Protein AF-A0A832C449-F1 (afdb_monomer_lite)

Radius of gyration: 42.23 Å; chains: 1; bounding box: 117×93×93 Å

Structure (mmCIF, N/CA/C/O backbone):
data_AF-A0A832C449-F1
#
_entry.id   AF-A0A832C449-F1
#
loop_
_atom_site.group_PDB
_atom_site.id
_atom_site.type_symbol
_atom_site.label_atom_id
_atom_site.label_alt_id
_atom_site.label_comp_id
_atom_site.label_asym_id
_atom_site.label_entity_id
_atom_site.label_seq_id
_atom_site.pdbx_PDB_ins_code
_atom_site.Cartn_x
_atom_site.Cartn_y
_atom_site.Cartn_z
_atom_site.occupancy
_atom_site.B_iso_or_equiv
_atom_site.auth_seq_id
_atom_site.auth_comp_id
_atom_site.auth_asym_id
_atom_site.auth_atom_id
_atom_site.pdbx_PDB_model_num
ATOM 1 N N . MET A 1 1 ? 53.273 14.911 23.967 1.00 43.78 1 MET A N 1
ATOM 2 C CA . MET A 1 1 ? 52.901 15.642 25.205 1.00 43.78 1 MET A CA 1
ATOM 3 C C . MET A 1 1 ? 51.690 16.573 25.041 1.00 43.78 1 MET A C 1
ATOM 5 O O . MET A 1 1 ? 50.729 16.381 25.772 1.00 43.78 1 MET A O 1
ATOM 9 N N . LYS A 1 2 ? 51.634 17.488 24.055 1.00 36.78 2 LYS A N 1
ATOM 10 C CA . LYS A 1 2 ? 50.471 18.393 23.847 1.00 36.78 2 LYS A CA 1
ATOM 11 C C . LYS A 1 2 ? 49.114 17.694 23.586 1.00 36.78 2 LYS A C 1
ATOM 13 O O . LYS A 1 2 ? 48.089 18.185 24.037 1.00 36.78 2 LYS A O 1
ATOM 18 N N . ARG A 1 3 ? 49.094 16.514 22.947 1.00 35.88 3 ARG A N 1
ATOM 19 C CA . ARG A 1 3 ? 47.866 15.705 22.738 1.00 35.88 3 ARG A CA 1
ATOM 20 C C . ARG A 1 3 ? 47.345 15.023 24.017 1.00 35.88 3 ARG A C 1
ATOM 22 O O . ARG A 1 3 ? 46.143 14.876 24.173 1.00 35.88 3 ARG A O 1
ATOM 29 N N . ARG A 1 4 ? 48.235 14.671 24.958 1.00 40.16 4 ARG A N 1
ATOM 30 C CA . ARG A 1 4 ? 47.848 14.120 26.273 1.00 40.16 4 ARG A CA 1
ATOM 31 C C . ARG A 1 4 ? 47.341 15.211 27.223 1.00 40.16 4 ARG A C 1
ATOM 33 O O . ARG A 1 4 ? 46.401 14.956 27.960 1.00 40.16 4 ARG A O 1
ATOM 40 N N . LEU A 1 5 ? 47.874 16.436 27.134 1.00 39.88 5 LEU A N 1
ATOM 41 C CA . LEU A 1 5 ? 47.355 17.581 27.896 1.00 39.88 5 LEU A CA 1
ATOM 42 C C . LEU A 1 5 ? 45.930 17.975 27.468 1.00 39.88 5 LEU A C 1
ATOM 44 O O . LEU A 1 5 ? 45.118 18.296 28.323 1.00 39.88 5 LEU A O 1
ATOM 48 N N . LYS A 1 6 ? 45.605 17.905 26.167 1.00 42.44 6 LYS A N 1
ATOM 49 C CA . LYS A 1 6 ? 44.269 18.259 25.649 1.00 42.44 6 LYS A CA 1
ATOM 50 C C . LYS A 1 6 ? 43.177 17.287 26.122 1.00 42.44 6 LYS A C 1
ATOM 52 O O . LYS A 1 6 ? 42.096 17.729 26.489 1.00 42.44 6 LYS A O 1
ATOM 57 N N . ASN A 1 7 ? 43.489 15.991 26.197 1.00 43.38 7 ASN A N 1
ATOM 58 C CA . ASN A 1 7 ? 42.553 14.980 26.699 1.00 43.38 7 ASN A CA 1
ATOM 59 C C . ASN A 1 7 ? 42.375 15.061 28.223 1.00 43.38 7 ASN A C 1
ATOM 61 O O . ASN A 1 7 ? 41.264 14.886 28.707 1.00 43.38 7 ASN A O 1
ATOM 65 N N . ILE A 1 8 ? 43.430 15.396 28.976 1.00 50.50 8 ILE A N 1
ATOM 66 C CA . ILE A 1 8 ? 43.329 15.621 30.428 1.00 50.50 8 ILE A CA 1
ATOM 67 C C . ILE A 1 8 ? 42.523 16.896 30.730 1.00 50.50 8 ILE A C 1
ATOM 69 O O . ILE A 1 8 ? 41.689 16.879 31.629 1.00 50.50 8 ILE A O 1
ATOM 73 N N . LEU A 1 9 ? 42.694 17.968 29.944 1.00 45.19 9 LEU A N 1
ATOM 74 C CA . LEU A 1 9 ? 41.907 19.199 30.093 1.00 45.19 9 LEU A CA 1
ATOM 75 C C . LEU A 1 9 ? 40.421 18.984 29.756 1.00 45.19 9 LEU A C 1
ATOM 77 O O . LEU A 1 9 ? 39.565 19.550 30.421 1.00 45.19 9 LEU A O 1
ATOM 81 N N . MET A 1 10 ? 40.114 18.142 28.762 1.00 42.69 10 MET A N 1
ATOM 82 C CA . MET A 1 10 ? 38.736 17.808 28.378 1.00 42.69 10 MET A CA 1
ATOM 83 C C . MET A 1 10 ? 38.050 16.920 29.425 1.00 42.69 10 MET A C 1
ATOM 85 O O . MET A 1 10 ? 36.886 17.139 29.740 1.00 42.69 10 MET A O 1
ATOM 89 N N . ILE A 1 11 ? 38.784 15.980 30.031 1.00 47.25 11 ILE A N 1
ATOM 90 C CA . ILE A 1 11 ? 38.284 15.157 31.143 1.00 47.25 11 ILE A CA 1
ATOM 91 C C . ILE A 1 11 ? 38.069 16.010 32.402 1.00 47.25 11 ILE A C 1
ATOM 93 O O . ILE A 1 11 ? 37.054 15.852 33.072 1.00 47.25 11 ILE A O 1
ATOM 97 N N . LEU A 1 12 ? 38.959 16.965 32.696 1.00 43.81 12 LEU A N 1
ATOM 98 C CA . LEU A 1 12 ? 38.771 17.913 33.802 1.00 43.81 12 LEU A CA 1
ATOM 99 C C . LEU A 1 12 ? 37.595 18.874 33.563 1.00 43.81 12 LEU A C 1
ATOM 101 O O . LEU A 1 12 ? 36.893 19.191 34.520 1.00 43.81 12 LEU A O 1
ATOM 105 N N . LEU A 1 13 ? 37.332 19.289 32.315 1.00 43.44 13 LEU A N 1
ATOM 106 C CA . LEU A 1 13 ? 36.156 20.101 31.966 1.00 43.44 13 LEU A CA 1
ATOM 107 C C . LEU A 1 13 ? 34.847 19.313 32.114 1.00 43.44 13 LEU A C 1
ATOM 109 O O . LEU A 1 13 ? 33.860 19.850 32.599 1.00 43.44 13 LEU A O 1
ATOM 113 N N . ILE A 1 14 ? 34.847 18.030 31.741 1.00 45.41 14 ILE A N 1
ATOM 114 C CA . ILE A 1 14 ? 33.684 17.144 31.900 1.00 45.41 14 ILE A CA 1
ATOM 115 C C . ILE A 1 14 ? 33.427 16.856 33.387 1.00 45.41 14 ILE A C 1
ATOM 117 O O . ILE A 1 14 ? 32.282 16.891 33.824 1.00 45.41 14 ILE A O 1
ATOM 121 N N . LEU A 1 15 ? 34.478 16.653 34.188 1.00 43.88 15 LEU A N 1
ATOM 122 C CA . LEU A 1 15 ? 34.350 16.432 35.633 1.00 43.88 15 LEU A CA 1
ATOM 123 C C . LEU A 1 15 ? 33.926 17.698 36.393 1.00 43.88 15 LEU A C 1
ATOM 125 O O . LEU A 1 15 ? 33.183 17.596 37.365 1.00 43.88 15 LEU A O 1
ATOM 129 N N . THR A 1 16 ? 34.330 18.889 35.938 1.00 41.50 16 THR A N 1
ATOM 130 C CA . THR A 1 16 ? 33.854 20.159 36.518 1.00 41.50 16 THR A CA 1
ATOM 131 C C . THR A 1 16 ? 32.432 20.509 36.079 1.00 41.50 16 THR A C 1
ATOM 133 O O . THR A 1 16 ? 31.679 21.020 36.902 1.00 41.50 16 THR A O 1
ATOM 136 N N . LEU A 1 17 ? 32.001 20.148 34.862 1.00 39.56 17 LEU A N 1
ATOM 137 C CA . LEU A 1 17 ? 30.588 20.256 34.467 1.00 39.56 17 LEU A CA 1
ATOM 138 C C . LEU A 1 17 ? 29.696 19.308 35.285 1.00 39.56 17 LEU A C 1
ATOM 140 O O . LEU A 1 17 ? 28.615 19.702 35.710 1.00 39.56 17 LEU A O 1
ATOM 144 N N . TYR A 1 18 ? 30.167 18.086 35.559 1.00 38.62 18 TYR A N 1
ATOM 145 C CA . TYR A 1 18 ? 29.454 17.134 36.418 1.00 38.62 18 TYR A CA 1
ATOM 146 C C . TYR A 1 18 ? 29.375 17.602 37.878 1.00 38.62 18 TYR A C 1
ATOM 148 O O . TYR A 1 18 ? 28.346 17.402 38.515 1.00 38.62 18 TYR A O 1
ATOM 156 N N . ALA A 1 19 ? 30.411 18.269 38.399 1.00 34.47 19 ALA A N 1
ATOM 157 C CA . ALA A 1 19 ? 30.391 18.832 39.751 1.00 34.47 19 ALA A CA 1
ATOM 158 C C . ALA A 1 19 ? 29.441 20.041 39.877 1.00 34.47 19 ALA A C 1
ATOM 160 O O . ALA A 1 19 ? 28.722 20.148 40.865 1.00 34.47 19 ALA A O 1
ATOM 161 N N . VAL A 1 20 ? 29.360 20.898 38.849 1.00 36.50 20 VAL A N 1
ATOM 162 C CA . VAL A 1 20 ? 28.440 22.055 38.827 1.00 36.50 20 VAL A CA 1
ATOM 163 C C . VAL A 1 20 ? 26.977 21.630 38.627 1.00 36.50 20 VAL A C 1
ATOM 165 O O . VAL A 1 20 ? 26.077 22.277 39.155 1.00 36.50 20 VAL A O 1
ATOM 168 N N . ILE A 1 21 ? 26.719 20.515 37.932 1.00 38.47 21 ILE A N 1
ATOM 169 C CA . ILE A 1 21 ? 25.370 19.930 37.814 1.00 38.47 21 ILE A CA 1
ATOM 170 C C . ILE A 1 21 ? 24.973 19.176 39.100 1.00 38.47 21 ILE A C 1
ATOM 172 O O . ILE A 1 21 ? 23.794 19.143 39.447 1.00 38.47 21 ILE A O 1
ATOM 176 N N . ALA A 1 22 ? 25.938 18.630 39.850 1.00 32.91 22 ALA A N 1
ATOM 177 C CA . ALA A 1 22 ? 25.682 17.952 41.122 1.00 32.91 22 ALA A CA 1
ATOM 178 C C . ALA A 1 22 ? 25.356 18.916 42.285 1.00 32.91 22 ALA A C 1
ATOM 180 O O . ALA A 1 22 ? 24.581 18.549 43.164 1.00 32.91 22 ALA A O 1
ATOM 181 N N . GLU A 1 23 ? 25.869 20.153 42.276 1.00 31.81 23 GLU A N 1
ATOM 182 C CA . GLU A 1 23 ? 25.624 21.149 43.342 1.00 31.81 23 GLU A CA 1
ATOM 183 C C . GLU A 1 23 ? 24.425 22.088 43.093 1.00 31.81 23 GLU A C 1
ATOM 185 O O . GLU A 1 23 ? 24.090 22.893 43.959 1.00 31.81 23 GLU A O 1
ATOM 190 N N . ALA A 1 24 ? 23.723 21.967 41.958 1.00 30.59 24 ALA A N 1
ATOM 191 C CA . ALA A 1 24 ? 22.540 22.782 41.641 1.00 30.59 24 ALA A CA 1
ATOM 192 C C . ALA A 1 24 ? 21.189 22.055 41.830 1.00 30.59 24 ALA A C 1
ATOM 194 O O . ALA A 1 24 ? 20.154 22.596 41.443 1.00 30.59 24 ALA A O 1
ATOM 195 N N . SER A 1 25 ? 21.172 20.842 42.403 1.00 34.25 25 SER A N 1
ATOM 196 C CA . SER A 1 25 ? 19.944 20.025 42.508 1.00 34.25 25 SER A CA 1
ATOM 197 C C . SER A 1 25 ? 19.239 20.023 43.871 1.00 34.25 25 SER A C 1
ATOM 199 O O . SER A 1 25 ? 18.157 19.455 43.978 1.00 34.25 25 SER A O 1
ATOM 201 N N . ASP A 1 26 ? 19.756 20.729 44.880 1.00 37.03 26 ASP A N 1
ATOM 202 C CA . ASP A 1 26 ? 19.121 20.808 46.200 1.00 37.03 26 ASP A CA 1
ATOM 203 C C . ASP A 1 26 ? 18.778 22.258 46.570 1.00 37.03 26 ASP A C 1
ATOM 205 O O . ASP A 1 26 ? 19.612 22.988 47.098 1.00 37.03 26 ASP A O 1
ATOM 209 N N . THR A 1 27 ? 17.544 22.689 46.268 1.00 34.06 27 THR A N 1
ATOM 210 C CA . THR A 1 27 ? 16.705 23.609 47.081 1.00 34.06 27 THR A CA 1
ATOM 211 C C . THR A 1 27 ? 15.384 23.955 46.370 1.00 34.06 27 THR A C 1
ATOM 213 O O . THR A 1 27 ? 15.239 25.013 45.769 1.00 34.06 27 THR A O 1
ATOM 216 N N . LEU A 1 28 ? 14.396 23.055 46.456 1.00 27.56 28 LEU A N 1
ATOM 217 C CA . LEU A 1 28 ? 12.986 23.288 46.853 1.00 27.56 28 LEU A CA 1
ATOM 218 C C . LEU A 1 28 ? 12.125 22.066 46.451 1.00 27.56 28 LEU A C 1
ATOM 220 O O . LEU A 1 28 ? 12.387 21.444 45.424 1.00 27.56 28 LEU A O 1
ATOM 224 N N . PRO A 1 29 ? 11.133 21.664 47.266 1.00 37.22 29 PRO A N 1
ATOM 225 C CA . PRO A 1 29 ? 10.680 20.280 47.318 1.00 37.22 29 PRO A CA 1
ATOM 226 C C . PRO A 1 29 ? 9.393 20.052 46.523 1.00 37.22 29 PRO A C 1
ATOM 228 O O . PRO A 1 29 ? 8.424 20.775 46.726 1.00 37.22 29 PRO A O 1
ATOM 231 N N . VAL A 1 30 ? 9.312 18.959 45.759 1.00 25.34 30 VAL A N 1
ATOM 232 C CA . VAL A 1 30 ? 8.081 18.152 45.714 1.00 25.34 30 VAL A CA 1
ATOM 233 C C . VAL A 1 30 ? 8.461 16.678 45.678 1.00 25.34 30 VAL A C 1
ATOM 235 O O . VAL A 1 30 ? 9.007 16.150 44.714 1.00 25.34 30 VAL A O 1
ATOM 238 N N . THR A 1 31 ? 8.159 16.013 46.783 1.00 33.22 31 THR A N 1
ATOM 239 C CA . THR A 1 31 ? 8.118 14.564 46.911 1.00 33.22 31 THR A CA 1
ATOM 240 C C . THR A 1 31 ? 6.995 14.018 46.033 1.00 33.22 31 THR A C 1
ATOM 242 O O . THR A 1 31 ? 5.836 14.307 46.304 1.00 33.22 31 THR A O 1
ATOM 245 N N . ILE A 1 32 ? 7.303 13.172 45.049 1.00 26.88 32 ILE A N 1
ATOM 246 C CA . ILE A 1 32 ? 6.343 12.173 44.566 1.00 26.88 32 ILE A CA 1
ATOM 247 C C . ILE A 1 32 ? 7.086 10.844 44.455 1.00 26.88 32 ILE A C 1
ATOM 249 O O . ILE A 1 32 ? 7.828 10.593 43.510 1.00 26.88 32 ILE A O 1
ATOM 253 N N . LYS A 1 33 ? 6.896 9.981 45.456 1.00 28.03 33 LYS A N 1
ATOM 254 C CA . LYS A 1 33 ? 6.962 8.536 45.234 1.00 28.03 33 LYS A CA 1
ATOM 255 C C . LYS A 1 33 ? 5.559 8.119 44.784 1.00 28.03 33 LYS A C 1
ATOM 257 O O . LYS A 1 33 ? 4.670 8.179 45.627 1.00 28.03 33 LYS A O 1
ATOM 262 N N . PRO A 1 34 ? 5.338 7.711 43.526 1.00 29.66 34 PRO A N 1
ATOM 263 C CA . PRO A 1 34 ? 4.066 7.125 43.133 1.00 29.66 34 PRO A CA 1
ATOM 264 C C . PRO A 1 34 ? 4.075 5.636 43.499 1.00 29.66 34 PRO A C 1
ATOM 266 O O . PRO A 1 34 ? 4.997 4.900 43.129 1.00 29.66 34 PRO A O 1
ATOM 269 N N . VAL A 1 35 ? 3.059 5.183 44.229 1.00 33.81 35 VAL A N 1
ATOM 270 C CA . VAL A 1 35 ? 2.764 3.756 44.398 1.00 33.81 35 VAL A CA 1
ATOM 271 C C . VAL A 1 35 ? 1.338 3.506 43.907 1.00 33.81 35 VAL A C 1
ATOM 273 O O . VAL A 1 35 ? 0.407 4.123 44.392 1.00 33.81 35 VAL A O 1
ATOM 276 N N . SER A 1 36 ? 1.246 2.527 42.996 1.00 44.66 36 SER A N 1
ATOM 277 C CA . SER A 1 36 ? 0.076 1.826 42.433 1.00 44.66 36 SER A CA 1
ATOM 278 C C . SER A 1 36 ? -0.753 2.522 41.336 1.00 44.66 36 SER A C 1
ATOM 280 O O . SER A 1 36 ? -1.834 3.004 41.610 1.00 44.66 36 SER A O 1
ATOM 282 N N . VAL A 1 37 ? -0.244 2.458 40.091 1.00 42.88 37 VAL A N 1
ATOM 283 C CA . VAL A 1 37 ? -0.961 2.238 38.791 1.00 42.88 37 VAL A CA 1
ATOM 284 C C . VAL A 1 37 ? 0.053 1.673 37.761 1.00 42.88 37 VAL A C 1
ATOM 286 O O . VAL A 1 37 ? -0.236 0.858 36.888 1.00 42.88 37 VAL A O 1
ATOM 289 N N . VAL A 1 38 ? 1.322 2.063 37.928 1.00 45.75 38 VAL A N 1
ATOM 290 C CA . VAL A 1 38 ? 2.490 1.721 37.095 1.00 45.75 38 VAL A CA 1
ATOM 291 C C . VAL A 1 38 ? 2.746 0.212 36.847 1.00 45.75 38 VAL A C 1
ATOM 293 O O . VAL A 1 38 ? 3.212 -0.113 35.752 1.00 45.75 38 VAL A O 1
ATOM 296 N N . PRO A 1 39 ? 2.508 -0.735 37.782 1.00 45.38 39 PRO A N 1
ATOM 297 C CA . PRO A 1 39 ? 2.899 -2.138 37.579 1.00 45.38 39 PRO A CA 1
ATOM 298 C C . PRO A 1 39 ? 2.123 -2.874 36.475 1.00 45.38 39 PRO A C 1
ATOM 300 O O . PRO A 1 39 ? 2.744 -3.581 35.685 1.00 45.38 39 PRO A O 1
ATOM 303 N N . VAL A 1 40 ? 0.802 -2.691 36.371 1.00 45.84 40 VAL A N 1
ATOM 304 C CA . VAL A 1 40 ? -0.027 -3.382 35.359 1.00 45.84 40 VAL A CA 1
ATOM 305 C C . VAL A 1 40 ? 0.101 -2.747 33.991 1.00 45.84 40 VAL A C 1
ATOM 307 O O . VAL A 1 40 ? 0.264 -3.470 33.012 1.00 45.84 40 VAL A O 1
ATOM 310 N N . MET A 1 41 ? 0.171 -1.418 33.912 1.00 48.78 41 MET A N 1
ATOM 311 C CA . MET A 1 41 ? 0.494 -0.735 32.654 1.00 48.78 41 MET A CA 1
ATOM 312 C C . MET A 1 41 ? 1.850 -1.221 32.105 1.00 48.78 41 MET A C 1
ATOM 314 O O . MET A 1 41 ? 1.981 -1.470 30.910 1.00 48.78 41 MET A O 1
ATOM 318 N N . LYS A 1 42 ? 2.847 -1.471 32.972 1.00 52.16 42 LYS A N 1
ATOM 319 C CA . LYS A 1 42 ? 4.127 -2.094 32.577 1.00 52.16 42 LYS A CA 1
ATOM 320 C C . LYS A 1 42 ? 4.003 -3.575 32.199 1.00 52.16 42 LYS A C 1
ATOM 322 O O . LYS A 1 42 ? 4.652 -3.997 31.247 1.00 52.16 42 LYS A O 1
ATOM 327 N N . GLN A 1 43 ? 3.201 -4.358 32.922 1.00 49.94 43 GLN A N 1
ATOM 328 C CA . GLN A 1 43 ? 3.008 -5.795 32.678 1.00 49.94 43 GLN A CA 1
ATOM 329 C C . GLN A 1 43 ? 2.301 -6.068 31.344 1.00 49.94 43 GLN A C 1
ATOM 331 O O . GLN A 1 43 ? 2.734 -6.932 30.585 1.00 49.94 43 GLN A O 1
ATOM 336 N N . PHE A 1 44 ? 1.241 -5.316 31.054 1.00 47.97 44 PHE A N 1
ATOM 337 C CA . PHE A 1 44 ? 0.435 -5.453 29.838 1.00 47.97 44 PHE A CA 1
ATOM 338 C C . PHE A 1 44 ? 0.874 -4.503 28.724 1.00 47.97 44 PHE A C 1
ATOM 340 O O . PHE A 1 44 ? 0.275 -4.500 27.653 1.00 47.97 44 PHE A O 1
ATOM 347 N N . LYS A 1 45 ? 1.943 -3.730 28.961 1.00 53.69 45 LYS A N 1
ATOM 348 C CA . LYS A 1 45 ? 2.484 -2.741 28.024 1.00 53.69 45 LYS A CA 1
ATOM 349 C C . LYS A 1 45 ? 1.393 -1.775 27.544 1.00 53.69 45 LYS A C 1
ATOM 351 O O . LYS A 1 45 ? 1.279 -1.520 26.354 1.00 53.69 45 LYS A O 1
ATOM 356 N N . ILE A 1 46 ? 0.571 -1.268 28.457 1.00 55.28 46 ILE A N 1
ATOM 357 C CA . ILE A 1 46 ? -0.470 -0.290 28.133 1.00 55.28 46 ILE A CA 1
ATOM 358 C C . ILE A 1 46 ? 0.194 1.100 28.076 1.00 55.28 46 ILE A C 1
ATOM 360 O O . ILE A 1 46 ? 0.936 1.462 28.996 1.00 55.28 46 ILE A O 1
ATOM 364 N N . PRO A 1 47 ? -0.015 1.869 26.997 1.00 55.12 47 PRO A N 1
ATOM 365 C CA . PRO A 1 47 ? 0.620 3.164 26.781 1.00 55.12 47 PRO A CA 1
ATOM 366 C C . PRO A 1 47 ? 0.006 4.248 27.675 1.00 55.12 47 PRO A C 1
ATOM 368 O O . PRO A 1 47 ? -1.186 4.226 27.968 1.00 55.12 47 PRO A O 1
ATOM 371 N N . TYR A 1 48 ? 0.821 5.222 28.079 1.00 58.66 48 TYR A N 1
ATOM 372 C CA . TYR A 1 48 ? 0.341 6.444 28.724 1.00 58.66 48 TYR A CA 1
ATOM 373 C C . TYR A 1 48 ? -0.119 7.431 27.647 1.00 58.66 48 TYR A C 1
ATOM 375 O O . TYR A 1 48 ? 0.699 7.848 26.826 1.00 58.66 48 TYR A O 1
ATOM 383 N N . VAL A 1 49 ? -1.397 7.813 27.656 1.00 62.31 49 VAL A N 1
ATOM 384 C CA . VAL A 1 49 ? -1.924 8.890 26.806 1.00 62.31 49 VAL A CA 1
ATOM 385 C C . VAL A 1 49 ? -2.310 10.068 27.708 1.00 62.31 49 VAL A C 1
ATOM 387 O O . VAL A 1 49 ? -3.121 9.883 28.615 1.00 62.31 49 VAL A O 1
ATOM 390 N N . PRO A 1 50 ? -1.736 11.269 27.513 1.00 64.38 50 PRO A N 1
ATOM 391 C CA . PRO A 1 50 ? -2.159 12.464 28.239 1.00 64.38 50 PRO A CA 1
ATOM 392 C C . PRO A 1 50 ? -3.643 12.771 28.009 1.00 64.38 50 PRO A C 1
ATOM 394 O O . PRO A 1 50 ? -4.148 12.634 26.896 1.00 64.38 50 PRO A O 1
ATOM 397 N N . VAL A 1 51 ? -4.343 13.236 29.042 1.00 65.19 51 VAL A N 1
ATOM 398 C CA . VAL A 1 51 ? -5.771 13.582 28.939 1.00 65.19 51 VAL A CA 1
ATOM 399 C C . VAL A 1 51 ? -6.041 14.725 27.958 1.00 65.19 51 VAL A C 1
ATOM 401 O O . VAL A 1 51 ? -7.052 14.685 27.255 1.00 65.19 51 VAL A O 1
ATOM 404 N N . GLU A 1 52 ? -5.135 15.701 27.836 1.00 63.88 52 GLU A N 1
ATOM 405 C CA . GLU A 1 52 ? -5.277 16.775 26.843 1.00 63.88 52 GLU A CA 1
ATOM 406 C C . GLU A 1 52 ? -5.382 16.264 25.398 1.00 63.88 52 GLU A C 1
ATOM 408 O O . GLU A 1 52 ? -6.039 16.901 24.579 1.00 63.88 52 GLU A O 1
ATOM 413 N N . ASN A 1 53 ? -4.802 15.099 25.102 1.00 60.69 53 ASN A N 1
ATOM 414 C CA . ASN A 1 53 ? -4.837 14.502 23.770 1.00 60.69 53 ASN A CA 1
ATOM 415 C C . ASN A 1 53 ? -6.216 13.897 23.477 1.00 60.69 53 ASN A C 1
ATOM 417 O O . ASN A 1 53 ? -6.716 13.989 22.369 1.00 60.69 53 ASN A O 1
ATOM 421 N N . LEU A 1 54 ? -6.902 13.350 24.482 1.00 65.94 54 LEU A N 1
ATOM 422 C CA . LEU A 1 54 ? -8.223 12.730 24.309 1.00 65.94 54 LEU A CA 1
ATOM 423 C C . LEU A 1 54 ? -9.393 13.670 24.631 1.00 65.94 54 LEU A C 1
ATOM 425 O O . LEU A 1 54 ? -10.535 13.226 24.706 1.00 65.94 54 LEU A O 1
ATOM 429 N N . THR A 1 55 ? -9.141 14.959 24.855 1.00 69.25 55 THR A N 1
ATOM 430 C CA . THR A 1 55 ? -10.213 15.915 25.152 1.00 69.25 55 THR A CA 1
ATOM 431 C C . THR A 1 55 ? -10.751 16.520 23.860 1.00 69.25 55 THR A C 1
ATOM 433 O O . THR A 1 55 ? -10.021 17.195 23.136 1.00 69.25 55 THR A O 1
ATOM 436 N N . ILE A 1 56 ? -12.045 16.334 23.579 1.00 68.38 56 ILE A N 1
ATOM 437 C CA . ILE A 1 56 ? -12.672 16.967 22.409 1.00 68.38 56 ILE A CA 1
ATOM 438 C C . ILE A 1 56 ? -12.840 18.479 22.667 1.00 68.38 56 ILE A C 1
ATOM 440 O O . ILE A 1 56 ? -13.446 18.856 23.677 1.00 68.38 56 ILE A O 1
ATOM 444 N N . PRO A 1 57 ? -12.355 19.360 21.764 1.00 63.69 57 PRO A N 1
ATOM 445 C CA . PRO A 1 57 ? -12.587 20.802 21.854 1.00 63.69 57 PRO A CA 1
ATOM 446 C C . PRO A 1 57 ? -14.078 21.165 21.814 1.00 63.69 57 PRO A C 1
ATOM 448 O O . PRO A 1 57 ? -14.922 20.380 21.387 1.00 63.69 57 PRO A O 1
ATOM 451 N N . SER A 1 58 ? -14.421 22.398 22.191 1.00 71.25 58 SER A N 1
ATOM 452 C CA . SER A 1 58 ? -15.791 22.901 22.038 1.00 71.25 58 SER A CA 1
ATOM 453 C C . SER A 1 58 ? -16.293 22.737 20.599 1.00 71.25 58 SER A C 1
ATOM 455 O O . SER A 1 58 ? -15.619 23.142 19.651 1.00 71.25 58 SER A O 1
ATOM 457 N N . LEU A 1 59 ? -17.493 22.168 20.451 1.00 77.56 59 LEU A N 1
ATOM 458 C CA . LEU A 1 59 ? -18.126 21.956 19.150 1.00 77.56 59 LEU A CA 1
ATOM 459 C C . LEU A 1 59 ? -18.369 23.291 18.433 1.00 77.56 59 LEU A C 1
ATOM 461 O O . LEU A 1 59 ? -18.791 24.272 19.051 1.00 77.56 59 LEU A O 1
ATOM 465 N N . THR A 1 60 ? -18.193 23.309 17.111 1.00 76.75 60 THR A N 1
ATOM 466 C CA . THR A 1 60 ? -18.576 24.462 16.281 1.00 76.75 60 THR A CA 1
ATOM 467 C C . THR A 1 60 ? -20.092 24.672 16.293 1.00 76.75 60 THR A C 1
ATOM 469 O O . THR A 1 60 ? -20.868 23.790 16.686 1.00 76.75 60 THR A O 1
ATOM 472 N N . ALA A 1 61 ? -20.558 25.829 15.811 1.00 80.00 61 ALA A N 1
ATOM 473 C CA . ALA A 1 61 ? -21.993 26.100 15.691 1.00 80.00 61 ALA A CA 1
ATOM 474 C C . ALA A 1 61 ? -22.704 25.066 14.795 1.00 80.00 61 ALA A C 1
ATOM 476 O O . ALA A 1 61 ? -23.796 24.596 15.125 1.00 80.00 61 ALA A O 1
ATOM 477 N N . GLN A 1 62 ? -22.062 24.661 13.693 1.00 78.38 62 GLN A N 1
ATOM 478 C CA . GLN A 1 62 ? -22.588 23.648 12.777 1.00 78.38 62 GLN A CA 1
ATOM 479 C C . GLN A 1 62 ? -22.654 22.263 13.435 1.00 78.38 62 GLN A C 1
ATOM 481 O O . GLN A 1 62 ? -23.680 21.589 13.342 1.00 78.38 62 GLN A O 1
ATOM 486 N N . GLN A 1 63 ? -21.598 21.855 14.143 1.00 81.06 63 GLN A N 1
ATOM 487 C CA . GLN A 1 63 ? -21.556 20.576 14.862 1.00 81.06 63 GLN A CA 1
ATOM 488 C C . GLN A 1 63 ? -22.583 20.530 15.999 1.00 81.06 63 GLN A C 1
ATOM 490 O O . GLN A 1 63 ? -23.271 19.525 16.174 1.00 81.06 63 GLN A O 1
ATOM 495 N N . SER A 1 64 ? -22.746 21.639 16.723 1.00 86.38 64 SER A N 1
ATOM 496 C CA . SER A 1 64 ? -23.754 21.783 17.778 1.00 86.38 64 SER A CA 1
ATOM 497 C C . SER A 1 64 ? -25.178 21.672 17.222 1.00 86.38 64 SER A C 1
ATOM 499 O O . SER A 1 64 ? -26.037 21.014 17.815 1.00 86.38 64 SER A O 1
ATOM 501 N N . ALA A 1 65 ? -25.442 22.275 16.057 1.00 86.94 65 ALA A N 1
ATOM 502 C CA . ALA A 1 65 ? -26.728 22.152 15.374 1.00 86.94 65 ALA A CA 1
ATOM 503 C C . ALA A 1 65 ? -26.985 20.716 14.885 1.00 86.94 65 ALA A C 1
ATOM 505 O O . ALA A 1 65 ? -28.089 20.197 15.069 1.00 86.94 65 ALA A O 1
ATOM 506 N N . ALA A 1 66 ? -25.970 20.054 14.319 1.00 87.19 66 ALA A N 1
ATOM 507 C CA . ALA A 1 66 ? -26.053 18.654 13.903 1.00 87.19 66 ALA A CA 1
ATOM 508 C C . ALA A 1 66 ? -26.364 17.727 15.091 1.00 87.19 66 ALA A C 1
ATOM 510 O O . ALA A 1 66 ? -27.308 16.938 15.013 1.00 87.19 66 ALA A O 1
ATOM 511 N N . LEU A 1 67 ? -25.674 17.910 16.222 1.00 90.94 67 LEU A N 1
ATOM 512 C CA . LEU A 1 67 ? -25.914 17.148 17.447 1.00 90.94 67 LEU A CA 1
ATOM 513 C C . LEU A 1 67 ? -27.337 17.347 17.974 1.00 90.94 67 LEU A C 1
ATOM 515 O O . LEU A 1 67 ? -28.007 16.388 18.354 1.00 90.94 67 LEU A O 1
ATOM 519 N N . LYS A 1 68 ? -27.832 18.590 17.967 1.00 92.56 68 LYS A N 1
ATOM 520 C CA . LYS A 1 68 ? -29.207 18.902 18.379 1.00 92.56 68 LYS A CA 1
ATOM 521 C C . LYS A 1 68 ? -30.244 18.195 17.504 1.00 92.56 68 LYS A C 1
ATOM 523 O O . LYS A 1 68 ? -31.278 17.774 18.021 1.00 92.56 68 LYS A O 1
ATOM 528 N N . ASN A 1 69 ? -29.991 18.081 16.202 1.00 91.75 69 ASN A N 1
ATOM 529 C CA . ASN A 1 69 ? -30.872 17.359 15.284 1.00 91.75 69 ASN A CA 1
ATOM 530 C C . ASN A 1 69 ? -30.790 15.846 15.512 1.00 91.75 69 ASN A C 1
ATOM 532 O O . ASN A 1 69 ? -31.826 15.196 15.589 1.00 91.75 69 ASN A O 1
ATOM 536 N N . PHE A 1 70 ? -29.591 15.294 15.709 1.00 93.19 70 PHE A N 1
ATOM 537 C CA . PHE A 1 70 ? -29.412 13.881 16.052 1.00 93.19 70 PHE A CA 1
ATOM 538 C C . PHE A 1 70 ? -30.125 13.505 17.361 1.00 93.19 70 PHE A C 1
ATOM 540 O O . PHE A 1 70 ? -30.850 12.519 17.412 1.00 93.19 70 PHE A O 1
ATOM 547 N N . LYS A 1 71 ? -30.042 14.336 18.408 1.00 94.25 71 LYS A N 1
ATOM 548 C CA . LYS A 1 71 ? -30.779 14.099 19.664 1.00 94.25 71 LYS A CA 1
ATOM 549 C C . LYS A 1 71 ? -32.296 13.964 19.463 1.00 94.25 71 LYS A C 1
ATOM 551 O O . LYS A 1 71 ? -32.944 13.263 20.231 1.00 94.25 71 LYS A O 1
ATOM 556 N N . GLN A 1 72 ? -32.864 14.599 18.434 1.00 93.06 72 GLN A N 1
ATOM 557 C CA . GLN A 1 72 ? -34.292 14.491 18.107 1.00 93.06 72 GLN A CA 1
ATOM 558 C C . GLN A 1 72 ? -34.651 13.183 17.392 1.00 93.06 72 GLN A C 1
ATOM 560 O O . GLN A 1 72 ? -35.820 12.804 17.400 1.00 93.06 72 GLN A O 1
ATOM 565 N N . THR A 1 73 ? -33.684 12.492 16.778 1.00 92.50 73 THR A N 1
ATOM 566 C CA . THR A 1 73 ? -33.918 11.189 16.136 1.00 92.50 73 THR A CA 1
ATOM 567 C C . THR A 1 73 ? -33.865 10.032 17.129 1.00 92.50 73 THR A C 1
ATOM 569 O O . THR A 1 73 ? -34.287 8.925 16.798 1.00 92.50 73 THR A O 1
ATOM 572 N N . LEU A 1 74 ? -33.343 10.264 18.336 1.00 92.69 74 LEU A N 1
ATOM 573 C CA . LEU A 1 74 ? -33.188 9.229 19.348 1.00 92.69 74 LEU A CA 1
ATOM 574 C C . LEU A 1 74 ? -34.517 8.876 20.040 1.00 92.69 74 LEU A C 1
ATOM 576 O O . LEU A 1 74 ? -35.383 9.737 20.225 1.00 92.69 74 LEU A O 1
ATOM 580 N N . PRO A 1 75 ? -34.678 7.620 20.497 1.00 88.38 75 PRO A N 1
ATOM 581 C CA . PRO A 1 75 ? -35.840 7.211 21.278 1.00 88.38 75 PRO A CA 1
ATOM 582 C C . PRO A 1 75 ? -35.993 8.041 22.562 1.00 88.38 75 PRO A C 1
ATOM 584 O O . PRO A 1 75 ? -35.020 8.341 23.257 1.00 88.38 75 PRO A O 1
ATOM 587 N N . GLY A 1 76 ? -37.229 8.391 22.922 1.00 84.88 76 GLY A N 1
ATOM 588 C CA . GLY A 1 76 ? -37.504 9.096 24.177 1.00 84.88 76 GLY A CA 1
ATOM 589 C C . GLY A 1 76 ? -37.153 8.253 25.412 1.00 84.88 76 GLY A C 1
ATOM 590 O O . GLY A 1 76 ? -37.352 7.040 25.410 1.00 84.88 76 GLY A O 1
ATOM 591 N N . ILE A 1 77 ? -36.698 8.898 26.495 1.00 77.69 77 ILE A N 1
ATOM 592 C CA . ILE A 1 77 ? -36.197 8.236 27.724 1.00 77.69 77 ILE A CA 1
ATOM 593 C C . ILE A 1 77 ? -37.198 7.233 28.327 1.00 77.69 77 ILE A C 1
ATOM 595 O O . ILE A 1 77 ? -36.808 6.193 28.860 1.00 77.69 77 ILE A O 1
ATOM 599 N N . VAL A 1 78 ? -38.499 7.521 28.227 1.00 75.88 78 VAL A N 1
ATOM 600 C CA . VAL A 1 78 ? -39.576 6.668 28.764 1.00 75.88 78 VAL A CA 1
ATOM 601 C C . VAL A 1 78 ? -39.719 5.350 27.986 1.00 75.88 78 VAL A C 1
ATOM 603 O O . VAL A 1 78 ? -40.210 4.368 28.532 1.00 75.88 78 VAL A O 1
ATOM 606 N N . ALA A 1 79 ? -39.272 5.305 26.728 1.00 77.50 79 ALA A N 1
ATOM 607 C CA . ALA A 1 79 ? -39.339 4.116 25.878 1.00 77.50 79 ALA A CA 1
ATOM 608 C C . ALA A 1 79 ? -38.137 3.165 26.054 1.00 77.50 79 ALA A C 1
ATOM 610 O O . ALA A 1 79 ? -38.106 2.095 25.443 1.00 77.50 79 ALA A O 1
ATOM 611 N N . LEU A 1 80 ? -37.144 3.548 26.861 1.00 87.31 80 LEU A N 1
ATOM 612 C CA . LEU A 1 80 ? -35.920 2.778 27.069 1.00 87.31 80 LEU A CA 1
ATOM 613 C C . LEU A 1 80 ? -36.182 1.587 28.002 1.00 87.31 80 LEU A C 1
ATOM 615 O O . LEU A 1 80 ? -36.795 1.736 29.062 1.00 87.31 80 LEU A O 1
ATOM 619 N N . LYS A 1 81 ? -35.699 0.394 27.631 1.00 89.50 81 LYS A N 1
ATOM 620 C CA . LYS A 1 81 ? -35.732 -0.772 28.532 1.00 89.50 81 LYS A CA 1
ATOM 621 C C . LYS A 1 81 ? -34.719 -0.603 29.664 1.00 89.50 81 LYS A C 1
ATOM 623 O O . LYS A 1 81 ? -33.825 0.228 29.598 1.00 89.50 81 LYS A O 1
ATOM 628 N N . SER A 1 82 ? -34.838 -1.417 30.713 1.00 91.81 82 SER A N 1
ATOM 629 C CA . SER A 1 82 ? -33.886 -1.407 31.832 1.00 91.81 82 SER A CA 1
ATOM 630 C C . SER A 1 82 ? -32.522 -2.015 31.492 1.00 91.81 82 SER A C 1
ATOM 632 O O . SER A 1 82 ? -31.587 -1.853 32.268 1.00 91.81 82 SER A O 1
ATOM 634 N N . TYR A 1 83 ? -32.406 -2.715 30.362 1.00 94.19 83 TYR A N 1
ATOM 635 C CA . TYR A 1 83 ? -31.192 -3.403 29.940 1.00 94.19 83 TYR A CA 1
ATOM 636 C C . TYR A 1 83 ? -31.027 -3.322 28.420 1.00 94.19 83 TYR A C 1
ATOM 638 O O . TYR A 1 83 ? -31.977 -3.583 27.672 1.00 94.19 83 TYR A O 1
ATOM 646 N N . CYS A 1 84 ? -29.818 -2.994 27.975 1.00 94.94 84 CYS A N 1
ATOM 647 C CA . CYS A 1 84 ? -29.406 -2.970 26.578 1.00 94.94 84 CYS A CA 1
ATOM 648 C C . CYS A 1 84 ? -28.003 -3.566 26.458 1.00 94.94 84 CYS A C 1
ATOM 650 O O . CYS A 1 84 ? -27.119 -3.240 27.248 1.00 94.94 84 CYS A O 1
ATOM 652 N N . ASN A 1 85 ? -27.796 -4.427 25.466 1.00 94.75 85 ASN A N 1
ATOM 653 C CA . ASN A 1 85 ? -26.497 -5.022 25.191 1.00 94.75 85 ASN A CA 1
ATOM 654 C C . ASN A 1 85 ? -26.336 -5.226 23.681 1.00 94.75 85 ASN A C 1
ATOM 656 O O . ASN A 1 85 ? -27.065 -6.014 23.078 1.00 94.75 85 ASN A O 1
ATOM 660 N N . LEU A 1 86 ? -25.389 -4.503 23.085 1.00 95.75 86 LEU A N 1
ATOM 661 C CA . LEU A 1 86 ? -25.068 -4.549 21.659 1.00 95.75 86 LEU A CA 1
ATOM 662 C C . LEU A 1 86 ? -23.933 -5.535 21.335 1.00 95.75 86 LEU A C 1
ATOM 664 O O . LEU A 1 86 ? -23.499 -5.589 20.186 1.00 95.75 86 LEU A O 1
ATOM 668 N N . ALA A 1 87 ? -23.473 -6.347 22.299 1.00 92.94 87 ALA A N 1
ATOM 669 C CA . ALA A 1 87 ? -22.369 -7.298 22.123 1.00 92.94 87 ALA A CA 1
ATOM 670 C C . ALA A 1 87 ? -22.557 -8.255 20.933 1.00 92.94 87 ALA A C 1
ATOM 672 O O . ALA A 1 87 ? -21.582 -8.610 20.283 1.00 92.94 87 ALA A O 1
ATOM 673 N N . THR A 1 88 ? -23.795 -8.628 20.587 1.00 92.56 88 THR A N 1
ATOM 674 C CA . THR A 1 88 ? -24.093 -9.483 19.420 1.00 92.56 88 THR A CA 1
ATOM 675 C C . THR A 1 88 ? -23.615 -8.882 18.092 1.00 92.56 88 THR A C 1
ATOM 677 O O . THR A 1 88 ? -23.277 -9.620 17.168 1.00 92.56 88 THR A O 1
ATOM 680 N N . TYR A 1 89 ? -23.572 -7.551 17.988 1.00 95.69 89 TYR A N 1
ATOM 681 C CA . TYR A 1 89 ? -23.087 -6.846 16.799 1.00 95.69 89 TYR A CA 1
ATOM 682 C C . TYR A 1 89 ? -21.587 -6.568 16.849 1.00 95.69 89 TYR A C 1
ATOM 684 O O . TYR A 1 89 ? -21.040 -6.047 15.889 1.00 95.69 89 TYR A O 1
ATOM 692 N N . GLN A 1 90 ? -20.905 -6.925 17.936 1.00 95.75 90 GLN A N 1
ATOM 693 C CA . GLN A 1 90 ? -19.476 -6.697 18.060 1.00 95.75 90 GLN A CA 1
ATOM 694 C C . GLN A 1 90 ? -18.680 -7.797 17.354 1.00 95.75 90 GLN A C 1
ATOM 696 O O . GLN A 1 90 ? -19.064 -8.970 17.297 1.00 95.75 90 GLN A O 1
ATOM 701 N N . THR A 1 91 ? -17.548 -7.387 16.807 1.00 94.31 91 THR A N 1
ATOM 702 C CA . THR A 1 91 ? -16.430 -8.230 16.375 1.00 94.31 91 THR A CA 1
ATOM 703 C C . THR A 1 91 ? -15.538 -8.599 17.566 1.00 94.31 91 THR A C 1
ATOM 705 O O . THR A 1 91 ? -15.639 -7.954 18.623 1.00 94.31 91 THR A O 1
ATOM 708 N N . PRO A 1 92 ? -14.662 -9.614 17.427 1.00 93.44 92 PRO A N 1
ATOM 709 C CA . PRO A 1 92 ? -13.695 -9.977 18.460 1.00 93.44 92 PRO A CA 1
ATOM 710 C C . PRO A 1 92 ? -12.881 -8.784 18.982 1.00 93.44 92 PRO A C 1
ATOM 712 O O . PRO A 1 92 ? -12.606 -7.824 18.265 1.00 93.44 92 PRO A O 1
ATOM 715 N N . VAL A 1 93 ? -12.491 -8.841 20.256 1.00 92.88 93 VAL A N 1
ATOM 716 C CA . VAL A 1 93 ? -11.645 -7.810 20.871 1.00 92.88 93 VAL A CA 1
ATOM 717 C C . VAL A 1 93 ? -10.201 -7.957 20.396 1.00 92.88 93 VAL A C 1
ATOM 719 O O . VAL A 1 93 ? -9.600 -9.022 20.547 1.00 92.88 93 VAL A O 1
ATOM 722 N N . LYS A 1 94 ? -9.646 -6.867 19.862 1.00 92.12 94 LYS A N 1
ATOM 723 C CA . LYS A 1 94 ? -8.261 -6.767 19.385 1.00 92.12 94 LYS A CA 1
ATOM 724 C C . LYS A 1 94 ? -7.321 -6.231 20.473 1.00 92.12 94 LYS A C 1
ATOM 726 O O . LYS A 1 94 ? -7.756 -5.941 21.589 1.00 92.12 94 LYS A O 1
ATOM 731 N N . ASN A 1 95 ? -6.026 -6.122 20.166 1.00 88.06 95 ASN A N 1
ATOM 732 C CA . ASN A 1 95 ? -4.997 -5.684 21.111 1.00 88.06 95 ASN A CA 1
ATOM 733 C C . ASN A 1 95 ? -4.164 -4.517 20.562 1.00 88.06 95 ASN A C 1
ATOM 735 O O . ASN A 1 95 ? -3.410 -4.691 19.611 1.00 88.06 95 ASN A O 1
ATOM 739 N N . GLN A 1 96 ? -4.254 -3.359 21.213 1.00 80.75 96 GLN A N 1
ATOM 740 C CA . GLN A 1 96 ? -3.567 -2.129 20.812 1.00 80.75 96 GLN A CA 1
ATOM 741 C C . GLN A 1 96 ? -2.075 -2.075 21.172 1.00 80.75 96 GLN A C 1
ATOM 743 O O . GLN A 1 96 ? -1.353 -1.209 20.673 1.00 80.75 96 GLN A O 1
ATOM 748 N N . LEU A 1 97 ? -1.608 -2.960 22.067 1.00 79.06 97 LEU A N 1
ATOM 749 C CA . LEU A 1 97 ? -0.208 -3.027 22.513 1.00 79.06 97 LEU A CA 1
ATOM 750 C C . LEU A 1 97 ? 0.294 -1.642 23.057 1.00 79.06 97 LEU A C 1
ATOM 752 O O . LEU A 1 97 ? -0.531 -0.774 23.365 1.00 79.06 97 LEU A O 1
ATOM 756 N N . PRO A 1 98 ? 1.607 -1.362 23.239 1.00 72.50 98 PRO A N 1
ATOM 757 C CA . PRO A 1 98 ? 2.075 -0.094 23.823 1.00 72.50 98 PRO A CA 1
ATOM 758 C C . PRO A 1 98 ? 2.075 1.097 22.856 1.00 72.50 98 PRO A C 1
ATOM 760 O O . PRO A 1 98 ? 2.853 2.028 23.051 1.00 72.50 98 PRO A O 1
ATOM 763 N N . ARG A 1 99 ? 1.248 1.101 21.804 1.00 73.62 99 ARG A N 1
ATOM 764 C CA . ARG A 1 99 ? 1.348 2.112 20.737 1.00 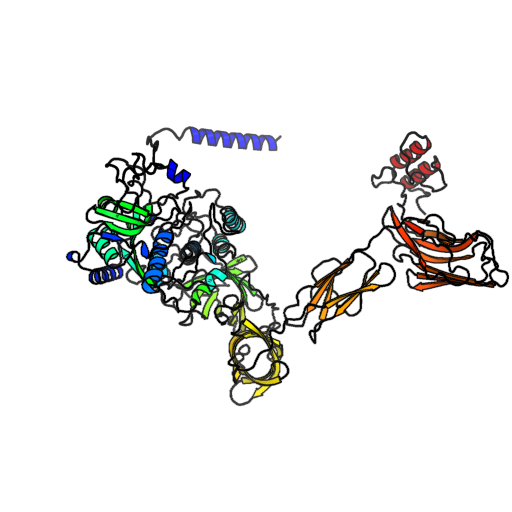73.62 99 ARG A CA 1
ATOM 765 C C . ARG A 1 99 ? 0.545 3.391 20.962 1.00 73.62 99 ARG A C 1
ATOM 767 O O . ARG A 1 99 ? 0.878 4.402 20.366 1.00 73.62 99 ARG A O 1
ATOM 774 N N . GLY A 1 100 ? -0.454 3.384 21.837 1.00 74.88 100 GLY A N 1
ATOM 775 C CA . GLY A 1 100 ? -1.258 4.574 22.170 1.00 74.88 100 GLY A CA 1
ATOM 776 C C . GLY A 1 100 ? -2.523 4.737 21.330 1.00 74.88 100 GLY A C 1
ATOM 777 O O . GLY A 1 100 ? -3.096 5.815 21.321 1.00 74.88 100 GLY A O 1
ATOM 778 N N . SER A 1 101 ? -2.958 3.682 20.649 1.00 81.31 101 SER A N 1
ATOM 779 C CA . SER A 1 101 ? -3.934 3.677 19.548 1.00 81.31 101 SER A CA 1
ATOM 780 C C . SER A 1 101 ? -5.381 3.408 19.956 1.00 81.31 101 SER A C 1
ATOM 782 O O . SER A 1 101 ? -6.210 3.064 19.118 1.00 81.31 101 SER A O 1
ATOM 784 N N . CYS A 1 102 ? -5.707 3.558 21.240 1.00 83.75 102 CYS A N 1
ATOM 785 C CA . CYS A 1 102 ? -7.011 3.199 21.799 1.00 83.75 102 CYS A CA 1
ATOM 786 C C . CYS A 1 102 ? -8.216 3.776 21.041 1.00 83.75 102 CYS A C 1
ATOM 788 O O . CYS A 1 102 ? -9.163 3.032 20.790 1.00 83.75 102 CYS A O 1
ATOM 790 N N . ALA A 1 103 ? -8.174 5.048 20.623 1.00 83.94 103 ALA A N 1
ATOM 791 C CA . ALA A 1 103 ? -9.319 5.657 19.940 1.00 83.94 103 ALA A CA 1
ATOM 792 C C . ALA A 1 103 ? -9.530 5.044 18.552 1.00 83.94 103 ALA A C 1
ATOM 794 O O . ALA A 1 103 ? -10.656 4.773 18.160 1.00 83.94 103 ALA A O 1
ATOM 795 N N . SER A 1 104 ? -8.446 4.684 17.853 1.00 87.50 104 SER A N 1
ATOM 796 C CA . SER A 1 104 ? -8.530 3.969 16.576 1.00 87.50 104 SER A CA 1
ATOM 797 C C . SER A 1 104 ? -9.246 2.624 16.723 1.00 87.50 104 SER A C 1
ATOM 799 O O . SER A 1 104 ? -10.147 2.327 15.944 1.00 87.50 104 SER A O 1
ATOM 801 N N . PHE A 1 105 ? -8.907 1.840 17.752 1.00 92.06 105 PHE A N 1
ATOM 802 C CA . PHE A 1 105 ? -9.558 0.551 18.018 1.00 92.06 105 PHE A CA 1
ATOM 803 C C . PHE A 1 105 ? -11.032 0.706 18.417 1.00 92.06 105 PHE A C 1
ATOM 805 O O . PHE A 1 105 ? -11.882 -0.062 17.961 1.00 92.06 105 PHE A O 1
ATOM 812 N N . ALA A 1 106 ? -11.353 1.685 19.267 1.00 92.88 106 ALA A N 1
ATOM 813 C CA . ALA A 1 106 ? -12.729 1.941 19.684 1.00 92.88 106 ALA A CA 1
ATOM 814 C C . ALA A 1 106 ? -13.593 2.408 18.500 1.00 92.88 106 ALA A C 1
ATOM 816 O O . ALA A 1 106 ? -14.670 1.852 18.261 1.00 92.88 106 ALA A O 1
ATOM 817 N N . PHE A 1 107 ? -13.087 3.353 17.706 1.00 93.50 107 PHE A N 1
ATOM 818 C CA . PHE A 1 107 ? -13.767 3.883 16.532 1.00 93.50 107 PHE A CA 1
ATOM 819 C C . PHE A 1 107 ? -13.964 2.837 15.429 1.00 93.50 107 PHE A C 1
ATOM 821 O O . PHE A 1 107 ? -15.087 2.665 14.945 1.00 93.50 107 PHE A O 1
ATOM 828 N N . LEU A 1 108 ? -12.919 2.085 15.050 1.00 95.50 108 LEU A N 1
ATOM 829 C CA . LEU A 1 108 ? -13.064 1.019 14.050 1.00 95.50 108 LEU A CA 1
ATOM 830 C C . LEU A 1 108 ? -13.990 -0.095 14.549 1.00 95.50 108 LEU A C 1
ATOM 832 O O . LEU A 1 108 ? -14.800 -0.592 13.768 1.00 95.50 108 LEU A O 1
ATOM 836 N N . GLY A 1 109 ? -13.981 -0.405 15.849 1.00 96.56 109 GLY A N 1
ATOM 837 C CA . GLY A 1 109 ? -14.951 -1.319 16.455 1.00 96.56 109 GLY A CA 1
ATOM 838 C C . GLY A 1 109 ? -16.407 -0.855 16.299 1.00 96.56 109 GLY A C 1
ATOM 839 O O . GLY A 1 109 ? -17.291 -1.684 16.075 1.00 96.56 109 GLY A O 1
ATOM 840 N N . ALA A 1 110 ? -16.666 0.456 16.360 1.00 96.81 110 ALA A N 1
ATOM 841 C CA . ALA A 1 110 ? -17.990 1.028 16.098 1.00 96.81 110 ALA A CA 1
ATOM 842 C C . ALA A 1 110 ? -18.398 0.876 14.622 1.00 96.81 110 ALA A C 1
ATOM 844 O O . ALA A 1 110 ? -19.540 0.523 14.321 1.00 96.81 110 ALA A O 1
ATOM 845 N N . ILE A 1 111 ? -17.459 1.105 13.697 1.00 97.69 111 ILE A N 1
ATOM 846 C CA . ILE A 1 111 ? -17.675 0.932 12.253 1.00 97.69 111 ILE A CA 1
ATOM 847 C C . ILE A 1 111 ? -17.969 -0.538 11.926 1.00 97.69 111 ILE A C 1
ATOM 849 O O . ILE A 1 111 ? -18.942 -0.835 11.233 1.00 97.69 111 ILE A O 1
ATOM 853 N N . GLU A 1 112 ? -17.166 -1.465 12.446 1.00 98.19 112 GLU A N 1
ATOM 854 C CA . GLU A 1 112 ? -17.368 -2.909 12.292 1.00 98.19 112 GLU A CA 1
ATOM 855 C C . GLU A 1 112 ? -18.754 -3.339 12.789 1.00 98.19 112 GLU A C 1
ATOM 857 O O . GLU A 1 112 ? -19.470 -4.065 12.093 1.00 98.19 112 GLU A O 1
ATOM 862 N N . ALA A 1 113 ? -19.171 -2.836 13.955 1.00 97.56 113 ALA A N 1
ATOM 863 C CA . ALA A 1 113 ? -20.489 -3.125 14.504 1.00 97.56 113 ALA A CA 1
ATOM 864 C C . ALA A 1 113 ? -21.628 -2.589 13.625 1.00 97.56 113 ALA A C 1
ATOM 866 O O . ALA A 1 113 ? -22.646 -3.267 13.445 1.00 97.56 113 ALA A O 1
ATOM 867 N N . TYR A 1 114 ? -21.441 -1.413 13.018 1.00 97.38 114 TYR A N 1
ATOM 868 C CA . TYR A 1 114 ? -22.380 -0.861 12.046 1.00 97.38 114 TYR A CA 1
ATOM 869 C C . TYR A 1 114 ? -22.518 -1.781 10.822 1.00 97.38 114 TYR A C 1
ATOM 871 O O . TYR A 1 114 ? -23.634 -2.159 10.459 1.00 97.38 114 TYR A O 1
ATOM 879 N N . TYR A 1 115 ? -21.409 -2.206 10.204 1.00 97.75 115 TYR A N 1
ATOM 880 C CA . TYR A 1 115 ? -21.454 -3.121 9.054 1.00 97.75 115 TYR A CA 1
ATOM 881 C C . TYR A 1 115 ? -22.100 -4.465 9.403 1.00 97.75 115 TYR A C 1
ATOM 883 O O . TYR A 1 115 ? -22.949 -4.955 8.650 1.00 97.75 115 TYR A O 1
ATOM 891 N N . LYS A 1 116 ? -21.775 -5.030 10.569 1.00 96.81 116 LYS A N 1
ATOM 892 C CA . LYS A 1 116 ? -22.371 -6.285 11.040 1.00 96.81 116 LYS A CA 1
ATOM 893 C C . LYS A 1 116 ? -23.878 -6.151 11.234 1.00 96.81 116 LYS A C 1
ATOM 895 O O . LYS A 1 116 ? -24.627 -7.034 10.824 1.00 96.81 116 LYS A O 1
ATOM 900 N N . ARG A 1 117 ? -24.346 -5.034 11.796 1.00 95.38 117 ARG A N 1
ATOM 901 C CA . ARG A 1 117 ? -25.775 -4.791 12.043 1.00 95.38 117 ARG A CA 1
ATOM 902 C C . ARG A 1 117 ? -26.575 -4.498 10.776 1.00 95.38 117 ARG A C 1
ATOM 904 O O . ARG A 1 117 ? -27.686 -5.003 10.641 1.00 95.38 117 ARG A O 1
ATOM 911 N N . HIS A 1 118 ? -26.046 -3.663 9.885 1.00 94.50 118 HIS A N 1
ATOM 912 C CA . HIS A 1 118 ? -26.809 -3.113 8.759 1.00 94.50 118 HIS A CA 1
ATOM 913 C C . HIS A 1 118 ? -26.606 -3.875 7.446 1.00 94.50 118 HIS A C 1
ATOM 915 O O . HIS A 1 118 ? -27.511 -3.896 6.615 1.00 94.50 118 HIS A O 1
ATOM 921 N N . TYR A 1 119 ? -25.459 -4.539 7.279 1.00 95.25 119 TYR A N 1
ATOM 922 C CA . TYR A 1 119 ? -25.105 -5.270 6.059 1.00 95.25 119 TYR A CA 1
ATOM 923 C C . TYR A 1 119 ? -24.862 -6.766 6.291 1.00 95.25 119 TYR A C 1
ATOM 925 O O . TYR A 1 119 ? -24.634 -7.493 5.327 1.00 95.25 119 TYR A O 1
ATOM 933 N N . ASN A 1 120 ? -24.919 -7.244 7.543 1.00 94.81 120 ASN A N 1
ATOM 934 C CA . ASN A 1 120 ? -24.557 -8.618 7.910 1.00 94.81 120 ASN A CA 1
ATOM 935 C C . ASN A 1 120 ? -23.134 -8.993 7.443 1.00 94.81 120 ASN A C 1
ATOM 937 O O . ASN A 1 120 ? -22.876 -10.121 7.024 1.00 94.81 120 ASN A O 1
ATOM 941 N N . LEU A 1 121 ? -22.220 -8.017 7.488 1.00 95.44 121 LEU A N 1
ATOM 942 C CA . LEU A 1 121 ? -20.811 -8.181 7.139 1.00 95.44 121 LEU A CA 1
ATOM 943 C C . LEU A 1 121 ? -19.966 -8.201 8.409 1.00 95.44 121 LEU A C 1
ATOM 945 O O . LEU A 1 121 ? -19.950 -7.236 9.168 1.00 95.44 121 LEU A O 1
ATOM 949 N N . GLU A 1 122 ? -19.254 -9.300 8.627 1.00 96.06 122 GLU A N 1
ATOM 950 C CA . GLU A 1 122 ? -18.253 -9.404 9.682 1.00 96.06 122 GLU A CA 1
ATOM 951 C C . GLU A 1 122 ? -16.898 -8.985 9.111 1.00 96.06 122 GLU A C 1
ATOM 953 O O . GLU A 1 122 ? -16.372 -9.633 8.207 1.00 96.06 122 GLU A O 1
ATOM 958 N N . LEU A 1 123 ? -16.386 -7.855 9.595 1.00 96.12 123 LEU A N 1
ATOM 959 C CA . LEU A 1 123 ? -15.154 -7.231 9.122 1.00 96.12 123 LEU A CA 1
ATOM 960 C C . LEU A 1 123 ? -14.124 -7.204 10.248 1.00 96.12 123 LEU A C 1
ATOM 962 O O . LEU A 1 123 ? -14.481 -7.037 11.408 1.00 96.12 123 LEU A O 1
ATOM 966 N N . ASP A 1 124 ? -12.856 -7.323 9.882 1.00 96.38 124 ASP A N 1
ATOM 967 C CA . ASP A 1 124 ? -11.711 -7.066 10.753 1.00 96.38 124 ASP A CA 1
ATOM 968 C C . ASP A 1 124 ? -10.925 -5.931 10.098 1.00 96.38 124 ASP A C 1
ATOM 970 O O . ASP A 1 124 ? -10.208 -6.181 9.135 1.00 96.38 124 ASP A O 1
ATOM 974 N N . LEU A 1 125 ? -11.179 -4.677 10.482 1.00 96.88 125 LEU A N 1
ATOM 975 C CA . LEU A 1 125 ? -10.606 -3.483 9.844 1.00 96.88 125 LEU A CA 1
ATOM 976 C C . LEU A 1 125 ? -9.190 -3.186 10.349 1.00 96.88 125 LEU A C 1
ATOM 978 O O . LEU A 1 125 ? -8.883 -3.446 11.502 1.00 96.88 125 LEU A O 1
ATOM 982 N N . SER A 1 126 ? -8.348 -2.595 9.498 1.00 95.12 126 SER A N 1
ATOM 983 C CA . SER A 1 126 ? -6.959 -2.274 9.850 1.00 95.12 126 SER A CA 1
ATOM 984 C C . SER A 1 126 ? -6.826 -0.973 10.647 1.00 95.12 126 SER A C 1
ATOM 986 O O . SER A 1 126 ? -6.962 0.127 10.091 1.00 95.12 126 SER A O 1
ATOM 988 N N . GLU A 1 127 ? -6.482 -1.078 11.935 1.00 91.81 127 GLU A N 1
ATOM 989 C CA . GLU A 1 127 ? -6.102 0.085 12.746 1.00 91.81 127 GLU A CA 1
ATOM 990 C C . GLU A 1 127 ? -4.784 0.712 12.273 1.00 91.81 127 GLU A C 1
ATOM 992 O O . GLU A 1 127 ? -4.656 1.937 12.292 1.00 91.81 127 GLU A O 1
ATOM 997 N N . GLU A 1 128 ? -3.822 -0.092 11.805 1.00 90.88 128 GLU A N 1
ATOM 998 C CA . GLU A 1 128 ? -2.528 0.408 11.312 1.00 90.88 128 GLU A CA 1
ATOM 999 C C . GLU A 1 128 ? -2.718 1.369 10.137 1.00 90.88 128 GLU A C 1
ATOM 1001 O O . GLU A 1 128 ? -2.191 2.484 10.130 1.00 90.88 128 GLU A O 1
ATOM 1006 N N . TYR A 1 129 ? -3.535 0.960 9.164 1.00 92.25 129 TYR A N 1
ATOM 1007 C CA . TYR A 1 129 ? -3.821 1.761 7.984 1.00 92.25 129 TYR A CA 1
ATOM 1008 C C . TYR A 1 129 ? -4.571 3.045 8.340 1.00 92.25 129 TYR A C 1
ATOM 1010 O O . TYR A 1 129 ? -4.275 4.104 7.782 1.00 92.25 129 TYR A O 1
ATOM 1018 N N . PHE A 1 130 ? -5.527 2.975 9.274 1.00 91.00 130 PHE A N 1
ATOM 1019 C CA . PHE A 1 130 ? -6.243 4.157 9.752 1.00 91.00 130 PHE A CA 1
ATOM 1020 C C . PHE A 1 130 ? -5.291 5.174 10.389 1.00 91.00 130 PHE A C 1
ATOM 1022 O O . PHE A 1 130 ? -5.301 6.339 9.989 1.00 91.00 130 PHE A O 1
ATOM 1029 N N . ILE A 1 131 ? -4.435 4.730 11.316 1.00 86.12 131 ILE A N 1
ATOM 1030 C CA . ILE A 1 131 ? -3.461 5.591 12.004 1.00 86.12 131 ILE A CA 1
ATOM 1031 C C . ILE A 1 131 ? -2.518 6.238 10.990 1.00 86.12 131 ILE A C 1
ATOM 1033 O O . ILE A 1 131 ? -2.363 7.460 10.997 1.00 86.12 131 ILE A O 1
ATOM 1037 N N . HIS A 1 132 ? -1.943 5.442 10.082 1.00 88.56 132 HIS A N 1
ATOM 1038 C CA . HIS A 1 132 ? -1.082 5.963 9.024 1.00 88.56 132 HIS A CA 1
ATOM 1039 C C . HIS A 1 132 ? -1.809 7.024 8.193 1.00 88.56 132 HIS A C 1
ATOM 1041 O O . HIS A 1 132 ? -1.307 8.133 8.052 1.00 88.56 132 HIS A O 1
ATOM 1047 N N . ILE A 1 133 ? -2.993 6.723 7.642 1.00 86.56 133 ILE A N 1
ATOM 1048 C CA . ILE A 1 133 ? -3.667 7.660 6.733 1.00 86.56 133 ILE A CA 1
ATOM 1049 C C . ILE A 1 133 ? -4.043 8.951 7.451 1.00 86.56 133 ILE A C 1
ATOM 1051 O O . ILE A 1 133 ? -3.815 10.022 6.895 1.00 86.56 133 ILE A O 1
ATOM 1055 N N . VAL A 1 134 ? -4.579 8.893 8.670 1.00 81.50 134 VAL A N 1
ATOM 1056 C CA . VAL A 1 134 ? -4.923 10.113 9.413 1.00 81.50 134 VAL A CA 1
ATOM 1057 C C . VAL A 1 134 ? -3.668 10.952 9.671 1.00 81.50 134 VAL A C 1
ATOM 1059 O O . VAL A 1 134 ? -3.670 12.147 9.390 1.00 81.50 134 VAL A O 1
ATOM 1062 N N . HIS A 1 135 ? -2.577 10.345 10.141 1.00 79.88 135 HIS A N 1
ATOM 1063 C CA . HIS A 1 135 ? -1.381 11.096 10.537 1.00 79.88 135 HIS A CA 1
ATOM 1064 C C . HIS A 1 135 ? -0.574 11.601 9.334 1.00 79.88 135 HIS A C 1
ATOM 1066 O O . HIS A 1 135 ? -0.146 12.754 9.318 1.00 79.88 135 HIS A O 1
ATOM 1072 N N . SER A 1 136 ? -0.403 10.773 8.300 1.00 83.75 136 SER A N 1
ATOM 1073 C CA . SER A 1 136 ? 0.433 11.096 7.142 1.00 83.75 136 SER A CA 1
ATOM 1074 C C . SER A 1 136 ? -0.206 12.151 6.230 1.00 83.75 136 SER A C 1
ATOM 1076 O O . SER A 1 136 ? 0.500 12.918 5.568 1.00 83.75 136 SER A O 1
ATOM 1078 N N . THR A 1 137 ? -1.542 12.198 6.183 1.00 83.06 137 THR A N 1
ATOM 1079 C CA . THR A 1 137 ? -2.287 13.073 5.265 1.00 83.06 137 THR A CA 1
ATOM 1080 C C . THR A 1 137 ? -2.724 14.379 5.911 1.00 83.06 137 THR A C 1
ATOM 1082 O O . THR A 1 137 ? -2.880 15.388 5.216 1.00 83.06 137 THR A O 1
ATOM 1085 N N . GLN A 1 138 ? -2.875 14.413 7.232 1.00 79.00 138 GLN A N 1
ATOM 1086 C CA . GLN A 1 138 ? -3.320 15.609 7.918 1.00 79.00 138 GLN A CA 1
ATOM 1087 C C . GLN A 1 138 ? -2.146 16.562 8.197 1.00 79.00 138 GLN A C 1
ATOM 1089 O O . GLN A 1 138 ? -1.122 16.147 8.743 1.00 79.00 138 GLN A O 1
ATOM 1094 N N . PRO A 1 139 ? -2.263 17.848 7.831 1.00 73.88 139 PRO A N 1
ATOM 1095 C CA . PRO A 1 139 ? -1.271 18.849 8.204 1.00 73.88 139 PRO A CA 1
ATOM 1096 C C . PRO A 1 139 ? -1.204 19.060 9.728 1.00 73.88 139 PRO A C 1
ATOM 1098 O O . PRO A 1 139 ? -2.227 19.093 10.416 1.00 73.88 139 PRO A O 1
ATOM 1101 N N . THR A 1 140 ? 0.009 19.242 10.242 1.00 68.62 140 THR A N 1
ATOM 1102 C CA . THR A 1 140 ? 0.272 19.713 11.600 1.00 68.62 140 THR A CA 1
ATOM 1103 C C . THR A 1 140 ? 0.211 21.233 11.656 1.00 68.62 140 THR A C 1
ATOM 1105 O O . THR A 1 140 ? 0.505 21.952 10.705 1.00 68.62 140 THR A O 1
ATOM 1108 N N . CYS A 1 141 ? -0.162 21.726 12.820 1.00 57.38 141 CYS A N 1
ATOM 1109 C CA . CYS A 1 141 ? -0.298 23.140 13.146 1.00 57.38 141 CYS A CA 1
ATOM 1110 C C . CYS A 1 141 ? 0.736 23.577 14.194 1.00 57.38 141 CYS A C 1
ATOM 1112 O O . CYS A 1 141 ? 0.643 24.682 14.724 1.00 57.38 141 CYS A O 1
ATOM 1114 N N . ASN A 1 142 ? 1.715 22.712 14.487 1.00 65.19 142 ASN A N 1
ATOM 1115 C CA . ASN A 1 142 ? 2.878 23.054 15.289 1.00 65.19 142 ASN A CA 1
ATOM 1116 C C . ASN A 1 142 ? 3.973 23.657 14.381 1.00 65.19 142 ASN A C 1
ATOM 1118 O O . ASN A 1 142 ? 4.601 22.907 13.631 1.00 65.19 142 ASN A O 1
ATOM 1122 N N . PRO A 1 143 ? 4.216 24.981 14.441 1.00 62.97 143 PRO A N 1
ATOM 1123 C CA . PRO A 1 143 ? 5.215 25.644 13.604 1.00 62.97 143 PRO A CA 1
ATOM 1124 C C . PRO A 1 143 ? 6.662 25.289 13.980 1.00 62.97 143 PRO A C 1
ATOM 1126 O O . PRO A 1 143 ? 7.571 25.604 13.218 1.00 62.97 143 PRO A O 1
ATOM 1129 N N . ASP A 1 144 ? 6.886 24.640 15.127 1.00 67.44 144 ASP A N 1
ATOM 1130 C CA . ASP A 1 144 ? 8.223 24.248 15.584 1.00 67.44 144 ASP A CA 1
ATOM 1131 C C . ASP A 1 144 ? 8.715 22.945 14.927 1.00 67.44 144 ASP A C 1
ATOM 1133 O O . ASP A 1 144 ? 9.867 22.547 15.112 1.00 67.44 144 ASP A O 1
ATOM 1137 N N . LEU A 1 145 ? 7.860 22.252 14.165 1.00 71.62 145 LEU A N 1
ATOM 1138 C CA . LEU A 1 145 ? 8.229 21.027 13.457 1.00 71.62 145 LEU A CA 1
ATOM 1139 C C . LEU A 1 145 ? 8.890 21.343 12.111 1.00 71.62 145 LEU A C 1
ATOM 1141 O O . LEU A 1 145 ? 8.471 22.230 11.374 1.00 71.62 145 LEU A O 1
ATOM 1145 N N . LEU A 1 146 ? 9.900 20.547 11.749 1.00 77.00 146 LEU A N 1
ATOM 1146 C CA . LEU A 1 146 ? 10.562 20.593 10.435 1.00 77.00 146 LEU A CA 1
ATOM 1147 C C . LEU A 1 146 ? 9.824 19.767 9.364 1.00 77.00 146 LEU A C 1
ATOM 1149 O O . LEU A 1 146 ? 10.352 19.536 8.275 1.00 77.00 146 LEU A O 1
ATOM 1153 N N . HIS A 1 147 ? 8.621 19.299 9.687 1.00 79.81 147 HIS A N 1
ATOM 1154 C CA . HIS A 1 147 ? 7.754 18.509 8.830 1.00 79.81 147 HIS A CA 1
ATOM 1155 C C . HIS A 1 147 ? 6.298 18.965 8.976 1.00 79.81 147 HIS A C 1
ATOM 1157 O O . HIS A 1 147 ? 5.882 19.435 10.032 1.00 79.81 147 HIS A O 1
ATOM 1163 N N . GLU A 1 148 ? 5.521 18.825 7.907 1.00 79.50 148 GLU A N 1
ATOM 1164 C CA . GLU A 1 148 ? 4.148 19.317 7.806 1.00 79.50 148 GLU A CA 1
ATOM 1165 C C . GLU A 1 148 ? 3.090 18.302 8.251 1.00 79.50 148 GLU A C 1
ATOM 1167 O O . GLU A 1 148 ? 1.933 18.677 8.360 1.00 79.50 148 GLU A O 1
ATOM 1172 N N . ASN A 1 149 ? 3.434 17.035 8.490 1.00 78.81 149 ASN A N 1
ATOM 1173 C CA . ASN A 1 149 ? 2.511 15.994 8.956 1.00 78.81 149 ASN A CA 1
ATOM 1174 C C . ASN A 1 149 ? 3.127 15.229 10.128 1.00 78.81 149 ASN A C 1
ATOM 1176 O O . ASN A 1 149 ? 4.334 15.007 10.152 1.00 78.81 149 ASN A O 1
ATOM 1180 N N . ILE A 1 150 ? 2.308 14.804 11.087 1.00 73.38 150 ILE A N 1
ATOM 1181 C CA . ILE A 1 150 ? 2.802 13.999 12.210 1.00 73.38 150 ILE A CA 1
ATOM 1182 C C . ILE A 1 150 ? 3.122 12.588 11.705 1.00 73.38 150 ILE A C 1
ATOM 1184 O O . ILE A 1 150 ? 2.502 12.100 10.759 1.00 73.38 150 ILE A O 1
ATOM 1188 N N . SER A 1 151 ? 4.094 11.930 12.335 1.00 76.88 151 SER A N 1
ATOM 1189 C CA . SER A 1 151 ? 4.368 10.526 12.053 1.00 76.88 151 SER A CA 1
ATOM 1190 C C . SER A 1 151 ? 3.411 9.582 12.793 1.00 76.88 151 SER A C 1
ATOM 1192 O O . SER A 1 151 ? 3.060 9.788 13.956 1.00 76.88 151 SER A O 1
ATOM 1194 N N . SER A 1 152 ? 3.012 8.507 12.124 1.00 78.94 152 SER A N 1
ATOM 1195 C CA . SER A 1 152 ? 2.202 7.403 12.646 1.00 78.94 152 SER A CA 1
ATOM 1196 C C . SER A 1 152 ? 2.970 6.425 13.541 1.00 78.94 152 SER A C 1
ATOM 1198 O O . SER A 1 152 ? 2.355 5.555 14.161 1.00 78.94 152 SER A O 1
ATOM 1200 N N . TRP A 1 153 ? 4.296 6.560 13.675 1.00 69.56 153 TRP A N 1
ATOM 1201 C CA . TRP A 1 153 ? 5.114 5.652 14.490 1.00 69.56 153 TRP A CA 1
ATOM 1202 C C . TRP A 1 153 ? 4.606 5.543 15.934 1.00 69.56 153 TRP A C 1
ATOM 1204 O O . TRP A 1 153 ? 4.342 4.433 16.414 1.00 69.56 153 TRP A O 1
ATOM 1214 N N . CYS A 1 154 ? 4.363 6.665 16.616 1.00 58.03 154 CYS A N 1
ATOM 1215 C CA . CYS A 1 154 ? 3.575 6.631 17.842 1.00 58.03 154 CYS A CA 1
ATOM 1216 C C . CYS A 1 154 ? 2.089 6.566 17.468 1.00 58.03 154 CYS A C 1
ATOM 1218 O O . CYS A 1 154 ? 1.537 7.505 16.902 1.00 58.03 154 CYS A O 1
ATOM 1220 N N . GLY A 1 155 ? 1.420 5.475 17.829 1.00 54.31 155 GLY A N 1
ATOM 1221 C CA . GLY A 1 155 ? -0.017 5.315 17.621 1.00 54.31 155 GLY A CA 1
ATOM 1222 C C . GLY A 1 155 ? -0.876 6.195 18.528 1.00 54.31 155 GLY A C 1
ATOM 1223 O O . GLY A 1 155 ? -2.058 5.914 18.616 1.00 54.31 155 GLY A O 1
ATOM 1224 N N . ALA A 1 156 ? -0.313 7.199 19.219 1.00 55.16 156 ALA A N 1
ATOM 1225 C CA . ALA A 1 156 ? -1.028 8.096 20.123 1.00 55.16 156 ALA A CA 1
ATOM 1226 C C . ALA A 1 156 ? -2.195 8.765 19.386 1.00 55.16 156 ALA A C 1
ATOM 1228 O O . ALA A 1 156 ? -2.025 9.735 18.649 1.00 55.16 156 ALA A O 1
ATOM 1229 N N . SER A 1 157 ? -3.372 8.181 19.578 1.00 45.31 157 SER A N 1
ATOM 1230 C CA . SER A 1 157 ? -4.628 8.600 18.995 1.00 45.31 157 SER A CA 1
ATOM 1231 C C . SER A 1 157 ? -5.102 9.893 19.655 1.00 45.31 157 SER A C 1
ATOM 1233 O O . SER A 1 157 ? -5.004 10.033 20.875 1.00 45.31 157 SER A O 1
ATOM 1235 N N . CYS A 1 158 ? -5.628 10.796 18.825 1.00 41.12 158 CYS A N 1
ATOM 1236 C CA . CYS A 1 158 ? -6.087 12.147 19.153 1.00 41.12 158 CYS A CA 1
ATOM 1237 C C . CYS A 1 158 ? -4.932 13.108 19.469 1.00 41.12 158 CYS A C 1
ATOM 1239 O O . CYS A 1 158 ? -4.653 13.503 20.588 1.00 41.12 158 CYS A O 1
ATOM 1241 N N . LEU A 1 159 ? -4.186 13.449 18.432 1.00 45.09 159 LEU A N 1
ATOM 1242 C CA . LEU A 1 159 ? -3.933 14.838 18.071 1.00 45.09 159 LEU A CA 1
ATOM 1243 C C . LEU A 1 159 ? -4.229 15.858 19.181 1.00 45.09 159 LEU A C 1
ATOM 1245 O O . LEU A 1 159 ? -5.371 16.253 19.410 1.00 45.09 159 LEU A O 1
ATOM 1249 N N . THR A 1 160 ? -3.149 16.327 19.804 1.00 36.66 160 THR A N 1
ATOM 1250 C CA . THR A 1 160 ? -3.114 17.627 20.457 1.00 36.66 160 THR A CA 1
ATOM 1251 C C . THR A 1 160 ? -3.832 18.643 19.569 1.00 36.66 160 THR A C 1
ATOM 1253 O O . THR A 1 160 ? -3.647 18.696 18.345 1.00 36.66 160 THR A O 1
ATOM 1256 N N . THR A 1 161 ? -4.650 19.497 20.181 1.00 38.03 161 THR A N 1
ATOM 1257 C CA . THR A 1 161 ? -4.982 20.775 19.556 1.00 38.03 161 THR A CA 1
ATOM 1258 C C . THR A 1 161 ? -3.689 21.388 19.024 1.00 38.03 161 THR A C 1
ATOM 1260 O O . THR A 1 161 ? -2.724 21.443 19.798 1.00 38.03 161 THR A O 1
ATOM 1263 N N . PRO A 1 162 ? -3.646 21.869 17.767 1.00 46.16 162 PRO A N 1
ATOM 1264 C CA . PRO A 1 162 ? -4.807 22.167 16.891 1.00 46.16 162 PRO A CA 1
ATOM 1265 C C . PRO A 1 162 ? -5.238 21.172 15.764 1.00 46.16 162 PRO A C 1
ATOM 1267 O O . PRO A 1 162 ? -5.785 21.618 14.747 1.00 46.16 162 PRO A O 1
ATOM 1270 N N . MET A 1 163 ? -5.057 19.851 15.863 1.00 56.69 163 MET A N 1
ATOM 1271 C CA . MET A 1 163 ? -5.482 18.934 14.778 1.00 56.69 163 MET A CA 1
ATOM 1272 C C . MET A 1 163 ? -6.944 18.414 14.911 1.00 56.69 163 MET A C 1
ATOM 1274 O O . MET A 1 163 ? -7.486 18.310 16.007 1.00 56.69 163 MET A O 1
ATOM 1278 N N . ILE A 1 164 ? -7.620 18.138 13.779 1.00 65.50 164 ILE A N 1
ATOM 1279 C CA . ILE A 1 164 ? -8.980 17.545 13.719 1.00 65.50 164 ILE A CA 1
ATOM 1280 C C . ILE A 1 164 ? -8.941 16.101 14.229 1.00 65.50 164 ILE A C 1
ATOM 1282 O O . ILE A 1 164 ? -8.084 15.374 13.738 1.00 65.50 164 ILE A O 1
ATOM 1286 N N . PRO A 1 165 ? -9.879 15.654 15.089 1.00 74.50 165 PRO A N 1
ATOM 1287 C CA . PRO A 1 165 ? -10.012 14.243 15.458 1.00 74.50 165 PRO A CA 1
ATOM 1288 C C . PRO A 1 165 ? -10.062 13.318 14.231 1.00 74.50 165 PRO A C 1
ATOM 1290 O O . PRO A 1 165 ? -10.790 13.596 13.271 1.00 74.50 165 PRO A O 1
ATOM 1293 N N . GLY A 1 166 ? -9.297 12.224 14.246 1.00 76.69 166 GLY A N 1
ATOM 1294 C CA . GLY A 1 166 ? -9.131 11.338 13.086 1.00 76.69 166 GLY A CA 1
ATOM 1295 C C . GLY A 1 166 ? -10.447 10.745 12.576 1.00 76.69 166 GLY A C 1
ATOM 1296 O O . GLY A 1 166 ? -10.631 10.557 11.374 1.00 76.69 166 GLY A O 1
ATOM 1297 N N . GLU A 1 167 ? -11.397 10.535 13.481 1.00 82.31 167 GLU A N 1
ATOM 1298 C CA . GLU A 1 167 ? -12.746 10.032 13.223 1.00 82.31 167 GLU A CA 1
ATOM 1299 C C . GLU A 1 167 ? -13.540 11.002 12.341 1.00 82.31 167 GLU A C 1
ATOM 1301 O O . GLU A 1 167 ? -14.179 10.613 11.359 1.00 82.31 167 GLU A O 1
ATOM 1306 N N . LEU A 1 168 ? -13.459 12.297 12.661 1.00 80.88 168 LEU A N 1
ATOM 1307 C CA . LEU A 1 168 ? -14.069 13.350 11.859 1.00 80.88 168 LEU A CA 1
ATOM 1308 C C . LEU A 1 168 ? -13.299 13.554 10.552 1.00 80.88 168 LEU A C 1
ATOM 1310 O O . LEU A 1 168 ? -13.917 13.740 9.504 1.00 80.88 168 LEU A O 1
ATOM 1314 N N . TYR A 1 169 ? -11.967 13.479 10.590 1.00 81.19 169 TYR A N 1
ATOM 1315 C CA . TYR A 1 169 ? -11.137 13.590 9.393 1.00 81.19 169 TYR A CA 1
ATOM 1316 C C . TYR A 1 169 ? -11.468 12.498 8.363 1.00 81.19 169 TYR A C 1
ATOM 1318 O O . TYR A 1 169 ? -11.604 12.805 7.176 1.00 81.19 169 TYR A O 1
ATOM 1326 N N . MET A 1 170 ? -11.687 11.255 8.808 1.00 85.31 170 MET A N 1
ATOM 1327 C CA . MET A 1 170 ? -12.165 10.164 7.954 1.00 85.31 170 MET A CA 1
ATOM 1328 C C . MET A 1 170 ? -13.477 10.520 7.263 1.00 85.31 170 MET A C 1
ATOM 1330 O O . MET A 1 170 ? -13.550 10.438 6.037 1.00 85.31 170 MET A O 1
ATOM 1334 N N . ALA A 1 171 ? -14.488 10.923 8.037 1.00 83.94 171 ALA A N 1
ATOM 1335 C CA . ALA A 1 171 ? -15.817 11.198 7.504 1.00 83.94 171 ALA A CA 1
ATOM 1336 C C . ALA A 1 171 ? -15.803 12.357 6.496 1.00 83.94 171 ALA A C 1
ATOM 1338 O O . ALA A 1 171 ? -16.380 12.242 5.418 1.00 83.94 171 ALA A O 1
ATOM 1339 N N . LEU A 1 172 ? -15.085 13.444 6.804 1.00 78.88 172 LEU A N 1
ATOM 1340 C CA . LEU A 1 172 ? -15.005 14.624 5.935 1.00 78.88 172 LEU A CA 1
ATOM 1341 C C . LEU A 1 172 ? -14.281 14.353 4.610 1.00 78.88 172 LEU A C 1
ATOM 1343 O O . LEU A 1 172 ? -14.612 14.969 3.598 1.00 78.88 172 LEU A O 1
ATOM 1347 N N . ASN A 1 173 ? -13.295 13.451 4.606 1.00 78.06 173 ASN A N 1
ATOM 1348 C CA . ASN A 1 173 ? -12.488 13.155 3.417 1.00 78.06 173 ASN A CA 1
ATOM 1349 C C . ASN A 1 173 ? -12.891 11.841 2.727 1.00 78.06 173 ASN A C 1
ATOM 1351 O O . ASN A 1 173 ? -12.290 11.475 1.720 1.00 78.06 173 ASN A O 1
ATOM 1355 N N . GLY A 1 174 ? -13.903 11.130 3.238 1.00 80.00 174 GLY A N 1
ATOM 1356 C CA . GLY A 1 174 ? -14.352 9.851 2.684 1.00 80.00 174 GLY A CA 1
ATOM 1357 C C . GLY A 1 174 ? -13.259 8.777 2.682 1.00 80.00 174 GLY A C 1
ATOM 1358 O O . GLY A 1 174 ? -13.168 7.998 1.727 1.00 80.00 174 GLY A O 1
ATOM 1359 N N . ILE A 1 175 ? -12.412 8.760 3.719 1.00 83.94 175 ILE A N 1
ATOM 1360 C CA . ILE A 1 175 ? -11.302 7.806 3.832 1.00 83.94 175 ILE A CA 1
ATOM 1361 C C . ILE A 1 175 ? -11.859 6.386 3.924 1.00 83.94 175 ILE A C 1
ATOM 1363 O O . ILE A 1 175 ? -12.686 6.075 4.780 1.00 83.94 175 ILE A O 1
ATOM 1367 N N . ALA A 1 176 ? -11.361 5.521 3.044 1.00 89.25 176 ALA A N 1
ATOM 1368 C CA . ALA A 1 176 ? -11.628 4.094 3.080 1.00 89.25 176 ALA A CA 1
ATOM 1369 C C . ALA A 1 176 ? -10.452 3.347 3.730 1.00 89.25 176 ALA A C 1
ATOM 1371 O O . ALA A 1 176 ? -9.302 3.767 3.609 1.00 89.25 176 ALA A O 1
ATOM 1372 N N . ILE A 1 177 ? -10.753 2.225 4.373 1.00 91.94 177 ILE A N 1
ATOM 1373 C CA . ILE A 1 177 ? -9.880 1.387 5.193 1.00 91.94 177 ILE A CA 1
ATOM 1374 C C . ILE A 1 177 ? -10.022 -0.064 4.711 1.00 91.94 177 ILE A C 1
ATOM 1376 O O . ILE A 1 177 ? -11.132 -0.490 4.355 1.00 91.94 177 ILE A O 1
ATOM 1380 N N . PRO A 1 178 ? -8.915 -0.816 4.612 1.00 94.00 178 PRO A N 1
ATOM 1381 C CA . PRO A 1 178 ? -8.944 -2.228 4.267 1.00 94.00 178 PRO A CA 1
ATOM 1382 C C . PRO A 1 178 ? -9.205 -3.105 5.495 1.00 94.00 178 PRO A C 1
ATOM 1384 O O . PRO A 1 178 ? -9.169 -2.649 6.636 1.00 94.00 178 PRO A O 1
ATOM 1387 N N . GLU A 1 179 ? -9.424 -4.395 5.257 1.00 94.81 179 GLU A N 1
ATOM 1388 C CA . GLU A 1 179 ? -9.315 -5.384 6.330 1.00 94.81 179 GLU A CA 1
ATOM 1389 C C . GLU A 1 179 ? -7.862 -5.501 6.837 1.00 94.81 179 GLU A C 1
ATOM 1391 O O . GLU A 1 179 ? -6.912 -5.341 6.064 1.00 94.81 179 GLU A O 1
ATOM 1396 N N . GLU A 1 180 ? -7.704 -5.852 8.111 1.00 94.31 180 GLU A N 1
ATOM 1397 C CA . GLU A 1 180 ? -6.456 -6.040 8.862 1.00 94.31 180 GLU A CA 1
ATOM 1398 C C . GLU A 1 180 ? -5.436 -6.899 8.108 1.00 94.31 180 GLU A C 1
ATOM 1400 O O . GLU A 1 180 ? -4.267 -6.544 8.010 1.00 94.31 180 GLU A O 1
ATOM 1405 N N . LYS A 1 181 ? -5.880 -7.978 7.452 1.00 92.75 181 LYS A N 1
ATOM 1406 C CA . LYS A 1 181 ? -5.009 -8.875 6.667 1.00 92.75 181 LYS A CA 1
ATOM 1407 C C . LYS A 1 181 ? -4.183 -8.182 5.570 1.00 92.75 181 LYS A C 1
ATOM 1409 O O . LYS A 1 181 ? -3.212 -8.769 5.102 1.00 92.75 181 LYS A O 1
ATOM 1414 N N . TYR A 1 182 ? -4.583 -6.991 5.114 1.00 92.00 182 TYR A N 1
ATOM 1415 C CA . TYR A 1 182 ? -3.855 -6.241 4.084 1.00 92.00 182 TYR A CA 1
ATOM 1416 C C . TYR A 1 182 ? -2.868 -5.214 4.650 1.00 92.00 182 TYR A C 1
ATOM 1418 O O . TYR A 1 182 ? -1.925 -4.851 3.950 1.00 92.00 182 TYR A O 1
ATOM 1426 N N . ALA A 1 183 ? -3.088 -4.739 5.876 1.00 93.19 183 ALA A N 1
ATOM 1427 C CA . ALA A 1 183 ? -2.175 -3.864 6.609 1.00 93.19 183 ALA A CA 1
ATOM 1428 C C . ALA A 1 183 ? -2.223 -4.231 8.102 1.00 93.19 183 ALA A C 1
ATOM 1430 O O . ALA A 1 183 ? -2.918 -3.560 8.868 1.00 93.19 183 ALA A O 1
ATOM 1431 N N . PRO A 1 184 ? -1.550 -5.322 8.501 1.00 93.12 184 PRO A N 1
ATOM 1432 C CA . PRO A 1 184 ? -1.600 -5.797 9.873 1.00 93.12 184 PRO A CA 1
ATOM 1433 C C . PRO A 1 184 ? -1.016 -4.813 10.884 1.00 93.12 184 PRO A C 1
ATOM 1435 O O . PRO A 1 184 ? -0.060 -4.090 10.601 1.00 93.12 184 PRO A O 1
ATOM 1438 N N . TYR A 1 185 ? -1.543 -4.851 12.101 1.00 90.31 185 TYR A N 1
ATOM 1439 C CA . TYR A 1 185 ? -1.068 -4.059 13.218 1.00 90.31 185 TYR A CA 1
ATOM 1440 C C . TYR A 1 185 ? 0.336 -4.476 13.661 1.00 90.31 185 TYR A C 1
ATOM 1442 O O . TYR A 1 185 ? 0.592 -5.643 13.991 1.00 90.31 185 TYR A O 1
ATOM 1450 N N . PHE A 1 186 ? 1.254 -3.510 13.723 1.00 87.06 186 PHE A N 1
ATOM 1451 C CA . PHE A 1 186 ? 2.610 -3.769 14.201 1.00 87.06 186 PHE A CA 1
ATOM 1452 C C . PHE A 1 186 ? 2.661 -3.888 15.725 1.00 87.06 186 PHE A C 1
ATOM 1454 O O . PHE A 1 186 ? 2.146 -3.039 16.460 1.00 87.06 186 PHE A O 1
ATOM 1461 N N . GLY A 1 187 ? 3.401 -4.884 16.222 1.00 76.56 187 GLY A N 1
ATOM 1462 C CA . GLY A 1 187 ? 3.840 -4.867 17.616 1.00 76.56 187 GLY A CA 1
ATOM 1463 C C . GLY A 1 187 ? 4.262 -6.204 18.219 1.00 76.56 187 GLY A C 1
ATOM 1464 O O . GLY A 1 187 ? 4.493 -7.211 17.547 1.00 76.56 187 GLY A O 1
ATOM 1465 N N . TYR A 1 188 ? 4.425 -6.197 19.544 1.00 67.12 188 TYR A N 1
ATOM 1466 C CA . TYR A 1 188 ? 4.826 -7.370 20.319 1.00 67.12 188 TYR A CA 1
ATOM 1467 C C . TYR A 1 188 ? 3.779 -8.486 20.242 1.00 67.12 188 TYR A C 1
ATOM 1469 O O . TYR A 1 188 ? 2.668 -8.322 20.735 1.00 67.12 188 TYR A O 1
ATOM 1477 N N . GLY A 1 189 ? 4.172 -9.647 19.716 1.00 64.12 189 GLY A N 1
ATOM 1478 C CA . GLY A 1 189 ? 3.284 -10.807 19.625 1.00 64.12 189 GLY A CA 1
ATOM 1479 C C . GLY A 1 189 ? 2.312 -10.757 18.446 1.00 64.12 189 GLY A C 1
ATOM 1480 O O . GLY A 1 189 ? 1.338 -11.505 18.466 1.00 64.12 189 GLY A O 1
ATOM 1481 N N . SER A 1 190 ? 2.571 -9.908 17.441 1.00 74.06 190 SER A N 1
ATOM 1482 C CA . SER A 1 190 ? 1.885 -10.001 16.149 1.00 74.06 190 SER A CA 1
ATOM 1483 C C . SER A 1 190 ? 1.995 -11.426 15.600 1.00 74.06 190 SER A C 1
ATOM 1485 O O . SER A 1 190 ? 3.061 -12.045 15.643 1.00 74.06 190 SER A O 1
ATOM 1487 N N . THR A 1 191 ? 0.875 -11.959 15.117 1.00 74.69 191 THR A N 1
ATOM 1488 C CA . THR A 1 191 ? 0.806 -13.281 14.480 1.00 74.69 191 THR A CA 1
ATOM 1489 C C . THR A 1 191 ? 1.123 -13.224 12.988 1.00 74.69 191 THR A C 1
ATOM 1491 O O . THR A 1 191 ? 1.199 -14.269 12.344 1.00 74.69 191 THR A O 1
ATOM 1494 N N . TYR A 1 192 ? 1.281 -12.020 12.432 1.00 80.62 192 TYR A N 1
ATOM 1495 C CA . TYR A 1 192 ? 1.574 -11.810 11.023 1.00 80.62 192 TYR A CA 1
ATOM 1496 C C . TYR A 1 192 ? 3.089 -11.834 10.777 1.00 80.62 192 TYR A C 1
ATOM 1498 O O . TYR A 1 192 ? 3.837 -11.200 11.530 1.00 80.62 192 TYR A O 1
ATOM 1506 N N . PRO A 1 193 ? 3.558 -12.545 9.734 1.00 78.50 193 PRO A N 1
ATOM 1507 C CA . PRO A 1 193 ? 4.947 -12.466 9.301 1.00 78.50 193 PRO A CA 1
ATOM 1508 C C . PRO A 1 193 ? 5.337 -11.009 9.022 1.00 78.50 193 PRO A C 1
ATOM 1510 O O . PRO A 1 193 ? 4.537 -10.241 8.486 1.00 78.50 193 PRO A O 1
ATOM 1513 N N . ASP A 1 194 ? 6.554 -10.634 9.408 1.00 85.56 194 ASP A N 1
ATOM 1514 C CA . ASP A 1 194 ? 7.160 -9.328 9.114 1.00 85.56 194 ASP A CA 1
ATOM 1515 C C . ASP A 1 194 ? 6.444 -8.094 9.717 1.00 85.56 194 ASP A C 1
ATOM 1517 O O . ASP A 1 194 ? 6.729 -6.965 9.328 1.00 85.56 194 ASP A O 1
ATOM 1521 N N . HIS A 1 195 ? 5.530 -8.287 10.680 1.00 88.31 195 HIS A N 1
ATOM 1522 C CA . HIS A 1 195 ? 4.827 -7.210 11.406 1.00 88.31 195 HIS A CA 1
ATOM 1523 C C . HIS A 1 195 ? 5.115 -7.229 12.915 1.00 88.31 195 HIS A C 1
ATOM 1525 O O . HIS A 1 195 ? 4.302 -6.825 13.756 1.00 88.31 195 HIS A O 1
ATOM 1531 N N . SER A 1 196 ? 6.291 -7.729 13.295 1.00 87.25 196 SER A N 1
ATOM 1532 C CA . SER A 1 196 ? 6.744 -7.691 14.681 1.00 87.25 196 SER A CA 1
ATOM 1533 C C . SER A 1 196 ? 7.219 -6.287 15.069 1.00 87.25 196 SER A C 1
ATOM 1535 O O . SER A 1 196 ? 7.493 -5.431 14.228 1.00 87.25 196 SER A O 1
ATOM 1537 N N . GLN A 1 197 ? 7.407 -6.053 16.371 1.00 82.56 197 GLN A N 1
ATOM 1538 C CA . GLN A 1 197 ? 8.061 -4.823 16.828 1.00 82.56 197 GLN A CA 1
ATOM 1539 C C . GLN A 1 197 ? 9.464 -4.646 16.218 1.00 82.56 197 GLN A C 1
ATOM 1541 O O . GLN A 1 197 ? 9.867 -3.520 15.954 1.00 82.56 197 GLN A O 1
ATOM 1546 N N . ALA A 1 198 ? 10.202 -5.736 15.984 1.00 84.19 198 ALA A N 1
ATOM 1547 C CA . ALA A 1 198 ? 11.540 -5.659 15.403 1.00 84.19 198 ALA A CA 1
ATOM 1548 C C . ALA A 1 198 ? 11.503 -5.200 13.937 1.00 84.19 198 ALA A C 1
ATOM 1550 O O . ALA A 1 198 ? 12.394 -4.472 13.506 1.00 84.19 198 ALA A O 1
ATOM 1551 N N . ASP A 1 199 ? 10.462 -5.582 13.196 1.00 88.38 199 ASP A N 1
ATOM 1552 C CA . ASP A 1 199 ? 10.263 -5.142 11.814 1.00 88.38 199 ASP A CA 1
ATOM 1553 C C . ASP A 1 199 ? 9.930 -3.650 11.767 1.00 88.38 199 ASP A C 1
ATOM 1555 O O . ASP A 1 199 ? 10.544 -2.910 10.997 1.00 88.38 199 ASP A O 1
ATOM 1559 N N . LEU A 1 200 ? 9.049 -3.184 12.663 1.00 84.00 200 LEU A N 1
ATOM 1560 C CA . LEU A 1 200 ? 8.757 -1.758 12.823 1.00 84.00 200 LEU A CA 1
ATOM 1561 C C . LEU A 1 200 ? 10.024 -0.961 13.174 1.00 84.00 200 LEU A C 1
ATOM 1563 O O . LEU A 1 200 ? 10.330 0.034 12.518 1.00 84.00 200 LEU A O 1
ATOM 1567 N N . ASP A 1 201 ? 10.801 -1.428 14.156 1.00 81.25 201 ASP A N 1
ATOM 1568 C CA . ASP A 1 201 ? 12.068 -0.804 14.560 1.00 81.25 201 ASP A CA 1
ATOM 1569 C C . ASP A 1 201 ? 13.079 -0.779 13.392 1.00 81.25 201 ASP A C 1
ATOM 1571 O O . ASP A 1 201 ? 13.844 0.178 13.239 1.00 81.25 201 ASP A O 1
ATOM 1575 N N . LYS A 1 202 ? 13.068 -1.802 12.525 1.00 85.44 202 LYS A N 1
ATOM 1576 C CA . LYS A 1 202 ? 13.904 -1.845 11.321 1.00 85.44 202 LYS A CA 1
ATOM 1577 C C . LYS A 1 202 ? 13.458 -0.821 10.277 1.00 85.44 202 LYS A C 1
ATOM 1579 O O . LYS A 1 202 ? 14.312 -0.139 9.717 1.00 85.44 202 LYS A O 1
ATOM 1584 N N . ILE A 1 203 ? 12.158 -0.699 10.008 1.00 87.31 203 ILE A N 1
ATOM 1585 C CA . ILE A 1 203 ? 11.618 0.302 9.070 1.00 87.31 203 ILE A CA 1
ATOM 1586 C C . ILE A 1 203 ? 12.009 1.708 9.534 1.00 87.31 203 ILE A C 1
ATOM 1588 O O . ILE A 1 203 ? 12.549 2.495 8.756 1.00 87.31 203 ILE A O 1
ATOM 1592 N N . VAL A 1 204 ? 11.827 1.989 10.824 1.00 80.81 204 VAL A N 1
ATOM 1593 C CA . VAL A 1 204 ? 12.279 3.225 11.470 1.00 80.81 204 VAL A CA 1
ATOM 1594 C C . VAL A 1 204 ? 13.772 3.453 11.236 1.00 80.81 204 VAL A C 1
ATOM 1596 O O . VAL A 1 204 ? 14.160 4.508 10.735 1.00 80.81 204 VAL A O 1
ATOM 1599 N N . SER A 1 205 ? 14.615 2.465 11.544 1.00 81.62 205 SER A N 1
ATOM 1600 C CA . SER A 1 205 ? 16.063 2.593 11.366 1.00 81.62 205 SER A CA 1
ATOM 1601 C C . SER A 1 205 ? 16.447 2.859 9.907 1.00 81.62 205 SER A C 1
ATOM 1603 O O . SER A 1 205 ? 17.299 3.707 9.647 1.00 81.62 205 SER A O 1
ATOM 1605 N N . ASP A 1 206 ? 15.830 2.155 8.957 1.00 85.06 206 ASP A N 1
ATOM 1606 C CA . ASP A 1 206 ? 16.121 2.291 7.526 1.00 85.06 206 ASP A CA 1
ATOM 1607 C C . ASP A 1 206 ? 15.645 3.645 6.971 1.00 85.06 206 ASP A C 1
ATOM 1609 O O . ASP A 1 206 ? 16.245 4.174 6.035 1.00 85.06 206 ASP A O 1
ATOM 1613 N N . SER A 1 207 ? 14.596 4.230 7.560 1.00 81.94 207 SER A N 1
ATOM 1614 C CA . SER A 1 207 ? 14.076 5.550 7.175 1.00 81.94 207 SER A CA 1
ATOM 1615 C C . SER A 1 207 ? 14.969 6.722 7.605 1.00 81.94 207 SER A C 1
ATOM 1617 O O . SER A 1 207 ? 14.747 7.862 7.193 1.00 81.94 207 SER A O 1
ATOM 1619 N N . GLY A 1 208 ? 15.979 6.464 8.443 1.00 74.56 208 GLY A N 1
ATOM 1620 C CA . GLY A 1 208 ? 16.811 7.507 9.043 1.00 74.56 208 GLY A CA 1
ATOM 1621 C C . GLY A 1 208 ? 16.104 8.294 10.151 1.00 74.56 208 GLY A C 1
ATOM 1622 O O . GLY A 1 208 ? 16.631 9.313 10.604 1.00 74.56 208 GLY A O 1
ATOM 1623 N N . LEU A 1 209 ? 14.936 7.832 10.612 1.00 71.56 209 LEU A N 1
ATOM 1624 C CA . LEU A 1 209 ? 14.290 8.334 11.820 1.00 71.56 209 LEU A CA 1
ATOM 1625 C C . LEU A 1 209 ? 15.107 7.912 13.054 1.00 71.56 209 LEU A C 1
ATOM 1627 O O . LEU A 1 209 ? 14.870 6.875 13.668 1.00 71.56 209 LEU A O 1
ATOM 1631 N N . VAL A 1 210 ? 16.091 8.727 13.436 1.00 57.03 210 VAL A N 1
ATOM 1632 C CA . VAL A 1 210 ? 16.841 8.550 14.687 1.00 57.03 210 VAL A CA 1
ATOM 1633 C C . VAL A 1 210 ? 16.088 9.266 15.804 1.00 57.03 210 VAL A C 1
ATOM 1635 O O . VAL A 1 210 ? 16.149 10.490 15.905 1.00 57.03 210 VAL A O 1
ATOM 1638 N N . CYS A 1 211 ? 15.381 8.518 16.659 1.00 53.31 211 CYS A N 1
ATOM 1639 C CA . CYS A 1 211 ? 14.843 9.070 17.903 1.00 53.31 211 CYS A CA 1
ATOM 1640 C C . CYS A 1 211 ? 15.533 8.494 19.145 1.00 53.31 211 CYS A C 1
ATOM 1642 O O . CYS A 1 211 ? 14.928 7.776 19.936 1.00 53.31 211 CYS A O 1
ATOM 1644 N N . ASP A 1 212 ? 16.799 8.867 19.356 1.00 42.12 212 ASP A N 1
ATOM 1645 C CA . ASP A 1 212 ? 17.591 8.471 20.536 1.00 42.12 212 ASP A CA 1
ATOM 1646 C C . ASP A 1 212 ? 17.033 9.014 21.871 1.00 42.12 212 ASP A C 1
ATOM 1648 O O . ASP A 1 212 ? 17.492 8.633 22.947 1.00 42.12 212 ASP A O 1
ATOM 1652 N N . SER A 1 213 ? 16.038 9.907 21.824 1.00 38.22 213 SER A N 1
ATOM 1653 C CA . SER A 1 213 ? 15.451 10.566 22.999 1.00 38.22 213 SER A CA 1
ATOM 1654 C C . SER A 1 213 ? 13.919 10.576 23.039 1.00 38.22 213 SER A C 1
ATOM 1656 O O . SER A 1 213 ? 13.359 11.162 23.964 1.00 38.22 213 SER A O 1
ATOM 1658 N N . CYS A 1 214 ? 13.219 9.902 22.115 1.00 41.91 214 CYS A N 1
ATOM 1659 C CA . CYS A 1 214 ? 11.772 9.727 22.257 1.00 41.91 214 CYS A CA 1
ATOM 1660 C C . CYS A 1 214 ? 11.515 8.700 23.363 1.00 41.91 214 CYS A C 1
ATOM 1662 O O . CYS A 1 214 ? 11.986 7.561 23.267 1.00 41.91 214 CYS A O 1
ATOM 1664 N N . PRO A 1 215 ? 10.721 9.025 24.394 1.00 40.12 215 PRO A N 1
ATOM 1665 C CA . PRO A 1 215 ? 10.072 7.988 25.175 1.00 40.12 215 PRO A CA 1
ATOM 1666 C C . PRO A 1 215 ? 9.351 7.054 24.200 1.00 40.12 215 PRO A C 1
ATOM 1668 O O . PRO A 1 215 ? 8.620 7.526 23.333 1.00 40.12 215 PRO A O 1
ATOM 1671 N N . LYS A 1 216 ? 9.494 5.734 24.363 1.00 43.66 216 LYS A N 1
ATOM 1672 C CA . LYS A 1 216 ? 8.770 4.707 23.577 1.00 43.66 216 LYS A CA 1
ATOM 1673 C C . LYS A 1 216 ? 7.230 4.818 23.668 1.00 43.66 216 LYS A C 1
ATOM 1675 O O . LYS A 1 216 ? 6.520 3.967 23.153 1.00 43.66 216 LYS A O 1
ATOM 1680 N N . SER A 1 217 ? 6.732 5.848 24.351 1.00 40.28 217 SER A N 1
ATOM 1681 C CA . SER A 1 217 ? 5.341 6.203 24.589 1.00 40.28 217 SER A CA 1
ATOM 1682 C C . SER A 1 217 ? 5.068 7.716 24.487 1.00 40.28 217 SER A C 1
ATOM 1684 O O . SER A 1 217 ? 4.023 8.145 24.960 1.00 40.28 217 SER A O 1
ATOM 1686 N N . ALA A 1 218 ? 5.974 8.549 23.953 1.00 37.06 218 ALA A N 1
ATOM 1687 C CA . ALA A 1 218 ? 5.727 9.990 23.829 1.00 37.06 218 ALA A CA 1
ATOM 1688 C C . ALA A 1 218 ? 5.857 10.491 22.390 1.00 37.06 218 ALA A C 1
ATOM 1690 O O . ALA A 1 218 ? 6.698 10.043 21.614 1.00 37.06 218 ALA A O 1
ATOM 1691 N N . SER A 1 219 ? 4.968 11.434 22.093 1.00 45.56 219 SER A N 1
ATOM 1692 C CA . SER A 1 219 ? 4.735 12.117 20.830 1.00 45.56 219 SER A CA 1
ATOM 1693 C C . SER A 1 219 ? 6.002 12.419 20.036 1.00 45.56 219 SER A C 1
ATOM 1695 O O . SER A 1 219 ? 6.906 13.094 20.531 1.00 45.56 219 SER A O 1
ATOM 1697 N N . MET A 1 220 ? 5.985 12.070 18.752 1.00 47.44 220 MET A N 1
ATOM 1698 C CA . MET A 1 220 ? 6.940 12.535 17.741 1.00 47.44 220 MET A CA 1
ATOM 1699 C C . MET A 1 220 ? 6.799 14.030 17.397 1.00 47.44 220 MET A C 1
ATOM 1701 O O . MET A 1 220 ? 7.126 14.464 16.299 1.00 47.44 220 MET A O 1
ATOM 1705 N N . ALA A 1 221 ? 6.383 14.848 18.363 1.00 45.25 221 ALA A N 1
ATOM 1706 C CA . ALA A 1 221 ? 6.481 16.300 18.323 1.00 45.25 221 ALA A CA 1
ATOM 1707 C C . ALA A 1 221 ? 7.931 16.773 18.567 1.00 45.25 221 ALA A C 1
ATOM 1709 O O . ALA A 1 221 ? 8.156 17.807 19.194 1.00 45.25 221 ALA A O 1
ATOM 1710 N N . THR A 1 222 ? 8.930 15.992 18.140 1.00 48.38 222 THR A N 1
ATOM 1711 C CA . THR A 1 222 ? 10.335 16.362 18.283 1.00 48.38 222 THR A CA 1
ATOM 1712 C C . THR A 1 222 ? 10.720 17.290 17.124 1.00 48.38 222 THR A C 1
ATOM 1714 O O . THR A 1 222 ? 10.653 16.888 15.960 1.00 48.38 222 THR A O 1
ATOM 1717 N N . PRO A 1 223 ? 11.174 18.525 17.400 1.00 51.38 223 PRO A N 1
ATOM 1718 C CA . PRO A 1 223 ? 11.483 19.540 16.384 1.00 51.38 223 PRO A CA 1
ATOM 1719 C C . PRO A 1 223 ? 12.718 19.218 15.511 1.00 51.38 223 PRO A C 1
ATOM 1721 O O . PRO A 1 223 ? 13.228 20.084 14.811 1.00 51.38 223 PRO A O 1
ATOM 1724 N N . LEU A 1 224 ? 13.237 17.984 15.550 1.00 58.12 224 LEU A N 1
ATOM 1725 C CA . LEU A 1 224 ? 14.494 17.580 14.904 1.00 58.12 224 LEU A CA 1
ATOM 1726 C C . LEU A 1 224 ? 14.310 16.639 13.700 1.00 58.12 224 LEU A C 1
ATOM 1728 O O . LEU A 1 224 ? 15.292 16.316 13.032 1.00 58.12 224 LEU A O 1
ATOM 1732 N N . LEU A 1 225 ? 13.087 16.188 13.401 1.00 73.44 225 LEU A N 1
ATOM 1733 C CA . LEU A 1 225 ? 12.841 15.243 12.306 1.00 73.44 225 LEU A CA 1
ATOM 1734 C C . LEU A 1 225 ? 12.582 15.967 10.991 1.00 73.44 225 LEU A C 1
ATOM 1736 O O . LEU A 1 225 ? 11.611 16.712 10.870 1.00 73.44 225 LEU A O 1
ATOM 1740 N N . SER A 1 226 ? 13.424 15.702 9.992 1.00 81.25 226 SER A N 1
ATOM 1741 C CA . SER A 1 226 ? 13.230 16.240 8.644 1.00 81.25 226 SER A CA 1
ATOM 1742 C C . SER A 1 226 ? 11.992 15.649 7.967 1.00 81.25 226 SER A C 1
ATOM 1744 O O . SER A 1 226 ? 11.690 14.465 8.141 1.00 81.25 226 SER A O 1
ATOM 1746 N N . GLN A 1 227 ? 11.349 16.436 7.104 1.00 86.50 227 GLN A N 1
ATOM 1747 C CA . GLN A 1 227 ? 10.246 15.967 6.264 1.00 86.50 227 GLN A CA 1
ATOM 1748 C C . GLN A 1 227 ? 10.586 14.696 5.469 1.00 86.50 227 GLN A C 1
ATOM 1750 O O . GLN A 1 227 ? 9.770 13.785 5.385 1.00 86.50 227 GLN A O 1
ATOM 1755 N N . LYS A 1 228 ? 11.806 14.599 4.924 1.00 88.31 228 LYS A N 1
ATOM 1756 C CA . LYS A 1 228 ? 12.230 13.439 4.127 1.00 88.31 228 LYS A CA 1
ATOM 1757 C C . LYS A 1 228 ? 12.265 12.145 4.943 1.00 88.31 228 LYS A C 1
ATOM 1759 O O . LYS A 1 228 ? 11.906 11.093 4.422 1.00 88.31 228 LYS A O 1
ATOM 1764 N N . ALA A 1 229 ? 12.687 12.210 6.207 1.00 85.12 229 ALA A N 1
ATOM 1765 C CA . ALA A 1 229 ? 12.710 11.037 7.083 1.00 85.12 229 ALA A CA 1
ATOM 1766 C C . ALA A 1 229 ? 11.286 10.567 7.420 1.00 85.12 229 ALA A C 1
ATOM 1768 O O . ALA A 1 229 ? 11.005 9.373 7.346 1.00 85.12 229 ALA A O 1
ATOM 1769 N N . VAL A 1 230 ? 10.375 11.510 7.697 1.00 85.88 230 VAL A N 1
ATOM 1770 C CA . VAL A 1 230 ? 8.947 11.214 7.904 1.00 85.88 230 VAL A CA 1
ATOM 1771 C C . VAL A 1 230 ? 8.350 10.567 6.653 1.00 85.88 230 VAL A C 1
ATOM 1773 O O . VAL A 1 230 ? 7.784 9.485 6.745 1.00 85.88 230 VAL A O 1
ATOM 1776 N N . ASP A 1 231 ? 8.551 11.151 5.472 1.00 90.44 231 ASP A N 1
ATOM 1777 C CA . ASP A 1 231 ? 8.055 10.584 4.211 1.00 90.44 231 ASP A CA 1
ATOM 1778 C C . ASP A 1 231 ? 8.598 9.183 3.930 1.00 90.44 231 ASP A C 1
ATOM 1780 O O . ASP A 1 231 ? 7.864 8.313 3.461 1.00 90.44 231 ASP A O 1
ATOM 1784 N N . THR A 1 232 ? 9.888 8.971 4.201 1.00 89.56 232 THR A N 1
ATOM 1785 C CA . THR A 1 232 ? 10.541 7.679 3.966 1.00 89.56 232 THR A CA 1
ATOM 1786 C C . THR A 1 232 ? 9.939 6.598 4.856 1.00 89.56 232 THR A C 1
ATOM 1788 O O . THR A 1 232 ? 9.769 5.477 4.393 1.00 89.56 232 THR A O 1
ATOM 1791 N N . TYR A 1 233 ? 9.593 6.933 6.100 1.00 89.25 233 TYR A N 1
ATOM 1792 C CA . TYR A 1 233 ? 8.945 6.017 7.033 1.00 89.25 233 TYR A CA 1
ATOM 1793 C C . TYR A 1 233 ? 7.474 5.761 6.682 1.00 89.25 233 TYR A C 1
ATOM 1795 O O . TYR A 1 233 ? 7.089 4.610 6.486 1.00 89.25 233 TYR A O 1
ATOM 1803 N N . GLU A 1 234 ? 6.663 6.819 6.557 1.00 89.06 234 GLU A N 1
ATOM 1804 C CA . GLU A 1 234 ? 5.212 6.696 6.344 1.00 89.06 234 GLU A CA 1
ATOM 1805 C C . GLU A 1 234 ? 4.896 5.932 5.055 1.00 89.06 234 GLU A C 1
ATOM 1807 O O . GLU A 1 234 ? 3.980 5.113 4.998 1.00 89.06 234 GLU A O 1
ATOM 1812 N N . TYR A 1 235 ? 5.683 6.173 4.006 1.00 91.38 235 TYR A N 1
ATOM 1813 C CA . TYR A 1 235 ? 5.428 5.627 2.678 1.00 91.38 235 TYR A CA 1
ATOM 1814 C C . TYR A 1 235 ? 6.373 4.482 2.298 1.00 91.38 235 TYR A C 1
ATOM 1816 O O . TYR A 1 235 ? 6.489 4.159 1.109 1.00 91.38 235 TYR A O 1
ATOM 1824 N N . ASP A 1 236 ? 7.017 3.844 3.284 1.00 90.44 236 ASP A N 1
ATOM 1825 C CA . ASP A 1 236 ? 7.730 2.582 3.083 1.00 90.44 236 ASP A CA 1
ATOM 1826 C C . ASP A 1 236 ? 6.718 1.466 2.747 1.00 90.44 236 ASP A C 1
ATOM 1828 O O . ASP A 1 236 ? 5.743 1.266 3.480 1.00 90.44 236 ASP A O 1
ATOM 1832 N N . PRO A 1 237 ? 6.917 0.698 1.659 1.00 88.19 237 PRO A N 1
ATOM 1833 C CA . PRO A 1 237 ? 5.996 -0.372 1.279 1.00 88.19 237 PRO A CA 1
ATOM 1834 C C . PRO A 1 237 ? 5.924 -1.523 2.292 1.00 88.19 237 PRO A C 1
ATOM 1836 O O . PRO A 1 237 ? 4.969 -2.295 2.233 1.00 88.19 237 PRO A O 1
ATOM 1839 N N . ARG A 1 238 ? 6.909 -1.659 3.191 1.00 88.94 238 ARG A N 1
ATOM 1840 C CA . ARG A 1 238 ? 6.864 -2.606 4.316 1.00 88.94 238 ARG A CA 1
ATOM 1841 C C . ARG A 1 238 ? 5.963 -2.113 5.439 1.00 88.94 238 ARG A C 1
ATOM 1843 O O . ARG A 1 238 ? 5.481 -2.937 6.197 1.00 88.94 238 ARG A O 1
ATOM 1850 N N . TYR A 1 239 ? 5.764 -0.799 5.551 1.00 88.44 239 TYR A N 1
ATOM 1851 C CA . TYR A 1 239 ? 4.904 -0.209 6.569 1.00 88.44 239 TYR A CA 1
ATOM 1852 C C . TYR A 1 239 ? 3.444 -0.209 6.118 1.00 88.44 239 TYR A C 1
ATOM 1854 O O . TYR A 1 239 ? 2.602 -0.825 6.761 1.00 88.44 239 TYR A O 1
ATOM 1862 N N . ILE A 1 240 ? 3.152 0.402 4.961 1.00 90.12 240 ILE A N 1
ATOM 1863 C CA . ILE A 1 240 ? 1.823 0.355 4.337 1.00 90.12 240 ILE A CA 1
ATOM 1864 C C . ILE A 1 240 ? 1.948 -0.108 2.881 1.00 90.12 240 ILE A C 1
ATOM 1866 O O . ILE A 1 240 ? 2.290 0.691 1.997 1.00 90.12 240 ILE A O 1
ATOM 1870 N N . PRO A 1 241 ? 1.633 -1.381 2.585 1.00 87.19 241 PRO A N 1
ATOM 1871 C CA . PRO A 1 241 ? 1.768 -1.912 1.239 1.00 87.19 241 PRO A CA 1
ATOM 1872 C C . PRO A 1 241 ? 0.704 -1.341 0.294 1.00 87.19 241 PRO A C 1
ATOM 1874 O O . PRO A 1 241 ? -0.410 -0.985 0.684 1.00 87.19 241 PRO A O 1
ATOM 1877 N N . LEU A 1 242 ? 1.014 -1.316 -1.006 1.00 83.94 242 LEU A N 1
ATOM 1878 C CA . LEU A 1 242 ? 0.069 -0.874 -2.040 1.00 83.94 242 LEU A CA 1
ATOM 1879 C C . LEU A 1 242 ? -1.224 -1.707 -2.047 1.00 83.94 242 LEU A C 1
ATOM 1881 O O . LEU A 1 242 ? -2.302 -1.170 -2.300 1.00 83.94 242 LEU A O 1
ATOM 1885 N N . GLU A 1 243 ? -1.128 -3.004 -1.749 1.00 84.56 243 GLU A N 1
ATOM 1886 C CA . GLU A 1 243 ? -2.287 -3.899 -1.688 1.00 84.56 243 GLU A CA 1
ATOM 1887 C C . GLU A 1 243 ? -3.297 -3.487 -0.607 1.00 84.56 243 GLU A C 1
ATOM 1889 O O . GLU A 1 243 ? -4.499 -3.633 -0.824 1.00 84.56 243 GLU A O 1
ATOM 1894 N N . ALA A 1 244 ? -2.856 -2.871 0.496 1.00 89.62 244 ALA A N 1
ATOM 1895 C CA . ALA A 1 244 ? -3.758 -2.282 1.487 1.00 89.62 244 ALA A CA 1
ATOM 1896 C C . ALA A 1 244 ? -4.614 -1.169 0.876 1.00 89.62 244 ALA A C 1
ATOM 1898 O O . ALA A 1 244 ? -5.833 -1.148 1.037 1.00 89.62 244 ALA A O 1
ATOM 1899 N N . ARG A 1 245 ? -3.998 -0.291 0.078 1.00 87.25 245 ARG A N 1
ATOM 1900 C CA . ARG A 1 245 ? -4.693 0.814 -0.603 1.00 87.25 245 ARG A CA 1
ATOM 1901 C C . ARG A 1 245 ? -5.688 0.295 -1.642 1.00 87.25 245 ARG A C 1
ATOM 1903 O O . ARG A 1 245 ? -6.819 0.769 -1.701 1.00 87.25 245 ARG A O 1
ATOM 1910 N N . LYS A 1 246 ? -5.310 -0.742 -2.401 1.00 83.88 246 LYS A N 1
ATOM 1911 C CA . LYS A 1 246 ? -6.197 -1.415 -3.371 1.00 83.88 246 LYS A CA 1
ATOM 1912 C C . LYS A 1 246 ? -7.370 -2.149 -2.728 1.00 83.88 246 LYS A C 1
ATOM 1914 O O . LYS A 1 246 ? -8.310 -2.501 -3.432 1.00 83.88 246 LYS A O 1
ATOM 1919 N N . ASN A 1 247 ? -7.329 -2.404 -1.424 1.00 87.12 247 ASN A N 1
ATOM 1920 C CA . ASN A 1 247 ? -8.400 -3.085 -0.701 1.00 87.12 247 ASN A CA 1
ATOM 1921 C C . ASN A 1 247 ? -9.102 -2.183 0.320 1.00 87.12 247 ASN A C 1
ATOM 1923 O O . ASN A 1 247 ? -9.984 -2.648 1.039 1.00 87.12 247 ASN A O 1
ATOM 1927 N N . ALA A 1 248 ? -8.775 -0.890 0.339 1.00 89.69 248 ALA A N 1
ATOM 1928 C CA . ALA A 1 248 ? -9.419 0.101 1.180 1.00 89.69 248 ALA A CA 1
ATOM 1929 C C . ALA A 1 248 ? -10.842 0.397 0.681 1.00 89.69 248 ALA A C 1
ATOM 1931 O O . ALA A 1 248 ? -11.034 1.081 -0.329 1.00 89.69 248 ALA A O 1
ATOM 1932 N N . ARG A 1 249 ? -11.848 -0.152 1.374 1.00 88.50 249 ARG A N 1
ATOM 1933 C CA . ARG A 1 249 ? -13.260 -0.138 0.936 1.00 88.50 249 ARG A CA 1
ATOM 1934 C C . ARG A 1 249 ? -14.237 0.365 1.989 1.00 88.50 249 ARG A C 1
ATOM 1936 O O . ARG A 1 249 ? -15.288 0.876 1.620 1.00 88.50 249 ARG A O 1
ATOM 1943 N N . TYR A 1 250 ? -13.895 0.242 3.266 1.00 93.50 250 TYR A N 1
ATOM 1944 C CA . TYR A 1 250 ? -14.817 0.473 4.375 1.00 93.50 250 TYR A CA 1
ATOM 1945 C C . TYR A 1 250 ? -14.456 1.744 5.137 1.00 93.50 250 TYR A C 1
ATOM 1947 O O . TYR A 1 250 ? -13.305 2.149 5.155 1.00 93.50 250 TYR A O 1
ATOM 1955 N N . GLY A 1 251 ? -15.409 2.389 5.788 1.00 92.81 251 GLY A N 1
ATOM 1956 C CA . GLY A 1 251 ? -15.137 3.591 6.579 1.00 92.81 251 GLY A CA 1
ATOM 1957 C C . GLY A 1 251 ? -16.413 4.335 6.930 1.00 92.81 251 GLY A C 1
ATOM 1958 O O . GLY A 1 251 ? -17.467 4.052 6.355 1.00 92.81 251 GLY A O 1
ATOM 1959 N N . ALA A 1 252 ? -16.324 5.271 7.871 1.00 92.12 252 ALA A N 1
ATOM 1960 C CA . ALA A 1 252 ? -17.432 6.145 8.229 1.00 92.12 252 ALA A CA 1
ATOM 1961 C C . ALA A 1 252 ? -17.595 7.254 7.180 1.00 92.12 252 ALA A C 1
ATOM 1963 O O . ALA A 1 252 ? -16.624 7.898 6.787 1.00 92.12 252 ALA A O 1
ATOM 1964 N N . THR A 1 253 ? -18.828 7.501 6.747 1.00 90.25 253 THR A N 1
ATOM 1965 C CA . THR A 1 253 ? -19.196 8.654 5.902 1.00 90.25 253 THR A CA 1
ATOM 1966 C C . THR A 1 253 ? -19.786 9.782 6.735 1.00 90.25 253 THR A C 1
ATOM 1968 O O . THR A 1 253 ? -19.763 10.939 6.323 1.00 90.25 253 THR A O 1
ATOM 1971 N N . LYS A 1 254 ? -20.304 9.462 7.925 1.00 90.31 254 LYS A N 1
ATOM 1972 C CA . LYS A 1 254 ? -20.877 10.442 8.840 1.00 90.31 254 LYS A CA 1
ATOM 1973 C C . LYS A 1 254 ? -20.622 10.051 10.285 1.00 90.31 254 LYS A C 1
ATOM 1975 O O . LYS A 1 254 ? -20.967 8.951 10.716 1.00 90.31 254 LYS A O 1
ATOM 1980 N N . VAL A 1 255 ? -20.091 11.001 11.045 1.00 90.50 255 VAL A N 1
ATOM 1981 C CA . VAL A 1 255 ? -19.877 10.871 12.487 1.00 90.50 255 VAL A CA 1
ATOM 1982 C C . VAL A 1 255 ? -20.497 12.044 13.234 1.00 90.50 255 VAL A C 1
ATOM 1984 O O . VAL A 1 255 ? -20.710 13.118 12.667 1.00 90.50 255 VAL A O 1
ATOM 1987 N N . GLN A 1 256 ? -20.772 11.842 14.516 1.00 90.31 256 GLN A N 1
ATOM 1988 C CA . GLN A 1 256 ? -21.218 12.880 15.432 1.00 90.31 256 GLN A CA 1
ATOM 1989 C C . GLN A 1 256 ? -20.232 12.994 16.590 1.00 90.31 256 GLN A C 1
ATOM 1991 O O . GLN A 1 256 ? -20.107 12.071 17.390 1.00 90.31 256 GLN A O 1
ATOM 1996 N N . LEU A 1 257 ? -19.563 14.145 16.689 1.00 87.75 257 LEU A N 1
ATOM 1997 C CA . LEU A 1 257 ? -18.746 14.481 17.854 1.00 87.75 257 LEU A CA 1
ATOM 1998 C C . LEU A 1 257 ? -19.642 14.799 19.055 1.00 87.75 257 LEU A C 1
ATOM 2000 O O . LEU A 1 257 ? -20.686 15.446 18.903 1.00 87.75 257 LEU A O 1
ATOM 2004 N N . LEU A 1 258 ? -19.203 14.376 20.235 1.00 88.94 258 LEU A N 1
ATOM 2005 C CA . LEU A 1 258 ? -19.851 14.611 21.517 1.00 88.94 258 LEU A CA 1
ATOM 2006 C C . LEU A 1 258 ? -18.937 15.465 22.392 1.00 88.94 258 LEU A C 1
ATOM 2008 O O . LEU A 1 258 ? -17.768 15.132 22.588 1.00 88.94 258 LEU A O 1
ATOM 2012 N N . SER A 1 259 ? -19.468 16.556 22.943 1.00 87.56 259 SER A N 1
ATOM 2013 C CA . SER A 1 259 ? -18.713 17.333 23.925 1.00 87.56 259 SER A CA 1
ATOM 2014 C C . SER A 1 259 ? -18.568 16.555 25.235 1.00 87.56 259 SER A C 1
ATOM 2016 O O . SER A 1 259 ? -19.322 15.617 25.503 1.00 87.56 259 SER A O 1
ATOM 2018 N N . VAL A 1 260 ? -17.661 17.011 26.101 1.00 86.25 260 VAL A N 1
ATOM 2019 C CA . VAL A 1 260 ? -17.544 16.518 27.484 1.00 86.25 260 VAL A CA 1
ATOM 2020 C C . VAL A 1 260 ? -18.908 16.505 28.186 1.00 86.25 260 VAL A C 1
ATOM 2022 O O . VAL A 1 260 ? -19.270 15.522 28.820 1.00 86.25 260 VAL A O 1
ATOM 2025 N N . ALA A 1 261 ? -19.703 17.570 28.039 1.00 90.19 261 ALA A N 1
ATOM 2026 C CA . ALA A 1 261 ? -21.014 17.661 28.681 1.00 90.19 261 ALA A CA 1
ATOM 2027 C C . ALA A 1 261 ? -22.009 16.621 28.142 1.00 90.19 261 ALA A C 1
ATOM 2029 O O . ALA A 1 261 ? -22.840 16.120 28.896 1.00 90.19 261 ALA A O 1
ATOM 2030 N N . ASP A 1 262 ? -21.915 16.279 26.855 1.00 92.31 262 ASP A N 1
ATOM 2031 C CA . ASP A 1 262 ? -22.777 15.269 26.243 1.00 92.31 262 ASP A CA 1
ATOM 2032 C C . ASP A 1 262 ? -22.420 13.865 26.729 1.00 92.31 262 ASP A C 1
ATOM 2034 O O . ASP A 1 262 ? -23.311 13.100 27.082 1.00 92.31 262 ASP A O 1
ATOM 2038 N N . THR A 1 263 ? -21.131 13.522 26.810 1.00 92.56 263 THR A N 1
ATOM 2039 C CA . THR A 1 263 ? -20.712 12.200 27.304 1.00 92.56 263 THR A CA 1
ATOM 2040 C C . THR A 1 263 ? -20.915 12.024 28.808 1.00 92.56 263 THR A C 1
ATOM 2042 O O . THR A 1 263 ? -20.990 10.897 29.288 1.00 92.56 263 THR A O 1
ATOM 2045 N N . GLN A 1 264 ? -21.067 13.116 29.561 1.00 93.56 264 GLN A N 1
ATOM 2046 C CA . GLN A 1 264 ? -21.427 13.066 30.982 1.00 93.56 264 GLN A CA 1
ATOM 2047 C C . GLN A 1 264 ? -22.944 12.935 31.223 1.00 93.56 264 GLN A C 1
ATOM 2049 O O . GLN A 1 264 ? -23.366 12.646 32.349 1.00 93.56 264 GLN A O 1
ATOM 2054 N N . ASP A 1 265 ? -23.779 13.112 30.193 1.00 95.62 265 ASP A N 1
ATOM 2055 C CA . ASP A 1 265 ? -25.224 12.885 30.264 1.00 95.62 265 ASP A CA 1
ATOM 2056 C C . ASP A 1 265 ? -25.541 11.396 30.064 1.00 95.62 265 ASP A C 1
ATOM 2058 O O . ASP A 1 265 ? -25.682 10.882 28.952 1.00 95.62 265 ASP A O 1
ATOM 2062 N N . THR A 1 266 ? -25.685 10.682 31.180 1.00 94.81 266 THR A N 1
ATOM 2063 C CA . THR A 1 266 ? -25.944 9.238 31.170 1.00 94.81 266 THR A CA 1
ATOM 2064 C C . THR A 1 266 ? -27.265 8.878 30.496 1.00 94.81 266 THR A C 1
ATOM 2066 O O . THR A 1 266 ? -27.357 7.815 29.891 1.00 94.81 266 THR A O 1
ATOM 2069 N N . ALA A 1 267 ? -28.286 9.739 30.570 1.00 94.12 267 ALA A N 1
ATOM 2070 C CA . ALA A 1 267 ? -29.566 9.470 29.919 1.00 94.12 267 ALA A CA 1
ATOM 2071 C C . ALA A 1 267 ? -29.431 9.577 28.397 1.00 94.12 267 ALA A C 1
ATOM 2073 O O . ALA A 1 267 ? -29.946 8.726 27.672 1.00 94.12 267 ALA A O 1
ATOM 2074 N N . PHE A 1 268 ? -28.687 10.576 27.916 1.00 95.88 268 PHE A N 1
ATOM 2075 C CA . PHE A 1 268 ? -28.359 10.698 26.498 1.00 95.88 268 PHE A CA 1
ATOM 2076 C C . PHE A 1 268 ? -27.561 9.487 25.990 1.00 95.88 268 PHE A C 1
ATOM 2078 O O . PHE A 1 268 ? -27.907 8.925 24.951 1.00 95.88 268 PHE A O 1
ATOM 2085 N N . LEU A 1 269 ? -26.565 9.007 26.742 1.00 97.00 269 LEU A N 1
ATOM 2086 C CA . LEU A 1 269 ? -25.822 7.794 26.373 1.00 97.00 269 LEU A CA 1
ATOM 2087 C C . LEU A 1 269 ? -26.718 6.545 26.305 1.00 97.00 269 LEU A C 1
ATOM 2089 O O . LEU A 1 269 ? -26.602 5.753 25.370 1.00 97.00 269 LEU A O 1
ATOM 2093 N N . GLU A 1 270 ? -27.656 6.371 27.242 1.00 97.12 270 GLU A N 1
ATOM 2094 C CA . GLU A 1 270 ? -28.642 5.281 27.175 1.00 97.12 270 GLU A CA 1
ATOM 2095 C C . GLU A 1 270 ? -29.531 5.380 25.923 1.00 97.12 270 GLU A C 1
ATOM 2097 O O . GLU A 1 270 ? -29.849 4.356 25.312 1.00 97.12 270 GLU A O 1
ATOM 2102 N N . GLN A 1 271 ? -29.930 6.597 25.531 1.00 96.31 271 GLN A N 1
ATOM 2103 C CA . GLN A 1 271 ? -30.699 6.831 24.307 1.00 96.31 271 GLN A CA 1
ATOM 2104 C C . GLN A 1 271 ? -29.904 6.444 23.058 1.00 96.31 271 GLN A C 1
ATOM 2106 O O . GLN A 1 271 ? -30.462 5.780 22.184 1.00 96.31 271 GLN A O 1
ATOM 2111 N N . CYS A 1 272 ? -28.618 6.808 22.990 1.00 96.38 272 CYS A N 1
ATOM 2112 C CA . CYS A 1 272 ? -27.723 6.411 21.901 1.00 96.38 272 CYS A CA 1
ATOM 2113 C C . CYS A 1 272 ? -27.661 4.886 21.776 1.00 96.38 272 CYS A C 1
ATOM 2115 O O . CYS A 1 272 ? -28.019 4.338 20.735 1.00 96.38 272 CYS A O 1
ATOM 2117 N N . LEU A 1 273 ? -27.315 4.191 22.863 1.00 97.06 273 LEU A N 1
ATOM 2118 C CA . LEU A 1 273 ? -27.170 2.732 22.873 1.00 97.06 273 LEU A CA 1
ATOM 2119 C C . LEU A 1 273 ? -28.475 2.017 22.510 1.00 97.06 273 LEU A C 1
ATOM 2121 O O . LEU A 1 273 ? -28.478 1.073 21.723 1.00 97.06 273 LEU A O 1
ATOM 2125 N N . TRP A 1 274 ? -29.607 2.488 23.038 1.00 95.31 274 TRP A N 1
ATOM 2126 C CA . TRP A 1 274 ? -30.918 1.929 22.705 1.00 95.31 274 TRP A CA 1
ATOM 2127 C C . TRP A 1 274 ? -31.324 2.186 21.250 1.00 95.31 274 TRP A C 1
ATOM 2129 O O . TRP A 1 274 ? -31.976 1.343 20.637 1.00 95.31 274 TRP A O 1
ATOM 2139 N N . GLY A 1 275 ? -30.916 3.328 20.692 1.00 93.00 275 GLY A N 1
ATOM 2140 C CA . GLY A 1 275 ? -31.042 3.639 19.269 1.00 93.00 275 GLY A CA 1
ATOM 2141 C C . GLY A 1 275 ? -30.130 2.801 18.368 1.00 93.00 275 GLY A C 1
ATOM 2142 O O . GLY A 1 275 ? -30.247 2.900 17.152 1.00 93.00 275 GLY A O 1
ATOM 2143 N N . GLY A 1 276 ? -29.255 1.964 18.937 1.00 93.25 276 GLY A N 1
ATOM 2144 C CA . GLY A 1 276 ? -28.264 1.201 18.185 1.00 93.25 276 GLY A CA 1
ATOM 2145 C C . GLY A 1 276 ? -27.048 2.041 17.805 1.00 93.25 276 GLY A C 1
ATOM 2146 O O . GLY A 1 276 ? -26.486 1.853 16.737 1.00 93.25 276 GLY A O 1
ATOM 2147 N N . HIS A 1 277 ? -26.643 2.988 18.643 1.00 95.00 277 HIS A N 1
ATOM 2148 C CA . HIS A 1 277 ? -25.436 3.776 18.428 1.00 95.00 277 HIS A CA 1
ATOM 2149 C C . HIS A 1 277 ? -24.431 3.487 19.538 1.00 95.00 277 HIS A C 1
ATOM 2151 O O . HIS A 1 277 ? -24.595 3.955 20.668 1.00 95.00 277 HIS A O 1
ATOM 2157 N N . GLU A 1 278 ? -23.399 2.709 19.218 1.00 96.56 278 GLU A N 1
ATOM 2158 C CA . GLU A 1 278 ? -22.203 2.619 20.046 1.00 96.56 278 GLU A CA 1
ATOM 2159 C C . GLU A 1 278 ? -21.526 3.990 20.168 1.00 96.56 278 GLU A C 1
ATOM 2161 O O . GLU A 1 278 ? -21.558 4.802 19.238 1.00 96.56 278 GLU A O 1
ATOM 2166 N N . VAL A 1 279 ? -20.911 4.243 21.323 1.00 96.38 279 VAL A N 1
ATOM 2167 C CA . VAL A 1 279 ? -20.218 5.508 21.598 1.00 96.38 279 VAL A CA 1
ATOM 2168 C C . VAL A 1 279 ? -18.748 5.211 21.837 1.00 96.38 279 VAL A C 1
ATOM 2170 O O . VAL A 1 279 ? -18.412 4.578 22.838 1.00 96.38 279 VAL A O 1
ATOM 2173 N N . ASP A 1 280 ? -17.885 5.653 20.927 1.00 93.00 280 ASP A N 1
ATOM 2174 C CA . ASP A 1 280 ? -16.451 5.736 21.190 1.00 93.00 280 ASP A CA 1
ATOM 2175 C C . ASP A 1 280 ? -16.252 6.816 22.257 1.00 93.00 280 ASP A C 1
ATOM 2177 O O . ASP A 1 280 ? -16.521 7.993 22.009 1.00 93.00 280 ASP A O 1
ATOM 2181 N N . ILE A 1 281 ? -15.929 6.403 23.482 1.00 92.25 281 ILE A N 1
ATOM 2182 C CA . ILE A 1 281 ? -15.918 7.266 24.660 1.00 92.25 281 ILE A CA 1
ATOM 2183 C C . ILE A 1 281 ? -14.513 7.383 25.234 1.00 92.25 281 ILE A C 1
ATOM 2185 O O . ILE A 1 281 ? -13.827 6.390 25.487 1.00 92.25 281 ILE A O 1
ATOM 2189 N N . PHE A 1 282 ? -14.109 8.622 25.496 1.00 88.12 282 PHE A N 1
ATOM 2190 C CA . PHE A 1 282 ? -12.806 8.950 26.058 1.00 88.12 282 PHE A CA 1
ATOM 2191 C C . PHE A 1 282 ? -12.923 9.090 27.570 1.00 88.12 282 PHE A C 1
ATOM 2193 O O . PHE A 1 282 ? -13.774 9.832 28.058 1.00 88.12 282 PHE A O 1
ATOM 2200 N N . LEU A 1 283 ? -12.096 8.366 28.319 1.00 85.69 283 LEU A N 1
ATOM 2201 C CA . LEU A 1 283 ? -12.200 8.210 29.768 1.00 85.69 283 LEU A CA 1
ATOM 2202 C C . LEU A 1 283 ? -10.841 8.404 30.449 1.00 85.69 283 LEU A C 1
ATOM 2204 O O . LEU A 1 283 ? -9.811 7.972 29.937 1.00 85.69 283 LEU A O 1
ATOM 2208 N N . ASP A 1 284 ? -10.846 9.016 31.631 1.00 80.94 284 ASP A N 1
ATOM 2209 C CA . ASP A 1 284 ? -9.686 9.029 32.530 1.00 80.94 284 ASP A CA 1
ATOM 2210 C C . ASP A 1 284 ? -9.621 7.719 33.338 1.00 80.94 284 ASP A C 1
ATOM 2212 O O . ASP A 1 284 ? -10.527 7.397 34.119 1.00 80.94 284 ASP A O 1
ATOM 2216 N N . LEU A 1 285 ? -8.556 6.940 33.138 1.00 76.00 285 LEU A N 1
ATOM 2217 C CA . LEU A 1 285 ? -8.346 5.631 33.760 1.00 76.00 285 LEU A CA 1
ATOM 2218 C C . LEU A 1 285 ? -7.914 5.701 35.223 1.00 76.00 285 LEU A C 1
ATOM 2220 O O . LEU A 1 285 ? -8.104 4.724 35.946 1.00 76.00 285 LEU A O 1
ATOM 2224 N N . ASN A 1 286 ? -7.373 6.822 35.704 1.00 65.69 286 ASN A N 1
ATOM 2225 C CA . ASN A 1 286 ? -6.812 6.886 37.062 1.00 65.69 286 ASN A CA 1
ATOM 2226 C C . ASN A 1 286 ? -7.833 6.729 38.179 1.00 65.69 286 ASN A C 1
ATOM 2228 O O . ASN A 1 286 ? -7.475 6.617 39.346 1.00 65.69 286 ASN A O 1
ATOM 2232 N N . ARG A 1 287 ? -9.113 6.733 37.835 1.00 62.12 287 ARG A N 1
ATOM 2233 C CA . ARG A 1 287 ? -10.205 6.576 38.783 1.00 62.12 287 ARG A CA 1
ATOM 2234 C C . ARG A 1 287 ? -10.992 5.289 38.531 1.00 62.12 287 ARG A C 1
ATOM 2236 O O . ARG A 1 287 ? -12.155 5.193 38.901 1.00 62.12 287 ARG A O 1
ATOM 2243 N N . LEU A 1 288 ? -10.369 4.290 37.910 1.00 67.19 288 LEU A N 1
ATOM 2244 C CA . LEU A 1 288 ? -10.976 2.990 37.645 1.00 67.19 288 LEU A CA 1
ATOM 2245 C C . LEU A 1 288 ? -10.210 1.874 38.378 1.00 67.19 288 LEU A C 1
ATOM 2247 O O . LEU A 1 288 ? -9.013 1.691 38.172 1.00 67.19 288 LEU A O 1
ATOM 2251 N N . ASP A 1 289 ? -10.905 1.125 39.234 1.00 64.50 289 ASP A N 1
ATOM 2252 C CA . ASP A 1 289 ? -10.397 -0.043 39.971 1.00 64.50 289 ASP A CA 1
ATOM 2253 C C . ASP A 1 289 ? -11.172 -1.295 39.521 1.00 64.50 289 ASP A C 1
ATOM 2255 O O . ASP A 1 289 ? -12.383 -1.247 39.336 1.00 64.50 289 ASP A O 1
ATOM 2259 N N . ILE A 1 290 ? -10.505 -2.432 39.327 1.00 61.03 290 ILE A N 1
ATOM 2260 C CA . ILE A 1 290 ? -11.149 -3.703 38.943 1.00 61.03 290 ILE A CA 1
ATOM 2261 C C . ILE A 1 290 ? -11.304 -4.683 40.109 1.00 61.03 290 ILE A C 1
ATOM 2263 O O . ILE A 1 290 ? -11.844 -5.772 39.911 1.00 61.03 290 ILE A O 1
ATOM 2267 N N . GLY A 1 291 ? -10.929 -4.284 41.329 1.00 50.50 291 GLY A N 1
ATOM 2268 C CA . GLY A 1 291 ? -11.409 -4.920 42.547 1.00 50.50 291 GLY A CA 1
ATOM 2269 C C . GLY A 1 291 ? -10.368 -5.601 43.441 1.00 50.50 291 GLY A C 1
ATOM 2270 O O . GLY A 1 291 ? -10.611 -6.695 43.940 1.00 50.50 291 GLY A O 1
ATOM 2271 N N . ASP A 1 292 ? -9.234 -4.977 43.726 1.00 48.53 292 ASP A N 1
ATOM 2272 C CA . ASP A 1 292 ? -8.360 -5.436 44.825 1.00 48.53 292 ASP A CA 1
ATOM 2273 C C . ASP A 1 292 ? -7.793 -4.293 45.680 1.00 48.53 292 ASP A C 1
ATOM 2275 O O . ASP A 1 292 ? -6.932 -4.516 46.533 1.00 48.53 292 ASP A O 1
ATOM 2279 N N . GLY A 1 293 ? -8.331 -3.079 45.516 1.00 47.31 293 GLY A N 1
ATOM 2280 C CA . GLY A 1 293 ? -7.897 -1.899 46.258 1.00 47.31 293 GLY A CA 1
ATOM 2281 C C . GLY A 1 293 ? -6.565 -1.327 45.774 1.00 47.31 293 GLY A C 1
ATOM 2282 O O . GLY A 1 293 ? -6.065 -0.382 46.382 1.00 47.31 293 GLY A O 1
ATOM 2283 N N . ASN A 1 294 ? -6.010 -1.867 44.687 1.00 46.19 294 ASN A N 1
ATOM 2284 C CA . ASN A 1 294 ? -4.875 -1.319 43.964 1.00 46.19 294 ASN A CA 1
ATOM 2285 C C . ASN A 1 294 ? -5.357 -0.933 42.560 1.00 46.19 294 ASN A C 1
ATOM 2287 O O . ASN A 1 294 ? -5.894 -1.756 41.818 1.00 46.19 294 ASN A O 1
ATOM 2291 N N . PHE A 1 295 ? -5.146 0.324 42.175 1.00 51.47 295 PHE A N 1
ATOM 2292 C CA . PHE A 1 295 ? -5.479 0.808 40.836 1.00 51.47 295 PHE A CA 1
ATOM 2293 C C . PHE A 1 295 ? -4.857 -0.102 39.783 1.00 51.47 295 PHE A C 1
ATOM 2295 O O . PHE A 1 295 ? -3.631 -0.243 39.747 1.00 51.47 295 PHE A O 1
ATOM 2302 N N . PHE A 1 296 ? -5.705 -0.722 38.957 1.00 51.19 296 PHE A N 1
ATOM 2303 C CA . PHE A 1 296 ? -5.287 -1.717 37.978 1.00 51.19 296 PHE A CA 1
ATOM 2304 C C . PHE A 1 296 ? -4.232 -2.678 38.564 1.00 51.19 296 PHE A C 1
ATOM 2306 O O . PHE A 1 296 ? -3.089 -2.628 38.132 1.00 51.19 296 PHE A O 1
ATOM 2313 N N . SER A 1 297 ? -4.533 -3.536 39.547 1.00 41.94 297 SER A N 1
ATOM 2314 C CA . SER A 1 297 ? -3.753 -4.779 39.697 1.00 41.94 297 SER A CA 1
ATOM 2315 C C . SER A 1 297 ? -4.483 -6.005 39.171 1.00 41.94 297 SER A C 1
ATOM 2317 O O . SER A 1 297 ? -5.673 -5.964 38.882 1.00 41.94 297 SER A O 1
ATOM 2319 N N . ASN A 1 298 ? -3.712 -7.078 38.970 1.00 40.41 298 ASN A N 1
ATOM 2320 C CA . ASN A 1 298 ? -4.075 -8.412 38.474 1.00 40.41 298 ASN A CA 1
ATOM 2321 C C . ASN A 1 298 ? -5.138 -9.141 39.346 1.00 40.41 298 ASN A C 1
ATOM 2323 O O . ASN A 1 298 ? -5.160 -10.373 39.414 1.00 40.41 298 ASN A O 1
ATOM 2327 N N . GLY A 1 299 ? -5.964 -8.393 40.076 1.00 44.91 299 GLY A N 1
ATOM 2328 C CA . GLY A 1 299 ? -6.944 -8.857 41.035 1.00 44.91 299 GLY A CA 1
ATOM 2329 C C . GLY A 1 299 ? -8.087 -9.622 40.390 1.00 44.91 299 GLY A C 1
ATOM 2330 O O . GLY A 1 299 ? -8.518 -9.365 39.266 1.00 44.91 299 GLY A O 1
ATOM 2331 N N . THR A 1 300 ? -8.606 -10.588 41.141 1.00 50.91 300 THR A N 1
ATOM 2332 C CA . THR A 1 300 ? -9.878 -11.229 40.813 1.00 50.91 300 THR A CA 1
ATOM 2333 C C . THR A 1 300 ? -10.989 -10.194 41.000 1.00 50.91 300 THR A C 1
ATOM 2335 O O . THR A 1 300 ? -11.067 -9.633 42.091 1.00 50.91 300 THR A O 1
ATOM 2338 N N . PRO A 1 301 ? -11.866 -9.954 40.007 1.00 54.91 301 PRO A N 1
ATOM 2339 C CA . PRO A 1 301 ? -12.965 -9.009 40.166 1.00 54.91 301 PRO A CA 1
ATOM 2340 C C . PRO A 1 301 ? -13.792 -9.315 41.420 1.00 54.91 301 PRO A C 1
ATOM 2342 O O . PRO A 1 301 ? -14.296 -10.433 41.552 1.00 54.91 301 PRO A O 1
ATOM 2345 N N . VAL A 1 302 ? -13.966 -8.338 42.325 1.00 60.03 302 VAL A N 1
ATOM 2346 C CA . VAL A 1 302 ? -14.778 -8.515 43.559 1.00 60.03 302 VAL A CA 1
ATOM 2347 C C . VAL A 1 302 ? -16.231 -8.828 43.218 1.00 60.03 302 VAL A C 1
ATOM 2349 O O . VAL A 1 302 ? -16.931 -9.484 43.987 1.00 60.03 302 VAL A O 1
ATOM 2352 N N . SER A 1 303 ? -16.701 -8.363 42.059 1.00 75.25 303 SER A N 1
ATOM 2353 C CA . SER A 1 303 ? -18.057 -8.616 41.594 1.00 75.25 303 SER A CA 1
ATOM 2354 C C . SER A 1 303 ? -18.128 -8.790 40.081 1.00 75.25 303 SER A C 1
ATOM 2356 O O . SER A 1 303 ? -17.313 -8.266 39.318 1.00 75.25 303 SER A O 1
ATOM 2358 N N . LYS A 1 304 ? -19.122 -9.569 39.657 1.00 85.25 304 LYS A N 1
ATOM 2359 C CA . LYS A 1 304 ? -19.451 -9.817 38.257 1.00 85.25 304 LYS A CA 1
ATOM 2360 C C . LYS A 1 304 ? -20.909 -9.475 38.023 1.00 85.25 304 LYS A C 1
ATOM 2362 O O . LYS A 1 304 ? -21.760 -9.697 38.888 1.00 85.25 304 LYS A O 1
ATOM 2367 N N . HIS A 1 305 ? -21.191 -8.954 36.844 1.00 91.62 305 HIS A N 1
ATOM 2368 C CA . HIS A 1 305 ? -22.548 -8.788 36.366 1.00 91.62 305 HIS A CA 1
ATOM 2369 C C . HIS A 1 305 ? -23.143 -10.178 36.028 1.00 91.62 305 HIS A C 1
ATOM 2371 O O . HIS A 1 305 ? -22.382 -11.122 35.791 1.00 91.62 305 HIS A O 1
ATOM 2377 N N . PRO A 1 306 ? -24.480 -10.369 36.026 1.00 90.75 306 PRO A N 1
ATOM 2378 C CA . PRO A 1 306 ? -25.103 -11.662 35.708 1.00 90.75 306 PRO A CA 1
ATOM 2379 C C . PRO A 1 306 ? -24.724 -12.295 34.360 1.00 90.75 306 PRO A C 1
ATOM 2381 O O . PRO A 1 306 ? -24.909 -13.495 34.191 1.00 90.75 306 PRO A O 1
ATOM 2384 N N . ASP A 1 307 ? -24.192 -11.519 33.414 1.00 88.38 307 ASP A N 1
ATOM 2385 C CA . ASP A 1 307 ? -23.653 -12.015 32.136 1.00 88.38 307 ASP A CA 1
ATOM 2386 C C . ASP A 1 307 ? -22.230 -12.602 32.258 1.00 88.38 307 ASP A C 1
ATOM 2388 O O . ASP A 1 307 ? -21.665 -13.065 31.273 1.00 88.38 307 ASP A O 1
ATOM 2392 N N . GLY A 1 308 ? -21.649 -12.597 33.461 1.00 87.31 308 GLY A N 1
ATOM 2393 C CA . GLY A 1 308 ? -20.320 -13.126 33.760 1.00 87.31 308 GLY A CA 1
ATOM 2394 C C . GLY A 1 308 ? -19.181 -12.116 33.608 1.00 87.31 308 GLY A C 1
ATOM 2395 O O . GLY A 1 308 ? -18.065 -12.419 34.046 1.00 87.31 308 GLY A O 1
ATOM 2396 N N . ASN A 1 309 ? -19.444 -10.925 33.057 1.00 89.06 309 ASN A N 1
ATOM 2397 C CA . ASN A 1 309 ? -18.426 -9.895 32.862 1.00 89.06 309 ASN A CA 1
ATOM 2398 C C . ASN A 1 309 ? -18.076 -9.188 34.191 1.00 89.06 309 ASN A C 1
ATOM 2400 O O . ASN A 1 309 ? -18.959 -8.991 35.036 1.00 89.06 309 ASN A O 1
ATOM 2404 N N . PRO A 1 310 ? -16.806 -8.794 34.407 1.00 87.44 310 PRO A N 1
ATOM 2405 C CA . PRO A 1 310 ? -16.384 -8.036 35.587 1.00 87.44 310 PRO A CA 1
ATOM 2406 C C . PRO A 1 310 ? -17.133 -6.710 35.742 1.00 87.44 310 PRO A C 1
ATOM 2408 O O . PRO A 1 310 ? -17.472 -6.074 34.745 1.00 87.44 310 PRO A O 1
ATOM 2411 N N . ILE A 1 311 ? -17.339 -6.270 36.985 1.00 85.56 311 ILE A N 1
ATOM 2412 C CA . ILE A 1 311 ? -17.792 -4.910 37.302 1.00 85.56 311 ILE A CA 1
ATOM 2413 C C . ILE A 1 311 ? -16.622 -4.158 37.936 1.00 85.56 311 ILE A C 1
ATOM 2415 O O . ILE A 1 311 ? -16.111 -4.573 38.977 1.00 85.56 311 ILE A O 1
ATOM 2419 N N . ALA A 1 312 ? -16.221 -3.053 37.315 1.00 78.62 312 ALA A N 1
ATOM 2420 C CA . ALA A 1 312 ? -15.234 -2.138 37.856 1.00 78.62 312 ALA A CA 1
ATOM 2421 C C . ALA A 1 312 ? -15.838 -1.273 38.975 1.00 78.62 312 ALA A C 1
ATOM 2423 O O . ALA A 1 312 ? -17.022 -0.924 38.976 1.00 78.62 312 ALA A O 1
ATOM 2424 N N . VAL A 1 313 ? -14.995 -0.911 39.930 1.00 69.81 313 VAL A N 1
ATOM 2425 C CA . VAL A 1 313 ? -15.279 -0.050 41.070 1.00 69.81 313 VAL A CA 1
ATOM 2426 C C . VAL A 1 313 ? -14.641 1.316 40.825 1.00 69.81 313 VAL A C 1
ATOM 2428 O O . VAL A 1 313 ? -13.541 1.433 40.299 1.00 69.81 313 VAL A O 1
ATOM 2431 N N . TRP A 1 314 ? -15.340 2.371 41.224 1.00 67.31 314 TRP A N 1
ATOM 2432 C CA . TRP A 1 314 ? -14.790 3.721 41.287 1.00 67.31 314 TRP A CA 1
ATOM 2433 C C . TRP A 1 314 ? -14.208 3.944 42.695 1.00 67.31 314 TRP A C 1
ATOM 2435 O O . TRP A 1 314 ? -14.993 3.983 43.653 1.00 67.31 314 TRP A O 1
ATOM 2445 N N . PRO A 1 315 ? -12.876 4.032 42.880 1.00 58.09 315 PRO A N 1
ATOM 2446 C CA . PRO A 1 315 ? -12.291 4.248 44.194 1.00 58.09 315 PRO A CA 1
ATOM 2447 C C . PRO A 1 315 ? -12.613 5.655 44.725 1.00 58.09 315 PRO A C 1
ATOM 2449 O O . PRO A 1 315 ? -12.797 6.617 43.981 1.00 58.09 315 PRO A O 1
ATOM 2452 N N . LYS A 1 316 ? -12.733 5.742 46.053 1.00 48.50 316 LYS A N 1
ATOM 2453 C CA . LYS A 1 316 ? -13.080 6.945 46.829 1.00 48.50 316 LYS A CA 1
ATOM 2454 C C . LYS A 1 316 ? -12.103 8.105 46.564 1.00 48.50 316 LYS A C 1
ATOM 2456 O O . LYS A 1 316 ? -10.908 7.875 46.415 1.00 48.50 316 LYS A O 1
ATOM 2461 N N . ASP A 1 317 ? -12.622 9.334 46.592 1.00 48.66 317 ASP A N 1
ATOM 2462 C CA . ASP A 1 317 ? -11.884 10.588 46.372 1.00 48.66 317 ASP A CA 1
ATOM 2463 C C . ASP A 1 317 ? -10.578 10.686 47.191 1.00 48.66 317 ASP A C 1
ATOM 2465 O O . ASP A 1 317 ? -10.575 10.391 48.389 1.00 48.66 317 ASP A O 1
ATOM 2469 N N . GLY A 1 318 ? -9.485 11.160 46.570 1.00 49.59 318 GLY A N 1
ATOM 2470 C CA . GLY A 1 318 ? -8.249 11.526 47.284 1.00 49.59 318 GLY A CA 1
ATOM 2471 C C . GLY A 1 318 ? -6.909 11.243 46.593 1.00 49.59 318 GLY A C 1
ATOM 2472 O O . GLY A 1 318 ? -5.877 11.620 47.144 1.00 49.59 318 GLY A O 1
ATOM 2473 N N . VAL A 1 319 ? -6.883 10.616 45.413 1.00 48.34 319 VAL A N 1
ATOM 2474 C CA . VAL A 1 319 ? -5.624 10.264 44.728 1.00 48.34 319 VAL A CA 1
ATOM 2475 C C . VAL A 1 319 ? -5.339 11.267 43.604 1.00 48.34 319 VAL A C 1
ATOM 2477 O O . VAL A 1 319 ? -5.858 11.155 42.498 1.00 48.34 319 VAL A O 1
ATOM 2480 N N . ASN A 1 320 ? -4.549 12.299 43.917 1.00 42.84 320 ASN A N 1
ATOM 2481 C CA . ASN A 1 320 ? -3.987 13.239 42.940 1.00 42.84 320 ASN A CA 1
ATOM 2482 C C . ASN A 1 320 ? -2.748 12.611 42.280 1.00 42.84 320 ASN A C 1
ATOM 2484 O O . ASN A 1 320 ? -1.617 12.998 42.572 1.00 42.84 320 ASN A O 1
ATOM 2488 N N . GLU A 1 321 ? -2.958 11.629 41.409 1.00 50.88 321 GLU A N 1
ATOM 2489 C CA . GLU A 1 321 ? -1.903 11.032 40.582 1.00 50.88 321 GLU A CA 1
ATOM 2490 C C . GLU A 1 321 ? -2.256 11.265 39.099 1.00 50.88 321 GLU A C 1
ATOM 2492 O O . GLU A 1 321 ? -3.422 11.185 38.717 1.00 50.88 321 GLU A O 1
ATOM 2497 N N . GLY A 1 322 ? -1.280 11.690 38.287 1.00 54.28 322 GLY A N 1
ATOM 2498 C CA . GLY A 1 322 ? -1.487 12.390 37.005 1.00 54.28 322 GLY A CA 1
ATOM 2499 C C . GLY A 1 322 ? -2.328 11.650 35.960 1.00 54.28 322 GLY A C 1
ATOM 2500 O O . GLY A 1 322 ? -2.025 10.506 35.647 1.00 54.28 322 GLY A O 1
ATOM 2501 N N . HIS A 1 323 ? -3.356 12.323 35.433 1.00 61.78 323 HIS A N 1
ATOM 2502 C CA . HIS A 1 323 ? -4.432 11.799 34.578 1.00 61.78 323 HIS A CA 1
ATOM 2503 C C . HIS A 1 323 ? -3.974 10.963 33.363 1.00 61.78 323 HIS A C 1
ATOM 2505 O O . HIS A 1 323 ? -3.144 11.423 32.576 1.00 61.78 323 HIS A O 1
ATOM 2511 N N . ILE A 1 324 ? -4.574 9.778 33.169 1.00 68.50 324 ILE A N 1
ATOM 2512 C CA . ILE A 1 324 ? -4.296 8.870 32.038 1.00 68.50 324 ILE A CA 1
ATOM 2513 C C . ILE A 1 324 ? -5.551 8.740 31.185 1.00 68.50 324 ILE A C 1
ATOM 2515 O O . ILE A 1 324 ? -6.546 8.169 31.622 1.00 68.50 324 ILE A O 1
ATOM 2519 N N . GLY A 1 325 ? -5.494 9.219 29.950 1.00 75.75 325 GLY A N 1
ATOM 2520 C CA . GLY A 1 325 ? -6.573 9.053 28.992 1.00 75.75 325 GLY A CA 1
ATOM 2521 C C . GLY A 1 325 ? -6.598 7.659 28.356 1.00 75.75 325 GLY A C 1
ATOM 2522 O O . GLY A 1 325 ? -5.554 7.075 28.071 1.00 75.75 325 GLY A O 1
ATOM 2523 N N . HIS A 1 326 ? -7.798 7.141 28.097 1.00 83.31 326 HIS A N 1
ATOM 2524 C CA . HIS A 1 326 ? -8.029 5.942 27.288 1.00 83.31 326 HIS A CA 1
ATOM 2525 C C . HIS A 1 326 ? -9.377 6.014 26.571 1.00 83.31 326 HIS A C 1
ATOM 2527 O O . HIS A 1 326 ? -10.341 6.553 27.113 1.00 83.31 326 HIS A O 1
ATOM 2533 N N . ALA A 1 327 ? -9.456 5.455 25.369 1.00 86.81 327 ALA A N 1
ATOM 2534 C CA . ALA A 1 327 ? -10.684 5.374 24.586 1.00 86.81 327 ALA A CA 1
ATOM 2535 C C . ALA A 1 327 ? -11.204 3.934 24.542 1.00 86.81 327 ALA A C 1
ATOM 2537 O O . ALA A 1 327 ? -10.432 2.987 24.379 1.00 86.81 327 ALA A O 1
ATOM 2538 N N . MET A 1 328 ? -12.513 3.766 24.720 1.00 91.50 328 MET A N 1
ATOM 2539 C CA . MET A 1 328 ? -13.192 2.468 24.715 1.00 91.50 328 MET A CA 1
ATOM 2540 C C . MET A 1 328 ? -14.558 2.598 24.054 1.00 91.50 328 MET A C 1
ATOM 2542 O O . MET A 1 328 ? -15.115 3.689 23.973 1.00 91.50 328 MET A O 1
ATOM 2546 N N . LEU A 1 329 ? -15.136 1.478 23.625 1.00 96.19 329 LEU A N 1
ATOM 2547 C CA . LEU A 1 329 ? -16.441 1.492 22.977 1.00 96.19 329 LEU A CA 1
ATOM 2548 C C . LEU A 1 329 ? -17.549 1.161 23.980 1.00 96.19 329 LEU A C 1
ATOM 2550 O O . LEU A 1 329 ? -17.593 0.069 24.551 1.00 96.19 329 LEU A O 1
ATOM 2554 N N . LEU A 1 330 ? -18.468 2.098 24.181 1.00 97.62 330 LEU A N 1
ATOM 2555 C CA . LEU A 1 330 ? -19.678 1.911 24.970 1.00 97.62 330 LEU A CA 1
ATOM 2556 C C . LEU A 1 330 ? -20.707 1.123 24.152 1.00 97.62 330 LEU A C 1
ATOM 2558 O O . LEU A 1 330 ? -21.116 1.571 23.080 1.00 97.62 330 LEU A O 1
ATOM 2562 N N . ILE A 1 331 ? -21.136 -0.038 24.656 1.00 97.81 331 ILE A N 1
ATOM 2563 C CA . ILE A 1 331 ? -21.968 -0.993 23.893 1.00 97.81 331 ILE A CA 1
ATOM 2564 C C . ILE A 1 331 ? -23.225 -1.468 24.631 1.00 97.81 331 ILE A C 1
ATOM 2566 O O . ILE A 1 331 ? -23.969 -2.305 24.124 1.00 97.81 331 ILE A O 1
ATOM 2570 N N . GLY A 1 332 ? -23.485 -0.995 25.846 1.00 97.31 332 GLY A N 1
ATOM 2571 C CA . GLY A 1 332 ? -24.656 -1.440 26.596 1.00 97.31 332 GLY A CA 1
ATOM 2572 C C . GLY A 1 332 ? -24.823 -0.748 27.934 1.00 97.31 332 GLY A C 1
ATOM 2573 O O . GLY A 1 332 ? -23.939 -0.025 28.389 1.00 97.31 332 GLY A O 1
ATOM 2574 N N . TYR A 1 333 ? -25.972 -0.974 28.562 1.00 97.62 333 TYR A N 1
ATOM 2575 C CA . TYR A 1 333 ? -26.289 -0.459 29.887 1.00 97.62 333 TYR A CA 1
ATOM 2576 C C . TYR A 1 333 ? -27.217 -1.404 30.667 1.00 97.62 333 TYR A C 1
ATOM 2578 O O . TYR A 1 333 ? -28.065 -2.089 30.095 1.00 97.62 333 TYR A O 1
ATOM 2586 N N . ASP A 1 334 ? -27.075 -1.399 31.991 1.00 96.75 334 ASP A N 1
ATOM 2587 C CA . ASP A 1 334 ? -27.999 -1.962 32.973 1.00 96.75 334 ASP A CA 1
ATOM 2588 C C . ASP A 1 334 ? -28.448 -0.817 33.882 1.00 96.75 334 ASP A C 1
ATOM 2590 O O . ASP A 1 334 ? -27.747 -0.396 34.808 1.00 96.75 334 ASP A O 1
ATOM 2594 N N . ARG A 1 335 ? -29.655 -0.318 33.623 1.00 93.81 335 ARG A N 1
ATOM 2595 C CA . ARG A 1 335 ? -30.241 0.798 34.362 1.00 93.81 335 ARG A CA 1
ATOM 2596 C C . ARG A 1 335 ? -30.586 0.411 35.796 1.00 93.81 335 ARG A C 1
ATOM 2598 O O . ARG A 1 335 ? -30.531 1.263 36.678 1.00 93.81 335 ARG A O 1
ATOM 2605 N N . THR A 1 336 ? -30.934 -0.848 36.059 1.00 93.00 336 THR A N 1
ATOM 2606 C CA . THR A 1 336 ? -31.255 -1.304 37.419 1.00 93.00 336 THR A CA 1
ATOM 2607 C C . THR A 1 336 ? -30.017 -1.269 38.310 1.00 93.00 336 THR A C 1
ATOM 2609 O O . THR A 1 336 ? -30.124 -0.918 39.483 1.00 93.00 336 THR A O 1
ATOM 2612 N N . ARG A 1 337 ? -28.844 -1.584 37.751 1.00 92.75 337 ARG A N 1
ATOM 2613 C CA . ARG A 1 337 ? -27.558 -1.535 38.465 1.00 92.75 337 ARG A CA 1
ATOM 2614 C C . ARG A 1 337 ? -26.788 -0.228 38.278 1.00 92.75 337 ARG A C 1
ATOM 2616 O O . ARG A 1 337 ? -25.790 -0.038 38.963 1.00 92.75 337 ARG A O 1
ATOM 2623 N N . GLN A 1 338 ? -27.261 0.668 37.405 1.00 94.50 338 GLN A N 1
ATOM 2624 C CA . GLN A 1 338 ? -26.581 1.915 37.028 1.00 94.50 338 GLN A CA 1
ATOM 2625 C C . GLN A 1 338 ? -25.170 1.643 36.480 1.00 94.50 338 GLN A C 1
ATOM 2627 O O . GLN A 1 338 ? -24.189 2.251 36.918 1.00 94.50 338 GLN A O 1
ATOM 2632 N N . LEU A 1 339 ? -25.073 0.694 35.543 1.00 95.25 339 LEU A N 1
ATOM 2633 C CA . LEU A 1 339 ? -23.820 0.255 34.933 1.00 95.25 339 LEU A CA 1
ATOM 2634 C C . LEU A 1 339 ? -23.850 0.404 33.412 1.00 95.25 339 LEU A C 1
ATOM 2636 O O . LEU A 1 339 ? -24.850 0.093 32.772 1.00 95.25 339 LEU A O 1
ATOM 2640 N N . PHE A 1 340 ? -22.726 0.804 32.837 1.00 97.12 340 PHE A N 1
ATOM 2641 C CA . PHE A 1 340 ? -22.460 0.805 31.403 1.00 97.12 340 PHE A CA 1
ATOM 2642 C C . PHE A 1 340 ? -21.515 -0.340 31.031 1.00 97.12 340 PHE A C 1
ATOM 2644 O O . PHE A 1 340 ? -20.599 -0.633 31.791 1.00 97.12 340 PHE A O 1
ATOM 2651 N N . LEU A 1 341 ? -21.717 -0.969 29.874 1.00 96.75 341 LEU A N 1
ATOM 2652 C CA . LEU A 1 341 ? -20.858 -2.029 29.341 1.00 96.75 341 LEU A CA 1
ATOM 2653 C C . LEU A 1 341 ? -19.873 -1.445 28.328 1.00 96.75 341 LEU A C 1
ATOM 2655 O O . LEU A 1 341 ? -20.291 -0.824 27.347 1.00 96.75 341 LEU A O 1
ATOM 2659 N N . LEU A 1 342 ? -18.584 -1.691 28.550 1.00 95.44 342 LEU A N 1
ATOM 2660 C CA . LEU A 1 342 ? -17.495 -1.285 27.666 1.00 95.44 342 LEU A CA 1
ATOM 2661 C C . LEU A 1 342 ? -16.903 -2.494 26.936 1.00 95.44 342 LEU A C 1
ATOM 2663 O O . LEU A 1 342 ? -16.722 -3.556 27.536 1.00 95.44 342 LEU A O 1
ATOM 2667 N N . LYS A 1 343 ? -16.566 -2.305 25.657 1.00 95.81 343 LYS A N 1
ATOM 2668 C CA . LYS A 1 343 ? -15.640 -3.137 24.877 1.00 95.81 343 LYS A CA 1
ATOM 2669 C C . LYS A 1 343 ? -14.275 -2.450 24.872 1.00 95.81 343 LYS A C 1
ATOM 2671 O O . LYS A 1 343 ? -14.183 -1.262 24.560 1.00 95.81 343 LYS A O 1
ATOM 2676 N N . ASN A 1 344 ? -13.233 -3.198 25.215 1.00 91.50 344 ASN A N 1
ATOM 2677 C CA . ASN A 1 344 ? -11.863 -2.693 25.302 1.00 91.50 344 ASN A CA 1
ATOM 2678 C C . ASN A 1 344 ? -10.998 -3.160 24.115 1.00 91.50 344 ASN A C 1
ATOM 2680 O O . ASN A 1 344 ? -11.487 -3.836 23.212 1.00 91.50 344 ASN A O 1
ATOM 2684 N N . SER A 1 345 ? -9.710 -2.818 24.140 1.00 90.56 345 SER A N 1
ATOM 2685 C CA . SER A 1 345 ? -8.712 -3.066 23.088 1.00 90.56 345 SER A CA 1
ATOM 2686 C C . SER A 1 345 ? -7.417 -3.687 23.643 1.00 90.56 345 SER A C 1
ATOM 2688 O O . SER A 1 345 ? -6.321 -3.415 23.155 1.00 90.56 345 SER A O 1
ATOM 2690 N N . TRP A 1 346 ? -7.510 -4.519 24.687 1.00 86.19 346 TRP A N 1
ATOM 2691 C CA . TRP A 1 346 ? -6.361 -5.169 25.354 1.00 86.19 346 TRP A CA 1
ATOM 2692 C C . TRP A 1 346 ? -6.300 -6.688 25.118 1.00 86.19 346 TRP A C 1
ATOM 2694 O O . TRP A 1 346 ? -5.748 -7.450 25.918 1.00 86.19 346 TRP A O 1
ATOM 2704 N N . GLY A 1 347 ? -6.881 -7.154 24.012 1.00 86.19 347 GLY A N 1
ATOM 2705 C CA . GLY A 1 347 ? -6.962 -8.570 23.667 1.00 86.19 347 GLY A CA 1
ATOM 2706 C C . GLY A 1 347 ? -7.785 -9.365 24.683 1.00 86.19 347 GLY A C 1
ATOM 2707 O O . GLY A 1 347 ? -8.895 -8.985 25.049 1.00 86.19 347 GLY A O 1
ATOM 2708 N N . SER A 1 348 ? -7.244 -10.488 25.159 1.00 84.00 348 SER A N 1
ATOM 2709 C CA . SER A 1 348 ? -7.944 -11.371 26.103 1.00 84.00 348 SER A CA 1
ATOM 2710 C C . SER A 1 348 ? -8.064 -10.803 27.521 1.00 84.00 348 SER A C 1
AT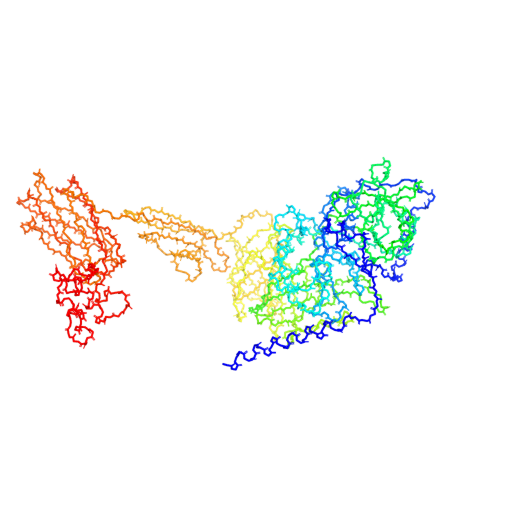OM 2712 O O . SER A 1 348 ? -8.778 -11.375 28.346 1.00 84.00 348 SER A O 1
ATOM 2714 N N . TYR A 1 349 ? -7.340 -9.728 27.841 1.00 79.38 349 TYR A N 1
ATOM 2715 C CA . TYR A 1 349 ? -7.387 -9.106 29.158 1.00 79.38 349 TYR A CA 1
ATOM 2716 C C . TYR A 1 349 ? -8.518 -8.074 29.215 1.00 79.38 349 TYR A C 1
ATOM 2718 O O . TYR A 1 349 ? -8.469 -7.062 28.526 1.00 79.38 349 TYR A O 1
ATOM 2726 N N . LEU A 1 350 ? -9.533 -8.335 30.049 1.00 81.25 350 LEU A N 1
ATOM 2727 C CA . LEU A 1 350 ? -10.724 -7.482 30.210 1.00 81.25 350 LEU A CA 1
ATOM 2728 C C . LEU A 1 350 ? -11.377 -7.065 28.874 1.00 81.25 350 LEU A C 1
ATOM 2730 O O . LEU A 1 350 ? -11.555 -5.869 28.629 1.00 81.25 350 LEU A O 1
ATOM 2734 N N . PRO A 1 351 ? -11.762 -8.029 28.013 1.00 88.44 351 PRO A N 1
ATOM 2735 C CA . PRO A 1 351 ? -12.344 -7.723 26.707 1.00 88.44 351 PRO A CA 1
ATOM 2736 C C . PRO A 1 351 ? -13.656 -6.938 26.834 1.00 88.44 351 PRO A C 1
ATOM 2738 O O . PRO A 1 351 ? -13.899 -5.996 26.080 1.00 88.44 351 PRO A O 1
ATOM 2741 N N . TYR A 1 352 ? -14.462 -7.304 27.834 1.00 92.25 352 TYR A N 1
ATOM 2742 C CA . TYR A 1 352 ? -15.683 -6.614 28.222 1.00 92.25 352 TYR A CA 1
ATOM 2743 C C . TYR A 1 352 ? -15.738 -6.461 29.734 1.00 92.25 352 TYR A C 1
ATOM 2745 O O . TYR A 1 352 ? -15.415 -7.396 30.472 1.00 92.25 352 TYR A O 1
ATOM 2753 N N . PHE A 1 353 ? -16.179 -5.299 30.201 1.00 91.00 353 PHE A N 1
ATOM 2754 C CA . PHE A 1 353 ? -16.418 -5.058 31.619 1.00 91.00 353 PHE A CA 1
ATOM 2755 C C . PHE A 1 353 ? -17.427 -3.928 31.820 1.00 91.00 353 PHE A C 1
ATOM 2757 O O . PHE A 1 353 ? -17.652 -3.090 30.945 1.00 91.00 353 PHE A O 1
ATOM 2764 N N . TRP A 1 354 ? -18.057 -3.935 32.987 1.00 92.50 354 TRP A N 1
ATOM 2765 C CA . TRP A 1 354 ? -19.066 -2.964 33.375 1.00 92.50 354 TRP A CA 1
ATOM 2766 C C . TRP A 1 354 ? -18.457 -1.850 34.221 1.00 92.50 354 TRP A C 1
ATOM 2768 O O . TRP A 1 354 ? -17.629 -2.120 35.088 1.00 92.50 354 TRP A O 1
ATOM 2778 N N . VAL A 1 355 ? -18.911 -0.614 34.026 1.00 90.75 355 VAL A N 1
ATOM 2779 C CA . VAL A 1 355 ? -18.496 0.554 34.813 1.00 90.75 355 VAL A CA 1
ATOM 2780 C C . VAL A 1 355 ? -19.694 1.323 35.374 1.00 90.75 355 VAL A C 1
ATOM 2782 O O . VAL A 1 355 ? -20.736 1.377 34.721 1.00 90.75 355 VAL A O 1
ATOM 2785 N N . PRO A 1 356 ? -19.590 1.957 36.556 1.00 90.81 356 PRO A N 1
ATOM 2786 C CA . PRO A 1 356 ? -20.689 2.736 37.125 1.00 90.81 356 PRO A CA 1
ATOM 2787 C C . PRO A 1 356 ? -21.064 3.962 36.286 1.00 90.81 356 PRO A C 1
ATOM 2789 O O . PRO A 1 356 ? -20.198 4.647 35.750 1.00 90.81 356 PRO A O 1
ATOM 2792 N N . TYR A 1 357 ? -22.343 4.340 36.273 1.00 93.06 357 TYR A N 1
ATOM 2793 C CA . TYR A 1 357 ? -22.804 5.597 35.656 1.00 93.06 357 TYR A CA 1
ATOM 2794 C C . TYR A 1 357 ? -22.056 6.815 36.202 1.00 93.06 357 TYR A C 1
ATOM 2796 O O . TYR A 1 357 ? -21.681 7.719 35.458 1.00 93.06 357 TYR A O 1
ATOM 2804 N N . ASN A 1 358 ? -21.792 6.814 37.511 1.00 88.44 358 ASN A N 1
ATOM 2805 C CA . ASN A 1 358 ? -21.051 7.888 38.156 1.00 88.44 358 ASN A CA 1
ATOM 2806 C C . ASN A 1 358 ? -19.587 7.960 37.687 1.00 88.44 358 ASN A C 1
ATOM 2808 O O . ASN A 1 358 ? -19.014 9.041 37.719 1.00 88.44 358 ASN A O 1
ATOM 2812 N N . TYR A 1 359 ? -18.986 6.858 37.220 1.00 87.06 359 TYR A N 1
ATOM 2813 C CA . TYR A 1 359 ? -17.655 6.912 36.610 1.00 87.06 359 TYR A CA 1
ATOM 2814 C C . TYR A 1 359 ? -17.698 7.750 35.334 1.00 87.06 359 TYR A C 1
ATOM 2816 O O . TYR A 1 359 ? -17.033 8.778 35.237 1.00 87.06 359 TYR A O 1
ATOM 2824 N N . VAL A 1 360 ? -18.547 7.340 34.391 1.00 90.38 360 VAL A N 1
ATOM 2825 C CA . VAL A 1 360 ? -18.677 7.986 33.081 1.00 90.38 360 VAL A CA 1
ATOM 2826 C C . VAL A 1 360 ? -19.012 9.470 33.242 1.00 90.38 360 VAL A C 1
ATOM 2828 O O . VAL A 1 360 ? -18.335 10.319 32.670 1.00 90.38 360 VAL A O 1
ATOM 2831 N N . LYS A 1 361 ? -19.955 9.796 34.134 1.00 90.75 361 LYS A N 1
ATOM 2832 C CA . LYS A 1 361 ? -20.352 11.177 34.440 1.00 90.75 361 LYS A CA 1
ATOM 2833 C C . LYS A 1 361 ? -19.209 12.076 34.934 1.00 90.75 361 LYS A C 1
ATOM 2835 O O . LYS A 1 361 ? -19.273 13.280 34.724 1.00 90.75 361 LYS A O 1
ATOM 2840 N N . ASN A 1 362 ? -18.197 11.532 35.611 1.00 85.06 362 ASN A N 1
ATOM 2841 C CA . ASN A 1 362 ? -17.113 12.333 36.197 1.00 85.06 362 ASN A CA 1
ATOM 2842 C C . ASN A 1 362 ? -15.780 12.223 35.445 1.00 85.06 362 ASN A C 1
ATOM 2844 O O . ASN A 1 362 ? -14.887 13.026 35.707 1.00 85.06 362 ASN A O 1
ATOM 2848 N N . CYS A 1 363 ? -15.632 11.241 34.552 1.00 83.06 363 CYS A N 1
ATOM 2849 C CA . CYS A 1 363 ? -14.367 10.947 33.875 1.00 83.06 363 CYS A CA 1
ATOM 2850 C C . CYS A 1 363 ? -14.429 10.936 32.355 1.00 83.06 363 CYS A C 1
ATOM 2852 O O . CYS A 1 363 ? -13.377 10.782 31.741 1.00 83.06 363 CYS A O 1
ATOM 2854 N N . SER A 1 364 ? -15.604 11.081 31.736 1.00 88.12 364 SER A N 1
ATOM 2855 C CA . SER A 1 364 ? -15.663 11.184 30.279 1.00 88.12 364 SER A CA 1
ATOM 2856 C C . SER A 1 364 ? -15.111 12.526 29.793 1.00 88.12 364 SER A C 1
ATOM 2858 O O . SER A 1 364 ? -15.432 13.561 30.386 1.00 88.12 364 SER A O 1
ATOM 2860 N N . MET A 1 365 ? -14.355 12.506 28.696 1.00 85.06 365 MET A N 1
ATOM 2861 C CA . MET A 1 365 ? -13.618 13.647 28.126 1.00 85.06 365 MET A CA 1
ATOM 2862 C C . MET A 1 365 ? -14.083 13.996 26.700 1.00 85.06 365 MET A C 1
ATOM 2864 O O . MET A 1 365 ? -13.428 14.747 25.979 1.00 85.06 365 MET A O 1
ATOM 2868 N N . GLY A 1 366 ? -15.246 13.478 26.308 1.00 87.25 366 GLY A N 1
ATOM 2869 C CA . GLY A 1 366 ? -15.787 13.558 24.958 1.00 87.25 366 GLY A CA 1
ATOM 2870 C C . GLY A 1 366 ? -15.911 12.176 24.325 1.00 87.25 366 GLY A C 1
ATOM 2871 O O . GLY A 1 366 ? -15.616 11.150 24.947 1.00 87.25 366 GLY A O 1
ATOM 2872 N N . GLY A 1 367 ? -16.411 12.152 23.095 1.00 89.19 367 GLY A N 1
ATOM 2873 C CA . GLY A 1 367 ? -16.564 10.920 22.337 1.00 89.19 367 GLY A CA 1
ATOM 2874 C C . GLY A 1 367 ? -17.108 11.134 20.932 1.00 89.19 367 GLY A C 1
ATOM 2875 O O . GLY A 1 367 ? -17.396 12.260 20.516 1.00 89.19 367 GLY A O 1
ATOM 2876 N N . VAL A 1 368 ? -17.269 10.036 20.203 1.00 90.81 368 VAL A N 1
ATOM 2877 C CA . VAL A 1 368 ? -17.713 10.025 18.809 1.00 90.81 368 VAL A CA 1
ATOM 2878 C C . VAL A 1 368 ? -18.748 8.923 18.593 1.00 90.81 368 VAL A C 1
ATOM 2880 O O . VAL A 1 368 ? -18.674 7.842 19.172 1.00 90.81 368 VAL A O 1
ATOM 2883 N N . ILE A 1 369 ? -19.733 9.200 17.741 1.00 93.81 369 ILE A N 1
ATOM 2884 C CA . ILE A 1 369 ? -20.715 8.217 17.272 1.00 93.81 369 ILE A CA 1
ATOM 2885 C C . ILE A 1 369 ? -20.600 8.073 15.758 1.00 93.81 369 ILE A C 1
ATOM 2887 O O . ILE A 1 369 ? -20.593 9.074 15.038 1.00 93.81 369 ILE A O 1
ATOM 2891 N N . VAL A 1 370 ? -20.592 6.834 15.267 1.00 94.75 370 VAL A N 1
ATOM 2892 C CA . VAL A 1 370 ? -20.746 6.526 13.838 1.00 94.75 370 VAL A CA 1
ATOM 2893 C C . VAL A 1 370 ? -22.232 6.557 13.483 1.00 94.75 370 VAL A C 1
ATOM 2895 O O . VAL A 1 370 ? -23.039 5.819 14.052 1.00 94.75 370 VAL A O 1
ATOM 2898 N N . LEU A 1 371 ? -22.604 7.433 12.549 1.00 94.56 371 LEU A N 1
ATOM 2899 C CA . LEU A 1 371 ? -23.987 7.584 12.088 1.00 94.56 371 LEU A CA 1
ATOM 2900 C C . LEU A 1 371 ? -24.233 6.909 10.742 1.00 94.56 371 LEU A C 1
ATOM 2902 O O . LEU A 1 371 ? -25.348 6.456 10.483 1.00 94.56 371 LEU A O 1
ATOM 2906 N N . ASP A 1 372 ? -23.214 6.874 9.888 1.00 94.44 372 ASP A N 1
ATOM 2907 C CA . ASP A 1 372 ? -23.294 6.264 8.569 1.00 94.44 372 ASP A CA 1
ATOM 2908 C C . ASP A 1 372 ? -21.918 5.777 8.111 1.00 94.44 372 ASP A C 1
ATOM 2910 O O . ASP A 1 372 ? -20.878 6.330 8.500 1.00 94.44 372 ASP A O 1
ATOM 2914 N N . VAL A 1 373 ? -21.926 4.743 7.276 1.00 95.19 373 VAL A N 1
ATOM 2915 C CA . VAL A 1 373 ? -20.725 4.131 6.705 1.00 95.19 373 VAL A CA 1
ATOM 2916 C C . VAL A 1 373 ? -20.821 4.085 5.188 1.00 95.19 373 VAL A C 1
ATOM 2918 O O . VAL A 1 373 ? -21.900 4.109 4.600 1.00 95.19 373 VAL A O 1
ATOM 2921 N N . ARG A 1 374 ? -19.664 3.987 4.540 1.00 91.12 374 ARG A N 1
ATOM 2922 C CA . ARG A 1 374 ? -19.565 3.793 3.095 1.00 91.12 374 ARG A CA 1
ATOM 2923 C C . ARG A 1 374 ? -20.330 2.531 2.672 1.00 91.12 374 ARG A C 1
ATOM 2925 O O . ARG A 1 374 ? -20.218 1.493 3.312 1.00 91.12 374 ARG A O 1
ATOM 2932 N N . ASP A 1 375 ? -21.090 2.601 1.582 1.00 90.06 375 ASP A N 1
ATOM 2933 C CA . ASP A 1 375 ? -21.752 1.411 1.033 1.00 90.06 375 ASP A CA 1
ATOM 2934 C C . ASP A 1 375 ? -20.678 0.389 0.598 1.00 90.06 375 ASP A C 1
ATOM 2936 O O . ASP A 1 375 ? -19.809 0.734 -0.214 1.00 90.06 375 ASP A O 1
ATOM 2940 N N . PRO A 1 376 ? -20.703 -0.854 1.124 1.00 89.88 376 PRO A N 1
ATOM 2941 C CA . PRO A 1 376 ? -19.686 -1.868 0.841 1.00 89.88 376 PRO A CA 1
ATOM 2942 C C . PRO A 1 376 ? -19.662 -2.316 -0.630 1.00 89.88 376 PRO A C 1
ATOM 2944 O O . PRO A 1 376 ? -18.692 -2.940 -1.062 1.00 89.88 376 PRO A O 1
ATOM 2947 N N . ASN A 1 377 ? -20.705 -2.003 -1.407 1.00 84.50 377 ASN A N 1
ATOM 2948 C CA . ASN A 1 377 ? -20.771 -2.276 -2.843 1.00 84.50 377 ASN A CA 1
ATOM 2949 C C . ASN A 1 377 ? -20.117 -1.180 -3.693 1.00 84.50 377 ASN A C 1
ATOM 2951 O O . ASN A 1 377 ? -19.916 -1.377 -4.895 1.00 84.50 377 ASN A O 1
ATOM 2955 N N . LEU A 1 378 ? -19.784 -0.025 -3.104 1.00 78.38 378 LEU A N 1
ATOM 2956 C CA . LEU A 1 378 ? -19.016 0.992 -3.810 1.00 78.38 378 LEU A CA 1
ATOM 2957 C C . LEU A 1 378 ? -17.623 0.446 -4.127 1.00 78.38 378 LEU A C 1
ATOM 2959 O O . LEU A 1 378 ? -16.975 -0.210 -3.311 1.00 78.38 378 LEU A O 1
ATOM 2963 N N . GLY A 1 379 ? -17.150 0.747 -5.337 1.00 68.25 379 GLY A N 1
ATOM 2964 C CA . GLY A 1 379 ? -15.789 0.428 -5.752 1.00 68.25 379 GLY A CA 1
ATOM 2965 C C . GLY A 1 379 ? -14.732 1.119 -4.883 1.00 68.25 379 GLY A C 1
ATOM 2966 O O . GLY A 1 379 ? -15.032 1.868 -3.949 1.00 68.25 379 GLY A O 1
ATOM 2967 N N . LEU A 1 380 ? -13.467 0.877 -5.219 1.00 72.50 380 LEU A N 1
ATOM 2968 C CA . LEU A 1 380 ? -12.324 1.502 -4.550 1.00 72.50 380 LEU A CA 1
ATOM 2969 C C . LEU A 1 380 ? -12.408 3.030 -4.581 1.00 72.50 380 LEU A C 1
ATOM 2971 O O . LEU A 1 380 ? -13.061 3.600 -5.451 1.00 72.50 380 LEU A O 1
ATOM 2975 N N . SER A 1 381 ? -11.724 3.684 -3.641 1.00 76.06 381 SER A N 1
ATOM 2976 C CA . SER A 1 381 ? -11.496 5.131 -3.681 1.00 76.06 381 SER A CA 1
ATOM 2977 C C . SER A 1 381 ? -10.224 5.424 -4.491 1.00 76.06 381 SER A C 1
ATOM 2979 O O . SER A 1 381 ? -9.128 5.196 -3.971 1.00 76.06 381 SER A O 1
ATOM 2981 N N . PRO A 1 382 ? -10.315 5.904 -5.749 1.00 79.62 382 PRO A N 1
ATOM 2982 C CA . PRO A 1 382 ? -9.132 6.176 -6.572 1.00 79.62 382 PRO A CA 1
ATOM 2983 C C . PRO A 1 382 ? -8.267 7.283 -5.971 1.00 79.62 382 PRO A C 1
ATOM 2985 O O . PRO A 1 382 ? -7.048 7.262 -6.090 1.00 79.62 382 PRO A O 1
ATOM 2988 N N . GLU A 1 383 ? -8.895 8.206 -5.246 1.00 82.31 383 GLU A N 1
ATOM 2989 C CA . GLU A 1 383 ? -8.220 9.295 -4.555 1.00 82.31 383 GLU A CA 1
ATOM 2990 C C . GLU A 1 383 ? -7.137 8.795 -3.583 1.00 82.31 383 GLU A C 1
ATOM 2992 O O . GLU A 1 383 ? -6.002 9.273 -3.609 1.00 82.31 383 GLU A O 1
ATOM 2997 N N . ALA A 1 384 ? -7.452 7.784 -2.767 1.00 80.56 384 ALA A N 1
ATOM 2998 C CA . ALA A 1 384 ? -6.516 7.232 -1.786 1.00 80.56 384 ALA A CA 1
ATOM 2999 C C . ALA A 1 384 ? -5.282 6.585 -2.443 1.00 80.56 384 ALA A C 1
ATOM 3001 O O . ALA A 1 384 ? -4.226 6.463 -1.813 1.00 80.56 384 ALA A O 1
ATOM 3002 N N . MET A 1 385 ? -5.406 6.196 -3.717 1.00 87.38 385 MET A N 1
ATOM 3003 C CA . MET A 1 385 ? -4.318 5.619 -4.498 1.00 87.38 385 MET A CA 1
ATOM 3004 C C . MET A 1 385 ? -3.289 6.658 -4.931 1.00 87.38 385 MET A C 1
ATOM 3006 O O . MET A 1 385 ? -2.213 6.241 -5.338 1.00 87.38 385 MET A O 1
ATOM 3010 N N . TRP A 1 386 ? -3.550 7.966 -4.832 1.00 90.62 386 TRP A N 1
ATOM 3011 C CA . TRP A 1 386 ? -2.525 8.990 -5.073 1.00 90.62 386 TRP A CA 1
ATOM 3012 C C . TRP A 1 386 ? -1.549 9.127 -3.910 1.00 90.62 386 TRP A C 1
ATOM 3014 O O . TRP A 1 386 ? -0.384 9.434 -4.140 1.00 90.62 386 TRP A O 1
ATOM 3024 N N . ILE A 1 387 ? -1.989 8.861 -2.678 1.00 91.50 387 ILE A N 1
ATOM 3025 C CA . ILE A 1 387 ? -1.176 9.059 -1.475 1.00 91.50 387 ILE A CA 1
ATOM 3026 C C . ILE A 1 387 ? 0.040 8.119 -1.483 1.00 91.50 387 ILE A C 1
ATOM 3028 O O . ILE A 1 387 ? -0.052 6.927 -1.799 1.00 91.50 387 ILE A O 1
ATOM 3032 N N . GLY A 1 388 ? 1.190 8.665 -1.116 1.00 92.94 388 GLY A N 1
ATOM 3033 C CA . GLY A 1 388 ? 2.466 7.996 -0.938 1.00 92.94 388 GLY A CA 1
ATOM 3034 C C . GLY A 1 388 ? 3.503 8.338 -1.995 1.00 92.94 388 GLY A C 1
ATOM 3035 O O . GLY A 1 388 ? 3.390 9.318 -2.731 1.00 92.94 388 GLY A O 1
ATOM 3036 N N . LYS A 1 389 ? 4.540 7.504 -2.037 1.00 93.81 389 LYS A N 1
ATOM 3037 C CA . LYS A 1 389 ? 5.715 7.687 -2.883 1.00 93.81 389 LYS A CA 1
ATOM 3038 C C . LYS A 1 389 ? 5.481 7.226 -4.321 1.00 93.81 389 LYS A C 1
ATOM 3040 O O . LYS A 1 389 ? 4.883 6.170 -4.565 1.00 93.81 389 LYS A O 1
ATOM 3045 N N . TRP A 1 390 ? 6.021 8.002 -5.247 1.00 94.62 390 TRP A N 1
ATOM 3046 C CA . TRP A 1 390 ? 6.040 7.770 -6.679 1.00 94.62 390 TRP A CA 1
ATOM 3047 C C . TRP A 1 390 ? 7.427 8.099 -7.228 1.00 94.62 390 TRP A C 1
ATOM 3049 O O . TRP A 1 390 ? 7.992 9.146 -6.932 1.00 94.62 390 TRP A O 1
ATOM 3059 N N . ASN A 1 391 ? 7.966 7.222 -8.062 1.00 93.00 391 ASN A N 1
ATOM 3060 C CA . ASN A 1 391 ? 9.056 7.583 -8.955 1.00 93.00 391 ASN A CA 1
ATOM 3061 C C . ASN A 1 391 ? 8.446 8.396 -10.090 1.00 93.00 391 ASN A C 1
ATOM 3063 O O . ASN A 1 391 ? 7.468 7.948 -10.685 1.00 93.00 391 ASN A O 1
ATOM 3067 N N . MET A 1 392 ? 8.999 9.564 -10.373 1.00 91.44 392 MET A N 1
ATOM 3068 C CA . MET A 1 392 ? 8.531 10.455 -11.421 1.00 91.44 392 MET A CA 1
ATOM 3069 C C . MET A 1 392 ? 9.600 10.589 -12.496 1.00 91.44 392 MET A C 1
ATOM 3071 O O . MET A 1 392 ? 10.763 10.838 -12.191 1.00 91.44 392 MET A O 1
ATOM 3075 N N . ASP A 1 393 ? 9.177 10.431 -13.743 1.00 85.50 393 ASP A N 1
ATOM 3076 C CA . ASP A 1 393 ? 9.951 10.682 -14.949 1.00 85.50 393 ASP A CA 1
ATOM 3077 C C . ASP A 1 393 ? 9.157 11.661 -15.815 1.00 85.50 393 ASP A C 1
ATOM 3079 O O . ASP A 1 393 ? 8.051 11.363 -16.274 1.00 85.50 393 ASP A O 1
ATOM 3083 N N . HIS A 1 394 ? 9.698 12.859 -15.997 1.00 80.88 394 HIS A N 1
ATOM 3084 C CA . HIS A 1 394 ? 9.132 13.868 -16.883 1.00 80.88 394 HIS A CA 1
ATOM 3085 C C . HIS A 1 394 ? 10.199 14.285 -17.881 1.00 80.88 394 HIS A C 1
ATOM 3087 O O . HIS A 1 394 ? 11.019 15.162 -17.634 1.00 80.88 394 HIS A O 1
ATOM 3093 N N . ASP A 1 395 ? 10.205 13.565 -18.997 1.00 70.75 395 ASP A N 1
ATOM 3094 C CA . ASP A 1 395 ? 11.190 13.680 -20.068 1.00 70.75 395 ASP A CA 1
ATOM 3095 C C . ASP A 1 395 ? 12.651 13.479 -19.614 1.00 70.75 395 ASP A C 1
ATOM 3097 O O . ASP A 1 395 ? 13.585 14.125 -20.088 1.00 70.75 395 ASP A O 1
ATOM 3101 N N . GLY A 1 396 ? 12.868 12.513 -18.716 1.00 70.56 396 GLY A N 1
ATOM 3102 C CA . GLY A 1 396 ? 14.188 12.057 -18.270 1.00 70.56 396 GLY A CA 1
ATOM 3103 C C . GLY A 1 396 ? 14.771 12.852 -17.122 1.00 70.56 396 GLY A C 1
ATOM 3104 O O . GLY A 1 396 ? 15.833 12.515 -16.591 1.00 70.56 396 GLY A O 1
ATOM 3105 N N . TRP A 1 397 ? 14.040 13.861 -16.670 1.00 80.44 397 TRP A N 1
ATOM 3106 C CA . TRP A 1 397 ? 14.206 14.393 -15.334 1.00 80.44 397 TRP A CA 1
ATOM 3107 C C . TRP A 1 397 ? 13.570 13.418 -14.352 1.00 80.44 397 TRP A C 1
ATOM 3109 O O . TRP A 1 397 ? 12.353 13.377 -14.176 1.00 80.44 397 TRP A O 1
ATOM 3119 N N . LEU A 1 398 ? 14.419 12.592 -13.738 1.00 87.00 398 LEU A N 1
ATOM 3120 C CA . LEU A 1 398 ? 13.965 11.670 -12.707 1.00 87.00 398 LEU A CA 1
ATOM 3121 C C . LEU A 1 398 ? 13.848 12.401 -11.371 1.00 87.00 398 LEU A C 1
ATOM 3123 O O . LEU A 1 398 ? 14.658 13.270 -11.034 1.00 87.00 398 LEU A O 1
ATOM 3127 N N . GLY A 1 399 ? 12.882 11.980 -10.576 1.00 92.00 399 GLY A N 1
ATOM 3128 C CA . GLY A 1 399 ? 12.752 12.402 -9.195 1.00 92.00 399 GLY A CA 1
ATOM 3129 C C . GLY A 1 399 ? 11.805 11.511 -8.422 1.00 92.00 399 GLY A C 1
ATOM 3130 O O . GLY A 1 399 ? 11.211 10.566 -8.944 1.00 92.00 399 GLY A O 1
ATOM 3131 N N . GLU A 1 400 ? 11.676 11.820 -7.145 1.00 95.56 400 GLU A N 1
ATOM 3132 C CA . GLU A 1 400 ? 10.763 11.149 -6.239 1.00 95.56 400 GLU A CA 1
ATOM 3133 C C . GLU A 1 400 ? 9.651 12.115 -5.850 1.00 95.56 400 GLU A C 1
A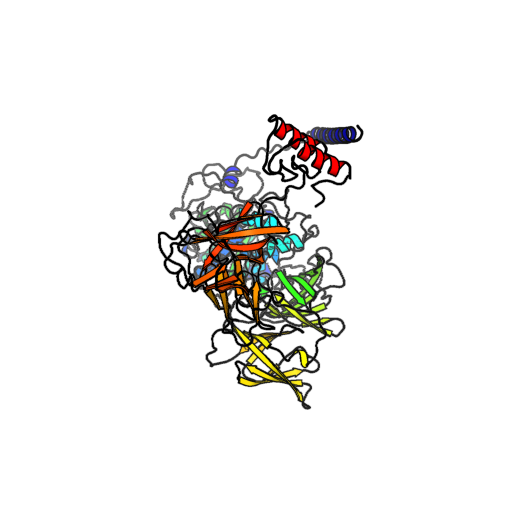TOM 3135 O O . GLU A 1 400 ? 9.887 13.120 -5.190 1.00 95.56 400 GLU A O 1
ATOM 3140 N N . LEU A 1 401 ? 8.428 11.805 -6.257 1.00 96.88 401 LEU A N 1
ATOM 3141 C CA . LEU A 1 401 ? 7.230 12.542 -5.898 1.00 96.88 401 LEU A CA 1
ATOM 3142 C C . LEU A 1 401 ? 6.551 11.853 -4.711 1.00 96.88 401 LEU A C 1
ATOM 3144 O O . LEU A 1 401 ? 6.079 10.723 -4.818 1.00 96.88 401 LEU A O 1
ATOM 3148 N N . VAL A 1 402 ? 6.446 12.547 -3.585 1.00 95.81 402 VAL A N 1
ATOM 3149 C CA . VAL A 1 402 ? 5.659 12.117 -2.429 1.00 95.81 402 VAL A CA 1
ATOM 3150 C C . VAL A 1 402 ? 4.388 12.949 -2.371 1.00 95.81 402 VAL A C 1
ATOM 3152 O O . VAL A 1 402 ? 4.440 14.162 -2.178 1.00 95.81 402 VAL A O 1
ATOM 3155 N N . ILE A 1 403 ? 3.234 12.298 -2.516 1.00 94.75 403 ILE A N 1
ATOM 3156 C CA . ILE A 1 403 ? 1.920 12.924 -2.333 1.00 94.75 403 ILE A CA 1
ATOM 3157 C C . ILE A 1 403 ? 1.422 12.541 -0.944 1.00 94.75 403 ILE A C 1
ATOM 3159 O O . ILE A 1 403 ? 1.121 11.381 -0.684 1.00 94.75 403 ILE A O 1
ATOM 3163 N N . ARG A 1 404 ? 1.313 13.509 -0.041 1.00 90.94 404 ARG A N 1
ATOM 3164 C CA . ARG A 1 404 ? 0.847 13.281 1.331 1.00 90.94 404 ARG A CA 1
ATOM 3165 C C . ARG A 1 404 ? -0.656 13.390 1.445 1.00 90.94 404 ARG A C 1
ATOM 3167 O O . ARG A 1 404 ? -1.256 12.689 2.241 1.00 90.94 404 ARG A O 1
ATOM 3174 N N . ARG A 1 405 ? -1.277 14.246 0.639 1.00 87.56 405 ARG A N 1
ATOM 3175 C CA . ARG A 1 405 ? -2.719 14.500 0.669 1.00 87.56 405 ARG A CA 1
ATOM 3176 C C . ARG A 1 405 ? -3.227 14.941 -0.691 1.00 87.56 405 ARG A C 1
ATOM 3178 O O . ARG A 1 405 ? -2.455 15.375 -1.538 1.00 87.56 405 ARG A O 1
ATOM 3185 N N . THR A 1 406 ? -4.535 14.849 -0.871 1.00 86.56 406 THR A N 1
ATOM 3186 C CA . THR A 1 406 ? -5.254 15.175 -2.115 1.00 86.56 406 THR A CA 1
ATOM 3187 C C . THR A 1 406 ? -6.228 16.339 -1.950 1.00 86.56 406 THR A C 1
ATOM 3189 O O . THR A 1 406 ? -6.731 16.871 -2.939 1.00 86.56 406 THR A O 1
ATOM 3192 N N . ARG A 1 407 ? -6.484 16.752 -0.703 1.00 81.06 407 ARG A N 1
ATOM 3193 C CA . ARG A 1 407 ? -7.432 17.806 -0.344 1.00 81.06 407 ARG A CA 1
ATOM 3194 C C . ARG A 1 407 ? -6.781 18.828 0.571 1.00 81.06 407 ARG A C 1
ATOM 3196 O O . ARG A 1 407 ? -5.914 18.500 1.382 1.00 81.06 407 ARG A O 1
ATOM 3203 N N . SER A 1 408 ? -7.226 20.072 0.440 1.00 74.31 408 SER A N 1
ATOM 3204 C CA . SER A 1 408 ? -6.919 21.124 1.405 1.00 74.31 408 SER A CA 1
ATOM 3205 C C . SER A 1 408 ? -7.780 20.921 2.642 1.00 74.31 408 SER A C 1
ATOM 3207 O O . SER A 1 408 ? -8.923 20.488 2.508 1.00 74.31 408 SER A O 1
ATOM 3209 N N . ARG A 1 409 ? -7.278 21.251 3.834 1.00 64.38 409 ARG A N 1
ATOM 3210 C CA . ARG A 1 409 ? -8.145 21.341 5.013 1.00 64.38 409 ARG A CA 1
ATOM 3211 C C . ARG A 1 409 ? -9.047 22.559 4.834 1.00 64.38 409 ARG A C 1
ATOM 3213 O O . ARG A 1 409 ? -8.574 23.640 4.490 1.00 64.38 409 ARG A O 1
ATOM 3220 N N . ALA A 1 410 ? -10.348 22.387 5.030 1.00 50.31 410 ALA A N 1
ATOM 3221 C CA . ALA A 1 410 ? -11.288 23.471 4.824 1.00 50.31 410 ALA A CA 1
ATOM 3222 C C . ALA A 1 410 ? -11.086 24.543 5.908 1.00 50.31 410 ALA A C 1
ATOM 3224 O O . ALA A 1 410 ? -11.325 24.307 7.092 1.00 50.31 410 ALA A O 1
ATOM 3225 N N . GLN A 1 411 ? -10.617 25.721 5.500 1.00 45.09 411 GLN A N 1
ATOM 3226 C CA . GLN A 1 411 ? -10.683 26.922 6.322 1.00 45.09 411 GLN A CA 1
ATOM 3227 C C . GLN A 1 411 ? -12.040 27.574 6.090 1.00 45.09 411 GLN A C 1
ATOM 3229 O O . GLN A 1 411 ? -12.371 27.944 4.963 1.00 45.09 411 GLN A O 1
ATOM 3234 N N . SER A 1 412 ? -12.836 27.735 7.142 1.00 40.75 412 SER A N 1
ATOM 3235 C CA . SER A 1 412 ? -13.979 28.639 7.065 1.00 40.75 412 SER A CA 1
ATOM 3236 C C . SER A 1 412 ? -13.546 30.079 7.357 1.00 40.75 412 SER A C 1
ATOM 3238 O O . SER A 1 412 ? -12.678 30.346 8.189 1.00 40.75 412 SER A O 1
ATOM 3240 N N . ASN A 1 413 ? -14.243 31.031 6.736 1.00 35.06 413 ASN A N 1
ATOM 3241 C CA . ASN A 1 413 ? -14.115 32.463 7.026 1.00 35.06 413 ASN A CA 1
ATOM 3242 C C . ASN A 1 413 ? -14.633 32.842 8.434 1.00 35.06 413 ASN A C 1
ATOM 3244 O O . ASN A 1 413 ? -14.581 34.012 8.808 1.00 35.06 413 ASN A O 1
ATOM 3248 N N . THR A 1 414 ? -15.164 31.879 9.198 1.00 39.97 414 THR A N 1
ATOM 3249 C CA . THR A 1 414 ? -15.638 32.033 10.583 1.00 39.97 414 THR A CA 1
ATOM 3250 C C . THR A 1 414 ? -14.622 31.545 11.620 1.00 39.97 414 THR A C 1
ATOM 3252 O O . THR A 1 414 ? -14.859 31.717 12.812 1.00 39.97 414 THR A O 1
ATOM 3255 N N . GLY A 1 415 ? -13.488 30.969 11.194 1.00 40.38 415 GLY A N 1
ATOM 3256 C CA . GLY A 1 415 ? -12.503 30.352 12.091 1.00 40.38 415 GLY A CA 1
ATOM 3257 C C . GLY A 1 415 ? -12.848 28.917 12.511 1.00 40.38 415 GLY A C 1
ATOM 3258 O O . GLY A 1 415 ? -12.117 28.320 13.295 1.00 40.38 415 GLY A O 1
ATOM 3259 N N . ASP A 1 416 ? -13.925 28.337 11.977 1.00 45.34 416 ASP A N 1
ATOM 3260 C CA . ASP A 1 416 ? -14.268 26.923 12.141 1.00 45.34 416 ASP A CA 1
ATOM 3261 C C . ASP A 1 416 ? -13.385 26.052 11.231 1.00 45.34 416 ASP A C 1
ATOM 3263 O O . ASP A 1 416 ? -13.375 26.214 10.008 1.00 45.34 416 ASP A O 1
ATOM 3267 N N . ILE A 1 417 ? -12.653 25.114 11.831 1.00 47.69 417 ILE A N 1
ATOM 3268 C CA . ILE A 1 417 ? -11.600 24.304 11.191 1.00 47.69 417 ILE A CA 1
ATOM 3269 C C . ILE A 1 417 ? -12.147 22.930 10.708 1.00 47.69 417 ILE A C 1
ATOM 3271 O O . ILE A 1 417 ? -11.407 21.975 10.484 1.00 47.69 417 ILE A O 1
ATOM 3275 N N . TYR A 1 418 ? -13.473 22.792 10.585 1.00 53.41 418 TYR A N 1
ATOM 3276 C CA . TYR A 1 418 ? -14.163 21.493 10.518 1.00 53.41 418 TYR A CA 1
ATOM 3277 C C . TYR A 1 418 ? -15.265 21.423 9.446 1.00 53.41 418 TYR A C 1
ATOM 3279 O O . TYR A 1 418 ? -16.366 20.945 9.724 1.00 53.41 418 TYR A O 1
ATOM 3287 N N . THR A 1 419 ? -15.012 21.928 8.238 1.00 54.16 419 THR A N 1
ATOM 3288 C CA . THR A 1 419 ? -15.969 21.849 7.118 1.00 54.16 419 THR A CA 1
ATOM 3289 C C . THR A 1 419 ? -15.539 20.828 6.056 1.00 54.16 419 THR A C 1
ATOM 3291 O O . THR A 1 419 ? -14.379 20.421 5.997 1.00 54.16 419 THR A O 1
ATOM 3294 N N . GLU A 1 420 ? -16.496 20.359 5.246 1.00 54.62 420 GLU A N 1
ATOM 3295 C CA . GLU A 1 420 ? -16.255 19.392 4.164 1.00 54.62 420 GLU A CA 1
ATOM 3296 C C . GLU A 1 420 ? -15.236 19.936 3.154 1.00 54.62 420 GLU A C 1
ATOM 3298 O O . GLU A 1 420 ? -15.350 21.061 2.660 1.00 54.62 420 GLU A O 1
ATOM 3303 N N . THR A 1 421 ? -14.231 19.124 2.831 1.00 61.31 421 THR A N 1
ATOM 3304 C CA . THR A 1 421 ? -13.203 19.461 1.846 1.00 61.31 421 THR A CA 1
ATOM 3305 C C . THR A 1 421 ? -13.695 19.019 0.469 1.00 61.31 421 THR A C 1
ATOM 3307 O O . THR A 1 421 ? -13.955 17.841 0.222 1.00 61.31 421 THR A O 1
ATOM 3310 N N . THR A 1 422 ? -13.877 19.971 -0.447 1.00 66.31 422 THR A N 1
ATOM 3311 C CA . THR A 1 422 ? -14.380 19.667 -1.796 1.00 66.31 422 THR A CA 1
ATOM 3312 C C . THR A 1 422 ? -13.217 19.290 -2.712 1.00 66.31 422 THR A C 1
ATOM 3314 O O . THR A 1 422 ? -12.210 20.007 -2.762 1.00 66.31 422 THR A O 1
ATOM 3317 N N . LEU A 1 423 ? -13.359 18.189 -3.459 1.00 75.38 423 LEU A N 1
ATOM 3318 C CA . LEU A 1 423 ? -12.450 17.858 -4.563 1.00 75.38 423 LEU A CA 1
ATOM 3319 C C . LEU A 1 423 ? -12.336 19.049 -5.528 1.00 75.38 423 LEU A C 1
ATOM 3321 O O . LEU A 1 423 ? -13.289 19.803 -5.716 1.00 75.38 423 LEU A O 1
ATOM 3325 N N . GLY A 1 424 ? -11.158 19.240 -6.119 1.00 80.94 424 GLY A N 1
ATOM 3326 C CA . GLY A 1 424 ? -10.878 20.396 -6.977 1.00 80.94 424 GLY A CA 1
ATOM 3327 C C . GLY A 1 424 ? -10.361 21.641 -6.253 1.00 80.94 424 GLY A C 1
ATOM 3328 O O . GLY A 1 424 ? -9.974 22.600 -6.915 1.00 80.94 424 GLY A O 1
ATOM 3329 N N . THR A 1 425 ? -10.301 21.644 -4.917 1.00 84.12 425 THR A N 1
ATOM 3330 C CA . THR A 1 425 ? -9.735 22.772 -4.159 1.00 84.12 425 THR A CA 1
ATOM 3331 C C . THR A 1 425 ? -8.203 22.682 -4.101 1.00 84.12 425 THR A C 1
ATOM 3333 O O . THR A 1 425 ? -7.695 21.646 -3.663 1.00 84.12 425 THR A O 1
ATOM 3336 N N . PRO A 1 426 ? -7.453 23.744 -4.469 1.00 88.12 426 PRO A N 1
ATOM 3337 C CA . PRO A 1 426 ? -5.995 23.793 -4.339 1.00 88.12 426 PRO A CA 1
ATOM 3338 C C . PRO A 1 426 ? -5.492 23.447 -2.934 1.00 88.12 426 PRO A C 1
ATOM 3340 O O . PRO A 1 426 ? -5.974 23.991 -1.941 1.00 88.12 426 PRO A O 1
ATOM 3343 N N . ALA A 1 427 ? -4.488 22.576 -2.863 1.00 86.62 427 ALA A N 1
ATOM 3344 C CA . ALA A 1 427 ? -3.915 22.038 -1.637 1.00 86.62 427 ALA A CA 1
ATOM 3345 C C . ALA A 1 427 ? -2.381 21.943 -1.715 1.00 86.62 427 ALA A C 1
ATOM 3347 O O . ALA A 1 427 ? -1.799 21.791 -2.792 1.00 86.62 427 ALA A O 1
ATOM 3348 N N . ARG A 1 428 ? -1.716 22.003 -0.555 1.00 88.44 428 ARG A N 1
ATOM 3349 C CA . ARG A 1 428 ? -0.312 21.601 -0.392 1.00 88.44 428 ARG A CA 1
ATOM 3350 C C . ARG A 1 428 ? -0.279 20.070 -0.403 1.00 88.44 428 ARG A C 1
ATOM 3352 O O . ARG A 1 428 ? -0.644 19.450 0.593 1.00 88.44 428 ARG A O 1
ATOM 3359 N N . LEU A 1 429 ? 0.090 19.468 -1.533 1.00 91.62 429 LEU A N 1
ATOM 3360 C CA . LEU A 1 429 ? -0.048 18.024 -1.747 1.00 91.62 429 LEU A CA 1
ATOM 3361 C C . LEU A 1 429 ? 1.116 17.220 -1.167 1.00 91.62 429 LEU A C 1
ATOM 3363 O O . LEU A 1 429 ? 0.880 16.167 -0.583 1.00 91.62 429 LEU A O 1
ATOM 3367 N N . GLY A 1 430 ? 2.355 17.691 -1.322 1.00 93.50 430 GLY A N 1
ATOM 3368 C CA . GLY A 1 430 ? 3.540 16.981 -0.831 1.00 93.50 430 GLY A CA 1
ATOM 3369 C C . GLY A 1 430 ? 4.855 17.484 -1.432 1.00 93.50 430 GLY A C 1
ATOM 3370 O O . GLY A 1 430 ? 4.957 18.656 -1.781 1.00 93.50 430 GLY A O 1
ATOM 3371 N N . THR A 1 431 ? 5.875 16.648 -1.582 1.00 95.31 431 THR A N 1
ATOM 3372 C CA . THR A 1 431 ? 7.219 17.095 -2.001 1.00 95.31 431 THR A CA 1
ATOM 3373 C C . THR A 1 431 ? 7.717 16.322 -3.208 1.00 95.31 431 THR A C 1
ATOM 3375 O O . THR A 1 431 ? 7.509 15.118 -3.311 1.00 95.31 431 THR A O 1
ATOM 3378 N N . TYR A 1 432 ? 8.393 17.020 -4.116 1.00 96.88 432 TYR A N 1
ATOM 3379 C CA . TYR A 1 432 ? 9.199 16.419 -5.166 1.00 96.88 432 TYR A CA 1
ATOM 3380 C C . TYR A 1 432 ? 10.669 16.522 -4.764 1.00 96.88 432 TYR A C 1
ATOM 3382 O O . TYR A 1 432 ? 11.164 17.616 -4.506 1.00 96.88 432 TYR A O 1
ATOM 3390 N N . TYR A 1 433 ? 11.367 15.397 -4.708 1.00 96.00 433 TYR A N 1
ATOM 3391 C CA . TYR A 1 433 ? 12.802 15.331 -4.475 1.00 96.00 433 TYR A CA 1
ATOM 3392 C C . TYR A 1 433 ? 13.519 15.109 -5.808 1.00 96.00 433 TYR A C 1
ATOM 3394 O O . TYR A 1 433 ? 13.366 14.064 -6.444 1.00 96.00 433 TYR A O 1
ATOM 3402 N N . SER A 1 434 ? 14.311 16.095 -6.218 1.00 93.38 434 SER A N 1
ATOM 3403 C CA . SER A 1 434 ? 15.200 16.022 -7.379 1.00 93.38 434 SER A CA 1
ATOM 3404 C C . SER A 1 434 ? 16.301 14.966 -7.175 1.00 93.38 434 SER A C 1
ATOM 3406 O O . SER A 1 434 ? 16.590 14.568 -6.044 1.00 93.38 434 SER A O 1
ATOM 3408 N N . GLN A 1 435 ? 16.950 14.510 -8.256 1.00 88.88 435 GLN A N 1
ATOM 3409 C CA . GLN A 1 435 ? 18.055 13.531 -8.184 1.00 88.88 435 GLN A CA 1
ATOM 3410 C C . GLN A 1 435 ? 19.211 13.966 -7.268 1.00 88.88 435 GLN A C 1
ATOM 3412 O O . GLN A 1 435 ? 19.856 13.126 -6.644 1.00 88.88 435 GLN A O 1
ATOM 3417 N N . ASP A 1 436 ? 19.474 15.268 -7.181 1.00 89.62 436 ASP A N 1
ATOM 3418 C CA . ASP A 1 436 ? 20.486 15.860 -6.301 1.00 89.62 436 ASP A CA 1
ATOM 3419 C C . ASP A 1 436 ? 20.049 15.910 -4.820 1.00 89.62 436 ASP A C 1
ATOM 3421 O O . ASP A 1 436 ? 20.830 16.287 -3.948 1.00 89.62 436 ASP A O 1
ATOM 3425 N N . GLY A 1 437 ? 18.813 15.502 -4.523 1.00 88.81 437 GLY A N 1
ATOM 3426 C CA . GLY A 1 437 ? 18.210 15.514 -3.197 1.00 88.81 437 GLY A CA 1
ATOM 3427 C C . GLY A 1 437 ? 17.490 16.813 -2.842 1.00 88.81 437 GLY A C 1
ATOM 3428 O O . GLY A 1 437 ? 16.925 16.877 -1.747 1.00 88.81 437 GLY A O 1
ATOM 3429 N N . THR A 1 438 ? 17.472 17.816 -3.727 1.00 93.44 438 THR A N 1
ATOM 3430 C CA . THR A 1 438 ? 16.757 19.076 -3.487 1.00 93.44 438 THR A CA 1
ATOM 3431 C C . THR A 1 438 ? 15.252 18.820 -3.402 1.00 93.44 438 THR A C 1
ATOM 3433 O O . THR A 1 438 ? 14.660 18.202 -4.286 1.00 93.44 438 THR A O 1
ATOM 3436 N N . ALA A 1 439 ? 14.633 19.285 -2.318 1.00 94.81 439 ALA A N 1
ATOM 3437 C CA . ALA A 1 439 ? 13.190 19.221 -2.108 1.00 94.81 439 ALA A CA 1
ATOM 3438 C C . ALA A 1 439 ? 12.498 20.409 -2.786 1.00 94.81 439 ALA A C 1
ATOM 3440 O O . ALA A 1 439 ? 12.966 21.538 -2.659 1.00 94.81 439 ALA A O 1
ATOM 3441 N N . HIS A 1 440 ? 11.372 20.161 -3.450 1.00 94.69 440 HIS A N 1
ATOM 3442 C CA . HIS A 1 440 ? 10.519 21.161 -4.088 1.00 94.69 440 HIS A CA 1
ATOM 3443 C C . HIS A 1 440 ? 9.067 20.985 -3.648 1.00 94.69 440 HIS A C 1
ATOM 3445 O O . HIS A 1 440 ? 8.531 19.872 -3.612 1.00 94.69 440 HIS A O 1
ATOM 3451 N N . ALA A 1 441 ? 8.404 22.099 -3.341 1.00 93.06 441 ALA A N 1
ATOM 3452 C CA . ALA A 1 441 ? 7.012 22.076 -2.925 1.00 93.06 441 ALA A CA 1
ATOM 3453 C C . ALA A 1 441 ? 6.086 21.692 -4.093 1.00 93.06 441 ALA A C 1
ATOM 3455 O O . ALA A 1 441 ? 6.143 22.287 -5.168 1.00 93.06 441 ALA A O 1
ATOM 3456 N N . VAL A 1 442 ? 5.200 20.723 -3.850 1.00 95.12 442 VAL A N 1
ATOM 3457 C CA . VAL A 1 442 ? 4.124 20.304 -4.761 1.00 95.12 442 VAL A CA 1
ATOM 3458 C C . VAL A 1 442 ? 2.757 20.797 -4.285 1.00 95.12 442 VAL A C 1
ATOM 3460 O O . VAL A 1 442 ? 2.235 20.367 -3.251 1.00 95.12 442 VAL A O 1
ATOM 3463 N N . THR A 1 443 ? 2.139 21.684 -5.053 1.00 94.06 443 THR A N 1
ATOM 3464 C CA . THR A 1 443 ? 0.751 22.133 -4.841 1.00 94.06 443 THR A CA 1
ATOM 3465 C C . THR A 1 443 ? -0.159 21.561 -5.920 1.00 94.06 443 THR A C 1
ATOM 3467 O O . THR A 1 443 ? 0.330 21.083 -6.937 1.00 94.06 443 THR A O 1
ATOM 3470 N N . GLY A 1 444 ? -1.474 21.539 -5.717 1.00 94.12 444 GLY A N 1
ATOM 3471 C CA . GLY A 1 444 ? -2.376 20.986 -6.727 1.00 94.12 444 GLY A CA 1
ATOM 3472 C C . GLY A 1 444 ? -3.739 20.580 -6.198 1.00 94.12 444 GLY A C 1
ATOM 3473 O O . GLY A 1 444 ? -4.120 20.975 -5.101 1.00 94.12 444 GLY A O 1
ATOM 3474 N N . TYR A 1 445 ? -4.482 19.814 -6.991 1.00 92.75 445 TYR A N 1
ATOM 3475 C CA . TYR A 1 445 ? -5.829 19.350 -6.657 1.00 92.75 445 TYR A CA 1
ATOM 3476 C C . TYR A 1 445 ? -6.247 18.162 -7.530 1.00 92.75 445 TYR A C 1
ATOM 3478 O O . TYR A 1 445 ? -5.773 17.995 -8.654 1.00 92.75 445 TYR A O 1
ATOM 3486 N N . ILE A 1 446 ? -7.181 17.357 -7.024 1.00 91.88 446 ILE A N 1
ATOM 3487 C CA . ILE A 1 446 ? -7.890 16.347 -7.819 1.00 91.88 446 ILE A CA 1
ATOM 3488 C C . ILE A 1 446 ? -8.802 17.055 -8.825 1.00 91.88 446 ILE A C 1
ATOM 3490 O O . ILE A 1 446 ? -9.643 17.858 -8.424 1.00 91.88 446 ILE A O 1
ATOM 3494 N N . SER A 1 447 ? -8.615 16.799 -10.119 1.00 90.44 447 SER A N 1
ATOM 3495 C CA . SER A 1 447 ? -9.237 17.559 -11.214 1.00 90.44 447 SER A CA 1
ATOM 3496 C C . SER A 1 447 ? -10.502 16.916 -11.792 1.00 90.44 447 SER A C 1
ATOM 3498 O O . SER A 1 447 ? -11.156 17.516 -12.646 1.00 90.44 447 SER A O 1
ATOM 3500 N N . ASP A 1 448 ? -10.883 15.729 -11.318 1.00 86.81 448 ASP A N 1
ATOM 3501 C CA . ASP A 1 448 ? -12.123 15.041 -11.672 1.00 86.81 448 ASP A CA 1
ATOM 3502 C C . ASP A 1 448 ? -13.001 14.760 -10.440 1.00 86.81 448 ASP A C 1
ATOM 3504 O O . ASP A 1 448 ? -12.560 14.808 -9.295 1.00 86.81 448 ASP A O 1
ATOM 3508 N N . SER A 1 449 ? -14.278 14.444 -10.662 1.00 81.75 449 SER A N 1
ATOM 3509 C CA . SER A 1 449 ? -15.223 14.180 -9.568 1.00 81.75 449 SER A CA 1
ATOM 3510 C C . SER A 1 449 ? -15.054 12.800 -8.923 1.00 81.75 449 SER A C 1
ATOM 3512 O O . SER A 1 449 ? -15.735 12.509 -7.943 1.00 81.75 449 SER A O 1
ATOM 3514 N N . VAL A 1 450 ? -14.222 11.926 -9.502 1.00 77.88 450 VAL A N 1
ATOM 3515 C CA . VAL A 1 450 ? -14.098 10.512 -9.107 1.00 77.88 450 VAL A CA 1
ATOM 3516 C C . VAL A 1 450 ? -12.756 10.217 -8.422 1.00 77.88 450 VAL A C 1
ATOM 3518 O O . VAL A 1 450 ? -12.675 9.273 -7.638 1.00 77.88 450 VAL A O 1
ATOM 3521 N N . GLY A 1 451 ? -11.718 11.027 -8.657 1.00 85.94 451 GLY A N 1
ATOM 3522 C CA . GLY A 1 451 ? -10.402 10.889 -8.029 1.00 85.94 451 GLY A CA 1
ATOM 3523 C C . GLY A 1 451 ? -9.326 10.269 -8.918 1.00 85.94 451 GLY A C 1
ATOM 3524 O O . GLY A 1 451 ? -8.258 9.931 -8.411 1.00 85.94 451 GLY A O 1
ATOM 3525 N N . TYR A 1 452 ? -9.577 10.086 -10.216 1.00 85.38 452 TYR A N 1
ATOM 3526 C CA . TYR A 1 452 ? -8.616 9.489 -11.151 1.00 85.38 452 TYR A CA 1
ATOM 3527 C C . TYR A 1 452 ? -7.648 10.490 -11.772 1.00 85.38 452 TYR A C 1
ATOM 3529 O O . TYR A 1 452 ? -6.684 10.050 -12.400 1.00 85.38 452 TYR A O 1
ATOM 3537 N N . LYS A 1 453 ? -7.883 11.799 -11.631 1.00 89.56 453 LYS A N 1
ATOM 3538 C CA . LYS A 1 453 ? -7.048 12.841 -12.236 1.00 89.56 453 LYS A CA 1
ATOM 3539 C C . LYS A 1 453 ? -6.544 13.818 -11.189 1.00 89.56 453 LYS A C 1
ATOM 3541 O O . LYS A 1 453 ? -7.290 14.245 -10.310 1.00 89.56 453 LYS A O 1
ATOM 3546 N N . ILE A 1 454 ? -5.279 14.195 -11.300 1.00 94.00 454 ILE A N 1
ATOM 3547 C CA . ILE A 1 454 ? -4.631 15.154 -10.414 1.00 94.00 454 ILE A CA 1
ATOM 3548 C C . ILE A 1 454 ? -3.877 16.189 -11.242 1.00 94.00 454 ILE A C 1
ATOM 3550 O O . ILE A 1 454 ? -3.126 15.857 -12.159 1.00 94.00 454 ILE A O 1
ATOM 3554 N N . LYS A 1 455 ? -4.071 17.462 -10.903 1.00 95.56 455 LYS A N 1
ATOM 3555 C CA . LYS A 1 455 ? -3.234 18.558 -11.388 1.00 95.56 455 LYS A CA 1
ATOM 3556 C C . LYS A 1 455 ? -2.226 18.921 -10.310 1.00 95.56 455 LYS A C 1
ATOM 3558 O O . LYS A 1 455 ? -2.629 19.262 -9.200 1.00 95.56 455 LYS A O 1
ATOM 3563 N N . LEU A 1 456 ? -0.939 18.839 -10.634 1.00 96.44 456 LEU A N 1
ATOM 3564 C CA . LEU A 1 456 ? 0.186 19.154 -9.751 1.00 96.44 456 LEU A CA 1
ATOM 3565 C C . LEU A 1 456 ? 0.934 20.383 -10.263 1.00 96.44 456 LEU A C 1
ATOM 3567 O O . LEU A 1 456 ? 1.001 20.618 -11.461 1.00 96.44 456 LEU A O 1
ATOM 3571 N N . PHE A 1 457 ? 1.546 21.129 -9.357 1.00 96.19 457 PHE A N 1
ATOM 3572 C CA . PHE A 1 457 ? 2.393 22.278 -9.637 1.00 96.19 457 PHE A CA 1
ATOM 3573 C C . PHE A 1 457 ? 3.659 22.141 -8.796 1.00 96.19 457 PHE A C 1
ATOM 3575 O O . PHE A 1 457 ? 3.570 22.115 -7.564 1.00 96.19 457 PHE A O 1
ATOM 3582 N N . ILE A 1 458 ? 4.810 21.999 -9.459 1.00 96.19 458 ILE A N 1
ATOM 3583 C CA . ILE A 1 458 ? 6.113 21.779 -8.812 1.00 96.19 458 ILE A CA 1
ATOM 3584 C C . ILE A 1 458 ? 6.976 23.034 -8.961 1.00 96.19 458 ILE A C 1
ATOM 3586 O O . ILE A 1 458 ? 7.295 23.450 -10.078 1.00 96.19 458 ILE A O 1
ATOM 3590 N N . ASP A 1 459 ? 7.362 23.641 -7.838 1.00 94.75 459 ASP A N 1
ATOM 3591 C CA . ASP A 1 459 ? 8.174 24.866 -7.794 1.00 94.75 459 ASP A CA 1
ATOM 3592 C C . ASP A 1 459 ? 9.670 24.559 -7.985 1.00 94.75 459 ASP A C 1
ATOM 3594 O O . ASP A 1 459 ? 10.451 24.593 -7.039 1.00 94.75 459 ASP A O 1
ATOM 3598 N N . PHE A 1 460 ? 10.084 24.227 -9.211 1.00 92.50 460 PHE A N 1
ATOM 3599 C CA . PHE A 1 460 ? 11.492 23.930 -9.524 1.00 92.50 460 PHE A CA 1
ATOM 3600 C C . PHE A 1 460 ? 12.439 25.120 -9.317 1.00 92.50 460 PHE A C 1
ATOM 3602 O O . PHE A 1 460 ? 13.631 24.924 -9.089 1.00 92.50 460 PHE A O 1
ATOM 3609 N N . ASP A 1 461 ? 11.920 26.348 -9.366 1.00 91.56 461 ASP A N 1
ATOM 3610 C CA . ASP A 1 461 ? 12.722 27.564 -9.214 1.00 91.56 461 ASP A CA 1
ATOM 3611 C C . ASP A 1 461 ? 13.167 27.796 -7.763 1.00 91.56 461 ASP A C 1
ATOM 3613 O O . ASP A 1 461 ? 14.100 28.562 -7.519 1.00 91.56 461 ASP A O 1
ATOM 3617 N N . ASN A 1 462 ? 12.495 27.170 -6.789 1.00 92.12 462 ASN A N 1
ATOM 3618 C CA . ASN A 1 462 ? 12.748 27.391 -5.369 1.00 92.12 462 ASN A CA 1
ATOM 3619 C C . ASN A 1 462 ? 12.815 26.059 -4.610 1.00 92.12 462 ASN A C 1
ATOM 3621 O O . ASN A 1 462 ? 11.909 25.234 -4.734 1.00 92.12 462 ASN A O 1
ATOM 3625 N N . PRO A 1 463 ? 13.834 25.855 -3.760 1.00 92.25 463 PRO A N 1
ATOM 3626 C CA . PRO A 1 463 ? 13.785 24.790 -2.774 1.00 92.25 463 PRO A CA 1
ATOM 3627 C C . PRO A 1 463 ? 12.553 24.936 -1.875 1.00 92.25 463 PRO A C 1
ATOM 3629 O O . PRO A 1 463 ? 12.097 26.048 -1.588 1.00 92.25 463 PRO A O 1
ATOM 3632 N N . GLU A 1 464 ? 12.029 23.810 -1.406 1.00 89.56 464 GLU A N 1
ATOM 3633 C CA . GLU A 1 464 ? 10.951 23.775 -0.431 1.00 89.56 464 GLU A CA 1
ATOM 3634 C C . GLU A 1 464 ? 11.360 24.550 0.831 1.00 89.56 464 GLU A C 1
ATOM 3636 O O . GLU A 1 464 ? 12.414 24.311 1.423 1.00 89.56 464 GLU A O 1
ATOM 3641 N N . GLY A 1 465 ? 10.525 25.519 1.213 1.00 79.44 465 GLY A N 1
ATOM 3642 C CA . GLY A 1 465 ? 10.713 26.300 2.431 1.00 79.44 465 GLY A CA 1
ATOM 3643 C C . GLY A 1 465 ? 10.339 25.520 3.693 1.00 79.44 465 GLY A C 1
ATOM 3644 O O . GLY A 1 465 ? 9.943 24.359 3.639 1.00 79.44 465 GLY A O 1
ATOM 3645 N N . ALA A 1 466 ? 10.424 26.181 4.848 1.00 75.62 466 ALA A N 1
ATOM 3646 C CA . ALA A 1 466 ? 9.923 25.609 6.096 1.00 75.62 466 ALA A CA 1
ATOM 3647 C C . ALA A 1 466 ? 8.425 25.243 5.979 1.00 75.62 466 ALA A C 1
ATOM 3649 O O . ALA A 1 466 ? 7.702 25.920 5.233 1.00 75.62 466 ALA A O 1
ATOM 3650 N N . PRO A 1 467 ? 7.949 24.220 6.720 1.00 73.56 467 PRO A N 1
ATOM 3651 C CA . PRO A 1 467 ? 6.534 23.872 6.769 1.00 73.56 467 PRO A CA 1
ATOM 3652 C C . PRO A 1 467 ? 5.675 25.113 7.013 1.00 73.56 467 PRO A C 1
ATOM 3654 O O . PRO A 1 467 ? 5.926 25.898 7.929 1.00 73.56 467 PRO A O 1
ATOM 3657 N N . GLN A 1 468 ? 4.684 25.328 6.151 1.00 65.31 468 GLN A N 1
ATOM 3658 C CA . GLN A 1 468 ? 3.811 26.490 6.266 1.00 65.31 468 GLN A CA 1
ATOM 3659 C C . GLN A 1 468 ? 2.685 26.220 7.256 1.00 65.31 468 GLN A C 1
ATOM 3661 O O . GLN A 1 468 ? 2.116 25.130 7.288 1.00 65.31 468 GLN A O 1
ATOM 3666 N N . ALA A 1 469 ? 2.319 27.253 8.018 1.00 58.50 469 ALA A N 1
ATOM 3667 C CA . ALA A 1 469 ? 1.113 27.217 8.823 1.00 58.50 469 ALA A CA 1
ATOM 3668 C C . ALA A 1 469 ? -0.108 27.031 7.913 1.00 58.50 469 ALA A C 1
ATOM 3670 O O . ALA A 1 469 ? -0.276 27.704 6.891 1.00 58.50 469 ALA A O 1
ATOM 3671 N N . GLU A 1 470 ? -0.978 26.132 8.340 1.00 57.84 470 GLU A N 1
ATOM 3672 C CA . GLU A 1 470 ? -2.165 25.676 7.632 1.00 57.84 470 GLU A CA 1
ATOM 3673 C C . GLU A 1 470 ? -3.148 26.776 7.212 1.00 57.84 470 GLU A C 1
ATOM 3675 O O . GLU A 1 470 ? -3.887 26.582 6.250 1.00 57.84 470 GLU A O 1
ATOM 3680 N N . SER A 1 471 ? -3.152 27.925 7.898 1.00 55.44 471 SER A N 1
ATOM 3681 C CA . SER A 1 471 ? -4.013 29.077 7.599 1.00 55.44 471 SER A CA 1
ATOM 3682 C C . SER A 1 471 ? -3.634 29.821 6.306 1.00 55.44 471 SER A C 1
ATOM 3684 O O . SER A 1 471 ? -4.340 30.737 5.888 1.00 55.44 471 SER A O 1
ATOM 3686 N N . THR A 1 472 ? -2.548 29.433 5.635 1.00 61.16 472 THR A N 1
ATOM 3687 C CA . THR A 1 472 ? -2.054 30.114 4.432 1.00 61.16 472 THR A CA 1
ATOM 3688 C C . THR A 1 472 ? -2.835 29.656 3.192 1.00 61.16 472 THR A C 1
ATOM 3690 O O . THR A 1 472 ? -2.838 28.460 2.894 1.00 61.16 472 THR A O 1
ATOM 3693 N N . PRO A 1 473 ? -3.487 30.560 2.430 1.00 68.88 473 PRO A N 1
ATOM 3694 C CA . PRO A 1 473 ? -4.099 30.207 1.152 1.00 68.88 473 PRO A CA 1
ATOM 3695 C C . PRO A 1 473 ? -3.078 29.559 0.214 1.00 68.88 473 PRO A C 1
ATOM 3697 O O . PRO A 1 473 ? -2.014 30.123 -0.053 1.00 68.88 473 PRO A O 1
ATOM 3700 N N . VAL A 1 474 ? -3.407 28.377 -0.307 1.00 80.94 474 VAL A N 1
ATOM 3701 C CA . VAL A 1 474 ? -2.515 27.654 -1.217 1.00 80.94 474 VAL A CA 1
ATOM 3702 C C . VAL A 1 474 ? -2.507 28.353 -2.570 1.00 80.94 474 VAL A C 1
ATOM 3704 O O . VAL A 1 474 ? -3.515 28.402 -3.272 1.00 80.94 474 VAL A O 1
ATOM 3707 N N . THR A 1 475 ? -1.341 28.866 -2.950 1.00 85.44 475 THR A N 1
ATOM 3708 C CA . THR A 1 475 ? -1.100 29.391 -4.295 1.00 85.44 475 THR A CA 1
ATOM 3709 C C . THR A 1 475 ? -0.512 28.285 -5.159 1.00 85.44 475 THR A C 1
ATOM 3711 O O . THR A 1 475 ? 0.500 27.692 -4.792 1.00 85.44 475 THR A O 1
ATOM 3714 N N . LEU A 1 476 ? -1.134 28.016 -6.308 1.00 91.62 476 LEU A N 1
ATOM 3715 C CA . LEU A 1 476 ? -0.580 27.110 -7.314 1.00 91.62 476 LEU A CA 1
ATOM 3716 C C . LEU A 1 476 ? 0.645 27.779 -7.943 1.00 91.62 476 LEU A C 1
ATOM 3718 O O . LEU A 1 476 ? 0.525 28.849 -8.545 1.00 91.62 476 LEU A O 1
ATOM 3722 N N . LYS A 1 477 ? 1.824 27.186 -7.760 1.00 89.69 477 LYS A N 1
ATOM 3723 C CA . LYS A 1 477 ? 3.098 27.764 -8.198 1.00 89.69 477 LYS A CA 1
ATOM 3724 C C . LYS A 1 477 ? 4.007 26.694 -8.786 1.00 89.69 477 LYS A C 1
ATOM 3726 O O . LYS A 1 477 ? 4.115 25.602 -8.236 1.00 89.69 477 LYS A O 1
ATOM 3731 N N . GLY A 1 478 ? 4.696 27.058 -9.862 1.00 92.50 478 GLY A N 1
ATOM 3732 C CA . GLY A 1 478 ? 5.658 26.202 -10.539 1.00 92.50 478 GLY A CA 1
ATOM 3733 C C . GLY A 1 478 ? 5.100 25.584 -11.816 1.00 92.50 478 GLY A C 1
ATOM 3734 O O . GLY A 1 478 ? 4.109 26.055 -12.373 1.00 92.50 478 GLY A O 1
ATOM 3735 N N . GLN A 1 479 ? 5.769 24.540 -12.290 1.00 93.19 479 GLN A N 1
ATOM 3736 C CA . GLN A 1 479 ? 5.428 23.849 -13.527 1.00 93.19 479 GLN A CA 1
ATOM 3737 C C . GLN A 1 479 ? 4.190 22.964 -13.330 1.00 93.19 479 GLN A C 1
ATOM 3739 O O . GLN A 1 479 ? 4.167 22.142 -12.415 1.00 93.19 479 GLN A O 1
ATOM 3744 N N . GLU A 1 480 ? 3.176 23.131 -14.187 1.00 94.31 480 GLU A N 1
ATOM 3745 C CA . GLU A 1 480 ? 1.925 22.361 -14.148 1.00 94.31 480 GLU A CA 1
ATOM 3746 C C . GLU A 1 480 ? 2.109 20.962 -14.750 1.00 94.31 480 GLU A C 1
ATOM 3748 O O . GLU A 1 480 ? 2.627 20.817 -15.857 1.00 94.31 480 GLU A O 1
ATOM 3753 N N . PHE A 1 481 ? 1.606 19.943 -14.062 1.00 93.31 481 PHE A N 1
ATOM 3754 C CA . PHE A 1 481 ? 1.461 18.573 -14.537 1.00 93.31 481 PHE A CA 1
ATOM 3755 C C . PHE A 1 481 ? -0.011 18.175 -14.452 1.00 93.31 481 PHE A C 1
ATOM 3757 O O . PHE A 1 481 ? -0.629 18.301 -13.398 1.00 93.31 481 PHE A O 1
ATOM 3764 N N . ASP A 1 482 ? -0.564 17.668 -15.546 1.00 90.25 482 ASP A N 1
ATOM 3765 C CA . ASP A 1 482 ? -1.917 17.115 -15.614 1.00 90.25 482 ASP A CA 1
ATOM 3766 C C . ASP A 1 482 ? -1.799 15.602 -15.754 1.00 90.25 482 ASP A C 1
ATOM 3768 O O . ASP A 1 482 ? -1.418 15.122 -16.824 1.00 90.25 482 ASP A O 1
ATOM 3772 N N . LEU A 1 483 ? -2.032 14.876 -14.660 1.00 90.31 483 LEU A N 1
ATOM 3773 C CA . LEU A 1 483 ? -1.811 13.438 -14.560 1.00 90.31 483 LEU A CA 1
ATOM 3774 C C . LEU A 1 483 ? -3.127 12.698 -14.334 1.00 90.31 483 LEU A C 1
ATOM 3776 O O . LEU A 1 483 ? -4.004 13.134 -13.591 1.00 90.31 483 LEU A O 1
ATOM 3780 N N . GLU A 1 484 ? -3.228 11.517 -14.917 1.00 87.75 484 GLU A N 1
ATOM 3781 C CA . GLU A 1 484 ? -4.345 10.598 -14.761 1.00 87.75 484 GLU A CA 1
ATOM 3782 C C . GLU A 1 484 ? -3.809 9.206 -14.427 1.00 87.75 484 GLU A C 1
ATOM 3784 O O . GLU A 1 484 ? -2.772 8.773 -14.932 1.00 87.75 484 GLU A O 1
ATOM 3789 N N . MET A 1 485 ? -4.480 8.518 -13.510 1.00 86.12 485 MET A N 1
ATOM 3790 C CA . MET A 1 485 ? -4.089 7.185 -13.061 1.00 86.12 485 MET A CA 1
ATOM 3791 C C . MET A 1 485 ? -4.520 6.123 -14.070 1.00 86.12 485 MET A C 1
ATOM 3793 O O . MET A 1 485 ? -5.594 6.217 -14.661 1.00 86.12 485 MET A O 1
ATOM 3797 N N . PHE A 1 486 ? -3.711 5.077 -14.247 1.00 79.31 486 PHE A N 1
ATOM 3798 C CA . PHE A 1 486 ? -4.038 3.984 -15.165 1.00 79.31 486 PHE A CA 1
ATOM 3799 C C . PHE A 1 486 ? -5.293 3.267 -14.658 1.00 79.31 486 PHE A C 1
ATOM 3801 O O . PHE A 1 486 ? -5.324 2.770 -13.529 1.00 79.31 486 PHE A O 1
ATOM 3808 N N . THR A 1 487 ? -6.336 3.224 -15.489 1.00 67.38 487 THR A N 1
ATOM 3809 C CA . THR A 1 487 ? -7.638 2.653 -15.139 1.00 67.38 487 THR A CA 1
ATOM 3810 C C . THR A 1 487 ? -7.752 1.209 -15.630 1.00 67.38 487 THR A C 1
ATOM 3812 O O . THR A 1 487 ? -7.696 0.913 -16.817 1.00 67.38 487 THR A O 1
ATOM 3815 N N . SER A 1 488 ? -7.925 0.286 -14.688 1.00 57.41 488 SER A N 1
ATOM 3816 C CA . SER A 1 488 ? -8.291 -1.121 -14.893 1.00 57.41 488 SER A CA 1
ATOM 3817 C C . SER A 1 488 ? -9.180 -1.525 -13.705 1.00 57.41 488 SER A C 1
ATOM 3819 O O . SER A 1 488 ? -9.080 -0.868 -12.663 1.00 57.41 488 SER A O 1
ATOM 3821 N N . PRO A 1 489 ? -10.051 -2.554 -13.782 1.00 54.44 489 PRO A N 1
ATOM 3822 C CA . PRO A 1 489 ? -10.749 -3.051 -12.604 1.00 54.44 489 PRO A CA 1
ATOM 3823 C C . PRO A 1 489 ? -9.771 -3.355 -11.469 1.00 54.44 489 PRO A C 1
ATOM 3825 O O . PRO A 1 489 ? -8.590 -3.647 -11.685 1.00 54.44 489 PRO A O 1
ATOM 3828 N N . SER A 1 490 ? -10.310 -3.260 -10.257 1.00 51.91 490 SER A N 1
ATOM 3829 C CA . SER A 1 490 ? -9.654 -3.268 -8.943 1.00 51.91 490 SER A CA 1
ATOM 3830 C C . SER A 1 490 ? -8.766 -4.483 -8.627 1.00 51.91 490 SER A C 1
ATOM 3832 O O . SER A 1 490 ? -8.222 -4.565 -7.533 1.00 51.91 490 SER A O 1
ATOM 3834 N N . ASN A 1 491 ? -8.596 -5.410 -9.568 1.00 49.62 491 ASN A N 1
ATOM 3835 C CA . ASN A 1 491 ? -7.823 -6.645 -9.469 1.00 49.62 491 ASN A CA 1
ATOM 3836 C C . ASN A 1 491 ? -6.633 -6.724 -10.451 1.00 49.62 491 ASN A C 1
ATOM 3838 O O . ASN A 1 491 ? -5.998 -7.771 -10.548 1.00 49.62 491 ASN A O 1
ATOM 3842 N N . SER A 1 492 ? -6.311 -5.649 -11.179 1.00 57.06 492 SER A N 1
ATOM 3843 C CA . SER A 1 492 ? -5.147 -5.615 -12.076 1.00 57.06 492 SER A CA 1
ATOM 3844 C C . SER A 1 492 ? -3.838 -5.273 -11.355 1.00 57.06 492 SER A C 1
ATOM 3846 O O . SER A 1 492 ? -3.791 -4.438 -10.446 1.00 57.06 492 SER A O 1
ATOM 3848 N N . THR A 1 493 ? -2.737 -5.857 -11.833 1.00 57.56 493 THR A N 1
ATOM 3849 C CA . THR A 1 493 ? -1.363 -5.540 -11.414 1.00 57.56 493 THR A CA 1
ATOM 3850 C C . THR A 1 493 ? -0.947 -4.106 -11.744 1.00 57.56 493 THR A C 1
ATOM 3852 O O . THR A 1 493 ? 0.084 -3.662 -11.251 1.00 57.56 493 THR A O 1
ATOM 3855 N N . THR A 1 494 ? -1.722 -3.350 -12.527 1.00 59.00 494 THR A N 1
ATOM 3856 C CA . THR A 1 494 ? -1.359 -1.989 -12.961 1.00 59.00 494 THR A CA 1
ATOM 3857 C C . THR A 1 494 ? -2.160 -0.870 -12.307 1.00 59.00 494 THR A C 1
ATOM 3859 O O . THR A 1 494 ? -1.688 0.268 -12.277 1.00 59.00 494 THR A O 1
ATOM 3862 N N . PHE A 1 495 ? -3.325 -1.173 -11.724 1.00 74.75 495 PHE A N 1
ATOM 3863 C CA . PHE A 1 495 ? -4.155 -0.159 -11.076 1.00 74.75 495 PHE A CA 1
ATOM 3864 C C . PHE A 1 495 ? -3.431 0.448 -9.863 1.00 74.75 495 PHE A C 1
ATOM 3866 O O . PHE A 1 495 ? -2.985 -0.271 -8.968 1.00 74.75 495 PHE A O 1
ATOM 3873 N N . GLY A 1 496 ? -3.273 1.775 -9.861 1.00 78.50 496 GLY A N 1
ATOM 3874 C CA . GLY A 1 496 ? -2.542 2.514 -8.826 1.00 78.50 496 GLY A CA 1
ATOM 3875 C C . GLY A 1 496 ? -1.031 2.273 -8.773 1.00 78.50 496 GLY A C 1
ATOM 3876 O O . GLY A 1 496 ? -0.367 2.804 -7.883 1.00 78.50 496 GLY A O 1
ATOM 3877 N N . ASN A 1 497 ? -0.485 1.502 -9.722 1.00 82.94 497 ASN A N 1
ATOM 3878 C CA . ASN A 1 497 ? 0.956 1.353 -9.918 1.00 82.94 497 ASN A CA 1
ATOM 3879 C C . ASN A 1 497 ? 1.531 2.413 -10.858 1.00 82.94 497 ASN A C 1
ATOM 3881 O O . ASN A 1 497 ? 2.709 2.735 -10.728 1.00 82.94 497 ASN A O 1
ATOM 3885 N N . TYR A 1 498 ? 0.712 2.956 -11.763 1.00 84.12 498 TYR A N 1
ATOM 3886 C CA . TYR A 1 498 ? 1.120 3.944 -12.758 1.00 84.12 498 TYR A CA 1
ATOM 3887 C C . TYR A 1 498 ? 0.088 5.065 -12.884 1.00 84.12 498 TYR A C 1
ATOM 3889 O O . TYR A 1 498 ? -1.123 4.828 -12.824 1.00 84.12 498 TYR A O 1
ATOM 3897 N N . ALA A 1 499 ? 0.579 6.276 -13.113 1.00 87.38 499 ALA A N 1
ATOM 3898 C CA . ALA A 1 499 ? -0.186 7.401 -13.629 1.00 87.38 499 ALA A CA 1
ATOM 3899 C C . ALA A 1 499 ? 0.662 8.122 -14.676 1.00 87.38 499 ALA A C 1
ATOM 3901 O O . ALA A 1 499 ? 1.890 8.100 -14.610 1.00 87.38 499 ALA A O 1
ATOM 3902 N N . ALA A 1 500 ? 0.024 8.721 -15.667 1.00 84.50 500 ALA A N 1
ATOM 3903 C CA . ALA A 1 500 ? 0.723 9.435 -16.720 1.00 84.50 500 ALA A CA 1
ATOM 3904 C C . ALA A 1 500 ? -0.020 10.697 -17.106 1.00 84.50 500 ALA A C 1
ATOM 3906 O O . ALA A 1 500 ? -1.170 10.907 -16.734 1.00 84.50 500 ALA A O 1
ATOM 3907 N N . GLY A 1 501 ? 0.641 11.542 -17.870 1.00 80.69 501 GLY A N 1
ATOM 3908 C CA . GLY A 1 501 ? 0.013 12.715 -18.417 1.00 80.69 501 GLY A CA 1
ATOM 3909 C C . GLY A 1 501 ? 1.032 13.653 -19.009 1.00 80.69 501 GLY A C 1
ATOM 3910 O O . GLY A 1 501 ? 2.012 13.220 -19.618 1.00 80.69 501 GLY A O 1
ATOM 3911 N N . THR A 1 502 ? 0.775 14.946 -18.873 1.00 77.94 502 THR A N 1
ATOM 3912 C CA . THR A 1 502 ? 1.521 15.963 -19.612 1.00 77.94 502 THR A CA 1
ATOM 3913 C C . THR A 1 502 ? 1.918 17.130 -18.736 1.00 77.94 502 THR A C 1
ATOM 3915 O O . THR A 1 502 ? 1.197 17.494 -17.810 1.00 77.94 502 THR A O 1
ATOM 3918 N N . THR A 1 503 ? 3.021 17.768 -19.095 1.00 84.06 503 THR A N 1
ATOM 3919 C CA . THR A 1 503 ? 3.463 19.047 -18.541 1.00 84.06 503 THR A CA 1
ATOM 3920 C C . THR A 1 503 ? 3.938 19.970 -19.658 1.00 84.06 503 THR A C 1
ATOM 3922 O O . THR A 1 503 ? 4.135 19.521 -20.787 1.00 84.06 503 THR A O 1
ATOM 3925 N N . VAL A 1 504 ? 4.100 21.261 -19.372 1.00 77.88 504 VAL A N 1
ATOM 3926 C CA . VAL A 1 504 ? 4.655 22.238 -20.312 1.00 77.88 504 VAL A CA 1
ATOM 3927 C C . VAL A 1 504 ? 5.839 22.944 -19.664 1.00 77.88 504 VAL A C 1
ATOM 3929 O O . VAL A 1 504 ? 5.704 23.518 -18.586 1.00 77.88 504 VAL A O 1
ATOM 3932 N N . TRP A 1 505 ? 6.984 22.951 -20.346 1.00 73.94 505 TRP A N 1
ATOM 3933 C CA . TRP A 1 505 ? 8.169 23.703 -19.944 1.00 73.94 505 TRP A CA 1
ATOM 3934 C C . TRP A 1 505 ? 8.709 24.512 -21.126 1.00 73.94 505 TRP A C 1
ATOM 3936 O O . TRP A 1 505 ? 8.973 23.977 -22.200 1.00 73.94 505 TRP A O 1
ATOM 3946 N N . ARG A 1 506 ? 8.842 25.835 -20.945 1.00 75.00 506 ARG A N 1
ATOM 3947 C CA . ARG A 1 506 ? 9.287 26.785 -21.990 1.00 75.00 506 ARG A CA 1
ATOM 3948 C C . ARG A 1 506 ? 8.534 26.635 -23.324 1.00 75.00 506 ARG A C 1
ATOM 3950 O O . ARG A 1 506 ? 9.156 26.594 -24.379 1.00 75.00 506 ARG A O 1
ATOM 3957 N N . ASP A 1 507 ? 7.207 26.524 -23.257 1.00 71.62 507 ASP A N 1
ATOM 3958 C CA . ASP A 1 507 ? 6.297 26.316 -24.399 1.00 71.62 507 ASP A CA 1
ATOM 3959 C C . ASP A 1 507 ? 6.417 24.957 -25.118 1.00 71.62 507 ASP A C 1
ATOM 3961 O O . ASP A 1 507 ? 5.689 24.701 -26.080 1.00 71.62 507 ASP A O 1
ATOM 3965 N N . TYR A 1 508 ? 7.266 24.049 -24.627 1.00 65.56 508 TYR A N 1
ATOM 3966 C CA . TYR A 1 508 ? 7.328 22.661 -25.081 1.00 65.56 508 TYR A CA 1
ATOM 3967 C C . TYR A 1 508 ? 6.494 21.773 -24.165 1.00 65.56 508 TYR A C 1
ATOM 3969 O O . TYR A 1 508 ? 6.552 21.893 -22.943 1.00 65.56 508 TYR A O 1
ATOM 3977 N N . MET A 1 509 ? 5.699 20.885 -24.755 1.00 66.00 509 MET A N 1
ATOM 3978 C CA . MET A 1 509 ? 4.911 19.908 -24.012 1.00 66.00 509 MET A CA 1
ATOM 3979 C C . MET A 1 509 ? 5.715 18.619 -23.834 1.00 66.00 509 MET A C 1
ATOM 3981 O O . MET A 1 509 ? 6.251 18.094 -24.806 1.00 66.00 509 MET A O 1
ATOM 3985 N N . PHE A 1 510 ? 5.731 18.091 -22.614 1.00 70.62 510 PHE A N 1
ATOM 3986 C CA . PHE A 1 510 ? 6.451 16.881 -22.227 1.00 70.62 510 PHE A CA 1
ATOM 3987 C C . PHE A 1 510 ? 5.489 15.829 -21.678 1.00 70.62 510 PHE A C 1
ATOM 3989 O O . PHE A 1 510 ? 4.452 16.164 -21.093 1.00 70.62 510 PHE A O 1
ATOM 3996 N N . GLY A 1 511 ? 5.833 14.556 -21.867 1.00 73.88 511 GLY A N 1
ATOM 3997 C CA . GLY A 1 511 ? 5.174 13.444 -21.190 1.00 73.88 511 GLY A CA 1
ATOM 3998 C C . GLY A 1 511 ? 5.678 13.321 -19.755 1.00 73.88 511 GLY A C 1
ATOM 3999 O O . GLY A 1 511 ? 6.868 13.472 -19.496 1.00 73.88 511 GLY A O 1
ATOM 4000 N N . ALA A 1 512 ? 4.775 13.031 -18.827 1.00 82.44 512 ALA A N 1
ATOM 4001 C CA . ALA A 1 512 ? 5.115 12.699 -17.454 1.00 82.44 512 ALA A CA 1
ATOM 4002 C C . ALA A 1 512 ? 4.565 11.312 -17.128 1.00 82.44 512 ALA A C 1
ATOM 4004 O O . ALA A 1 512 ? 3.395 11.028 -17.383 1.00 82.44 512 ALA A O 1
ATOM 4005 N N . LEU A 1 513 ? 5.410 10.457 -16.568 1.00 84.88 513 LEU A N 1
ATOM 4006 C CA . LEU A 1 513 ? 5.051 9.167 -16.005 1.00 84.88 513 LEU A CA 1
ATOM 4007 C C . LEU A 1 513 ? 5.409 9.187 -14.535 1.00 84.88 513 LEU A C 1
ATOM 4009 O O . LEU A 1 513 ? 6.511 9.570 -14.147 1.00 84.88 513 LEU A O 1
ATOM 4013 N N . ILE A 1 514 ? 4.489 8.699 -13.722 1.00 90.00 514 ILE A N 1
ATOM 4014 C CA . ILE A 1 514 ? 4.794 8.330 -12.357 1.00 90.00 514 ILE A CA 1
ATOM 4015 C C . ILE A 1 514 ? 4.495 6.850 -12.146 1.00 90.00 514 ILE A C 1
ATOM 4017 O O . ILE A 1 514 ? 3.500 6.317 -12.643 1.00 90.00 514 ILE A O 1
ATOM 4021 N N . SER A 1 515 ? 5.360 6.175 -11.398 1.00 88.69 515 SER A N 1
ATOM 4022 C CA . SER A 1 515 ? 5.203 4.765 -11.051 1.00 88.69 515 SER A CA 1
ATOM 4023 C C . SER A 1 515 ? 5.489 4.523 -9.579 1.00 88.69 515 SER A C 1
ATOM 4025 O O . SER A 1 515 ? 6.359 5.165 -8.991 1.00 88.69 515 SER A O 1
ATOM 4027 N N . ARG A 1 516 ? 4.830 3.542 -8.969 1.00 88.81 516 ARG A N 1
ATOM 4028 C CA . ARG A 1 516 ? 5.194 3.110 -7.616 1.00 88.81 516 ARG A CA 1
ATOM 4029 C C . ARG A 1 516 ? 6.624 2.547 -7.589 1.00 88.81 516 ARG A C 1
ATOM 4031 O O . ARG A 1 516 ? 7.050 1.937 -8.568 1.00 88.81 516 ARG A O 1
ATOM 4038 N N . PRO A 1 517 ? 7.368 2.685 -6.477 1.00 84.81 517 PRO A N 1
ATOM 4039 C CA . PRO A 1 517 ? 8.686 2.057 -6.340 1.00 84.81 517 PRO A CA 1
ATOM 4040 C C . PRO A 1 517 ? 8.672 0.537 -6.554 1.00 84.81 517 PRO A C 1
ATOM 4042 O O . PRO A 1 517 ? 9.639 -0.028 -7.059 1.00 84.81 517 PRO A O 1
ATOM 4045 N N . SER A 1 518 ? 7.560 -0.109 -6.201 1.00 77.19 518 SER A N 1
ATOM 4046 C CA . SER A 1 518 ? 7.302 -1.540 -6.373 1.00 77.19 518 SER A CA 1
ATOM 4047 C C . SER A 1 518 ? 6.625 -1.900 -7.701 1.00 77.19 518 SER A C 1
ATOM 4049 O O . SER A 1 518 ? 6.187 -3.038 -7.867 1.00 77.19 518 SER A O 1
ATOM 4051 N N . ALA A 1 519 ? 6.489 -0.953 -8.635 1.00 74.06 519 ALA A N 1
ATOM 4052 C CA . ALA A 1 519 ? 5.774 -1.202 -9.876 1.00 74.06 519 ALA A CA 1
ATOM 4053 C C . ALA A 1 519 ? 6.468 -2.318 -10.694 1.00 74.06 519 ALA A C 1
ATOM 4055 O O . ALA A 1 519 ? 7.696 -2.314 -10.827 1.00 74.06 519 ALA A O 1
ATOM 4056 N N . PRO A 1 520 ? 5.706 -3.286 -11.239 1.00 62.41 520 PRO A N 1
ATOM 4057 C CA . PRO A 1 520 ? 6.259 -4.528 -11.790 1.00 62.41 520 PRO A CA 1
ATOM 4058 C C . PRO A 1 520 ? 7.049 -4.328 -13.090 1.00 62.41 520 PRO A C 1
ATOM 4060 O O . PRO A 1 520 ? 7.918 -5.129 -13.423 1.00 62.41 520 PRO A O 1
ATOM 4063 N N . ILE A 1 521 ? 6.748 -3.262 -13.830 1.00 63.41 521 ILE A N 1
ATOM 4064 C CA . ILE A 1 521 ? 7.389 -2.905 -15.095 1.00 63.41 521 ILE A CA 1
ATOM 4065 C C . ILE A 1 521 ? 8.182 -1.616 -14.889 1.00 63.41 521 ILE A C 1
ATOM 4067 O O . ILE A 1 521 ? 7.620 -0.581 -14.519 1.00 63.41 521 ILE A O 1
ATOM 4071 N N . ARG A 1 522 ? 9.489 -1.678 -15.154 1.00 63.53 522 ARG A N 1
ATOM 4072 C CA . ARG A 1 522 ? 10.342 -0.490 -15.244 1.00 63.53 522 ARG A CA 1
ATOM 4073 C C . ARG A 1 522 ? 10.275 0.057 -16.658 1.00 63.53 522 ARG A C 1
ATOM 4075 O O . ARG A 1 522 ? 10.515 -0.674 -17.613 1.00 63.53 522 ARG A O 1
ATOM 4082 N N . ILE A 1 523 ? 9.948 1.333 -16.767 1.00 64.25 523 ILE A N 1
ATOM 4083 C CA . ILE A 1 523 ? 9.766 2.021 -18.038 1.00 64.25 523 ILE A CA 1
ATOM 4084 C C . ILE A 1 523 ? 11.012 2.884 -18.248 1.00 64.25 523 ILE A C 1
ATOM 4086 O O . ILE A 1 523 ? 11.332 3.697 -17.385 1.00 64.25 523 ILE A O 1
ATOM 4090 N N . LYS A 1 524 ? 11.769 2.617 -19.320 1.00 59.28 524 LYS A N 1
ATOM 4091 C CA . LYS A 1 524 ? 12.995 3.356 -19.658 1.00 59.28 524 LYS A CA 1
ATOM 4092 C C . LYS A 1 524 ? 12.644 4.653 -20.397 1.00 59.28 524 LYS A C 1
ATOM 4094 O O . LYS A 1 524 ? 11.628 4.721 -21.093 1.00 59.28 524 LYS A O 1
ATOM 4099 N N . HIS A 1 525 ? 13.508 5.652 -20.263 1.00 63.97 525 HIS A N 1
ATOM 4100 C CA . HIS A 1 525 ? 13.429 6.900 -21.009 1.00 63.97 525 HIS A CA 1
ATOM 4101 C C . HIS A 1 525 ? 14.827 7.457 -21.285 1.00 63.97 525 HIS A C 1
ATOM 4103 O O . HIS A 1 525 ? 15.634 7.584 -20.360 1.00 63.97 525 HIS A O 1
ATOM 4109 N N . ILE A 1 526 ? 15.077 7.865 -22.531 1.00 58.72 526 ILE A N 1
ATOM 4110 C CA . ILE A 1 526 ? 16.199 8.726 -22.911 1.00 58.72 526 ILE A CA 1
ATOM 4111 C C . ILE A 1 526 ? 15.640 10.081 -23.378 1.00 58.72 526 ILE A C 1
ATOM 4113 O O . ILE A 1 526 ? 14.788 10.110 -24.272 1.00 58.72 526 ILE A O 1
ATOM 4117 N N . PRO A 1 527 ? 16.116 11.208 -22.808 1.00 53.47 527 PRO A N 1
ATOM 4118 C CA . PRO A 1 527 ? 15.737 12.548 -23.253 1.00 53.47 527 PRO A CA 1
ATOM 4119 C C . PRO A 1 527 ? 16.036 12.767 -24.738 1.00 53.47 527 PRO A C 1
ATOM 4121 O O . PRO A 1 527 ? 17.136 12.469 -25.208 1.00 53.47 527 PRO A O 1
ATOM 4124 N N . GLY A 1 528 ? 15.089 13.352 -25.472 1.00 59.41 528 GLY A N 1
ATOM 4125 C CA . GLY A 1 528 ? 15.248 13.629 -26.899 1.00 59.41 528 GLY A CA 1
ATOM 4126 C C . GLY A 1 528 ? 14.202 14.599 -27.440 1.00 59.41 528 GLY A C 1
ATOM 4127 O O . GLY A 1 528 ? 13.143 14.794 -26.854 1.00 59.41 528 GLY A O 1
ATOM 4128 N N . THR A 1 529 ? 14.494 15.234 -28.577 1.00 57.75 529 THR A N 1
ATOM 4129 C CA . THR A 1 529 ? 13.517 16.099 -29.251 1.00 57.75 529 THR A CA 1
ATOM 4130 C C . THR A 1 529 ? 12.446 15.254 -29.922 1.00 57.75 529 THR A C 1
ATOM 4132 O O . THR A 1 529 ? 12.768 14.450 -30.792 1.00 57.75 529 THR A O 1
ATOM 4135 N N . PHE A 1 530 ? 11.189 15.493 -29.561 1.00 59.38 530 PHE A N 1
ATOM 4136 C CA . PHE A 1 530 ? 10.048 14.757 -30.088 1.00 59.38 530 PHE A CA 1
ATOM 4137 C C . PHE A 1 530 ? 9.733 15.111 -31.552 1.00 59.38 530 PHE A C 1
ATOM 4139 O O . PHE A 1 530 ? 9.486 16.279 -31.874 1.00 59.38 530 PHE A O 1
ATOM 4146 N N . SER A 1 531 ? 9.683 14.110 -32.431 1.00 68.75 531 SER A N 1
ATOM 4147 C CA . SER A 1 531 ? 9.284 14.227 -33.838 1.00 68.75 531 SER A CA 1
ATOM 4148 C C . SER A 1 531 ? 7.983 13.467 -34.132 1.00 68.75 531 SER A C 1
ATOM 4150 O O . SER A 1 531 ? 7.553 12.600 -33.378 1.00 68.75 531 SER A O 1
ATOM 4152 N N . LEU A 1 532 ? 7.326 13.775 -35.255 1.00 68.94 532 LEU A N 1
ATOM 4153 C CA . LEU A 1 532 ? 6.148 13.013 -35.688 1.00 68.94 532 LEU A CA 1
ATOM 4154 C C . LEU A 1 532 ? 6.487 11.553 -36.010 1.00 68.94 532 LEU A C 1
ATOM 4156 O O . LEU A 1 532 ? 5.665 10.685 -35.742 1.00 68.94 532 LEU A O 1
ATOM 4160 N N . ASP A 1 533 ? 7.680 11.273 -36.537 1.00 73.94 533 ASP A N 1
ATOM 4161 C CA . ASP A 1 533 ? 8.106 9.904 -36.844 1.00 73.94 533 ASP A CA 1
ATOM 4162 C C . ASP A 1 533 ? 8.357 9.068 -35.584 1.00 73.94 533 ASP A C 1
ATOM 4164 O O . ASP A 1 533 ? 8.281 7.841 -35.657 1.00 73.94 533 ASP A O 1
ATOM 4168 N N . ASP A 1 534 ? 8.530 9.702 -34.420 1.00 72.50 534 ASP A N 1
ATOM 4169 C CA . ASP A 1 534 ? 8.668 8.998 -33.143 1.00 72.50 534 ASP A CA 1
ATOM 4170 C C . ASP A 1 534 ? 7.400 8.216 -32.797 1.00 72.50 534 ASP A C 1
ATOM 4172 O O . ASP A 1 534 ? 7.453 7.311 -31.978 1.00 72.50 534 ASP A O 1
ATOM 4176 N N . TRP A 1 535 ? 6.263 8.480 -33.444 1.00 73.19 535 TRP A N 1
ATOM 4177 C CA . TRP A 1 535 ? 5.075 7.648 -33.284 1.00 73.19 535 TRP A CA 1
ATOM 4178 C C . TRP A 1 535 ? 5.185 6.282 -33.966 1.00 73.19 535 TRP A C 1
ATOM 4180 O O . TRP A 1 535 ? 4.419 5.398 -33.605 1.00 73.19 535 TRP A O 1
ATOM 4190 N N . LYS A 1 536 ? 6.101 6.055 -34.920 1.00 76.50 536 LYS A N 1
ATOM 4191 C CA . LYS A 1 536 ? 6.217 4.797 -35.691 1.00 76.50 536 LYS A CA 1
ATOM 4192 C C . LYS A 1 536 ? 6.909 3.672 -34.915 1.00 76.50 536 LYS A C 1
ATOM 4194 O O . LYS A 1 536 ? 7.959 3.171 -35.316 1.00 76.50 536 LYS A O 1
ATOM 4199 N N . LYS A 1 537 ? 6.305 3.246 -33.806 1.00 74.88 537 LYS A N 1
ATOM 4200 C CA . LYS A 1 537 ? 6.828 2.181 -32.939 1.00 74.88 537 LYS A CA 1
ATOM 4201 C C . LYS A 1 537 ? 5.733 1.295 -32.350 1.00 74.88 537 LYS A C 1
ATOM 4203 O O . LYS A 1 537 ? 4.544 1.464 -32.631 1.00 74.88 537 LYS A O 1
ATOM 4208 N N . SER A 1 538 ? 6.156 0.336 -31.534 1.00 72.56 538 SER A N 1
ATOM 4209 C CA . SER A 1 538 ? 5.274 -0.498 -30.721 1.00 72.56 538 SER A CA 1
ATOM 4210 C C . SER A 1 538 ? 4.883 0.221 -29.429 1.00 72.56 538 SER A C 1
ATOM 4212 O O . SER A 1 538 ? 5.728 0.768 -28.728 1.00 72.56 538 SER A O 1
ATOM 4214 N N . PHE A 1 539 ? 3.597 0.193 -29.097 1.00 72.56 539 PHE A N 1
ATOM 4215 C CA . PHE A 1 539 ? 3.051 0.723 -27.856 1.00 72.56 539 PHE A CA 1
ATOM 4216 C C . PHE A 1 539 ? 2.529 -0.422 -27.004 1.00 72.56 539 PHE A C 1
ATOM 4218 O O . PHE A 1 539 ? 1.738 -1.248 -27.470 1.00 72.56 539 PHE A O 1
ATOM 4225 N N . MET A 1 540 ? 2.939 -0.444 -25.741 1.00 70.06 540 MET A N 1
ATOM 4226 C CA . MET A 1 540 ? 2.394 -1.358 -24.749 1.00 70.06 540 MET A CA 1
ATOM 4227 C C . MET A 1 540 ? 1.032 -0.851 -24.277 1.00 70.06 540 MET A C 1
ATOM 4229 O O . MET A 1 540 ? 0.888 0.290 -23.837 1.00 70.06 540 MET A O 1
ATOM 4233 N N . LEU A 1 541 ? 0.034 -1.721 -24.354 1.00 69.12 541 LEU A N 1
ATOM 4234 C CA . LEU A 1 541 ? -1.339 -1.455 -23.965 1.00 69.12 541 LEU A CA 1
ATOM 4235 C C . LEU A 1 541 ? -1.684 -2.191 -22.673 1.00 69.12 541 LEU A C 1
ATOM 4237 O O . LEU A 1 541 ? -1.601 -3.419 -22.610 1.00 69.12 541 LEU A O 1
ATOM 4241 N N . PHE A 1 542 ? -2.166 -1.443 -21.684 1.00 63.88 542 PHE A N 1
ATOM 4242 C CA . PHE A 1 542 ? -2.766 -1.974 -20.465 1.00 63.88 542 PHE A CA 1
ATOM 4243 C C . PHE A 1 542 ? -4.292 -1.963 -20.576 1.00 63.88 542 PHE A C 1
ATOM 4245 O O . PHE A 1 542 ? -4.914 -0.901 -20.657 1.00 63.88 542 PHE A O 1
ATOM 4252 N N . TYR A 1 543 ? -4.890 -3.155 -20.601 1.00 62.25 543 TYR A N 1
ATOM 4253 C CA . TYR A 1 543 ? -6.329 -3.343 -20.784 1.00 62.25 543 TYR A CA 1
ATOM 4254 C C . TYR A 1 543 ? -7.051 -3.660 -19.467 1.00 62.25 543 TYR A C 1
ATOM 4256 O O . TYR A 1 543 ? -6.479 -4.264 -18.555 1.00 62.25 543 TYR A O 1
ATOM 4264 N N . SER A 1 544 ? -8.353 -3.358 -19.409 1.00 51.94 544 SER A N 1
ATOM 4265 C CA . SER A 1 544 ? -9.254 -3.593 -18.272 1.00 51.94 544 SER A CA 1
ATOM 4266 C C . SER A 1 544 ? -9.461 -5.066 -17.863 1.00 51.94 544 SER A C 1
ATOM 4268 O O . SER A 1 544 ? -10.313 -5.362 -17.039 1.00 51.94 544 SER A O 1
ATOM 4270 N N . GLY A 1 545 ? -8.700 -6.013 -18.405 1.00 51.19 545 GLY A N 1
ATOM 4271 C CA . GLY A 1 545 ? -8.699 -7.424 -18.004 1.00 51.19 545 GLY A CA 1
ATOM 4272 C C . GLY A 1 545 ? -7.399 -7.871 -17.332 1.00 51.19 545 GLY A C 1
ATOM 4273 O O . GLY A 1 545 ? -7.186 -9.069 -17.183 1.00 51.19 545 GLY A O 1
ATOM 4274 N N . GLY A 1 546 ? -6.485 -6.942 -17.016 1.00 50.66 546 GLY A N 1
ATOM 4275 C CA . GLY A 1 546 ? -5.145 -7.267 -16.505 1.00 50.66 546 GLY A CA 1
ATOM 4276 C C . GLY A 1 546 ? -4.200 -7.874 -17.552 1.00 50.66 546 GLY A C 1
ATOM 4277 O O . GLY A 1 546 ? -3.102 -8.302 -17.213 1.00 50.66 546 GLY A O 1
ATOM 4278 N N . SER A 1 547 ? -4.612 -7.916 -18.823 1.00 52.16 547 SER A N 1
ATOM 4279 C CA . SER A 1 547 ? -3.783 -8.378 -19.940 1.00 52.16 547 SER A CA 1
ATOM 4280 C C . SER A 1 547 ? -3.005 -7.213 -20.552 1.00 52.16 547 SER A C 1
ATOM 4282 O O . SER A 1 547 ? -3.554 -6.124 -20.739 1.00 52.16 547 SER A O 1
ATOM 4284 N N . THR A 1 548 ? -1.740 -7.458 -20.889 1.00 56.34 548 THR A N 1
ATOM 4285 C CA . THR A 1 548 ? -0.923 -6.566 -21.714 1.00 56.34 548 THR A CA 1
ATOM 4286 C C . THR A 1 548 ? -1.010 -6.991 -23.176 1.00 56.34 548 THR A C 1
ATOM 4288 O O . THR A 1 548 ? -0.942 -8.178 -23.503 1.00 56.34 548 THR A O 1
ATOM 4291 N N . ALA A 1 549 ? -1.177 -6.016 -24.063 1.00 58.25 549 ALA A N 1
ATOM 4292 C CA . ALA A 1 549 ? -1.111 -6.211 -25.507 1.00 58.25 549 ALA A CA 1
ATOM 4293 C C . ALA A 1 549 ? -0.152 -5.189 -26.118 1.00 58.25 549 ALA A C 1
ATOM 4295 O O . ALA A 1 549 ? 0.255 -4.244 -25.447 1.00 58.25 549 ALA A O 1
ATOM 4296 N N . TYR A 1 550 ? 0.183 -5.360 -27.393 1.00 65.19 550 TYR A N 1
ATOM 4297 C CA . TYR A 1 550 ? 0.959 -4.377 -28.139 1.00 65.19 550 TYR A CA 1
ATOM 4298 C C . TYR A 1 550 ? 0.203 -3.990 -29.400 1.00 65.19 550 TYR A C 1
ATOM 4300 O O . TYR A 1 550 ? -0.379 -4.848 -30.067 1.00 65.19 550 TYR A O 1
ATOM 4308 N N . PHE A 1 551 ? 0.217 -2.705 -29.728 1.00 67.00 551 PHE A N 1
ATOM 4309 C CA . PHE A 1 551 ? -0.154 -2.231 -31.057 1.00 67.00 551 PHE A CA 1
ATOM 4310 C C . PHE A 1 551 ? 1.042 -1.501 -31.649 1.00 67.00 551 PHE A C 1
ATOM 4312 O O . PHE A 1 551 ? 1.767 -0.809 -30.936 1.00 67.00 551 PHE A O 1
ATOM 4319 N N . ARG A 1 552 ? 1.280 -1.678 -32.947 1.00 70.00 552 ARG A N 1
ATOM 4320 C CA . ARG A 1 552 ? 2.379 -1.004 -33.638 1.00 70.00 552 ARG A CA 1
ATOM 4321 C C . ARG A 1 552 ? 1.821 0.022 -34.594 1.00 70.00 552 ARG A C 1
ATOM 4323 O O . ARG A 1 552 ? 1.040 -0.329 -35.472 1.00 70.00 552 ARG A O 1
ATOM 4330 N N . ILE A 1 553 ? 2.266 1.260 -34.456 1.00 73.00 553 ILE A N 1
ATOM 4331 C CA . ILE A 1 553 ? 2.036 2.292 -35.457 1.00 73.00 553 ILE A CA 1
ATOM 4332 C C . ILE A 1 553 ? 3.078 2.113 -36.557 1.00 73.00 553 ILE A C 1
ATOM 4334 O O . ILE A 1 553 ? 4.278 2.040 -36.291 1.00 73.00 553 ILE A O 1
ATOM 4338 N N . THR A 1 554 ? 2.607 2.015 -37.795 1.00 70.69 554 THR A N 1
ATOM 4339 C CA . THR A 1 554 ? 3.458 1.686 -38.949 1.00 70.69 554 THR A CA 1
ATOM 4340 C C . THR A 1 554 ? 3.593 2.837 -39.936 1.00 70.69 554 THR A C 1
ATOM 4342 O O . THR A 1 554 ? 4.641 2.968 -40.562 1.00 70.69 554 THR A O 1
ATOM 4345 N N . ASP A 1 555 ? 2.578 3.699 -40.043 1.00 71.31 555 ASP A N 1
ATOM 4346 C CA . ASP A 1 555 ? 2.593 4.825 -40.975 1.00 71.31 555 ASP A CA 1
ATOM 4347 C C . ASP A 1 555 ? 1.783 6.030 -40.470 1.00 71.31 555 ASP A C 1
ATOM 4349 O O . ASP A 1 555 ? 0.854 5.872 -39.672 1.00 71.31 555 ASP A O 1
ATOM 4353 N N . ILE A 1 556 ? 2.144 7.227 -40.950 1.00 72.44 556 ILE A N 1
ATOM 4354 C CA . ILE A 1 556 ? 1.552 8.526 -40.598 1.00 72.44 556 ILE A CA 1
ATOM 4355 C C . ILE A 1 556 ? 1.316 9.330 -41.884 1.00 72.44 556 ILE A C 1
ATOM 4357 O O . ILE A 1 556 ? 2.265 9.701 -42.572 1.00 72.44 556 ILE A O 1
ATOM 4361 N N . ALA A 1 557 ? 0.060 9.664 -42.177 1.00 66.38 557 ALA A N 1
ATOM 4362 C CA . ALA A 1 557 ? -0.344 10.465 -43.335 1.00 66.38 557 ALA A CA 1
ATOM 4363 C C . ALA A 1 557 ? -0.998 11.798 -42.918 1.00 66.38 557 ALA A C 1
ATOM 4365 O O . ALA A 1 557 ? -1.599 11.913 -41.849 1.00 66.38 557 ALA A O 1
ATOM 4366 N N . SER A 1 558 ? -0.873 12.838 -43.748 1.00 60.81 558 SER A N 1
ATOM 4367 C CA . SER A 1 558 ? -1.487 14.155 -43.524 1.00 60.81 558 SER A CA 1
ATOM 4368 C C . SER A 1 558 ? -2.853 14.263 -44.214 1.00 60.81 558 SER A C 1
ATOM 4370 O O . SER A 1 558 ? -3.037 13.751 -45.316 1.00 60.81 558 SER A O 1
ATOM 4372 N N . SER A 1 559 ? -3.817 14.949 -43.587 1.00 54.72 559 SER A N 1
ATOM 4373 C CA . SER A 1 559 ? -5.124 15.242 -44.202 1.00 54.72 559 SER A CA 1
ATOM 4374 C C . SER A 1 559 ? -5.483 16.732 -44.110 1.00 54.72 559 SER A C 1
ATOM 4376 O O . SER A 1 559 ? -5.066 17.423 -43.180 1.00 54.72 559 SER A O 1
ATOM 4378 N N . GLU A 1 560 ? -6.230 17.241 -45.098 1.00 48.34 560 GLU A N 1
ATOM 4379 C CA . GLU A 1 560 ? -6.580 18.669 -45.240 1.00 48.34 560 GLU A CA 1
ATOM 4380 C C . GLU A 1 560 ? -7.810 19.103 -44.410 1.00 48.34 560 GLU A C 1
ATOM 4382 O O . GLU A 1 560 ? -8.079 20.297 -44.267 1.00 48.34 560 GLU A O 1
ATOM 4387 N N . SER A 1 561 ? -8.560 18.168 -43.823 1.00 43.88 561 SER A N 1
ATOM 4388 C CA . SER A 1 561 ? -9.826 18.437 -43.126 1.00 43.88 561 SER A CA 1
ATOM 4389 C C . SER A 1 561 ? -9.663 18.428 -41.602 1.00 43.88 561 SER A C 1
ATOM 4391 O O . SER A 1 561 ? -9.857 17.404 -40.952 1.00 43.88 561 SER A O 1
ATOM 4393 N N . GLY A 1 562 ? -9.339 19.591 -41.027 1.00 50.00 562 GLY A N 1
ATOM 4394 C CA . GLY A 1 562 ? -9.079 19.736 -39.590 1.00 50.00 562 GLY A CA 1
ATOM 4395 C C . GLY A 1 562 ? -7.697 19.194 -39.220 1.00 50.00 562 GLY A C 1
ATOM 4396 O O . GLY A 1 562 ? -7.211 18.227 -39.786 1.00 50.00 562 GLY A O 1
ATOM 4397 N N . VAL A 1 563 ? -6.992 19.860 -38.314 1.00 52.75 563 VAL A N 1
ATOM 4398 C CA . VAL A 1 563 ? -5.535 19.723 -38.184 1.00 52.75 563 VAL A CA 1
ATOM 4399 C C . VAL A 1 563 ? -5.121 18.417 -37.456 1.00 52.75 563 VAL A C 1
ATOM 4401 O O . VAL A 1 563 ? -4.754 18.446 -36.281 1.00 52.75 563 VAL A O 1
ATOM 4404 N N . TYR A 1 564 ? -5.151 17.270 -38.149 1.00 54.66 564 TYR A N 1
ATOM 4405 C CA . TYR A 1 564 ? -4.776 15.944 -37.624 1.00 54.66 564 TYR A CA 1
ATOM 4406 C C . TYR A 1 564 ? -4.013 15.087 -38.659 1.00 54.66 564 TYR A C 1
ATOM 4408 O O . TYR A 1 564 ? -4.281 15.164 -39.860 1.00 54.66 564 TYR A O 1
ATOM 4416 N N . TYR A 1 565 ? -3.081 14.253 -38.189 1.00 53.78 565 TYR A N 1
ATOM 4417 C CA . TYR A 1 565 ? -2.393 13.217 -38.970 1.00 53.78 565 TYR A CA 1
ATOM 4418 C C . TYR A 1 565 ? -3.079 11.869 -38.763 1.00 53.78 565 TYR A C 1
ATOM 4420 O O . TYR A 1 565 ? -3.314 11.501 -37.616 1.00 53.78 565 TYR A O 1
ATOM 4428 N N . SER A 1 566 ? -3.393 11.141 -39.833 1.00 55.75 566 SER A N 1
ATOM 4429 C CA . SER A 1 566 ? -3.951 9.789 -39.757 1.00 55.75 566 SER A CA 1
ATOM 4430 C C . SER A 1 566 ? -2.842 8.763 -39.588 1.00 55.75 566 SER A C 1
ATOM 4432 O O . SER A 1 566 ? -1.844 8.804 -40.303 1.00 55.75 566 SER A O 1
ATOM 4434 N N . VAL A 1 567 ? -3.051 7.817 -38.691 1.00 55.38 567 VAL A N 1
ATOM 4435 C CA . VAL A 1 567 ? -2.086 6.794 -38.318 1.00 55.38 567 VAL A CA 1
ATOM 4436 C C . VAL A 1 567 ? -2.698 5.421 -38.574 1.00 55.38 567 VAL A C 1
ATOM 4438 O O . VAL A 1 567 ? -3.865 5.201 -38.239 1.00 55.38 567 VAL A O 1
ATOM 4441 N N . THR A 1 568 ? -1.924 4.518 -39.181 1.00 59.88 568 THR A N 1
ATOM 4442 C CA . THR A 1 568 ? -2.340 3.123 -39.411 1.00 59.88 568 THR A CA 1
ATOM 4443 C C . THR A 1 568 ? -1.583 2.200 -38.465 1.00 59.88 568 THR A C 1
ATOM 4445 O O . THR A 1 568 ? -0.343 2.190 -38.457 1.00 59.88 568 THR A O 1
ATOM 4448 N N . ASP A 1 569 ? -2.323 1.420 -37.676 1.00 64.62 569 ASP A N 1
ATOM 4449 C CA . ASP A 1 569 ? -1.750 0.432 -36.764 1.00 64.62 569 ASP A CA 1
ATOM 4450 C C . ASP A 1 569 ? -1.919 -1.020 -37.240 1.00 64.62 569 ASP A C 1
ATOM 4452 O O . ASP A 1 569 ? -2.706 -1.344 -38.137 1.00 64.62 569 ASP A O 1
ATOM 4456 N N . THR A 1 570 ? -1.102 -1.896 -36.654 1.00 56.53 570 THR A N 1
ATOM 4457 C CA . THR A 1 570 ? -1.235 -3.352 -36.742 1.00 56.53 570 THR A CA 1
ATOM 4458 C C . THR A 1 570 ? -1.429 -3.915 -35.337 1.00 56.53 570 THR A C 1
ATOM 4460 O O . THR A 1 570 ? -0.574 -3.724 -34.465 1.00 56.53 570 THR A O 1
ATOM 4463 N N . TYR A 1 571 ? -2.524 -4.648 -35.130 1.00 55.56 571 TYR A N 1
ATOM 4464 C CA . TYR A 1 571 ? -2.826 -5.368 -33.891 1.00 55.56 571 TYR A CA 1
ATOM 4465 C C . TYR A 1 571 ? -2.822 -6.876 -34.163 1.00 55.56 571 TYR A C 1
ATOM 4467 O O . TYR A 1 571 ? -3.579 -7.348 -35.012 1.00 55.56 571 TYR A O 1
ATOM 4475 N N . ASN A 1 572 ? -1.951 -7.642 -33.490 1.00 52.72 572 ASN A N 1
ATOM 4476 C CA . ASN A 1 572 ? -1.786 -9.092 -33.713 1.00 52.72 572 ASN A CA 1
ATOM 4477 C C . ASN A 1 572 ? -1.701 -9.485 -35.208 1.00 52.72 572 ASN A C 1
ATOM 4479 O O . ASN A 1 572 ? -2.350 -10.426 -35.661 1.00 52.72 572 ASN A O 1
ATOM 4483 N N . GLY A 1 573 ? -0.938 -8.725 -36.001 1.00 51.19 573 GLY A N 1
ATOM 4484 C CA . GLY A 1 573 ? -0.740 -8.999 -37.431 1.00 51.19 573 GLY A CA 1
ATOM 4485 C C . GLY A 1 573 ? -1.915 -8.630 -38.348 1.00 51.19 573 GLY A C 1
ATOM 4486 O O . GLY A 1 573 ? -1.816 -8.841 -39.554 1.00 51.19 573 GLY A O 1
ATOM 4487 N N . THR A 1 574 ? -3.004 -8.056 -37.823 1.00 51.06 574 THR A N 1
ATOM 4488 C CA . THR A 1 574 ? -4.119 -7.542 -38.636 1.00 51.06 574 THR A CA 1
ATOM 4489 C C . THR A 1 574 ? -4.006 -6.024 -38.774 1.00 51.06 574 THR A C 1
ATOM 4491 O O . THR A 1 574 ? -3.965 -5.306 -37.776 1.00 51.06 574 THR A O 1
ATOM 4494 N N . VAL A 1 575 ? -3.943 -5.537 -40.015 1.00 51.66 575 VAL A N 1
ATOM 4495 C CA . VAL A 1 575 ? -3.943 -4.104 -40.360 1.00 51.66 575 VAL A CA 1
ATOM 4496 C C . VAL A 1 575 ? -5.397 -3.636 -40.430 1.00 51.66 575 VAL A C 1
ATOM 4498 O O . VAL A 1 575 ? -6.171 -4.228 -41.185 1.00 51.66 575 VAL A O 1
ATOM 4501 N N . GLY A 1 576 ? -5.805 -2.609 -39.673 1.00 53.09 576 GLY A N 1
ATOM 4502 C CA . GLY A 1 576 ? -7.207 -2.174 -39.769 1.00 53.09 576 GLY A CA 1
ATOM 4503 C C . GLY A 1 576 ? -7.742 -1.061 -38.869 1.00 53.09 576 GLY A C 1
ATOM 4504 O O . GLY A 1 576 ? -8.940 -0.789 -38.960 1.00 53.09 576 GLY A O 1
ATOM 4505 N N . HIS A 1 577 ? -6.940 -0.402 -38.028 1.00 57.47 577 HIS A N 1
ATOM 4506 C CA . HIS A 1 577 ? -7.441 0.703 -37.203 1.00 57.47 577 HIS A CA 1
ATOM 4507 C C . HIS A 1 577 ? -6.798 2.035 -37.588 1.00 57.47 577 HIS A C 1
ATOM 4509 O O . HIS A 1 577 ? -5.597 2.129 -37.848 1.00 57.47 577 HIS A O 1
ATOM 4515 N N . HIS A 1 578 ? -7.641 3.066 -37.648 1.00 60.69 578 HIS A N 1
ATOM 4516 C CA . HIS A 1 578 ? -7.224 4.438 -37.885 1.00 60.69 578 HIS A CA 1
ATOM 4517 C C . HIS A 1 578 ? -7.205 5.186 -36.553 1.00 60.69 578 HIS A C 1
ATOM 4519 O O . HIS A 1 578 ? -8.213 5.243 -35.841 1.00 60.69 578 HIS A O 1
ATOM 4525 N N . CYS A 1 579 ? -6.073 5.798 -36.233 1.00 62.03 579 CYS A N 1
ATOM 4526 C CA . CYS A 1 579 ? -5.956 6.781 -35.162 1.00 62.03 579 CYS A CA 1
ATOM 4527 C C . CYS A 1 579 ? -5.478 8.132 -35.717 1.00 62.03 579 CYS A C 1
ATOM 4529 O O . CYS A 1 579 ? -5.124 8.251 -36.889 1.00 62.03 579 CYS A O 1
ATOM 4531 N N . GLY A 1 580 ? -5.578 9.188 -34.915 1.00 62.22 580 GLY A N 1
ATOM 4532 C CA . GLY A 1 580 ? -5.316 10.569 -35.297 1.00 62.22 580 GLY A CA 1
ATOM 4533 C C . GLY A 1 580 ? -4.398 11.275 -34.303 1.00 62.22 580 GLY A C 1
ATOM 4534 O O . GLY A 1 580 ? -4.613 11.160 -33.100 1.00 62.22 580 GLY A O 1
ATOM 4535 N N . ILE A 1 581 ? -3.424 12.051 -34.783 1.00 63.62 581 ILE A N 1
ATOM 4536 C CA . ILE A 1 581 ? -2.562 12.916 -33.952 1.00 63.62 581 ILE A CA 1
ATOM 4537 C C . ILE A 1 581 ? -2.846 14.373 -34.301 1.00 63.62 581 ILE A C 1
ATOM 4539 O O . ILE A 1 581 ? -2.731 14.766 -35.460 1.00 63.62 581 ILE A O 1
ATOM 4543 N N . HIS A 1 582 ? -3.191 15.211 -33.326 1.00 61.47 582 HIS A N 1
ATOM 4544 C CA . HIS A 1 582 ? -3.420 16.634 -33.595 1.00 61.47 582 HIS A CA 1
ATOM 4545 C C . HIS A 1 582 ? -2.087 17.378 -33.785 1.00 61.47 582 HIS A C 1
ATOM 4547 O O . HIS A 1 582 ? -1.192 17.266 -32.951 1.00 61.47 582 HIS A O 1
ATOM 4553 N N . LYS A 1 583 ? -1.948 18.222 -34.820 1.00 58.59 583 LYS A N 1
ATOM 4554 C CA . LYS A 1 583 ? -0.663 18.906 -35.132 1.00 58.59 583 LYS A CA 1
ATOM 4555 C C . LYS A 1 583 ? -0.139 19.809 -34.012 1.00 58.59 583 LYS A C 1
ATOM 4557 O O . LYS A 1 583 ? 1.051 20.089 -33.979 1.00 58.59 583 LYS A O 1
ATOM 4562 N N . LYS A 1 584 ? -1.021 20.307 -33.133 1.00 54.81 584 LYS A N 1
ATOM 4563 C CA . LYS A 1 584 ? -0.642 21.110 -31.951 1.00 54.81 584 LYS A CA 1
ATOM 4564 C C . LYS A 1 584 ? -0.604 20.309 -30.642 1.00 54.81 584 LYS A C 1
ATOM 4566 O O . LYS A 1 584 ? -0.233 20.868 -29.622 1.00 54.81 584 LYS A O 1
ATOM 4571 N N . GLN A 1 585 ? -1.056 19.054 -30.648 1.00 54.78 585 GLN A N 1
ATOM 4572 C CA . GLN A 1 585 ? -1.011 18.142 -29.495 1.00 54.78 585 GLN A CA 1
ATOM 4573 C C . GLN A 1 585 ? -0.344 16.847 -29.965 1.00 54.78 585 GLN A C 1
ATOM 4575 O O . GLN A 1 585 ? -0.972 15.792 -30.037 1.00 54.78 585 GLN A O 1
ATOM 4580 N N . THR A 1 586 ? 0.921 16.966 -30.373 1.00 54.38 586 THR A N 1
ATOM 4581 C CA . THR A 1 586 ? 1.699 15.903 -31.027 1.00 54.38 586 THR A CA 1
ATOM 4582 C C . THR A 1 586 ? 1.976 14.707 -30.129 1.00 54.38 586 THR A C 1
ATOM 4584 O O . THR A 1 586 ? 2.561 13.756 -30.606 1.00 54.38 586 THR A O 1
ATOM 4587 N N . ASN A 1 587 ? 1.564 14.734 -28.863 1.00 51.44 587 ASN A N 1
ATOM 4588 C CA . ASN A 1 587 ? 1.700 13.665 -27.874 1.00 51.44 587 ASN A CA 1
ATOM 4589 C C . ASN A 1 587 ? 0.349 13.016 -27.496 1.00 51.44 587 ASN A C 1
ATOM 4591 O O . ASN A 1 587 ? 0.296 12.193 -26.585 1.00 51.44 587 ASN A O 1
ATOM 4595 N N . ARG A 1 588 ? -0.754 13.385 -28.167 1.00 54.84 588 ARG A N 1
ATOM 4596 C CA . ARG A 1 588 ? -2.076 12.774 -27.974 1.00 54.84 588 ARG A CA 1
ATOM 4597 C C . ARG A 1 588 ? -2.510 12.023 -29.222 1.00 54.84 588 ARG A C 1
ATOM 4599 O O . ARG A 1 588 ? -2.658 12.615 -30.292 1.00 54.84 588 ARG A O 1
ATOM 4606 N N . LEU A 1 589 ? -2.769 10.733 -29.039 1.00 61.72 589 LEU A N 1
ATOM 4607 C CA . LEU A 1 589 ? -3.347 9.862 -30.049 1.00 61.72 589 LEU A CA 1
ATOM 4608 C C . LEU A 1 589 ? -4.845 9.712 -29.779 1.00 61.72 589 LEU A C 1
ATOM 4610 O O . LEU A 1 589 ? -5.263 9.369 -28.677 1.00 61.72 589 LEU A O 1
ATOM 4614 N N . PHE A 1 590 ? -5.664 9.966 -30.786 1.00 61.25 590 PHE A N 1
ATOM 4615 C CA . PHE A 1 590 ? -7.103 9.739 -30.737 1.00 61.25 590 PHE A CA 1
ATOM 4616 C C . PHE A 1 590 ? -7.417 8.512 -31.579 1.00 61.25 590 PHE A C 1
ATOM 4618 O O . PHE A 1 590 ? -6.991 8.436 -32.723 1.00 61.25 590 PHE A O 1
ATOM 4625 N N . PHE A 1 591 ? -8.158 7.550 -31.049 1.00 61.88 591 PHE A N 1
ATOM 4626 C CA . PHE A 1 591 ? -8.533 6.361 -31.812 1.00 61.88 591 PHE A CA 1
ATOM 4627 C C . PHE A 1 591 ? -9.937 6.525 -32.379 1.00 61.88 591 PHE A C 1
ATOM 4629 O O . PHE A 1 591 ? -10.842 6.999 -31.690 1.00 61.88 591 PHE A O 1
ATOM 4636 N N . PHE A 1 592 ? -10.122 6.120 -33.634 1.00 59.38 592 PHE A N 1
ATOM 4637 C CA . PHE A 1 592 ? -11.435 6.040 -34.260 1.00 59.38 592 PHE A CA 1
ATOM 4638 C C . PHE A 1 592 ? -11.897 4.573 -34.223 1.00 59.38 592 PHE A C 1
ATOM 4640 O O . PHE A 1 592 ? -11.317 3.726 -34.897 1.00 59.38 592 PHE A O 1
ATOM 4647 N N . GLY A 1 593 ? -12.926 4.242 -33.429 1.00 58.03 593 GLY A N 1
ATOM 4648 C CA . GLY A 1 593 ? -13.502 2.886 -33.377 1.00 58.03 593 GLY A CA 1
ATOM 4649 C C . GLY A 1 593 ? -13.710 2.307 -31.969 1.00 58.03 593 GLY A C 1
ATOM 4650 O O . GLY A 1 593 ? -13.969 3.040 -31.020 1.00 58.03 593 GL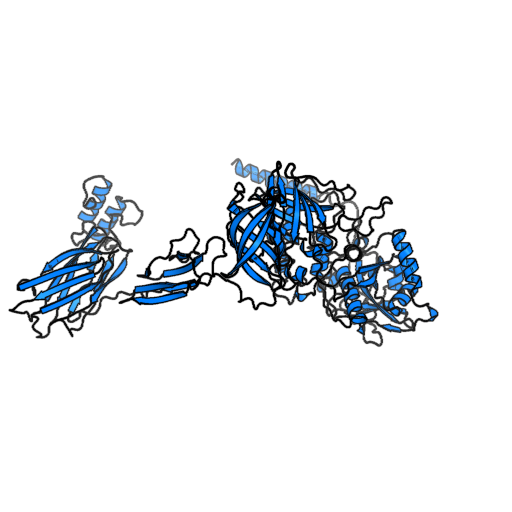Y A O 1
ATOM 4651 N N . ALA A 1 594 ? -13.646 0.971 -31.851 1.00 54.66 594 ALA A N 1
ATOM 4652 C CA . ALA A 1 594 ? -14.019 0.183 -30.659 1.00 54.66 594 ALA A CA 1
ATOM 4653 C C . ALA A 1 594 ? -12.999 0.200 -29.495 1.00 54.66 594 ALA A C 1
ATOM 4655 O O . ALA A 1 594 ? -13.267 -0.347 -28.421 1.00 54.66 594 ALA A O 1
ATOM 4656 N N . PHE A 1 595 ? -11.836 0.822 -29.701 1.00 55.09 595 PHE A N 1
ATOM 4657 C CA . PHE A 1 595 ? -10.808 1.020 -28.684 1.00 55.09 595 PHE A CA 1
ATOM 4658 C C . PHE A 1 595 ? -10.808 2.484 -28.230 1.00 55.09 595 PHE A C 1
ATOM 4660 O O . PHE A 1 595 ? -10.603 3.385 -29.043 1.00 55.09 595 PHE A O 1
ATOM 4667 N N . GLN A 1 596 ? -11.057 2.718 -26.938 1.00 58.53 596 GLN A N 1
ATOM 4668 C CA . GLN A 1 596 ? -11.056 4.045 -26.325 1.00 58.53 596 GLN A CA 1
ATOM 4669 C C . GLN A 1 596 ? -9.957 4.109 -25.259 1.00 58.53 596 GLN A C 1
ATOM 4671 O O . GLN A 1 596 ? -10.185 3.761 -24.095 1.00 58.53 596 GLN A O 1
ATOM 4676 N N . PRO A 1 597 ? -8.739 4.527 -25.631 1.00 60.72 597 PRO A N 1
ATOM 4677 C CA . PRO A 1 597 ? -7.709 4.762 -24.642 1.00 60.72 597 PRO A CA 1
ATOM 4678 C C . PRO A 1 597 ? -8.112 5.908 -23.731 1.00 60.72 597 PRO A C 1
ATOM 4680 O O . PRO A 1 597 ? -8.609 6.945 -24.170 1.00 60.72 597 PRO A O 1
ATOM 4683 N N . THR A 1 598 ? -7.893 5.688 -22.446 1.00 58.62 598 THR A N 1
ATOM 4684 C CA . THR A 1 598 ? -8.170 6.644 -21.383 1.00 58.62 598 THR A CA 1
ATOM 4685 C C . THR A 1 598 ? -6.914 7.413 -20.999 1.00 58.62 598 THR A C 1
ATOM 4687 O O . THR A 1 598 ? -7.032 8.520 -20.490 1.00 58.62 598 THR A O 1
ATOM 4690 N N . LEU A 1 599 ? -5.716 6.884 -21.279 1.00 66.31 599 LEU A N 1
ATOM 4691 C CA . LEU A 1 599 ? -4.464 7.476 -20.824 1.00 66.31 599 LEU A CA 1
ATOM 4692 C C . LEU A 1 599 ? -3.262 7.105 -21.699 1.00 66.31 599 LEU A C 1
ATOM 4694 O O . LEU A 1 599 ? -3.176 5.990 -22.210 1.00 66.31 599 LEU A O 1
ATOM 4698 N N . PHE A 1 600 ? -2.308 8.030 -21.818 1.00 65.56 600 PHE A N 1
ATOM 4699 C CA . PHE A 1 600 ? -1.125 7.912 -22.668 1.00 65.56 600 PHE A CA 1
ATOM 4700 C C . PHE A 1 600 ? 0.141 8.379 -21.950 1.00 65.56 600 PHE A C 1
ATOM 4702 O O . PHE A 1 600 ? 0.149 9.443 -21.334 1.00 65.56 600 PHE A O 1
ATOM 4709 N N . TYR A 1 601 ? 1.220 7.617 -22.104 1.00 70.12 601 TYR A N 1
ATOM 4710 C CA . TYR A 1 601 ? 2.591 8.038 -21.844 1.00 70.12 601 TYR A CA 1
ATOM 4711 C C . TYR A 1 601 ? 3.446 7.698 -23.058 1.00 70.12 601 TYR A C 1
ATOM 4713 O O . TYR A 1 601 ? 3.439 6.564 -23.530 1.00 70.12 601 TYR A O 1
ATOM 4721 N N . HIS A 1 602 ? 4.181 8.667 -23.583 1.00 66.75 602 HIS A N 1
ATOM 4722 C CA . HIS A 1 602 ? 4.985 8.453 -24.773 1.00 66.75 602 HIS A CA 1
ATOM 4723 C C . HIS A 1 602 ? 6.228 9.330 -24.759 1.00 66.75 602 HIS A C 1
ATOM 4725 O O . HIS A 1 602 ? 6.161 10.510 -24.417 1.00 66.75 602 HIS A O 1
ATOM 4731 N N . THR A 1 603 ? 7.344 8.723 -25.147 1.00 66.00 603 THR A N 1
ATOM 4732 C CA . THR A 1 603 ? 8.667 9.325 -25.252 1.00 66.00 603 THR A CA 1
ATOM 4733 C C . THR A 1 603 ? 9.386 8.822 -26.508 1.00 66.00 603 THR A C 1
ATOM 4735 O O . THR A 1 603 ? 8.868 7.955 -27.225 1.00 66.00 603 THR A O 1
ATOM 4738 N N . HIS A 1 604 ? 10.587 9.344 -26.789 1.00 61.94 604 HIS A N 1
ATOM 4739 C CA . HIS A 1 604 ? 11.405 8.919 -27.935 1.00 61.94 604 HIS A CA 1
ATOM 4740 C C . HIS A 1 604 ? 11.681 7.404 -27.944 1.00 61.94 604 HIS A C 1
ATOM 4742 O O . HIS A 1 604 ? 11.768 6.806 -29.012 1.00 61.94 604 HIS A O 1
ATOM 4748 N N . GLU A 1 605 ? 11.701 6.748 -26.785 1.00 63.38 605 GLU A N 1
ATOM 4749 C CA . GLU A 1 605 ? 11.932 5.300 -26.678 1.00 63.38 605 GLU A CA 1
ATOM 4750 C C . GLU A 1 605 ? 10.649 4.537 -26.374 1.00 63.38 605 GLU A C 1
ATOM 4752 O O . GLU A 1 605 ? 10.308 3.583 -27.062 1.00 63.38 605 GLU A O 1
ATOM 4757 N N . THR A 1 606 ? 9.861 5.012 -25.411 1.00 65.69 606 THR A N 1
ATOM 4758 C CA . THR A 1 606 ? 8.767 4.212 -24.863 1.00 65.69 606 THR A CA 1
ATOM 4759 C C . THR A 1 606 ? 7.407 4.719 -25.336 1.00 65.69 606 THR A C 1
ATOM 4761 O O . THR A 1 606 ? 7.118 5.916 -25.340 1.00 65.69 606 THR A O 1
ATOM 4764 N N . GLY A 1 607 ? 6.536 3.797 -25.740 1.00 70.31 607 GLY A N 1
ATOM 4765 C CA . GLY A 1 607 ? 5.120 4.051 -25.991 1.00 70.31 607 GLY A CA 1
ATOM 4766 C C . GLY A 1 607 ? 4.248 3.231 -25.045 1.00 70.31 607 GLY A C 1
ATOM 4767 O O . GLY A 1 607 ? 4.287 2.003 -25.076 1.00 70.31 607 GLY A O 1
ATOM 4768 N N . ILE A 1 608 ? 3.450 3.886 -24.203 1.00 70.56 608 ILE A N 1
ATOM 4769 C CA . ILE A 1 608 ? 2.548 3.236 -23.247 1.00 70.56 608 ILE A CA 1
ATOM 4770 C C . ILE A 1 608 ? 1.163 3.861 -23.307 1.00 70.56 608 ILE A C 1
ATOM 4772 O O . ILE A 1 608 ? 0.993 5.079 -23.294 1.00 70.56 608 ILE A O 1
ATOM 4776 N N . VAL A 1 609 ? 0.147 3.007 -23.307 1.00 68.75 609 VAL A N 1
ATOM 4777 C CA . VAL A 1 609 ? -1.255 3.412 -23.328 1.00 68.75 609 VAL A CA 1
ATOM 4778 C C . VAL A 1 609 ? -2.042 2.588 -22.314 1.00 68.75 609 VAL A C 1
ATOM 4780 O O . VAL A 1 609 ? -1.801 1.394 -22.140 1.00 68.75 609 VAL A O 1
ATOM 4783 N N . SER A 1 610 ? -3.012 3.212 -21.653 1.00 67.25 610 SER A N 1
ATOM 4784 C CA . SER A 1 610 ? -4.052 2.533 -20.876 1.00 67.25 610 SER A CA 1
ATOM 4785 C C . SER A 1 610 ? -5.418 2.893 -21.446 1.00 67.25 610 SER A C 1
ATOM 4787 O O . SER A 1 610 ? -5.630 4.012 -21.916 1.00 67.25 610 SER A O 1
ATOM 4789 N N . GLY A 1 611 ? -6.350 1.940 -21.442 1.00 59.59 611 GLY A N 1
ATOM 4790 C CA . GLY A 1 611 ? -7.624 2.123 -22.131 1.00 59.59 611 GLY A CA 1
ATOM 4791 C C . GLY A 1 611 ? -8.705 1.107 -21.818 1.00 59.59 611 GLY A C 1
ATOM 4792 O O . GLY A 1 611 ? -8.432 -0.031 -21.436 1.00 59.59 611 GLY A O 1
ATOM 4793 N N . LEU A 1 612 ? -9.947 1.521 -22.074 1.00 53.91 612 LEU A N 1
ATOM 4794 C CA . LEU A 1 612 ? -11.099 0.632 -22.159 1.00 53.91 612 LEU A CA 1
ATOM 4795 C C . LEU A 1 612 ? -11.285 0.233 -23.629 1.00 53.91 612 LEU A C 1
ATOM 4797 O O . LEU A 1 612 ? -11.506 1.070 -24.500 1.00 53.91 612 LEU A O 1
ATOM 4801 N N . GLY A 1 613 ? -11.207 -1.057 -23.929 1.00 51.88 613 GLY A N 1
ATOM 4802 C CA . GLY A 1 613 ? -11.650 -1.591 -25.221 1.00 51.88 613 GLY A CA 1
ATOM 4803 C C . GLY A 1 613 ? -12.903 -2.435 -25.029 1.00 51.88 613 GLY A C 1
ATOM 4804 O O . GLY A 1 613 ? -12.997 -3.207 -24.078 1.00 51.88 613 GLY A O 1
ATOM 4805 N N . VAL A 1 614 ? -13.875 -2.309 -25.922 1.00 44.66 614 VAL A N 1
ATOM 4806 C CA . VAL A 1 614 ? -15.037 -3.202 -25.948 1.00 44.66 614 VAL A CA 1
ATOM 4807 C C . VAL A 1 614 ? -14.763 -4.244 -27.029 1.00 44.66 614 VAL A C 1
ATOM 4809 O O . VAL A 1 614 ? -15.007 -3.983 -28.202 1.00 44.66 614 VAL A O 1
ATOM 4812 N N . PHE A 1 615 ? -14.234 -5.416 -26.664 1.00 48.97 615 PHE A N 1
ATOM 4813 C CA . PHE A 1 615 ? -14.090 -6.531 -27.607 1.00 48.97 615 PHE A CA 1
ATOM 4814 C C . PHE A 1 615 ? -14.730 -7.810 -27.067 1.00 48.97 615 PHE A C 1
ATOM 4816 O O . PHE A 1 615 ? -14.367 -8.310 -26.009 1.00 48.97 615 PHE A O 1
ATOM 4823 N N . GLY A 1 616 ? -15.652 -8.367 -27.859 1.00 40.66 616 GLY A N 1
ATOM 4824 C CA . GLY A 1 616 ? -16.133 -9.751 -27.775 1.00 40.66 616 GLY A CA 1
ATOM 4825 C C . GLY A 1 616 ? -15.276 -10.721 -28.596 1.00 40.66 616 GLY A C 1
ATOM 4826 O O . GLY A 1 616 ? -15.805 -11.668 -29.171 1.00 40.66 616 GLY A O 1
ATOM 4827 N N . ILE A 1 617 ? -13.970 -10.463 -28.706 1.00 39.09 617 ILE A N 1
ATOM 4828 C CA . ILE A 1 617 ? -13.008 -11.348 -29.369 1.00 39.09 617 ILE A CA 1
ATOM 4829 C C . ILE A 1 617 ? -12.167 -11.992 -28.268 1.00 39.09 617 ILE A C 1
ATOM 4831 O O . ILE A 1 617 ? -11.624 -11.294 -27.416 1.00 39.09 617 ILE A O 1
ATOM 4835 N N . SER A 1 618 ? -12.077 -13.322 -28.283 1.00 39.75 618 SER A N 1
ATOM 4836 C CA . SER A 1 618 ? -11.160 -14.099 -27.445 1.00 39.75 618 SER A CA 1
ATOM 4837 C C . SER A 1 618 ? -9.723 -13.639 -27.703 1.00 39.75 618 SER A C 1
ATOM 4839 O O . SER A 1 618 ? -9.106 -14.053 -28.685 1.00 39.75 618 SER A O 1
ATOM 4841 N N . LEU A 1 619 ? -9.197 -12.779 -26.835 1.00 41.44 619 LEU A N 1
ATOM 4842 C CA . LEU A 1 619 ? -7.794 -12.382 -26.859 1.00 41.44 619 LEU A CA 1
ATOM 4843 C C . LEU A 1 619 ? -6.928 -13.598 -26.490 1.00 41.44 619 LEU A C 1
ATOM 4845 O O . LEU A 1 619 ? -7.213 -14.243 -25.478 1.00 41.44 619 LEU A O 1
ATOM 4849 N N . PRO A 1 620 ? -5.877 -13.937 -27.259 1.00 40.56 620 PRO A N 1
ATOM 4850 C CA . PRO A 1 620 ? -4.871 -14.858 -26.759 1.00 40.56 620 PRO A CA 1
ATOM 4851 C C . PRO A 1 620 ? -4.166 -14.218 -25.554 1.00 40.56 620 PRO A C 1
ATOM 4853 O O . PRO A 1 620 ? -3.924 -13.011 -25.519 1.00 40.56 620 PRO A O 1
ATOM 4856 N N . SER A 1 621 ? -3.862 -15.040 -24.555 1.00 40.66 621 SER A N 1
ATOM 4857 C CA . SER A 1 621 ? -3.091 -14.681 -23.364 1.00 40.66 621 SER A CA 1
ATOM 4858 C C . SER A 1 621 ? -1.796 -13.948 -23.739 1.00 40.66 621 SER A C 1
ATOM 4860 O O . SER A 1 621 ? -1.056 -14.456 -24.576 1.00 40.66 621 SER A O 1
ATOM 4862 N N . SER A 1 622 ? -1.566 -12.779 -23.122 1.00 49.66 622 SER A N 1
ATOM 4863 C CA . SER A 1 622 ? -0.329 -11.970 -23.066 1.00 49.66 622 SER A CA 1
ATOM 4864 C C . SER A 1 622 ? 0.827 -12.379 -24.001 1.00 49.66 622 SER A C 1
ATOM 4866 O O . SER A 1 622 ? 1.412 -13.451 -23.829 1.00 49.66 622 SER A O 1
ATOM 4868 N N . ILE A 1 623 ? 1.276 -11.479 -24.886 1.00 50.22 623 ILE A N 1
ATOM 4869 C CA . ILE A 1 623 ? 2.597 -11.608 -25.529 1.00 50.22 623 ILE A CA 1
ATOM 4870 C C . ILE A 1 623 ? 3.663 -11.335 -24.455 1.00 50.22 623 ILE A C 1
ATOM 4872 O O . ILE A 1 623 ? 4.046 -10.196 -24.201 1.00 50.22 623 ILE A O 1
ATOM 4876 N N . ILE A 1 624 ? 4.104 -12.388 -23.772 1.00 57.50 624 ILE A N 1
ATOM 4877 C CA . ILE A 1 624 ? 5.297 -12.379 -22.920 1.00 57.50 624 ILE A CA 1
ATOM 4878 C C . ILE A 1 624 ? 6.461 -12.770 -23.827 1.00 57.50 624 ILE A C 1
ATOM 4880 O O . ILE A 1 624 ? 6.365 -13.793 -24.509 1.00 57.50 624 ILE A O 1
ATOM 4884 N N . VAL A 1 625 ? 7.548 -11.986 -23.843 1.00 63.88 625 VAL A N 1
ATOM 4885 C CA . VAL A 1 625 ? 8.797 -12.406 -24.499 1.00 63.88 625 VAL A CA 1
ATOM 4886 C C . VAL A 1 625 ? 9.211 -13.714 -23.839 1.00 63.88 625 VAL A C 1
ATOM 4888 O O . VAL A 1 625 ? 9.577 -13.743 -22.660 1.00 63.88 625 VAL A O 1
ATOM 4891 N N . LYS A 1 626 ? 9.056 -14.824 -24.564 1.00 76.69 626 LYS A N 1
ATOM 4892 C CA . LYS A 1 626 ? 9.263 -16.151 -23.995 1.00 76.69 626 LYS A CA 1
ATOM 4893 C C . LYS A 1 626 ? 10.710 -16.262 -23.546 1.00 76.69 626 LYS A C 1
ATOM 4895 O O . LYS A 1 626 ? 11.630 -15.815 -24.233 1.00 76.69 626 LYS A O 1
ATOM 4900 N N . LYS A 1 627 ? 10.906 -16.871 -22.378 1.00 83.31 627 LYS A N 1
ATOM 4901 C CA . LYS A 1 627 ? 12.248 -17.188 -21.903 1.00 83.31 627 LYS A CA 1
ATOM 4902 C C . LYS A 1 627 ? 12.953 -18.096 -22.916 1.00 83.31 627 LYS A C 1
ATOM 4904 O O . LYS A 1 627 ? 12.294 -18.960 -23.503 1.00 83.31 627 LYS A O 1
ATOM 4909 N N . PRO A 1 628 ? 14.259 -17.903 -23.137 1.00 87.31 628 PRO A N 1
ATOM 4910 C CA . PRO A 1 628 ? 15.001 -18.734 -24.067 1.00 87.31 628 PRO A CA 1
ATOM 4911 C C . PRO A 1 628 ? 14.999 -20.191 -23.589 1.00 87.31 628 PRO A C 1
ATOM 4913 O O . PRO A 1 628 ? 15.125 -20.472 -22.398 1.00 87.31 628 PRO A O 1
ATOM 4916 N N . THR A 1 629 ? 14.876 -21.135 -24.511 1.00 88.81 629 THR A N 1
ATOM 4917 C CA . THR A 1 629 ? 15.033 -22.557 -24.216 1.00 88.81 629 THR A CA 1
ATOM 4918 C C . THR A 1 629 ? 16.509 -22.908 -24.307 1.00 88.81 629 THR A C 1
ATOM 4920 O O . THR A 1 629 ? 17.110 -22.860 -25.383 1.00 88.81 629 THR A O 1
ATOM 4923 N N . LEU A 1 630 ? 17.088 -23.261 -23.162 1.00 85.56 630 LEU A N 1
ATOM 4924 C CA . LEU A 1 630 ? 18.468 -23.711 -23.040 1.00 85.56 630 LEU A CA 1
ATOM 4925 C C . LEU A 1 630 ? 18.514 -25.238 -23.147 1.00 85.56 630 LEU A C 1
ATOM 4927 O O . LEU A 1 630 ? 17.879 -25.943 -22.366 1.00 85.56 630 LEU A O 1
ATOM 4931 N N . THR A 1 631 ? 19.287 -25.742 -24.105 1.00 82.88 631 THR A N 1
ATOM 4932 C CA . THR A 1 631 ? 19.533 -27.173 -24.306 1.00 82.88 631 THR A CA 1
ATOM 4933 C C . THR A 1 631 ? 21.013 -27.463 -24.099 1.00 82.88 631 THR A C 1
ATOM 4935 O O . THR A 1 631 ? 21.864 -26.903 -24.793 1.00 82.88 631 THR A O 1
ATOM 4938 N N . VAL A 1 632 ? 21.314 -28.357 -23.155 1.00 71.81 632 VAL A N 1
ATOM 4939 C CA . VAL A 1 632 ? 22.670 -28.863 -22.914 1.00 71.81 632 VAL A CA 1
ATOM 4940 C C . VAL A 1 632 ? 22.798 -30.217 -23.583 1.00 71.81 632 VAL A C 1
ATOM 4942 O O . VAL A 1 632 ? 22.121 -31.169 -23.196 1.00 71.81 632 VAL A O 1
ATOM 4945 N N . LEU A 1 633 ? 23.663 -30.304 -24.587 1.00 66.00 633 LEU A N 1
ATOM 4946 C CA . LEU A 1 633 ? 24.013 -31.571 -25.213 1.00 66.00 633 LEU A CA 1
ATOM 4947 C C . LEU A 1 633 ? 25.415 -31.975 -24.742 1.00 66.00 633 LEU A C 1
ATOM 4949 O O . LEU A 1 633 ? 26.341 -31.162 -24.847 1.00 66.00 633 LEU A O 1
ATOM 4953 N N . PRO A 1 634 ? 25.602 -33.211 -24.240 1.00 58.66 634 PRO A N 1
ATOM 4954 C CA . PRO A 1 634 ? 26.937 -33.729 -23.997 1.00 58.66 634 PRO A CA 1
ATOM 4955 C C . PRO A 1 634 ? 27.702 -33.700 -25.317 1.00 58.66 634 PRO A C 1
ATOM 4957 O O . PRO A 1 634 ? 27.258 -34.274 -26.314 1.00 58.66 634 PRO A O 1
ATOM 4960 N N . TYR A 1 635 ? 28.840 -33.017 -25.330 1.00 49.91 635 TYR A N 1
ATOM 4961 C CA . TYR A 1 635 ? 29.712 -32.968 -26.489 1.00 49.91 635 TYR A CA 1
ATOM 4962 C C . TYR A 1 635 ? 30.980 -33.729 -26.143 1.00 49.91 635 TYR A C 1
ATOM 4964 O O . TYR A 1 635 ? 31.714 -33.305 -25.264 1.00 49.91 635 TYR A O 1
ATOM 4972 N N . LEU A 1 636 ? 31.170 -34.887 -26.784 1.00 46.28 636 LEU A N 1
ATOM 4973 C CA . LEU A 1 636 ? 32.386 -35.715 -26.789 1.00 46.28 636 LEU A CA 1
ATOM 4974 C C . LEU A 1 636 ? 33.424 -35.393 -25.690 1.00 46.28 636 LEU A C 1
ATOM 4976 O O . LEU A 1 636 ? 34.165 -34.421 -25.795 1.00 46.28 636 LEU A O 1
ATOM 4980 N N . ASN A 1 637 ? 33.552 -36.290 -24.706 1.00 46.69 637 ASN A N 1
ATOM 4981 C CA . ASN A 1 637 ? 34.637 -36.300 -23.714 1.00 46.69 637 ASN A CA 1
ATOM 4982 C C . ASN A 1 637 ? 34.716 -35.033 -22.836 1.00 46.69 637 ASN A C 1
ATOM 4984 O O . ASN A 1 637 ? 35.659 -34.249 -22.937 1.00 46.69 637 ASN A O 1
ATOM 4988 N N . SER A 1 638 ? 33.780 -34.893 -21.887 1.00 56.47 638 SER A N 1
ATOM 4989 C CA . SER A 1 638 ? 33.846 -33.909 -20.782 1.00 56.47 638 SER A CA 1
ATOM 4990 C C . SER A 1 638 ? 33.799 -32.425 -21.191 1.00 56.47 638 SER A C 1
ATOM 4992 O O . SER A 1 638 ? 34.177 -31.551 -20.410 1.00 56.47 638 SER A O 1
ATOM 4994 N N . MET A 1 639 ? 33.235 -32.128 -22.366 1.00 52.75 639 MET A N 1
ATOM 4995 C CA . MET A 1 639 ? 32.754 -30.800 -22.757 1.00 52.75 639 MET A CA 1
ATOM 4996 C C . MET A 1 639 ? 31.227 -30.820 -22.936 1.00 52.75 639 MET A C 1
ATOM 4998 O O . MET A 1 639 ? 30.613 -31.862 -23.177 1.00 52.75 639 MET A O 1
ATOM 5002 N N . ALA A 1 640 ? 30.588 -29.657 -22.838 1.00 66.12 640 ALA A N 1
ATOM 5003 C CA . ALA A 1 640 ? 29.168 -29.510 -23.150 1.00 66.12 640 ALA A CA 1
ATOM 5004 C C . ALA A 1 640 ? 28.969 -28.482 -24.265 1.00 66.12 640 ALA A C 1
ATOM 5006 O O . ALA A 1 640 ? 29.605 -27.423 -24.261 1.00 66.12 640 ALA A O 1
ATOM 5007 N N . ILE A 1 641 ? 28.071 -28.790 -25.207 1.00 73.94 641 ILE A N 1
ATOM 5008 C CA . ILE A 1 641 ? 27.540 -27.797 -26.142 1.00 73.94 641 ILE A CA 1
ATOM 5009 C C . ILE A 1 641 ? 26.249 -27.237 -25.566 1.00 73.94 641 ILE A C 1
ATOM 5011 O O . ILE A 1 641 ? 25.311 -27.975 -25.258 1.00 73.94 641 ILE A O 1
ATOM 5015 N N . PHE A 1 642 ? 26.193 -25.912 -25.489 1.00 78.62 642 PHE A N 1
ATOM 5016 C CA . PHE A 1 642 ? 24.992 -25.180 -25.118 1.00 78.62 642 PHE A CA 1
ATOM 5017 C C . PHE A 1 642 ? 24.344 -24.577 -26.365 1.00 78.62 642 PHE A C 1
ATOM 5019 O O . PHE A 1 642 ? 24.909 -23.705 -27.040 1.00 78.62 642 PHE A O 1
ATOM 5026 N N . SER A 1 643 ? 23.138 -25.063 -26.666 1.00 85.44 643 SER A N 1
ATOM 5027 C CA . SER A 1 643 ? 22.254 -24.513 -27.691 1.00 85.44 643 SER A CA 1
ATOM 5028 C C . SER A 1 643 ? 21.141 -23.699 -27.037 1.00 85.44 643 SER A C 1
ATOM 5030 O O . SER A 1 643 ? 20.525 -24.160 -26.077 1.00 85.44 643 SER A O 1
ATOM 5032 N N . ILE A 1 644 ? 20.897 -22.486 -27.532 1.00 89.06 644 ILE A N 1
ATOM 5033 C CA . ILE A 1 644 ? 19.877 -21.582 -26.996 1.00 89.06 644 ILE A CA 1
ATOM 5034 C C . ILE A 1 644 ? 18.930 -21.198 -28.134 1.00 89.06 644 ILE A C 1
ATOM 5036 O O . ILE A 1 644 ? 19.372 -20.814 -29.214 1.00 89.06 644 ILE A O 1
ATOM 5040 N N . THR A 1 645 ? 17.625 -21.324 -27.909 1.00 88.69 645 THR A N 1
ATOM 5041 C CA . THR A 1 645 ? 16.581 -20.972 -28.888 1.00 88.69 645 THR A CA 1
ATOM 5042 C C . THR A 1 645 ? 15.507 -20.112 -28.233 1.00 88.69 645 THR A C 1
ATOM 5044 O O . THR A 1 645 ? 15.384 -20.104 -27.010 1.00 88.69 645 THR A O 1
ATOM 5047 N N . CYS A 1 646 ? 14.726 -19.374 -29.019 1.00 84.62 646 CYS A N 1
ATOM 5048 C CA . CYS A 1 646 ? 13.565 -18.647 -28.517 1.00 84.62 646 CYS A CA 1
ATOM 5049 C C . CYS A 1 646 ? 12.411 -18.747 -29.515 1.00 84.62 646 CYS A C 1
ATOM 5051 O O . CYS A 1 646 ? 12.590 -18.511 -30.705 1.00 84.62 646 CYS A O 1
ATOM 5053 N N . ASP A 1 647 ? 11.225 -19.072 -29.006 1.00 78.50 647 ASP A N 1
ATOM 5054 C CA . ASP A 1 647 ? 9.986 -19.174 -29.786 1.00 78.50 647 ASP A CA 1
ATOM 5055 C C . ASP A 1 647 ? 9.351 -17.802 -30.085 1.00 78.50 647 ASP A C 1
ATOM 5057 O O . ASP A 1 647 ? 8.286 -17.738 -30.701 1.00 78.50 647 ASP A O 1
ATOM 5061 N N . THR A 1 648 ? 9.930 -16.707 -29.580 1.00 75.50 648 THR A N 1
ATOM 5062 C CA . THR A 1 648 ? 9.425 -15.351 -29.829 1.00 75.50 648 THR A CA 1
ATOM 5063 C C . THR A 1 648 ? 10.055 -14.818 -31.111 1.00 75.50 648 THR A C 1
ATOM 5065 O O . THR A 1 648 ? 11.272 -14.657 -31.188 1.00 75.50 648 THR A O 1
ATOM 5068 N N . GLU A 1 649 ? 9.235 -14.552 -32.125 1.00 73.12 649 GLU A N 1
ATOM 5069 C CA . GLU A 1 649 ? 9.695 -13.995 -33.399 1.00 73.12 649 GLU A CA 1
ATOM 5070 C C . GLU A 1 649 ? 10.299 -12.590 -33.205 1.00 73.12 649 GLU A C 1
ATOM 5072 O O . GLU A 1 649 ? 9.762 -11.774 -32.457 1.00 73.12 649 GLU A O 1
ATOM 5077 N N . GLY A 1 650 ? 11.431 -12.313 -33.865 1.00 71.81 650 GLY A N 1
ATOM 5078 C CA . GLY A 1 650 ? 12.131 -11.022 -33.785 1.00 71.81 650 GLY A CA 1
ATOM 5079 C C . GLY A 1 650 ? 12.990 -10.809 -32.531 1.00 71.81 650 GLY A C 1
ATOM 5080 O O . GLY A 1 650 ? 13.511 -9.715 -32.337 1.00 71.81 650 GLY A O 1
ATOM 5081 N N . ALA A 1 651 ? 13.149 -11.828 -31.686 1.00 80.88 651 ALA A N 1
ATOM 5082 C CA . ALA A 1 651 ? 13.834 -11.709 -30.406 1.00 80.88 651 ALA A CA 1
ATOM 5083 C C . ALA A 1 651 ? 15.350 -11.978 -30.479 1.00 80.88 651 ALA A C 1
ATOM 5085 O O . ALA A 1 651 ? 15.796 -12.939 -31.107 1.00 80.88 651 ALA A O 1
ATOM 5086 N N . VAL A 1 652 ? 16.141 -11.143 -29.799 1.00 89.31 652 VAL A N 1
ATOM 5087 C CA . VAL A 1 652 ? 17.605 -11.222 -29.693 1.00 89.31 652 VAL A CA 1
ATOM 5088 C C . VAL A 1 652 ? 17.993 -11.864 -28.363 1.00 89.31 652 VAL A C 1
ATOM 5090 O O . VAL A 1 652 ? 17.541 -11.457 -27.294 1.00 89.31 652 VAL A O 1
ATOM 5093 N N . ILE A 1 653 ? 18.841 -12.889 -28.408 1.00 93.75 653 ILE A N 1
ATOM 5094 C CA . ILE A 1 653 ? 19.260 -13.648 -27.225 1.00 93.75 653 ILE A CA 1
ATOM 5095 C C . ILE A 1 653 ? 20.630 -13.141 -26.767 1.00 93.75 653 ILE A C 1
ATOM 5097 O O . ILE A 1 653 ? 21.585 -13.171 -27.540 1.00 93.75 653 ILE A O 1
ATOM 5101 N N . HIS A 1 654 ? 20.747 -12.740 -25.503 1.00 94.25 654 HIS A N 1
ATOM 5102 C CA . HIS A 1 654 ? 22.010 -12.357 -24.867 1.00 94.25 654 HIS A CA 1
ATOM 5103 C C . HIS A 1 654 ? 22.386 -13.348 -23.763 1.00 94.25 654 HIS A C 1
ATOM 5105 O O . HIS A 1 654 ? 21.513 -13.969 -23.143 1.00 94.25 654 HIS A O 1
ATOM 5111 N N . TYR A 1 655 ? 23.686 -13.502 -23.501 1.00 93.06 655 TYR A N 1
ATOM 5112 C CA . TYR A 1 655 ? 24.182 -14.464 -22.516 1.00 93.06 655 TYR A CA 1
ATOM 5113 C C . TYR A 1 655 ? 25.420 -13.988 -21.749 1.00 93.06 655 TYR A C 1
ATOM 5115 O O . TYR A 1 655 ? 26.144 -13.092 -22.180 1.00 93.06 655 TYR A O 1
ATOM 5123 N N . THR A 1 656 ? 25.677 -14.639 -20.618 1.00 92.69 656 THR A N 1
ATOM 5124 C CA . THR A 1 656 ? 26.887 -14.507 -19.793 1.00 92.69 656 THR A CA 1
ATOM 5125 C C . THR A 1 656 ? 27.346 -15.901 -19.355 1.00 92.69 656 THR A C 1
ATOM 5127 O O . THR A 1 656 ? 26.536 -16.825 -19.259 1.00 92.69 656 THR A O 1
ATOM 5130 N N . THR A 1 657 ? 28.647 -16.080 -19.121 1.00 88.25 657 THR A N 1
ATOM 5131 C CA . THR A 1 657 ? 29.254 -17.370 -18.719 1.00 88.25 657 THR A CA 1
ATOM 5132 C C . THR A 1 657 ? 29.916 -17.322 -17.340 1.00 88.25 657 THR A C 1
ATOM 5134 O O . THR A 1 657 ? 30.458 -18.317 -16.872 1.00 88.25 657 THR A O 1
ATOM 5137 N N . ASP A 1 658 ? 29.907 -16.164 -16.688 1.00 80.81 658 ASP A N 1
ATOM 5138 C CA . ASP A 1 658 ? 30.466 -15.920 -15.354 1.00 80.81 658 ASP A CA 1
ATOM 5139 C C . ASP A 1 658 ? 29.383 -15.888 -14.257 1.00 80.81 658 ASP A C 1
ATOM 5141 O O . ASP A 1 658 ? 29.670 -15.593 -13.099 1.00 80.81 658 ASP A O 1
ATOM 5145 N N . GLY A 1 659 ? 28.126 -16.176 -14.614 1.00 80.81 659 GLY A N 1
ATOM 5146 C CA . GLY A 1 659 ? 26.969 -16.110 -13.719 1.00 80.81 659 GLY A CA 1
ATOM 5147 C C . GLY A 1 659 ? 26.387 -14.706 -13.497 1.00 80.81 659 GLY A C 1
ATOM 5148 O O . GLY A 1 659 ? 25.381 -14.583 -12.782 1.00 80.81 659 GLY A O 1
ATOM 5149 N N . SER A 1 660 ? 26.955 -13.659 -14.111 1.00 88.50 660 SER A N 1
ATOM 5150 C CA . SER A 1 660 ? 26.392 -12.299 -14.081 1.00 88.50 660 SER A CA 1
ATOM 5151 C C . SER A 1 660 ? 25.070 -12.213 -14.858 1.00 88.50 660 SER A C 1
ATOM 5153 O O . SER A 1 660 ? 24.762 -13.071 -15.680 1.00 88.50 660 SER A O 1
ATOM 5155 N N . GLU A 1 661 ? 24.232 -11.217 -14.572 1.00 91.00 661 GLU A N 1
ATOM 5156 C CA . GLU A 1 661 ? 22.930 -11.074 -15.240 1.00 91.00 661 GLU A CA 1
ATOM 5157 C C . GLU A 1 661 ? 23.098 -10.557 -16.686 1.00 91.00 661 GLU A C 1
ATOM 5159 O O . GLU A 1 661 ? 23.714 -9.504 -16.868 1.00 91.00 661 GLU A O 1
ATOM 5164 N N . PRO A 1 662 ? 22.550 -11.236 -17.717 1.00 91.25 662 PRO A N 1
ATOM 5165 C CA . PRO A 1 662 ? 22.636 -10.754 -19.093 1.00 91.25 662 PRO A CA 1
ATOM 5166 C C . PRO A 1 662 ? 21.867 -9.443 -19.296 1.00 91.25 662 PRO A C 1
ATOM 5168 O O . PRO A 1 662 ? 20.722 -9.297 -18.859 1.00 91.25 662 PRO A O 1
ATOM 5171 N N . THR A 1 663 ? 22.487 -8.510 -20.013 1.00 89.44 663 THR A N 1
ATOM 5172 C CA . THR A 1 663 ? 21.924 -7.213 -20.420 1.00 89.44 663 THR A CA 1
ATOM 5173 C C . THR A 1 663 ? 21.962 -7.078 -21.946 1.00 89.44 663 THR A C 1
ATOM 5175 O O . THR A 1 663 ? 22.607 -7.880 -22.615 1.00 89.44 663 THR A O 1
ATOM 5178 N N . GLU A 1 664 ? 21.344 -6.036 -22.504 1.00 85.12 664 GLU A N 1
ATOM 5179 C CA . GLU A 1 664 ? 21.425 -5.703 -23.943 1.00 85.12 664 GLU A CA 1
ATOM 5180 C C . GLU A 1 664 ? 22.871 -5.435 -24.416 1.00 85.12 664 GLU A C 1
ATOM 5182 O O . GLU A 1 664 ? 23.179 -5.568 -25.595 1.00 85.12 664 GLU A O 1
ATOM 5187 N N . ASN A 1 665 ? 23.790 -5.119 -23.494 1.00 85.69 665 ASN A N 1
ATOM 5188 C CA . ASN A 1 665 ? 25.217 -4.947 -23.791 1.00 85.69 665 ASN A CA 1
ATOM 5189 C C . ASN A 1 665 ? 26.020 -6.254 -23.676 1.00 85.69 665 ASN A C 1
ATOM 5191 O O . ASN A 1 665 ? 27.209 -6.284 -23.999 1.00 85.69 665 ASN A O 1
ATOM 5195 N N . SER A 1 666 ? 25.409 -7.329 -23.172 1.00 90.50 666 SER A N 1
ATOM 5196 C CA . SER A 1 666 ? 26.058 -8.637 -23.088 1.00 90.50 666 SER A CA 1
ATOM 5197 C C . SER A 1 666 ? 26.223 -9.243 -24.490 1.00 90.50 666 SER A C 1
ATOM 5199 O O . SER A 1 666 ? 25.488 -8.879 -25.408 1.00 90.50 666 SER A O 1
ATOM 5201 N N . PRO A 1 667 ? 27.159 -10.187 -24.687 1.00 91.50 667 PRO A N 1
ATOM 5202 C CA . PRO A 1 667 ? 27.348 -10.842 -25.979 1.00 91.50 667 PRO A CA 1
ATOM 5203 C C . PRO A 1 667 ? 26.054 -11.445 -26.550 1.00 91.50 667 PRO A C 1
ATOM 5205 O O . PRO A 1 667 ? 25.303 -12.121 -25.841 1.00 91.50 667 PRO A O 1
ATOM 5208 N N . ILE A 1 668 ? 25.819 -11.224 -27.848 1.00 92.81 668 ILE A N 1
ATOM 5209 C CA . ILE A 1 668 ? 24.675 -11.787 -28.575 1.00 92.81 668 ILE A CA 1
ATOM 5210 C C . ILE A 1 668 ? 24.961 -13.250 -28.910 1.00 92.81 668 ILE A C 1
ATOM 5212 O O . ILE A 1 668 ? 25.995 -13.595 -29.493 1.00 92.81 668 ILE A O 1
ATOM 5216 N N . TYR A 1 669 ? 24.013 -14.118 -28.583 1.00 91.56 669 TYR A N 1
ATOM 5217 C CA . TYR A 1 669 ? 24.061 -15.519 -28.953 1.00 91.56 669 TYR A CA 1
ATOM 5218 C C . TYR A 1 669 ? 23.714 -15.695 -30.436 1.00 91.56 669 TYR A C 1
ATOM 5220 O O . TYR A 1 669 ? 22.573 -15.513 -30.853 1.00 91.56 669 TYR A O 1
ATOM 5228 N N . THR A 1 670 ? 24.713 -16.071 -31.236 1.00 86.75 670 THR A N 1
ATOM 5229 C CA . THR A 1 670 ? 24.570 -16.293 -32.689 1.00 86.75 670 THR A CA 1
ATOM 5230 C C . THR A 1 670 ? 24.930 -17.715 -33.124 1.00 86.75 670 THR A C 1
ATOM 5232 O O . THR A 1 670 ? 24.593 -18.124 -34.233 1.00 86.75 670 THR A O 1
ATOM 5235 N N . LYS A 1 671 ? 25.612 -18.487 -32.266 1.00 83.56 671 LYS A N 1
ATOM 5236 C CA . LYS A 1 671 ? 26.042 -19.871 -32.519 1.00 83.56 671 LYS A CA 1
ATOM 5237 C C . LYS A 1 671 ? 26.220 -20.648 -31.205 1.00 83.56 671 LYS A C 1
ATOM 5239 O O . LYS A 1 671 ? 26.472 -20.012 -30.182 1.00 83.56 671 LYS A O 1
ATOM 5244 N N . PRO A 1 672 ? 26.146 -21.996 -31.218 1.00 85.31 672 PRO A N 1
ATOM 5245 C CA . PRO A 1 672 ? 26.365 -22.821 -30.029 1.00 85.31 672 PRO A CA 1
ATOM 5246 C C . PRO A 1 672 ? 27.686 -22.544 -29.306 1.00 85.31 672 PRO A C 1
ATOM 5248 O O . PRO A 1 672 ? 28.713 -22.304 -29.943 1.00 85.31 672 PRO A O 1
ATOM 5251 N N . LEU A 1 673 ? 27.643 -22.594 -27.971 1.00 82.25 673 LEU A N 1
ATOM 5252 C CA . LEU A 1 673 ? 28.793 -22.346 -27.098 1.00 82.25 673 LEU A CA 1
ATOM 5253 C C . LEU A 1 673 ? 29.416 -23.667 -26.652 1.00 82.25 673 LEU A C 1
ATOM 5255 O O . LEU A 1 673 ? 28.696 -24.591 -26.273 1.00 82.25 673 LEU A O 1
ATOM 5259 N N . LEU A 1 674 ? 30.747 -23.728 -26.671 1.00 77.25 674 LEU A N 1
ATOM 5260 C CA . LEU A 1 674 ? 31.529 -24.857 -26.175 1.00 77.25 674 LEU A CA 1
ATOM 5261 C C . LEU A 1 674 ? 32.064 -24.517 -24.780 1.00 77.25 674 LEU A C 1
ATOM 5263 O O . LEU A 1 674 ? 32.756 -23.509 -24.630 1.00 77.25 674 LEU A O 1
ATOM 5267 N N . LEU A 1 675 ? 31.750 -25.336 -23.775 1.00 73.62 675 LEU A N 1
ATOM 5268 C CA . LEU A 1 675 ? 32.194 -25.111 -22.397 1.00 73.62 675 LEU A CA 1
ATOM 5269 C C . LEU A 1 675 ? 33.189 -26.190 -21.955 1.00 73.62 675 LEU A C 1
ATOM 5271 O O . LEU A 1 675 ? 32.794 -27.353 -21.837 1.00 73.62 675 LEU A O 1
ATOM 5275 N N . PRO A 1 676 ? 34.458 -25.826 -21.689 1.00 59.38 676 PRO A N 1
ATOM 5276 C CA . PRO A 1 676 ? 35.484 -26.792 -21.306 1.00 59.38 676 PRO A CA 1
ATOM 5277 C C . PRO A 1 676 ? 35.525 -27.115 -19.802 1.00 59.38 676 PRO A C 1
ATOM 5279 O O . PRO A 1 676 ? 36.231 -28.037 -19.417 1.00 59.38 676 PRO A O 1
ATOM 5282 N N . ARG A 1 677 ? 34.803 -26.377 -18.941 1.00 68.38 677 ARG A N 1
ATOM 5283 C CA . ARG A 1 677 ? 34.830 -26.538 -17.470 1.00 68.38 677 ARG A CA 1
ATOM 5284 C C . ARG A 1 677 ? 33.582 -25.971 -16.787 1.00 68.38 677 ARG A C 1
ATOM 5286 O O . ARG A 1 677 ? 32.744 -25.391 -17.478 1.00 68.38 677 ARG A O 1
ATOM 5293 N N . ASP A 1 678 ? 33.512 -26.043 -15.453 1.00 73.69 678 ASP A N 1
ATOM 5294 C CA . ASP A 1 678 ? 32.436 -25.472 -14.633 1.00 73.69 678 ASP A CA 1
ATOM 5295 C C . ASP A 1 678 ? 32.053 -24.068 -15.095 1.00 73.69 678 ASP A C 1
ATOM 5297 O O . ASP A 1 678 ? 32.875 -23.150 -15.094 1.00 73.69 678 ASP A O 1
ATOM 5301 N N . THR A 1 679 ? 30.810 -23.909 -15.533 1.00 80.00 679 THR A N 1
ATOM 5302 C CA . THR A 1 679 ? 30.313 -22.650 -16.080 1.00 80.00 679 THR A CA 1
ATOM 5303 C C . THR A 1 679 ? 28.868 -22.454 -15.658 1.00 80.00 679 THR A C 1
ATOM 5305 O O . THR A 1 679 ? 28.015 -23.314 -15.889 1.00 80.00 679 THR A O 1
ATOM 5308 N N . VAL A 1 680 ? 28.579 -21.284 -15.091 1.00 86.44 680 VAL A N 1
ATOM 5309 C CA . VAL A 1 680 ? 27.209 -20.813 -14.888 1.00 86.44 680 VAL A CA 1
ATOM 5310 C C . VAL A 1 680 ? 26.848 -19.946 -16.083 1.00 86.44 680 VAL A C 1
ATOM 5312 O O . VAL A 1 680 ? 27.314 -18.814 -16.208 1.00 86.44 680 VAL A O 1
ATOM 5315 N N . ILE A 1 681 ? 26.021 -20.484 -16.973 1.00 89.12 681 ILE A N 1
ATOM 5316 C CA . ILE A 1 681 ? 25.464 -19.724 -18.084 1.00 89.12 681 ILE A CA 1
ATOM 5317 C C . ILE A 1 681 ? 24.150 -19.102 -17.647 1.00 89.12 681 ILE A C 1
ATOM 5319 O O . ILE A 1 681 ? 23.246 -19.802 -17.189 1.00 89.12 681 ILE A O 1
ATOM 5323 N N . LYS A 1 682 ? 24.005 -17.800 -17.874 1.00 92.88 682 LYS A N 1
ATOM 5324 C CA . LYS A 1 682 ? 22.702 -17.138 -17.854 1.00 92.88 682 LYS A CA 1
ATOM 5325 C C . LYS A 1 682 ? 22.365 -16.624 -19.239 1.00 92.88 682 LYS A C 1
ATOM 5327 O O . LYS A 1 682 ? 23.233 -16.141 -19.960 1.00 92.88 682 LYS A O 1
ATOM 5332 N N . THR A 1 683 ? 21.099 -16.745 -19.616 1.00 93.25 683 THR A N 1
ATOM 5333 C CA . THR A 1 683 ? 20.593 -16.340 -20.932 1.00 93.25 683 THR A CA 1
ATOM 5334 C C . THR A 1 683 ? 19.293 -15.576 -20.769 1.00 93.25 683 THR A C 1
ATOM 5336 O O . THR A 1 683 ? 18.482 -15.899 -19.895 1.00 93.25 683 THR A O 1
ATOM 5339 N N . LYS A 1 684 ? 19.096 -14.557 -21.600 1.00 92.25 684 LYS A N 1
ATOM 5340 C CA . LYS A 1 684 ? 17.909 -13.705 -21.561 1.00 92.25 684 LYS A CA 1
ATOM 5341 C C . LYS A 1 684 ? 17.592 -13.198 -22.958 1.00 92.25 684 LYS A C 1
ATOM 5343 O O . LYS A 1 684 ? 18.505 -12.927 -23.737 1.00 92.25 684 LYS A O 1
ATOM 5348 N N . THR A 1 685 ? 16.308 -13.110 -23.279 1.00 89.75 685 THR A N 1
ATOM 5349 C CA . THR A 1 685 ? 15.848 -12.658 -24.591 1.00 89.75 685 THR A CA 1
ATOM 5350 C C . THR A 1 685 ? 15.314 -11.234 -24.502 1.00 89.75 685 THR A C 1
ATOM 5352 O O . THR A 1 685 ? 14.602 -10.895 -23.555 1.00 89.75 685 THR A O 1
ATOM 5355 N N . PHE A 1 686 ? 15.638 -10.429 -25.506 1.00 83.44 686 PHE A N 1
ATOM 5356 C CA . PHE A 1 686 ? 15.263 -9.031 -25.644 1.00 83.44 686 PHE A CA 1
ATOM 5357 C C . PHE A 1 686 ? 14.584 -8.822 -26.999 1.00 83.44 686 PHE A C 1
ATOM 5359 O O . PHE A 1 686 ? 14.969 -9.422 -27.998 1.00 83.44 686 PHE A O 1
ATOM 5366 N N . ILE A 1 687 ? 13.557 -7.985 -27.027 1.00 77.00 687 ILE A N 1
ATOM 5367 C CA . ILE A 1 687 ? 13.011 -7.392 -28.249 1.00 77.00 687 ILE A CA 1
ATOM 5368 C C . ILE A 1 687 ? 13.052 -5.895 -27.999 1.00 77.00 687 ILE A C 1
ATOM 5370 O O . ILE A 1 687 ? 12.712 -5.469 -26.892 1.00 77.00 687 ILE A O 1
ATOM 5374 N N . ASP A 1 688 ? 13.461 -5.128 -29.006 1.00 64.06 688 ASP A N 1
ATOM 5375 C CA . ASP A 1 688 ? 13.462 -3.670 -28.926 1.00 64.06 688 ASP A CA 1
ATOM 5376 C C . ASP A 1 688 ? 12.100 -3.174 -28.415 1.00 64.06 688 ASP A C 1
ATOM 5378 O O . ASP A 1 688 ? 11.039 -3.611 -28.871 1.00 64.06 688 ASP A O 1
ATOM 5382 N N . ASP A 1 689 ? 12.144 -2.294 -27.418 1.00 57.59 689 ASP A N 1
ATOM 5383 C CA . ASP A 1 689 ? 10.979 -1.658 -26.796 1.00 57.59 689 ASP A CA 1
ATOM 5384 C C . ASP A 1 689 ? 10.009 -2.599 -26.038 1.00 57.59 689 ASP A C 1
ATOM 5386 O O . ASP A 1 689 ? 8.916 -2.172 -25.654 1.00 57.59 689 ASP A O 1
ATOM 5390 N N . LEU A 1 690 ? 10.393 -3.857 -25.757 1.00 59.31 690 LEU A N 1
ATOM 5391 C CA . LEU A 1 690 ? 9.632 -4.802 -24.920 1.00 59.31 690 LEU A CA 1
ATOM 5392 C C . LEU A 1 690 ? 10.379 -5.189 -23.627 1.00 59.31 690 LEU A C 1
ATOM 5394 O O . LEU A 1 690 ? 11.608 -5.282 -23.622 1.00 59.31 690 LEU A O 1
ATOM 5398 N N . PRO A 1 691 ? 9.670 -5.496 -22.517 1.00 66.06 691 PRO A N 1
ATOM 5399 C CA . PRO A 1 691 ? 10.300 -6.081 -21.338 1.00 66.06 691 PRO A CA 1
ATOM 5400 C C . PRO A 1 691 ? 11.035 -7.381 -21.684 1.00 66.06 691 PRO A C 1
ATOM 5402 O O . PRO A 1 691 ? 10.479 -8.269 -22.335 1.00 66.06 691 PRO A O 1
ATOM 5405 N N . ALA A 1 692 ? 12.276 -7.497 -21.212 1.00 75.94 692 ALA A N 1
ATOM 5406 C CA . ALA A 1 692 ? 13.087 -8.694 -21.396 1.00 75.94 692 ALA A CA 1
ATOM 5407 C C . ALA A 1 692 ? 12.409 -9.934 -20.790 1.00 75.94 692 ALA A C 1
ATOM 5409 O O . ALA A 1 692 ? 11.663 -9.840 -19.811 1.00 75.94 692 ALA A O 1
ATOM 5410 N N . SER A 1 693 ? 12.713 -11.109 -21.339 1.00 83.75 693 SER A N 1
ATOM 5411 C CA . SER A 1 693 ? 12.215 -12.376 -20.804 1.00 83.75 693 SER A CA 1
ATOM 5412 C C . SER A 1 693 ? 12.712 -12.639 -19.376 1.00 83.75 693 SER A C 1
ATOM 5414 O O . SER A 1 693 ? 13.677 -12.031 -18.910 1.00 83.75 693 SER A O 1
ATOM 5416 N N . GLU A 1 694 ? 12.141 -13.637 -18.698 1.00 85.69 694 GLU A N 1
ATOM 5417 C CA . GLU A 1 694 ? 12.811 -14.233 -17.535 1.00 85.69 694 GLU A CA 1
ATOM 5418 C C . GLU A 1 694 ? 14.193 -14.782 -17.924 1.00 85.69 694 GLU A C 1
ATOM 5420 O O . GLU A 1 694 ? 14.411 -15.221 -19.062 1.00 85.69 694 GLU A O 1
ATOM 5425 N N . THR A 1 695 ? 15.119 -14.767 -16.967 1.00 90.50 695 THR A N 1
ATOM 5426 C CA . THR A 1 695 ? 16.480 -15.280 -17.148 1.00 90.50 695 THR A CA 1
ATOM 5427 C C . THR A 1 695 ? 16.505 -16.787 -16.958 1.00 90.50 695 THR A C 1
ATOM 5429 O O . THR A 1 695 ? 16.035 -17.309 -15.946 1.00 90.50 695 THR A O 1
ATOM 5432 N N . VAL A 1 696 ? 17.107 -17.497 -17.909 1.00 91.44 696 VAL A N 1
ATOM 5433 C CA . VAL A 1 696 ? 17.340 -18.940 -17.804 1.00 91.44 696 VAL A CA 1
ATOM 5434 C C . VAL A 1 696 ? 18.781 -19.179 -17.401 1.00 91.44 696 VAL A C 1
ATOM 5436 O O . VAL A 1 696 ? 19.703 -18.740 -18.088 1.00 91.44 696 VAL A O 1
ATOM 5439 N N . THR A 1 697 ? 18.958 -19.874 -16.277 1.00 90.31 697 THR A N 1
ATOM 5440 C CA . THR A 1 697 ? 20.268 -20.262 -15.747 1.00 90.31 697 THR A CA 1
ATOM 5441 C C . THR A 1 697 ? 20.513 -21.740 -16.027 1.00 90.31 697 THR A C 1
ATOM 5443 O O . THR A 1 697 ? 19.680 -22.579 -15.692 1.00 90.31 697 THR A O 1
ATOM 5446 N N . GLY A 1 698 ? 21.659 -22.054 -16.622 1.00 82.75 698 GLY A N 1
ATOM 5447 C CA . GLY A 1 698 ? 22.179 -23.407 -16.768 1.00 82.75 698 GLY A CA 1
ATOM 5448 C C . GLY A 1 698 ? 23.542 -23.516 -16.095 1.00 82.75 698 GLY A C 1
ATOM 5449 O O . GLY A 1 698 ? 24.365 -22.612 -16.203 1.00 82.75 698 GLY A O 1
ATOM 5450 N N . THR A 1 699 ? 23.790 -24.622 -15.403 1.00 78.62 699 THR A N 1
ATOM 5451 C CA . THR A 1 699 ? 25.090 -24.915 -14.793 1.00 78.62 699 THR A CA 1
ATOM 5452 C C . THR A 1 699 ? 25.708 -26.125 -15.470 1.00 78.62 699 THR A C 1
ATOM 5454 O O . THR A 1 699 ? 25.071 -27.173 -15.578 1.00 78.62 699 THR A O 1
ATOM 5457 N N . TYR A 1 700 ? 26.953 -25.985 -15.899 1.00 77.44 700 TYR A N 1
ATOM 5458 C CA . TYR A 1 700 ? 27.820 -27.100 -16.245 1.00 77.44 700 TYR A CA 1
ATOM 5459 C C . TYR A 1 700 ? 28.837 -27.258 -15.116 1.00 77.44 700 TYR A C 1
ATOM 5461 O O . TYR A 1 700 ? 29.403 -26.250 -14.716 1.00 77.44 700 TYR A O 1
ATOM 5469 N N . ASN A 1 701 ? 29.045 -28.475 -14.607 1.00 65.00 701 ASN A N 1
ATOM 5470 C CA . ASN A 1 701 ? 30.052 -28.790 -13.589 1.00 65.00 701 ASN A CA 1
ATOM 5471 C C . ASN A 1 701 ? 31.008 -29.837 -14.176 1.00 65.00 701 ASN A C 1
ATOM 5473 O O . ASN A 1 701 ? 30.565 -30.887 -14.649 1.00 65.00 701 ASN A O 1
ATOM 5477 N N . TRP A 1 702 ? 32.301 -29.549 -14.163 1.00 62.34 702 TRP A N 1
ATOM 5478 C CA . TRP A 1 702 ? 33.389 -30.379 -14.662 1.00 62.34 702 TRP A CA 1
ATOM 5479 C C . TRP A 1 702 ? 34.044 -31.128 -13.496 1.00 62.34 702 TRP A C 1
ATOM 5481 O O . TRP A 1 702 ? 34.421 -30.563 -12.477 1.00 62.34 702 TRP A O 1
ATOM 5491 N N . ALA A 1 703 ? 34.163 -32.448 -13.628 1.00 49.97 703 ALA A N 1
ATOM 5492 C CA . ALA A 1 703 ? 34.550 -33.344 -12.536 1.00 49.97 703 ALA A CA 1
ATOM 5493 C C . ALA A 1 703 ? 36.083 -33.498 -12.363 1.00 49.97 703 ALA A C 1
ATOM 5495 O O . ALA A 1 703 ? 36.559 -34.604 -12.132 1.00 49.97 703 ALA A O 1
ATOM 5496 N N . GLY A 1 704 ? 36.854 -32.416 -12.522 1.00 54.06 704 GLY A N 1
ATOM 5497 C CA . GLY A 1 704 ? 38.316 -32.412 -12.702 1.00 54.06 704 GLY A CA 1
ATOM 5498 C C . GLY A 1 704 ? 39.165 -33.226 -11.708 1.00 54.06 704 GLY A C 1
ATOM 5499 O O . GLY A 1 704 ? 39.566 -32.714 -10.667 1.00 54.06 704 GLY A O 1
ATOM 5500 N N . VAL A 1 705 ? 39.559 -34.443 -12.097 1.00 54.00 705 VAL A N 1
ATOM 5501 C CA . VAL A 1 705 ? 40.682 -35.195 -11.512 1.00 54.00 705 VAL A CA 1
ATOM 5502 C C . VAL A 1 705 ? 41.454 -35.861 -12.659 1.00 54.00 705 VAL A C 1
ATOM 5504 O O . VAL A 1 705 ? 40.864 -36.609 -13.437 1.00 54.00 705 VAL A O 1
ATOM 5507 N N . CYS A 1 706 ? 42.751 -35.565 -12.787 1.00 63.69 706 CYS A N 1
ATOM 5508 C CA . CYS A 1 706 ? 43.685 -36.340 -13.609 1.00 63.69 706 CYS A CA 1
ATOM 5509 C C . CYS A 1 706 ? 44.586 -37.127 -12.656 1.00 63.69 706 CYS A C 1
ATOM 5511 O O . CYS A 1 706 ? 45.382 -36.526 -11.937 1.00 63.69 706 CYS A O 1
ATOM 5513 N N . GLU A 1 707 ? 44.429 -38.447 -12.621 1.00 60.59 707 GLU A N 1
ATOM 5514 C CA . GLU A 1 707 ? 45.361 -39.365 -11.965 1.00 60.59 707 GLU A CA 1
ATOM 5515 C C . GLU A 1 707 ? 46.119 -40.111 -13.065 1.00 60.59 707 GLU A C 1
ATOM 5517 O O . GLU A 1 707 ? 45.496 -40.637 -13.988 1.00 60.59 707 GLU A O 1
ATOM 5522 N N . GLU A 1 708 ? 47.452 -40.122 -12.987 1.00 69.25 708 GLU A N 1
ATOM 5523 C CA . GLU A 1 708 ? 48.293 -40.915 -13.888 1.00 69.25 708 GLU A CA 1
ATOM 5524 C C . GLU A 1 708 ? 47.893 -42.393 -13.751 1.00 69.25 708 GLU A C 1
ATOM 5526 O O . GLU A 1 708 ? 47.917 -42.944 -12.645 1.00 69.25 708 GLU A O 1
ATOM 5531 N N . GLY A 1 709 ? 47.490 -43.030 -14.853 1.00 59.19 709 GLY A N 1
ATOM 5532 C CA . GLY A 1 709 ? 47.110 -44.441 -14.831 1.00 59.19 709 GLY A CA 1
ATOM 5533 C C . GLY A 1 709 ? 48.301 -45.359 -14.525 1.00 59.19 709 GLY A C 1
ATOM 5534 O O . GLY A 1 709 ? 49.443 -45.050 -14.854 1.00 59.19 709 GLY A O 1
ATOM 5535 N N . GLU A 1 710 ? 48.052 -46.530 -13.927 1.00 67.00 710 GLU A N 1
ATOM 5536 C CA . GLU A 1 710 ? 49.070 -47.591 -13.876 1.00 67.00 710 GLU A CA 1
ATOM 5537 C C . GLU A 1 710 ? 49.469 -47.988 -15.306 1.00 67.00 710 GLU A C 1
ATOM 5539 O O . GLU A 1 710 ? 48.586 -48.274 -16.108 1.00 67.00 710 GLU A O 1
ATOM 5544 N N . ILE A 1 711 ? 50.773 -48.027 -15.612 1.00 68.12 711 ILE A N 1
ATOM 5545 C CA . ILE A 1 711 ? 51.317 -48.223 -16.971 1.00 68.12 711 ILE A CA 1
ATOM 5546 C C . ILE A 1 711 ? 50.553 -49.308 -17.753 1.00 68.12 711 ILE A C 1
ATOM 5548 O O . ILE A 1 711 ? 50.676 -50.501 -17.462 1.00 68.12 711 ILE A O 1
ATOM 5552 N N . GLY A 1 712 ? 49.794 -48.885 -18.766 1.00 67.56 712 GLY A N 1
ATOM 5553 C CA . GLY A 1 712 ? 49.053 -49.756 -19.672 1.00 67.56 712 GLY A CA 1
ATOM 5554 C C . GLY A 1 712 ? 49.914 -50.368 -20.779 1.00 67.56 712 GLY A C 1
ATOM 5555 O O . GLY A 1 712 ? 51.097 -50.062 -20.942 1.00 67.56 712 GLY A O 1
ATOM 5556 N N . GLU A 1 713 ? 49.296 -51.231 -21.589 1.00 84.94 713 GLU A N 1
ATOM 5557 C CA . GLU A 1 713 ? 49.918 -51.795 -22.794 1.00 84.94 713 GLU A CA 1
ATOM 5558 C C . GLU A 1 713 ? 50.167 -50.719 -23.861 1.00 84.94 713 GLU A C 1
ATOM 5560 O O . GLU A 1 713 ? 51.106 -50.844 -24.639 1.00 84.94 713 GLU A O 1
ATOM 5565 N N . LEU A 1 714 ? 49.358 -49.657 -23.894 1.00 89.00 714 LEU A N 1
ATOM 5566 C CA . LEU A 1 714 ? 49.611 -48.426 -24.643 1.00 89.00 714 LEU A CA 1
ATOM 5567 C C . LEU A 1 714 ? 49.464 -47.245 -23.684 1.00 89.00 714 LEU A C 1
ATOM 5569 O O . LEU A 1 714 ? 48.384 -47.024 -23.143 1.00 89.00 714 LEU A O 1
ATOM 5573 N N . ASP A 1 715 ? 50.529 -46.481 -23.498 1.00 89.75 715 ASP A N 1
ATOM 5574 C CA . ASP A 1 715 ? 50.598 -45.467 -22.449 1.00 89.75 715 ASP A CA 1
ATOM 5575 C C . ASP A 1 715 ? 51.174 -44.163 -23.001 1.00 89.75 715 ASP A C 1
ATOM 5577 O O . ASP A 1 715 ? 52.166 -44.178 -23.741 1.00 89.75 715 ASP A O 1
ATOM 5581 N N . ILE A 1 716 ? 50.545 -43.043 -22.653 1.00 91.44 716 ILE A N 1
ATOM 5582 C CA . ILE A 1 716 ? 51.135 -41.714 -22.812 1.00 91.44 716 ILE A CA 1
ATOM 5583 C C . ILE A 1 716 ? 51.623 -41.280 -21.438 1.00 91.44 716 ILE A C 1
ATOM 5585 O O . ILE A 1 716 ? 50.817 -41.052 -20.545 1.00 91.44 716 ILE A O 1
ATOM 5589 N N . GLU A 1 717 ? 52.940 -41.199 -21.257 1.00 86.81 717 GLU A N 1
ATOM 5590 C CA . GLU A 1 717 ? 53.472 -40.865 -19.935 1.00 86.81 717 GLU A CA 1
ATOM 5591 C C . GLU A 1 717 ? 53.218 -39.390 -19.634 1.00 86.81 717 GLU A C 1
ATOM 5593 O O . GLU A 1 717 ? 53.400 -38.517 -20.489 1.00 86.81 717 GLU A O 1
ATOM 5598 N N . GLY A 1 718 ? 52.831 -39.108 -18.399 1.00 83.75 718 GLY A N 1
ATOM 5599 C CA . GLY A 1 718 ? 52.740 -37.764 -17.881 1.00 83.75 718 GLY A CA 1
ATOM 5600 C C . GLY A 1 718 ? 54.082 -37.037 -17.897 1.00 83.75 718 GLY A C 1
ATOM 5601 O O . GLY A 1 718 ? 55.166 -37.622 -17.898 1.00 83.75 718 GLY A O 1
ATOM 5602 N N . SER A 1 719 ? 54.014 -35.711 -17.896 1.00 87.62 719 SER A N 1
ATOM 5603 C CA . SER A 1 719 ? 55.190 -34.838 -17.878 1.00 87.62 719 SER A CA 1
ATOM 5604 C C . SER A 1 719 ? 54.937 -33.633 -16.982 1.00 87.62 719 SER A C 1
ATOM 5606 O O . SER A 1 719 ? 53.813 -33.388 -16.549 1.00 87.62 719 SER A O 1
ATOM 5608 N N . LYS A 1 720 ? 55.981 -32.862 -16.682 1.00 86.50 720 LYS A N 1
ATOM 5609 C CA . LYS A 1 720 ? 55.872 -31.627 -15.899 1.00 86.50 720 LYS A CA 1
ATOM 5610 C C . LYS A 1 720 ? 56.653 -30.497 -16.554 1.00 86.50 720 LYS A C 1
ATOM 5612 O O . LYS A 1 720 ? 57.597 -30.769 -17.292 1.00 86.50 720 LYS A O 1
ATOM 5617 N N . GLY A 1 721 ? 56.271 -29.251 -16.292 1.00 83.00 721 GLY A N 1
ATOM 5618 C CA . GLY A 1 721 ? 56.992 -28.084 -16.808 1.00 83.00 721 GLY A CA 1
ATOM 5619 C C . GLY A 1 721 ? 56.450 -26.750 -16.302 1.00 83.00 721 GLY A C 1
ATOM 5620 O O . GLY A 1 721 ? 55.388 -26.696 -15.680 1.00 83.00 721 GLY A O 1
ATOM 5621 N N . ILE A 1 722 ? 57.199 -25.683 -16.571 1.00 80.31 722 ILE A N 1
ATOM 5622 C CA . ILE A 1 722 ? 56.830 -24.277 -16.339 1.00 80.31 722 ILE A CA 1
ATOM 5623 C C . ILE A 1 722 ? 56.657 -23.548 -17.677 1.00 80.31 722 ILE A C 1
ATOM 5625 O O . ILE A 1 722 ? 57.098 -24.044 -18.710 1.00 80.31 722 ILE A O 1
ATOM 5629 N N . ILE A 1 723 ? 56.030 -22.365 -17.677 1.00 79.50 723 ILE A N 1
ATOM 5630 C CA . ILE A 1 723 ? 55.859 -21.550 -18.897 1.00 79.50 723 ILE A CA 1
ATOM 5631 C C . ILE A 1 723 ? 57.212 -21.342 -19.592 1.00 79.50 723 ILE A C 1
ATOM 5633 O O . ILE A 1 723 ? 58.174 -20.912 -18.959 1.00 79.50 723 ILE A O 1
ATOM 5637 N N . GLY A 1 724 ? 57.251 -21.610 -20.897 1.00 77.19 724 GLY A N 1
ATOM 5638 C CA . GLY A 1 724 ? 58.433 -21.500 -21.752 1.00 77.19 724 GLY A CA 1
ATOM 5639 C C . GLY A 1 724 ? 59.212 -22.806 -21.931 1.00 77.19 724 GLY A C 1
ATOM 5640 O O . GLY A 1 724 ? 59.993 -22.914 -22.879 1.00 77.19 724 GLY A O 1
ATOM 5641 N N . ASP A 1 725 ? 58.981 -23.819 -21.088 1.00 85.69 725 ASP A N 1
ATOM 5642 C CA . ASP A 1 725 ? 59.646 -25.113 -21.237 1.00 85.69 725 ASP A CA 1
ATOM 5643 C C . ASP A 1 725 ? 59.227 -25.801 -22.541 1.00 85.69 725 ASP A C 1
ATOM 5645 O O . ASP A 1 725 ? 58.062 -25.782 -22.948 1.00 85.69 725 ASP A O 1
ATOM 5649 N N . LYS A 1 726 ? 60.187 -26.489 -23.166 1.00 89.88 726 LYS A N 1
ATOM 5650 C CA . LYS A 1 726 ? 59.924 -27.433 -24.256 1.00 89.88 726 LYS A CA 1
ATOM 5651 C C . LYS A 1 726 ? 59.938 -28.845 -23.693 1.00 89.88 726 LYS A C 1
ATOM 5653 O O . LYS A 1 726 ? 61.005 -29.407 -23.452 1.00 89.88 726 LYS A O 1
ATOM 5658 N N . VAL A 1 727 ? 58.755 -29.407 -23.481 1.00 91.38 727 VAL A N 1
ATOM 5659 C CA . VAL A 1 727 ? 58.571 -30.727 -22.871 1.00 91.38 727 VAL A CA 1
ATOM 5660 C C . VAL A 1 727 ? 58.387 -31.800 -23.937 1.00 91.38 727 VAL A C 1
ATOM 5662 O O . VAL A 1 727 ? 57.714 -31.589 -24.948 1.00 91.38 727 VAL A O 1
ATOM 5665 N N . LYS A 1 728 ? 59.003 -32.963 -23.707 1.00 93.00 728 LYS A N 1
ATOM 5666 C CA . LYS A 1 728 ? 58.887 -34.144 -24.567 1.00 93.00 728 LYS A CA 1
ATOM 5667 C C . LYS A 1 728 ? 58.067 -35.203 -23.850 1.00 93.00 728 LYS A C 1
ATOM 5669 O O . LYS A 1 728 ? 58.483 -35.688 -22.804 1.00 93.00 728 LYS A O 1
ATOM 5674 N N . ILE A 1 729 ? 56.932 -35.565 -24.429 1.00 94.56 729 ILE A N 1
ATOM 5675 C CA . ILE A 1 729 ? 55.965 -36.484 -23.832 1.00 94.56 729 ILE A CA 1
ATOM 5676 C C . ILE A 1 729 ? 55.991 -37.797 -24.623 1.00 94.56 729 ILE A C 1
ATOM 5678 O O . ILE A 1 729 ? 55.614 -37.798 -25.801 1.00 94.56 729 ILE A O 1
ATOM 5682 N N . PRO A 1 730 ? 56.479 -38.906 -24.042 1.00 94.06 730 PRO A N 1
ATOM 5683 C CA . PRO A 1 730 ? 56.556 -40.173 -24.749 1.00 94.06 730 PRO A CA 1
ATOM 5684 C C . PRO A 1 730 ? 55.200 -40.870 -24.833 1.00 94.06 730 PRO A C 1
ATOM 5686 O O . PRO A 1 730 ? 54.445 -40.943 -23.867 1.00 94.06 730 PRO A O 1
ATOM 5689 N N . VAL A 1 731 ? 54.953 -41.483 -25.987 1.00 93.50 731 VAL A N 1
ATOM 5690 C CA . VAL A 1 731 ? 53.921 -42.506 -26.163 1.00 93.50 731 VAL A CA 1
ATOM 5691 C C . VAL A 1 731 ? 54.629 -43.841 -26.329 1.00 93.50 731 VAL A C 1
ATOM 5693 O O . VAL A 1 731 ? 55.399 -44.025 -27.281 1.00 93.50 731 VAL A O 1
ATOM 5696 N N . LYS A 1 732 ? 54.397 -44.771 -25.407 1.00 91.12 732 LYS A N 1
ATOM 5697 C CA . LYS A 1 732 ? 55.052 -46.084 -25.367 1.00 91.12 732 LYS A CA 1
ATOM 5698 C C . LYS A 1 732 ? 54.046 -47.216 -25.488 1.00 91.12 732 LYS A C 1
ATOM 5700 O O . LYS A 1 732 ? 52.860 -47.058 -25.211 1.00 91.12 732 LYS A O 1
ATOM 5705 N N . VAL A 1 733 ? 54.554 -48.376 -25.881 1.00 89.44 733 VAL A N 1
ATOM 5706 C CA . VAL A 1 733 ? 53.775 -49.606 -25.973 1.00 89.44 733 VAL A CA 1
ATOM 5707 C C . VAL A 1 733 ? 54.522 -50.762 -25.307 1.00 89.44 733 VAL A C 1
ATOM 5709 O O . VAL A 1 733 ? 55.745 -50.893 -25.430 1.00 89.44 733 VAL A O 1
ATOM 5712 N N . GLN A 1 734 ? 53.776 -51.601 -24.595 1.00 84.00 734 GLN A N 1
ATOM 5713 C CA . GLN A 1 734 ? 54.220 -52.869 -24.033 1.00 84.00 734 GLN A CA 1
ATOM 5714 C C . GLN A 1 734 ? 53.381 -53.987 -24.653 1.00 84.00 734 GLN A C 1
ATOM 5716 O O . GLN A 1 734 ? 52.254 -54.242 -24.237 1.00 84.00 734 GLN A O 1
ATOM 5721 N N . VAL A 1 735 ? 53.916 -54.638 -25.684 1.00 68.94 735 VAL A N 1
ATOM 5722 C CA . VAL A 1 735 ? 53.226 -55.704 -26.414 1.00 68.94 735 VAL A CA 1
ATOM 5723 C C . VAL A 1 735 ? 53.788 -57.068 -26.020 1.00 68.94 735 VAL A C 1
ATOM 5725 O O . VAL A 1 735 ? 54.912 -57.426 -26.356 1.00 68.94 735 VAL A O 1
ATOM 5728 N N . ALA A 1 736 ? 52.987 -57.890 -25.340 1.00 59.19 736 ALA A N 1
ATOM 5729 C CA . ALA A 1 736 ? 53.331 -59.277 -25.015 1.00 59.19 736 ALA A CA 1
ATOM 5730 C C . ALA A 1 736 ? 53.172 -60.211 -26.240 1.00 59.19 736 ALA A C 1
ATOM 5732 O O . ALA A 1 736 ? 52.373 -61.146 -26.230 1.00 59.19 736 ALA A O 1
ATOM 5733 N N . GLY A 1 737 ? 53.914 -59.945 -27.323 1.00 63.84 737 GLY A N 1
ATOM 5734 C CA . GLY A 1 737 ? 53.940 -60.783 -28.533 1.00 63.84 737 GLY A CA 1
ATOM 5735 C C . GLY A 1 737 ? 52.965 -60.390 -29.653 1.00 63.84 737 GLY A C 1
ATOM 5736 O O . GLY A 1 737 ? 52.821 -61.143 -30.617 1.00 63.84 737 GLY A O 1
ATOM 5737 N N . LYS A 1 738 ? 52.309 -59.221 -29.570 1.00 79.50 738 LYS A N 1
ATOM 5738 C CA . LYS A 1 738 ? 51.517 -58.646 -30.674 1.00 79.50 738 LYS A CA 1
ATOM 5739 C C . LYS A 1 738 ? 52.425 -57.803 -31.573 1.00 79.50 738 LYS A C 1
ATOM 5741 O O . LYS A 1 738 ? 52.976 -56.802 -31.128 1.00 79.50 738 LYS A O 1
ATOM 5746 N N . LYS A 1 739 ? 52.566 -58.195 -32.841 1.00 86.50 739 LYS A N 1
ATOM 5747 C CA . LYS A 1 739 ? 53.380 -57.468 -33.822 1.00 86.50 739 LYS A CA 1
ATOM 5748 C C . LYS A 1 739 ? 52.583 -56.324 -34.462 1.00 86.50 739 LYS A C 1
ATOM 5750 O O . LYS A 1 739 ? 51.514 -56.565 -35.011 1.00 86.50 739 LYS A O 1
ATOM 5755 N N . ILE A 1 740 ? 53.114 -55.105 -34.399 1.00 88.62 740 ILE A N 1
ATOM 5756 C CA . ILE A 1 740 ? 52.513 -53.858 -34.892 1.00 88.62 740 ILE A CA 1
ATOM 5757 C C . ILE A 1 740 ? 53.097 -53.538 -36.271 1.00 88.62 740 ILE A C 1
ATOM 5759 O O . ILE A 1 740 ? 54.289 -53.242 -36.378 1.00 88.62 740 ILE A O 1
ATOM 5763 N N . PHE A 1 741 ? 52.275 -53.586 -37.319 1.00 89.94 741 PHE A N 1
ATOM 5764 C CA . PHE A 1 741 ? 52.625 -53.159 -38.682 1.00 89.94 741 PHE A CA 1
ATOM 5765 C C . PHE A 1 741 ? 52.037 -51.787 -39.011 1.00 89.94 741 PHE A C 1
ATOM 5767 O O . PHE A 1 741 ? 52.605 -51.046 -39.805 1.00 89.94 741 PHE A O 1
ATOM 5774 N N . SER A 1 742 ? 50.911 -51.447 -38.395 1.00 91.75 742 SER A N 1
ATOM 5775 C CA . SER A 1 742 ? 50.159 -50.215 -38.592 1.00 91.75 742 SER A CA 1
ATOM 5776 C C . SER A 1 742 ? 49.656 -49.680 -37.257 1.00 91.75 742 SER A C 1
ATOM 5778 O O . SER A 1 742 ? 49.289 -50.445 -36.364 1.00 91.75 742 SER A O 1
ATOM 5780 N N . LEU A 1 743 ? 49.666 -48.362 -37.101 1.00 92.62 743 LEU A N 1
ATOM 5781 C CA . LEU A 1 743 ? 49.183 -47.693 -35.903 1.00 92.62 743 LEU A CA 1
ATOM 5782 C C . LEU A 1 743 ? 48.398 -46.438 -36.262 1.00 92.62 743 LEU A C 1
ATOM 5784 O O . LEU A 1 743 ? 48.785 -45.689 -37.161 1.00 92.62 743 LEU A O 1
ATOM 5788 N N . GLY A 1 744 ? 47.357 -46.183 -35.476 1.00 92.06 744 GLY A N 1
ATOM 5789 C CA . GLY A 1 744 ? 46.610 -44.937 -35.482 1.00 92.06 744 GLY A CA 1
ATOM 5790 C C . GLY A 1 744 ? 46.161 -44.602 -34.068 1.00 92.06 744 GLY A C 1
ATOM 5791 O O . GLY A 1 744 ? 45.583 -45.451 -33.395 1.00 92.06 744 GLY A O 1
ATOM 5792 N N . PHE A 1 745 ? 46.432 -43.392 -33.594 1.00 92.94 745 PHE A N 1
ATOM 5793 C CA . PHE A 1 745 ? 45.898 -42.903 -32.323 1.00 92.94 745 PHE A CA 1
ATOM 5794 C C . PHE A 1 745 ? 45.820 -41.381 -32.319 1.00 92.94 745 PHE A C 1
ATOM 5796 O O . PHE A 1 745 ? 46.489 -40.692 -33.085 1.00 92.94 745 PHE A O 1
ATOM 5803 N N . GLU A 1 746 ? 44.996 -40.846 -31.435 1.00 92.00 746 GLU A N 1
ATOM 5804 C CA . GLU A 1 746 ? 44.817 -39.418 -31.233 1.00 92.00 746 GLU A CA 1
ATOM 5805 C C . GLU A 1 746 ? 45.225 -39.046 -29.812 1.00 92.00 746 GLU A C 1
ATOM 5807 O O . GLU A 1 746 ? 44.890 -39.768 -28.875 1.00 92.00 746 GLU A O 1
ATOM 5812 N N . VAL A 1 747 ? 45.902 -37.910 -29.646 1.00 90.19 747 VAL A N 1
ATOM 5813 C CA . VAL A 1 747 ? 46.152 -37.319 -28.327 1.00 90.19 747 VAL A CA 1
ATOM 5814 C C . VAL A 1 747 ? 45.360 -36.025 -28.200 1.00 90.19 747 VAL A C 1
ATOM 5816 O O . VAL A 1 747 ? 45.457 -35.132 -29.049 1.00 90.19 747 VAL A O 1
ATOM 5819 N N . VAL A 1 748 ? 44.576 -35.938 -27.128 1.00 84.62 748 VAL A N 1
ATOM 5820 C CA . VAL A 1 748 ? 43.800 -34.750 -26.751 1.00 84.62 748 VAL A CA 1
ATOM 5821 C C . VAL A 1 748 ? 44.436 -34.114 -25.517 1.00 84.62 748 VAL A C 1
ATOM 5823 O O . VAL A 1 748 ? 44.706 -34.817 -24.544 1.00 84.62 748 VAL A O 1
ATOM 5826 N N . TYR A 1 749 ? 44.670 -32.803 -25.565 1.00 85.50 749 TYR A N 1
ATOM 5827 C CA . TYR A 1 749 ? 45.333 -32.015 -24.519 1.00 85.50 749 TYR A CA 1
ATOM 5828 C C . TYR A 1 749 ? 44.718 -30.605 -24.412 1.00 85.50 749 TYR A C 1
ATOM 5830 O O . TYR A 1 749 ? 43.981 -30.179 -25.301 1.00 85.50 749 TYR A O 1
ATOM 5838 N N . ASP A 1 750 ? 45.022 -29.862 -23.343 1.00 81.06 750 ASP A N 1
ATOM 5839 C CA . ASP A 1 750 ? 44.544 -28.482 -23.157 1.00 81.06 750 ASP A CA 1
ATOM 5840 C C . ASP A 1 750 ? 45.432 -27.465 -23.913 1.00 81.06 750 ASP A C 1
ATOM 5842 O O . ASP A 1 750 ? 46.593 -27.266 -23.533 1.00 81.06 750 ASP A O 1
ATOM 5846 N N . PRO A 1 751 ? 44.921 -26.782 -24.962 1.00 82.75 751 PRO A N 1
ATOM 5847 C CA . PRO A 1 751 ? 45.703 -25.822 -25.742 1.00 82.75 751 PRO A CA 1
ATOM 5848 C C . PRO A 1 751 ? 45.985 -24.499 -25.018 1.00 82.75 751 PRO A C 1
ATOM 5850 O O . PRO A 1 751 ? 46.758 -23.687 -25.521 1.00 82.75 751 PRO A O 1
ATOM 5853 N N . SER A 1 752 ? 45.351 -24.249 -23.868 1.00 80.31 752 SER A N 1
ATOM 5854 C CA . SER A 1 752 ? 45.682 -23.105 -23.007 1.00 80.31 752 SER A CA 1
ATOM 5855 C C . SER A 1 752 ? 46.897 -23.365 -22.109 1.00 80.31 752 SER A C 1
ATOM 5857 O O . SER A 1 752 ? 47.431 -22.425 -21.522 1.00 80.31 752 SER A O 1
ATOM 5859 N N . VAL A 1 753 ? 47.349 -24.622 -22.032 1.00 82.19 753 VAL A N 1
ATOM 5860 C CA . VAL A 1 753 ? 48.455 -25.073 -21.174 1.00 82.19 753 VAL A CA 1
ATOM 5861 C C . VAL A 1 753 ? 49.647 -25.533 -22.005 1.00 82.19 753 VAL A C 1
ATOM 5863 O O . VAL A 1 753 ? 50.779 -25.130 -21.741 1.00 82.19 753 VAL A O 1
ATOM 5866 N N . LEU A 1 754 ? 49.401 -26.335 -23.042 1.00 89.12 754 LEU A N 1
ATOM 5867 C CA . LEU A 1 754 ? 50.426 -26.859 -23.941 1.00 89.12 754 LEU A CA 1
ATOM 5868 C C . LEU A 1 754 ? 50.178 -26.389 -25.373 1.00 89.12 754 LEU A C 1
ATOM 5870 O O . LEU A 1 754 ? 49.052 -26.392 -25.859 1.00 89.12 754 LEU A O 1
ATOM 5874 N N . ASN A 1 755 ? 51.244 -26.050 -26.086 1.00 92.12 755 ASN A N 1
ATOM 5875 C CA . ASN A 1 755 ? 51.232 -25.785 -27.517 1.00 92.12 755 ASN A CA 1
ATOM 5876 C C . ASN A 1 755 ? 52.060 -26.857 -28.229 1.00 92.12 755 ASN A C 1
ATOM 5878 O O . ASN A 1 755 ? 53.224 -27.057 -27.902 1.00 92.12 755 ASN A O 1
ATOM 5882 N N . TYR A 1 756 ? 51.478 -27.574 -29.189 1.00 95.00 756 TYR A N 1
ATOM 5883 C CA . TYR A 1 756 ? 52.187 -28.638 -29.903 1.00 95.00 756 TYR A CA 1
ATOM 5884 C C . TYR A 1 756 ? 53.180 -28.041 -30.907 1.00 95.00 756 TYR A C 1
ATOM 5886 O O . TYR A 1 756 ? 52.792 -27.246 -31.763 1.00 95.00 756 TYR A O 1
ATOM 5894 N N . ILE A 1 757 ? 54.451 -28.444 -30.820 1.00 94.50 757 ILE A N 1
ATOM 5895 C CA . ILE A 1 757 ? 55.549 -27.871 -31.620 1.00 94.50 757 ILE A CA 1
ATOM 5896 C C . ILE A 1 757 ? 56.271 -28.890 -32.513 1.00 94.50 757 ILE A C 1
ATOM 5898 O O . ILE A 1 757 ? 57.113 -28.501 -33.321 1.00 94.50 757 ILE A O 1
ATOM 5902 N N . GLY A 1 758 ? 55.955 -30.184 -32.410 1.00 94.25 758 GLY A N 1
ATOM 5903 C CA . GLY A 1 758 ? 56.489 -31.218 -33.302 1.00 94.25 758 GLY A CA 1
ATOM 5904 C C . GLY A 1 758 ? 56.585 -32.592 -32.647 1.00 94.25 758 GLY A C 1
ATOM 5905 O O . GLY A 1 758 ? 56.093 -32.798 -31.543 1.00 94.25 758 GLY A O 1
ATOM 5906 N N . TYR A 1 759 ? 57.247 -33.538 -33.313 1.00 96.44 759 TYR A N 1
ATOM 5907 C CA . TYR A 1 759 ? 57.446 -34.888 -32.787 1.00 96.44 759 TYR A CA 1
ATOM 5908 C C . TYR A 1 759 ? 58.806 -35.470 -33.185 1.00 96.44 759 TYR A C 1
ATOM 5910 O O . TYR A 1 759 ? 59.421 -35.040 -34.162 1.00 96.44 759 TYR A O 1
ATOM 5918 N N . GLU A 1 760 ? 59.245 -36.487 -32.448 1.00 95.00 760 GLU A N 1
ATOM 5919 C CA . GLU A 1 760 ? 60.365 -37.361 -32.800 1.00 95.00 760 GLU A CA 1
ATOM 5920 C C . GLU A 1 760 ? 59.873 -38.811 -32.864 1.00 95.00 760 GLU A C 1
ATOM 5922 O O . GLU A 1 760 ? 59.016 -39.233 -32.081 1.00 95.00 760 GLU A O 1
ATOM 5927 N N . ARG A 1 761 ? 60.401 -39.594 -33.811 1.00 93.81 761 ARG A N 1
ATOM 5928 C CA . ARG A 1 761 ? 60.073 -41.023 -33.899 1.00 93.81 761 ARG A CA 1
ATOM 5929 C C . ARG A 1 761 ? 60.684 -41.761 -32.711 1.00 93.81 761 ARG A C 1
ATOM 5931 O O . ARG A 1 761 ? 61.833 -41.517 -32.346 1.00 93.81 761 ARG A O 1
ATOM 5938 N N . GLY A 1 762 ? 59.914 -42.666 -32.119 1.00 91.25 762 GLY A N 1
ATOM 5939 C CA . GLY A 1 762 ? 60.421 -43.563 -31.090 1.00 91.25 762 GLY A CA 1
ATOM 5940 C C . GLY A 1 762 ? 61.292 -44.675 -31.682 1.00 91.25 762 GLY A C 1
ATOM 5941 O O . GLY A 1 762 ? 61.349 -44.875 -32.897 1.00 91.25 762 GLY A O 1
ATOM 5942 N N . ASN A 1 763 ? 61.972 -45.437 -30.824 1.00 90.31 763 ASN A N 1
ATOM 5943 C CA . ASN A 1 763 ? 62.850 -46.526 -31.264 1.00 90.31 763 ASN A CA 1
ATOM 5944 C C . ASN A 1 763 ? 62.099 -47.633 -32.024 1.00 90.31 763 ASN A C 1
ATOM 5946 O O . ASN A 1 763 ? 62.692 -48.281 -32.881 1.00 90.31 763 ASN A O 1
ATOM 5950 N N . LEU A 1 764 ? 60.807 -47.832 -31.747 1.00 88.81 764 LEU A N 1
ATOM 5951 C CA . LEU A 1 764 ? 59.990 -48.836 -32.433 1.00 88.81 764 LEU A CA 1
ATOM 5952 C C . LEU A 1 764 ? 59.513 -48.388 -33.817 1.00 88.81 764 LEU A C 1
ATOM 5954 O O . LEU A 1 764 ? 59.184 -49.229 -34.650 1.00 88.81 764 LEU A O 1
ATOM 5958 N N . THR A 1 765 ? 59.472 -47.079 -34.065 1.00 89.81 765 THR A N 1
ATOM 5959 C CA . THR A 1 765 ? 58.935 -46.484 -35.297 1.00 89.81 765 THR A CA 1
ATOM 5960 C C . THR A 1 765 ? 60.008 -45.803 -36.143 1.00 89.81 765 THR A C 1
ATOM 5962 O O . THR A 1 765 ? 59.707 -45.277 -37.216 1.00 89.81 765 THR A O 1
ATOM 5965 N N . ALA A 1 766 ? 61.272 -45.848 -35.709 1.00 88.06 766 ALA A N 1
ATOM 5966 C CA . ALA A 1 766 ? 62.412 -45.295 -36.434 1.00 88.06 766 ALA A CA 1
ATOM 5967 C C . ALA A 1 766 ? 62.482 -45.815 -37.884 1.00 88.06 766 ALA A C 1
ATOM 5969 O O . ALA A 1 766 ? 62.618 -45.019 -38.812 1.00 88.06 766 ALA A O 1
ATOM 5970 N N . ASP A 1 767 ? 62.264 -47.122 -38.072 1.00 85.75 767 ASP A N 1
ATOM 5971 C CA . ASP A 1 767 ? 62.321 -47.814 -39.368 1.00 85.75 767 ASP A CA 1
ATOM 5972 C C . ASP A 1 767 ? 60.949 -47.974 -40.055 1.00 85.75 767 ASP A C 1
ATOM 5974 O O . ASP A 1 767 ? 60.802 -48.780 -40.980 1.00 85.75 767 ASP A O 1
ATOM 5978 N N . PHE A 1 768 ? 59.911 -47.262 -39.601 1.00 91.62 768 PHE A N 1
ATOM 5979 C CA . PHE A 1 768 ? 58.602 -47.316 -40.257 1.00 91.62 768 PHE A CA 1
ATOM 5980 C C . PHE A 1 768 ? 58.649 -46.641 -41.631 1.00 91.62 768 PHE A C 1
ATOM 5982 O O . PHE A 1 768 ? 59.184 -45.536 -41.777 1.00 91.62 768 PHE A O 1
ATOM 5989 N N . ASP A 1 769 ? 58.032 -47.299 -42.620 1.00 90.50 769 ASP A N 1
ATOM 5990 C CA . ASP A 1 769 ? 57.923 -46.807 -43.998 1.00 90.50 769 ASP A CA 1
ATOM 5991 C C . ASP A 1 769 ? 57.180 -45.457 -44.033 1.00 90.50 769 ASP A C 1
ATOM 5993 O O . ASP A 1 769 ? 57.526 -44.565 -44.806 1.00 90.50 769 ASP A O 1
ATOM 5997 N N . MET A 1 770 ? 56.200 -45.277 -43.140 1.00 90.25 770 MET A N 1
ATOM 5998 C CA . MET A 1 770 ? 55.485 -44.021 -42.916 1.00 90.25 770 MET A CA 1
ATOM 5999 C C . MET A 1 770 ? 55.232 -43.816 -41.420 1.00 90.25 770 MET A C 1
ATOM 6001 O O . MET A 1 770 ? 54.831 -44.742 -40.724 1.00 90.25 770 MET A O 1
ATOM 6005 N N . PHE A 1 771 ? 55.441 -42.598 -40.925 1.00 94.25 771 PHE A N 1
ATOM 6006 C CA . PHE A 1 771 ? 55.031 -42.189 -39.582 1.00 94.25 771 PHE A CA 1
ATOM 6007 C C . PHE A 1 771 ? 54.861 -40.673 -39.570 1.00 94.25 771 PHE A C 1
ATOM 6009 O O . PHE A 1 771 ? 55.800 -39.968 -39.954 1.00 94.25 771 PHE A O 1
ATOM 6016 N N . GLU A 1 772 ? 53.689 -40.197 -39.160 1.00 93.94 772 GLU A N 1
ATOM 6017 C CA . GLU A 1 772 ? 53.316 -38.785 -39.194 1.00 93.94 772 GLU A CA 1
ATOM 6018 C C . GLU A 1 772 ? 52.417 -38.414 -38.004 1.00 93.94 772 GLU A C 1
ATOM 6020 O O . GLU A 1 772 ? 51.574 -39.207 -37.578 1.00 93.94 772 GLU A O 1
ATOM 6025 N N . VAL A 1 773 ? 52.593 -37.198 -37.477 1.00 95.06 773 VAL A N 1
ATOM 6026 C CA . VAL A 1 773 ? 51.771 -36.627 -36.400 1.00 95.06 773 VAL A CA 1
ATOM 6027 C C . VAL A 1 773 ? 51.266 -35.262 -36.846 1.00 95.06 773 VAL A C 1
ATOM 6029 O O . VAL A 1 773 ? 52.048 -34.319 -36.986 1.00 95.06 773 VAL A O 1
ATOM 6032 N N . ASN A 1 774 ? 49.956 -35.158 -37.051 1.00 90.75 774 ASN A N 1
ATOM 6033 C CA . ASN A 1 774 ? 49.308 -33.990 -37.632 1.00 90.75 774 ASN A CA 1
ATOM 6034 C C . ASN A 1 774 ? 48.360 -33.323 -36.615 1.00 90.75 774 ASN A C 1
ATOM 6036 O O . ASN A 1 774 ? 47.428 -33.976 -36.134 1.00 90.75 774 ASN A O 1
ATOM 6040 N N . PRO A 1 775 ? 48.541 -32.028 -36.283 1.00 86.38 775 PRO A N 1
ATOM 6041 C CA . PRO A 1 775 ? 47.576 -31.287 -35.477 1.00 86.38 775 PRO 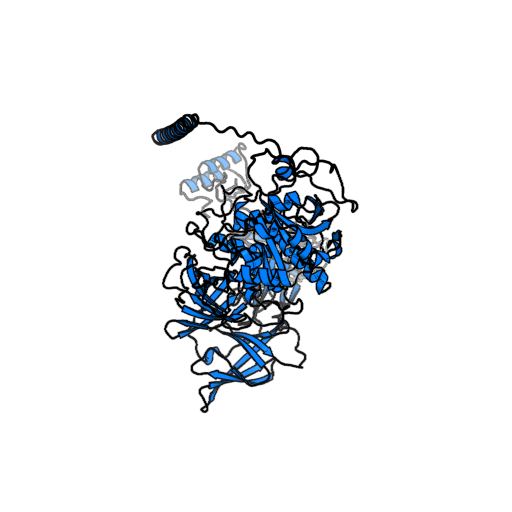A CA 1
ATOM 6042 C C . PRO A 1 775 ? 46.305 -31.028 -36.289 1.00 86.38 775 PRO A C 1
ATOM 6044 O O . PRO A 1 775 ? 46.361 -30.479 -37.388 1.00 86.38 775 PRO A O 1
ATOM 6047 N N . VAL A 1 776 ? 45.147 -31.421 -35.754 1.00 79.88 776 VAL A N 1
ATOM 6048 C CA . VAL A 1 776 ? 43.855 -31.232 -36.439 1.00 79.88 776 VAL A CA 1
ATOM 6049 C C . VAL A 1 776 ? 43.266 -29.860 -36.107 1.00 79.88 776 VAL A C 1
ATOM 6051 O O . VAL A 1 776 ? 42.755 -29.160 -36.978 1.00 79.88 776 VAL A O 1
ATOM 6054 N N . ASN A 1 777 ? 43.339 -29.476 -34.837 1.00 79.50 777 ASN A N 1
ATOM 6055 C CA . ASN A 1 777 ? 42.988 -28.169 -34.291 1.00 79.50 777 ASN A CA 1
ATOM 6056 C C . ASN A 1 777 ? 43.667 -28.015 -32.912 1.00 79.50 777 ASN A C 1
ATOM 6058 O O . ASN A 1 777 ? 44.187 -29.004 -32.386 1.00 79.50 777 ASN A O 1
ATOM 6062 N N . PRO A 1 778 ? 43.717 -26.804 -32.321 1.00 74.50 778 PRO A N 1
ATOM 6063 C CA . PRO A 1 778 ? 44.312 -26.622 -30.998 1.00 74.50 778 PRO A CA 1
ATOM 6064 C C . PRO A 1 778 ? 43.716 -27.597 -29.973 1.00 74.50 778 PRO A C 1
ATOM 6066 O O . PRO A 1 778 ? 42.498 -27.654 -29.815 1.00 74.50 778 PRO A O 1
ATOM 6069 N N . GLY A 1 779 ? 44.583 -28.367 -29.308 1.00 79.19 779 GLY A N 1
ATOM 6070 C CA . GLY A 1 779 ? 44.201 -29.370 -28.308 1.00 79.19 779 GLY A CA 1
ATOM 6071 C C . GLY A 1 779 ? 44.025 -30.792 -28.847 1.00 79.19 779 GLY A C 1
ATOM 6072 O O . GLY A 1 779 ? 43.647 -31.682 -28.086 1.00 79.19 779 GLY A O 1
ATOM 6073 N N . ARG A 1 780 ? 44.282 -31.038 -30.142 1.00 85.81 780 ARG A N 1
ATOM 6074 C CA . ARG A 1 780 ? 44.100 -32.360 -30.760 1.00 85.81 780 ARG A CA 1
ATOM 6075 C C . ARG A 1 780 ? 45.140 -32.665 -31.837 1.00 85.81 780 ARG A C 1
ATOM 6077 O O . ARG A 1 780 ? 45.227 -31.970 -32.853 1.00 85.81 780 ARG A O 1
ATOM 6084 N N . ILE A 1 781 ? 45.863 -33.768 -31.658 1.00 91.69 781 ILE A N 1
ATOM 6085 C CA . ILE A 1 781 ? 46.855 -34.291 -32.612 1.00 91.69 781 ILE A CA 1
ATOM 6086 C C . ILE A 1 781 ? 46.514 -35.726 -33.012 1.00 91.69 781 ILE A C 1
ATOM 6088 O O . ILE A 1 781 ? 46.118 -36.539 -32.178 1.00 91.69 781 ILE A O 1
ATOM 6092 N N . LEU A 1 782 ? 46.657 -36.029 -34.300 1.00 93.12 782 LEU A N 1
ATOM 6093 C CA . LEU A 1 782 ? 46.409 -37.345 -34.879 1.00 93.12 782 LEU A CA 1
ATOM 6094 C C . LEU A 1 782 ? 47.731 -37.962 -35.339 1.00 93.12 782 LEU A C 1
ATOM 6096 O O . LEU A 1 782 ? 48.438 -37.369 -36.153 1.00 93.12 782 LEU A O 1
ATOM 6100 N N . THR A 1 783 ? 48.028 -39.160 -34.853 1.00 94.25 783 THR A N 1
ATOM 6101 C CA . THR A 1 783 ? 49.237 -39.923 -35.171 1.00 94.25 783 THR A CA 1
ATOM 6102 C C . THR A 1 783 ? 48.882 -41.135 -36.016 1.00 94.25 783 THR A C 1
ATOM 6104 O O . THR A 1 783 ? 47.970 -41.887 -35.668 1.00 94.25 783 THR A O 1
ATOM 6107 N N . GLY A 1 784 ? 49.627 -41.351 -37.099 1.00 93.50 784 GLY A N 1
ATOM 6108 C CA . GLY A 1 784 ? 49.496 -42.524 -37.959 1.00 93.50 784 GLY A CA 1
ATOM 6109 C C . GLY A 1 784 ? 50.856 -43.059 -38.395 1.00 93.50 784 GLY A C 1
ATOM 6110 O O . GLY A 1 784 ? 51.795 -42.290 -38.606 1.00 93.50 784 GLY A O 1
ATOM 6111 N N . GLY A 1 785 ? 50.977 -44.375 -38.552 1.00 92.50 785 GLY A N 1
ATOM 6112 C CA . GLY A 1 785 ? 52.207 -44.991 -39.043 1.00 92.50 785 GLY A CA 1
ATOM 6113 C C . GLY A 1 785 ? 52.016 -46.390 -39.616 1.00 92.50 785 GLY A C 1
ATOM 6114 O O . GLY A 1 785 ? 51.083 -47.098 -39.251 1.00 92.50 785 GLY A O 1
ATOM 6115 N N . PHE A 1 786 ? 52.916 -46.785 -40.517 1.00 92.75 786 PHE A N 1
ATOM 6116 C CA . PHE A 1 786 ? 52.917 -48.077 -41.198 1.00 92.75 786 PHE A CA 1
ATOM 6117 C C . PHE A 1 786 ? 54.344 -48.574 -41.491 1.00 92.75 786 PHE A C 1
ATOM 6119 O O . PHE A 1 786 ? 55.228 -47.790 -41.843 1.00 92.75 786 PHE A O 1
ATOM 6126 N N . SER A 1 787 ? 54.558 -49.888 -41.398 1.00 89.50 787 SER A N 1
ATOM 6127 C CA . SER A 1 787 ? 55.783 -50.587 -41.789 1.00 89.50 787 SER A CA 1
ATOM 6128 C C . SER A 1 787 ? 55.491 -51.991 -42.310 1.00 89.50 787 SER A C 1
ATOM 6130 O O . SER A 1 787 ? 54.774 -52.762 -41.675 1.00 89.50 787 SER A O 1
ATOM 6132 N N . ASN A 1 788 ? 56.161 -52.387 -43.392 1.00 85.69 788 ASN A N 1
ATOM 6133 C CA . ASN A 1 788 ? 56.134 -53.762 -43.902 1.00 85.69 788 ASN A CA 1
ATOM 6134 C C . ASN A 1 788 ? 56.950 -54.754 -43.049 1.00 85.69 788 ASN A C 1
ATOM 6136 O O . ASN A 1 788 ? 56.816 -55.967 -43.215 1.00 85.69 788 ASN A O 1
ATOM 6140 N N . LYS A 1 789 ? 57.823 -54.266 -42.154 1.00 85.06 789 LYS A N 1
ATOM 6141 C CA . LYS A 1 789 ? 58.638 -55.116 -41.265 1.00 85.06 789 LYS A CA 1
ATOM 6142 C C . LYS A 1 789 ? 57.922 -55.421 -39.950 1.00 85.06 789 LYS A C 1
ATOM 6144 O O . LYS A 1 789 ? 58.039 -56.545 -39.449 1.00 85.06 789 LYS A O 1
ATOM 6149 N N . GLY A 1 790 ? 57.175 -54.437 -39.445 1.00 83.00 790 GLY A N 1
ATOM 6150 C CA . GLY A 1 790 ? 56.485 -54.449 -38.155 1.00 83.00 790 GLY A CA 1
ATOM 6151 C C . GLY A 1 790 ? 57.419 -54.592 -36.946 1.00 83.00 790 GLY A C 1
ATOM 6152 O O . GLY A 1 790 ? 58.586 -54.955 -37.085 1.00 83.00 790 GLY A O 1
ATOM 6153 N N . THR A 1 791 ? 56.900 -54.339 -35.747 1.00 83.44 791 THR A N 1
ATOM 6154 C CA . THR A 1 791 ? 57.647 -54.436 -34.479 1.00 83.44 791 THR A CA 1
ATOM 6155 C C . THR A 1 791 ? 56.829 -55.146 -33.404 1.00 83.44 791 THR A C 1
ATOM 6157 O O . THR A 1 791 ? 55.631 -54.918 -33.288 1.00 83.44 791 THR A O 1
ATOM 6160 N N . ASP A 1 792 ? 57.452 -56.038 -32.643 1.00 83.19 792 ASP A N 1
ATOM 6161 C CA . ASP A 1 792 ? 56.864 -56.780 -31.516 1.00 83.19 792 ASP A CA 1
ATOM 6162 C C . ASP A 1 792 ? 57.637 -56.548 -30.204 1.00 83.19 792 ASP A C 1
ATOM 6164 O O . ASP A 1 792 ? 57.447 -57.268 -29.225 1.00 83.19 792 ASP A O 1
ATOM 6168 N N . ALA A 1 793 ? 58.510 -55.535 -30.183 1.00 83.38 793 ALA A N 1
ATOM 6169 C CA . ALA A 1 793 ? 59.298 -55.152 -29.019 1.00 83.38 793 ALA A CA 1
ATOM 6170 C C . ALA A 1 793 ? 58.595 -54.073 -28.180 1.00 83.38 793 ALA A C 1
ATOM 6172 O O . ALA A 1 793 ? 57.858 -53.236 -28.700 1.00 83.38 793 ALA A O 1
ATOM 6173 N N . ASN A 1 794 ? 58.893 -54.051 -26.880 1.00 88.12 794 ASN A N 1
ATOM 6174 C CA . ASN A 1 794 ? 58.469 -52.979 -25.980 1.00 88.12 794 ASN A CA 1
ATOM 6175 C C . ASN A 1 794 ? 59.343 -51.737 -26.183 1.00 88.12 794 ASN A C 1
ATOM 6177 O O . ASN A 1 794 ? 60.560 -51.844 -26.364 1.00 88.12 794 ASN A O 1
ATOM 6181 N N . GLY A 1 795 ? 58.741 -50.552 -26.120 1.00 88.38 795 GLY A N 1
ATOM 6182 C CA . GLY A 1 795 ? 59.467 -49.307 -26.350 1.00 88.38 795 GLY A CA 1
ATOM 6183 C C . GLY A 1 795 ? 58.573 -48.139 -26.743 1.00 88.38 795 GLY A C 1
ATOM 6184 O O . GLY A 1 795 ? 57.361 -48.157 -26.545 1.00 88.38 795 GLY A O 1
ATOM 6185 N N . TYR A 1 796 ? 59.194 -47.110 -27.308 1.00 92.25 796 TYR A N 1
ATOM 6186 C CA . TYR A 1 796 ? 58.559 -45.841 -27.635 1.00 92.25 796 TYR A CA 1
ATOM 6187 C C . TYR A 1 796 ? 58.049 -45.838 -29.076 1.00 92.25 796 TYR A C 1
ATOM 6189 O O . TYR A 1 796 ? 58.789 -46.159 -30.011 1.00 92.25 796 TYR A O 1
ATOM 6197 N N . LEU A 1 797 ? 56.794 -45.425 -29.251 1.00 92.50 797 LEU A N 1
ATOM 6198 C CA . LEU A 1 797 ? 56.181 -45.167 -30.552 1.00 92.50 797 LEU A CA 1
ATOM 6199 C C . LEU A 1 797 ? 56.499 -43.751 -31.039 1.00 92.50 797 LEU A C 1
ATOM 6201 O O . LEU A 1 797 ? 56.808 -43.567 -32.214 1.00 92.50 797 LEU A O 1
ATOM 6205 N N . ALA A 1 798 ? 56.448 -42.756 -30.153 1.00 94.81 798 ALA A N 1
ATOM 6206 C CA . ALA A 1 798 ? 56.738 -41.364 -30.488 1.00 94.81 798 ALA A CA 1
ATOM 6207 C C . ALA A 1 798 ? 57.134 -40.557 -29.252 1.00 94.81 798 ALA A C 1
ATOM 6209 O O . ALA A 1 798 ? 56.730 -40.890 -28.140 1.00 94.81 798 ALA A O 1
ATOM 6210 N N . TRP A 1 799 ? 57.844 -39.456 -29.476 1.00 94.88 799 TRP A N 1
ATOM 6211 C CA . TRP A 1 799 ? 57.980 -38.361 -28.519 1.00 94.88 799 TRP A CA 1
ATOM 6212 C C . TRP A 1 799 ? 57.236 -37.154 -29.070 1.00 94.88 799 TRP A C 1
ATOM 6214 O O . TRP A 1 799 ? 57.539 -36.686 -30.168 1.00 94.88 799 TRP A O 1
ATOM 6224 N N . LEU A 1 800 ? 56.243 -36.675 -28.333 1.00 96.50 800 LEU A N 1
ATOM 6225 C CA . LEU A 1 800 ? 55.429 -35.526 -28.704 1.00 96.50 800 LEU A CA 1
ATOM 6226 C C . LEU A 1 800 ? 55.996 -34.287 -28.014 1.00 96.50 800 LEU A C 1
ATOM 6228 O O . LEU A 1 800 ? 56.094 -34.244 -26.789 1.00 96.50 800 LEU A O 1
ATOM 6232 N N . ASN A 1 801 ? 56.394 -33.294 -28.802 1.00 95.75 801 ASN A N 1
ATOM 6233 C CA . ASN A 1 801 ? 57.047 -32.094 -28.302 1.00 95.75 801 ASN A CA 1
ATOM 6234 C C . ASN A 1 801 ? 56.012 -30.984 -28.126 1.00 95.75 801 ASN A C 1
ATOM 6236 O O . ASN A 1 801 ? 55.307 -30.617 -29.074 1.00 95.75 801 ASN A O 1
ATOM 6240 N N . PHE A 1 802 ? 55.973 -30.409 -26.928 1.00 95.38 802 PHE A N 1
ATOM 6241 C CA . PHE A 1 802 ? 55.114 -29.283 -26.587 1.00 95.38 802 PHE A CA 1
ATOM 6242 C C . PHE A 1 802 ? 55.934 -28.129 -26.017 1.00 95.38 802 PHE A C 1
ATOM 6244 O O . PHE A 1 802 ? 56.935 -28.340 -25.341 1.00 95.38 802 PHE A O 1
ATOM 6251 N N . GLU A 1 803 ? 55.492 -26.907 -26.276 1.00 92.88 803 GLU A N 1
ATOM 6252 C CA . GLU A 1 803 ? 55.878 -25.714 -25.529 1.00 92.88 803 GLU A CA 1
ATOM 6253 C C . GLU A 1 803 ? 54.821 -25.452 -24.454 1.00 92.88 803 GLU A C 1
ATOM 6255 O O . GLU A 1 803 ? 53.622 -25.469 -24.740 1.00 92.88 803 GLU A O 1
ATOM 6260 N N . VAL A 1 804 ? 55.247 -25.225 -23.215 1.00 89.94 804 VAL A N 1
ATOM 6261 C CA . VAL A 1 804 ? 54.338 -24.909 -22.109 1.00 89.94 804 VAL A CA 1
ATOM 6262 C C . VAL A 1 804 ? 53.974 -23.429 -22.182 1.00 89.94 804 VAL A C 1
ATOM 6264 O O . VAL A 1 804 ? 54.830 -22.558 -22.041 1.00 89.94 804 VAL A O 1
ATOM 6267 N N . VAL A 1 805 ? 52.695 -23.130 -22.398 1.00 82.94 805 VAL A N 1
ATOM 6268 C CA . VAL A 1 805 ? 52.196 -21.764 -22.645 1.00 82.94 805 VAL A CA 1
ATOM 6269 C C . VAL A 1 805 ? 51.319 -21.220 -21.516 1.00 82.94 805 VAL A C 1
ATOM 6271 O O . VAL A 1 805 ? 51.054 -20.019 -21.474 1.00 82.94 805 VAL A O 1
ATOM 6274 N N . GLY A 1 806 ? 50.900 -22.067 -20.576 1.00 76.69 806 GLY A N 1
ATOM 6275 C CA . GLY A 1 806 ? 50.078 -21.663 -19.439 1.00 76.69 806 GLY A CA 1
ATOM 6276 C C . GLY A 1 806 ? 49.856 -22.795 -18.440 1.00 76.69 806 GLY A C 1
ATOM 6277 O O . GLY A 1 806 ? 50.262 -23.926 -18.675 1.00 76.69 806 GLY A O 1
ATOM 6278 N N . GLY A 1 807 ? 49.225 -22.481 -17.312 1.00 73.50 807 GLY A N 1
ATOM 6279 C CA . GLY A 1 807 ? 48.900 -23.442 -16.259 1.00 73.50 807 GLY A CA 1
ATOM 6280 C C . GLY A 1 807 ? 48.756 -22.762 -14.899 1.00 73.50 807 GLY A C 1
ATOM 6281 O O . GLY A 1 807 ? 49.224 -21.639 -14.698 1.00 73.50 807 GLY A O 1
ATOM 6282 N N . ARG A 1 808 ? 48.059 -23.416 -13.970 1.00 69.94 808 ARG A N 1
ATOM 6283 C CA . ARG A 1 808 ? 47.963 -23.000 -12.565 1.00 69.94 808 ARG A CA 1
ATOM 6284 C C . ARG A 1 808 ? 48.952 -23.802 -11.732 1.00 69.94 808 ARG A C 1
ATOM 6286 O O . ARG A 1 808 ? 49.139 -24.993 -11.957 1.00 69.94 808 ARG A O 1
ATOM 6293 N N . GLU A 1 809 ? 49.594 -23.126 -10.785 1.00 66.00 809 GLU A N 1
ATOM 6294 C CA . GLU A 1 809 ? 50.647 -23.696 -9.941 1.00 66.00 809 GLU A CA 1
ATOM 6295 C C . GLU A 1 809 ? 50.171 -24.977 -9.234 1.00 66.00 809 GLU A C 1
ATOM 6297 O O . GLU A 1 809 ? 49.167 -24.958 -8.523 1.00 66.00 809 GLU A O 1
ATOM 6302 N N . ASN A 1 810 ? 50.912 -26.074 -9.421 1.00 66.81 810 ASN A N 1
ATOM 6303 C CA . ASN A 1 810 ? 50.654 -27.398 -8.847 1.00 66.81 810 ASN A CA 1
ATOM 6304 C C . ASN A 1 810 ? 49.346 -28.079 -9.308 1.00 66.81 810 ASN A C 1
ATOM 6306 O O . ASN A 1 810 ? 48.872 -28.996 -8.636 1.00 66.81 810 ASN A O 1
ATOM 6310 N N . GLU A 1 811 ? 48.768 -27.678 -10.448 1.00 76.06 811 GLU A N 1
ATOM 6311 C CA . GLU A 1 811 ? 47.646 -28.385 -11.089 1.00 76.06 811 GLU A CA 1
ATOM 6312 C C . GLU A 1 811 ? 48.119 -29.329 -12.214 1.00 76.06 811 GLU A C 1
ATOM 6314 O O . GLU A 1 811 ? 49.113 -29.062 -12.895 1.00 76.06 811 GLU A O 1
ATOM 6319 N N . CYS A 1 812 ? 47.380 -30.426 -12.431 1.00 79.44 812 CYS A N 1
ATOM 6320 C CA . CYS A 1 812 ? 47.632 -31.401 -13.497 1.00 79.44 812 CYS A CA 1
ATOM 6321 C C . CYS A 1 812 ? 46.492 -31.431 -14.528 1.00 79.44 812 CYS A C 1
ATOM 6323 O O . CYS A 1 812 ? 45.312 -31.405 -14.180 1.00 79.44 812 CYS A O 1
ATOM 6325 N N . TYR A 1 813 ? 46.865 -31.533 -15.801 1.00 82.00 813 TYR A N 1
ATOM 6326 C CA . TYR A 1 813 ? 46.003 -31.460 -16.976 1.00 82.00 813 TYR A CA 1
ATOM 6327 C C . TYR A 1 813 ? 46.054 -32.786 -17.749 1.00 82.00 813 TYR A C 1
ATOM 6329 O O . TYR A 1 813 ? 47.147 -33.310 -17.966 1.00 82.00 813 TYR A O 1
ATOM 6337 N N . PRO A 1 814 ? 44.915 -33.349 -18.185 1.00 81.12 814 PRO A N 1
ATOM 6338 C CA . PRO A 1 814 ? 44.894 -34.659 -18.825 1.00 81.12 814 PRO A CA 1
ATOM 6339 C C . PRO A 1 814 ? 45.470 -34.665 -20.245 1.00 81.12 814 PRO A C 1
ATOM 6341 O O . PRO A 1 814 ? 45.221 -33.762 -21.046 1.00 81.12 814 PRO A O 1
ATOM 6344 N N . LEU A 1 815 ? 46.175 -35.751 -20.558 1.00 87.12 815 LEU A N 1
ATOM 6345 C CA . LEU A 1 815 ? 46.676 -36.143 -21.871 1.00 87.12 815 LEU A CA 1
ATOM 6346 C C . LEU A 1 815 ? 45.976 -37.445 -22.264 1.00 87.12 815 LEU A C 1
ATOM 6348 O O . LEU A 1 815 ? 46.293 -38.518 -21.754 1.00 87.12 815 LEU A O 1
ATOM 6352 N N . LEU A 1 816 ? 44.980 -37.354 -23.143 1.00 85.69 816 LEU A N 1
ATOM 6353 C CA . LEU A 1 816 ? 44.081 -38.478 -23.407 1.00 85.69 816 LEU A CA 1
ATOM 6354 C C . LEU A 1 816 ? 44.426 -39.182 -24.718 1.00 85.69 816 LEU A C 1
ATOM 6356 O O . LEU A 1 816 ? 44.406 -38.545 -25.773 1.00 85.69 816 LEU A O 1
ATOM 6360 N N . LEU A 1 817 ? 44.606 -40.504 -24.676 1.00 86.56 817 LEU A N 1
ATOM 6361 C CA . LEU A 1 817 ? 44.738 -41.353 -25.860 1.00 86.56 817 LEU A CA 1
ATOM 6362 C C . LEU A 1 817 ? 43.355 -41.762 -26.376 1.00 86.56 817 LEU A C 1
ATOM 6364 O O . LEU A 1 817 ? 42.658 -42.608 -25.807 1.00 86.56 817 LEU A O 1
ATOM 6368 N N . LYS A 1 818 ? 42.931 -41.182 -27.497 1.00 83.44 818 LYS A N 1
ATOM 6369 C CA . LYS A 1 818 ? 41.641 -41.443 -28.151 1.00 83.44 818 LYS A CA 1
ATOM 6370 C C . LYS A 1 818 ? 41.835 -42.100 -29.516 1.00 83.44 818 LYS A C 1
ATOM 6372 O O . LYS A 1 818 ? 42.940 -42.162 -30.036 1.00 83.44 818 LYS A O 1
ATOM 6377 N N . ASN A 1 819 ? 40.742 -42.633 -30.070 1.00 85.81 819 ASN A N 1
ATOM 6378 C CA . ASN A 1 819 ? 40.682 -43.183 -31.431 1.00 85.81 819 ASN A CA 1
ATOM 6379 C C . ASN A 1 819 ? 41.866 -44.102 -31.790 1.00 85.81 819 ASN A C 1
ATOM 6381 O O . ASN A 1 819 ? 42.477 -43.959 -32.846 1.00 85.81 819 ASN A O 1
ATOM 6385 N N . VAL A 1 820 ? 42.192 -45.021 -30.874 1.00 87.12 820 VAL A N 1
ATOM 6386 C CA . VAL A 1 820 ? 43.247 -46.021 -31.058 1.00 87.12 820 VAL A CA 1
ATOM 6387 C C . VAL A 1 820 ? 42.747 -47.080 -32.040 1.00 87.12 820 VAL A C 1
ATOM 6389 O O . VAL A 1 820 ? 41.795 -47.803 -31.747 1.00 87.12 820 VAL A O 1
ATOM 6392 N N . ASN A 1 821 ? 43.386 -47.151 -33.199 1.00 87.50 821 ASN A N 1
ATOM 6393 C CA . ASN A 1 821 ? 42.993 -47.946 -34.356 1.00 87.50 821 ASN A CA 1
ATOM 6394 C C . ASN A 1 821 ? 44.140 -48.872 -34.802 1.00 87.50 821 ASN A C 1
ATOM 6396 O O . ASN A 1 821 ? 45.233 -48.864 -34.230 1.00 87.50 821 ASN A O 1
ATOM 6400 N N . ASP A 1 822 ? 43.873 -49.678 -35.829 1.00 90.25 822 ASP A N 1
ATOM 6401 C CA . ASP A 1 822 ? 44.829 -50.605 -36.446 1.00 90.25 822 ASP A CA 1
ATOM 6402 C C . ASP A 1 822 ? 45.382 -51.641 -35.453 1.00 90.25 822 ASP A C 1
ATOM 6404 O O . ASP A 1 822 ? 44.636 -52.162 -34.616 1.00 90.25 822 ASP A O 1
ATOM 6408 N N . ASP A 1 823 ? 46.678 -51.960 -35.512 1.00 89.88 823 ASP A N 1
ATOM 6409 C CA . ASP A 1 823 ? 47.268 -52.998 -34.663 1.00 89.88 823 ASP A CA 1
ATOM 6410 C C . ASP A 1 823 ? 47.375 -52.571 -33.190 1.00 89.88 823 ASP A C 1
ATOM 6412 O O . ASP A 1 823 ? 47.612 -53.413 -32.322 1.00 89.88 823 ASP A O 1
ATOM 6416 N N . LEU A 1 824 ? 47.131 -51.295 -32.867 1.00 88.19 824 LEU A N 1
ATOM 6417 C CA . LEU A 1 824 ? 46.997 -50.827 -31.483 1.00 88.19 824 LEU A CA 1
ATOM 6418 C C . LEU A 1 824 ? 45.594 -51.073 -30.905 1.00 88.19 824 LEU A C 1
ATOM 6420 O O . LEU A 1 824 ? 45.406 -51.002 -29.690 1.00 88.19 824 LEU A O 1
ATOM 6424 N N . SER A 1 825 ? 44.603 -51.385 -31.747 1.00 85.62 825 SER A N 1
ATOM 6425 C CA . SER A 1 825 ? 43.235 -51.635 -31.287 1.00 85.62 825 SER A CA 1
ATOM 6426 C C . SER A 1 825 ? 43.178 -52.823 -30.316 1.00 85.62 825 SER A C 1
ATOM 6428 O O . SER A 1 825 ? 43.807 -53.868 -30.520 1.00 85.62 825 SER A O 1
ATOM 6430 N N . GLY A 1 826 ? 42.430 -52.648 -29.226 1.00 79.38 826 GLY A N 1
ATOM 6431 C CA . GLY A 1 826 ? 42.246 -53.664 -28.187 1.00 79.38 826 GLY A CA 1
ATOM 6432 C C . GLY A 1 826 ? 43.342 -53.737 -27.119 1.00 79.38 826 GLY A C 1
ATOM 6433 O O . GLY A 1 826 ? 43.173 -54.523 -26.192 1.00 79.38 826 GLY A O 1
ATOM 6434 N N . LEU A 1 827 ? 44.415 -52.938 -27.210 1.00 84.31 827 LEU A N 1
ATOM 6435 C CA . LEU A 1 827 ? 45.384 -52.803 -26.116 1.00 84.31 827 LEU A CA 1
ATOM 6436 C C . LEU A 1 827 ? 44.761 -52.065 -24.926 1.00 84.31 827 LEU A C 1
ATOM 6438 O O . LEU A 1 827 ? 43.987 -51.115 -25.110 1.00 84.31 827 LEU A O 1
ATOM 6442 N N . TYR A 1 828 ? 45.113 -52.478 -23.706 1.00 84.44 828 TYR A N 1
ATOM 6443 C CA . TYR A 1 828 ? 44.738 -51.728 -22.508 1.00 84.44 828 TYR A CA 1
ATOM 6444 C C . TYR A 1 828 ? 45.500 -50.402 -22.480 1.00 84.44 828 TYR A C 1
ATOM 6446 O O . TYR A 1 828 ? 46.721 -50.377 -22.329 1.00 84.44 828 TYR A O 1
ATOM 6454 N N . ARG A 1 829 ? 44.772 -49.300 -22.671 1.00 85.88 829 ARG A N 1
ATOM 6455 C CA . ARG A 1 829 ? 45.350 -47.958 -22.735 1.00 85.88 829 ARG A CA 1
ATOM 6456 C C . ARG A 1 829 ? 45.302 -47.253 -21.389 1.00 85.88 829 ARG A C 1
ATOM 6458 O O . ARG A 1 829 ? 44.292 -47.350 -20.689 1.00 85.88 829 ARG A O 1
ATOM 6465 N N . THR A 1 830 ? 46.321 -46.458 -21.113 1.00 81.62 830 THR A N 1
ATOM 6466 C CA . THR A 1 830 ? 46.334 -45.513 -19.997 1.00 81.62 830 THR A CA 1
ATOM 6467 C C . THR A 1 830 ? 46.592 -44.097 -20.485 1.00 81.62 830 THR A C 1
ATOM 6469 O O . THR A 1 830 ? 47.404 -43.861 -21.378 1.00 81.62 830 THR A O 1
ATOM 6472 N N . ASP A 1 831 ? 45.799 -43.173 -19.944 1.00 85.06 831 ASP A N 1
ATOM 6473 C CA . ASP A 1 831 ? 45.929 -41.737 -20.169 1.00 85.06 831 ASP A CA 1
ATOM 6474 C C . ASP A 1 831 ? 46.985 -41.179 -19.191 1.00 85.06 831 ASP A C 1
ATOM 6476 O O . ASP A 1 831 ? 47.183 -41.736 -18.107 1.00 85.06 831 ASP A O 1
ATOM 6480 N N . GLY A 1 832 ? 47.636 -40.078 -19.567 1.00 85.06 832 GLY A N 1
ATOM 6481 C CA . GLY A 1 832 ? 48.689 -39.432 -18.774 1.00 85.06 832 GLY A CA 1
ATOM 6482 C C . GLY A 1 832 ? 48.289 -38.047 -18.282 1.00 85.06 832 GLY A C 1
ATOM 6483 O O . GLY A 1 832 ? 47.270 -37.492 -18.705 1.00 85.06 832 GLY A O 1
ATOM 6484 N N . CYS A 1 833 ? 49.114 -37.448 -17.424 1.00 85.31 833 CYS A N 1
ATOM 6485 C CA . CYS A 1 833 ? 48.890 -36.094 -16.917 1.00 85.31 833 CYS A CA 1
ATOM 6486 C C . CYS A 1 833 ? 50.089 -35.165 -17.174 1.00 85.31 833 CYS A C 1
ATOM 6488 O O . CYS A 1 833 ? 51.234 -35.482 -16.865 1.00 85.31 833 CYS A O 1
ATOM 6490 N N . PHE A 1 834 ? 49.831 -33.956 -17.671 1.00 88.44 834 PHE A N 1
ATOM 6491 C CA . PHE A 1 834 ? 50.806 -32.869 -17.649 1.00 88.44 834 PHE A CA 1
ATOM 6492 C C . PHE A 1 834 ? 50.620 -32.006 -16.397 1.00 88.44 834 PHE A C 1
ATOM 6494 O O . PHE A 1 834 ? 49.577 -31.374 -16.256 1.00 88.44 834 PHE A O 1
ATOM 6501 N N . CYS A 1 835 ? 51.609 -31.931 -15.506 1.00 84.62 835 CYS A N 1
ATOM 6502 C CA . CYS A 1 835 ? 51.526 -31.105 -14.296 1.00 84.62 835 CYS A CA 1
ATOM 6503 C C . CYS A 1 835 ? 52.343 -29.815 -14.408 1.00 84.62 835 CYS A C 1
ATOM 6505 O O . CYS A 1 835 ? 53.525 -29.827 -14.759 1.00 84.62 835 CYS A O 1
ATOM 6507 N N . PHE A 1 836 ? 51.714 -28.694 -14.067 1.00 79.50 836 PHE A N 1
ATOM 6508 C CA . PHE A 1 836 ? 52.336 -27.380 -14.123 1.00 79.50 836 PHE A CA 1
ATOM 6509 C C . PHE A 1 836 ? 53.066 -27.057 -12.810 1.00 79.50 836 PHE A C 1
ATOM 6511 O O . PHE A 1 836 ? 52.451 -26.979 -11.743 1.00 79.50 836 PHE A O 1
ATOM 6518 N N . ASN A 1 837 ? 54.385 -26.866 -12.886 1.00 69.62 837 ASN A N 1
ATOM 6519 C CA . ASN A 1 837 ? 55.243 -26.618 -11.721 1.00 69.62 837 ASN A CA 1
ATOM 6520 C C . ASN A 1 837 ? 55.397 -25.112 -11.416 1.00 69.62 837 ASN A C 1
ATOM 6522 O O . ASN A 1 837 ? 55.054 -24.251 -12.224 1.00 69.62 837 ASN A O 1
ATOM 6526 N N . LYS A 1 838 ? 55.945 -24.779 -10.239 1.00 62.16 838 LYS A N 1
ATOM 6527 C CA . LYS A 1 838 ? 56.345 -23.410 -9.865 1.00 62.16 838 LYS A CA 1
ATOM 6528 C C . LYS A 1 838 ? 57.678 -23.026 -10.527 1.00 62.16 838 LYS A C 1
ATOM 6530 O O . LYS A 1 838 ? 58.627 -23.803 -10.484 1.00 62.16 838 LYS A O 1
ATOM 6535 N N . ALA A 1 839 ? 57.788 -21.819 -11.089 1.00 61.56 839 ALA A N 1
ATOM 6536 C CA . ALA A 1 839 ? 59.059 -21.298 -11.604 1.00 61.56 839 ALA A CA 1
ATOM 6537 C C . ALA A 1 839 ? 59.997 -20.878 -10.453 1.00 61.56 839 ALA A C 1
ATOM 6539 O O . ALA A 1 839 ? 59.653 -20.006 -9.654 1.00 61.56 839 ALA A O 1
ATOM 6540 N N . CYS A 1 840 ? 61.187 -21.479 -10.369 1.00 68.06 840 CYS A N 1
ATOM 6541 C CA . CYS A 1 840 ? 62.192 -21.159 -9.353 1.00 68.06 840 CYS A CA 1
ATOM 6542 C C . CYS A 1 840 ? 62.977 -19.907 -9.766 1.00 68.06 840 CYS A C 1
ATOM 6544 O O . CYS A 1 840 ? 63.875 -19.971 -10.600 1.00 68.06 840 CYS A O 1
ATOM 6546 N N . ASN A 1 841 ? 62.598 -18.756 -9.214 1.00 71.75 841 ASN A N 1
ATOM 6547 C CA . ASN A 1 841 ? 63.112 -17.432 -9.587 1.00 71.75 841 ASN A CA 1
ATOM 6548 C C . ASN A 1 841 ? 64.318 -16.963 -8.743 1.00 71.75 841 ASN A C 1
ATOM 6550 O O . ASN A 1 841 ? 64.757 -15.825 -8.894 1.00 71.75 841 ASN A O 1
ATOM 6554 N N . GLY A 1 842 ? 64.844 -17.814 -7.856 1.00 73.12 842 GLY A N 1
ATOM 6555 C CA . GLY A 1 842 ? 65.967 -17.497 -6.966 1.00 73.12 842 GLY A CA 1
ATOM 6556 C C . GLY A 1 842 ? 65.600 -16.827 -5.640 1.00 73.12 842 GLY A C 1
ATOM 6557 O O . GLY A 1 842 ? 66.505 -16.553 -4.856 1.00 73.12 842 GLY A O 1
ATOM 6558 N N . ASP A 1 843 ? 64.313 -16.592 -5.373 1.00 82.31 843 ASP A N 1
ATOM 6559 C CA . ASP A 1 843 ? 63.785 -16.191 -4.062 1.00 82.31 843 ASP A CA 1
ATOM 6560 C C . ASP A 1 843 ? 63.368 -17.456 -3.290 1.00 82.31 843 ASP A C 1
ATOM 6562 O O . ASP A 1 843 ? 62.342 -18.079 -3.574 1.00 82.31 843 ASP A O 1
ATOM 6566 N N . LEU A 1 844 ? 64.221 -17.892 -2.360 1.00 81.62 844 LEU A N 1
ATOM 6567 C CA . LEU A 1 844 ? 64.052 -19.161 -1.643 1.00 81.62 844 LEU A CA 1
ATOM 6568 C C . LEU A 1 844 ? 63.366 -18.993 -0.295 1.00 81.62 844 LEU A C 1
ATOM 6570 O O . LEU A 1 844 ? 62.856 -19.971 0.256 1.00 81.62 844 LEU A O 1
ATOM 6574 N N . ASN A 1 845 ? 63.372 -17.783 0.257 1.00 77.69 845 ASN A N 1
ATOM 6575 C CA . ASN A 1 845 ? 62.686 -17.488 1.507 1.00 77.69 845 ASN A CA 1
ATOM 6576 C C . ASN A 1 845 ? 61.249 -16.963 1.280 1.00 77.69 845 ASN A C 1
ATOM 6578 O O . ASN A 1 845 ? 60.475 -16.908 2.239 1.00 77.69 845 ASN A O 1
ATOM 6582 N N . GLY A 1 846 ? 60.882 -16.659 0.028 1.00 73.81 846 GLY A N 1
ATOM 6583 C CA . GLY A 1 846 ? 59.548 -16.243 -0.397 1.00 73.81 846 GLY A CA 1
ATOM 6584 C C . GLY A 1 846 ? 59.197 -14.807 -0.015 1.00 73.81 846 GLY A C 1
ATOM 6585 O O . GLY A 1 846 ? 58.009 -14.494 0.109 1.00 73.81 846 GLY A O 1
ATOM 6586 N N . ASP A 1 847 ? 60.192 -13.953 0.234 1.00 76.25 847 ASP A N 1
ATOM 6587 C CA . ASP A 1 847 ? 59.990 -12.558 0.643 1.00 76.25 847 ASP A CA 1
ATOM 6588 C C . ASP A 1 847 ? 59.779 -11.591 -0.538 1.00 76.25 847 ASP A C 1
ATOM 6590 O O . ASP A 1 847 ? 59.475 -10.409 -0.337 1.00 76.25 847 ASP A O 1
ATOM 6594 N N . GLY A 1 848 ? 59.849 -12.107 -1.767 1.00 75.12 848 GLY A N 1
ATOM 6595 C CA . GLY A 1 848 ? 59.648 -11.373 -3.009 1.00 75.12 848 GLY A CA 1
ATOM 6596 C C . GLY A 1 848 ? 60.906 -10.677 -3.529 1.00 75.12 848 GLY A C 1
ATOM 6597 O O . GLY A 1 848 ? 60.813 -9.966 -4.535 1.00 75.12 848 GLY A O 1
ATOM 6598 N N . ALA A 1 849 ? 62.065 -10.847 -2.883 1.00 80.31 849 ALA A N 1
ATOM 6599 C CA . ALA A 1 849 ? 63.330 -10.250 -3.291 1.00 80.31 849 ALA A CA 1
ATOM 6600 C C . ALA A 1 849 ? 64.456 -11.289 -3.376 1.00 80.31 849 ALA A C 1
ATOM 6602 O O . ALA A 1 849 ? 64.655 -12.105 -2.492 1.00 80.31 849 ALA A O 1
ATOM 6603 N N . ILE A 1 850 ? 65.278 -11.205 -4.426 1.00 86.06 850 ILE A N 1
ATOM 6604 C CA . ILE A 1 850 ? 66.486 -12.032 -4.541 1.00 86.06 850 ILE A CA 1
ATOM 6605 C C . ILE A 1 850 ? 67.592 -11.364 -3.728 1.00 86.06 850 ILE A C 1
ATOM 6607 O O . ILE A 1 850 ? 68.108 -10.320 -4.133 1.00 86.06 850 ILE A O 1
ATOM 6611 N N . THR A 1 851 ? 67.967 -11.939 -2.587 1.00 89.19 851 THR A N 1
ATOM 6612 C CA . THR A 1 851 ? 68.934 -11.345 -1.652 1.00 89.19 851 THR A CA 1
ATOM 6613 C C . THR A 1 851 ? 70.045 -12.327 -1.251 1.00 89.19 851 THR A C 1
ATOM 6615 O O . THR A 1 851 ? 69.971 -13.531 -1.510 1.00 89.19 851 THR A O 1
ATOM 6618 N N . PRO A 1 852 ? 71.101 -11.865 -0.550 1.00 91.50 852 PRO A N 1
ATOM 6619 C CA . PRO A 1 852 ? 72.068 -12.767 0.076 1.00 91.50 852 PRO A CA 1
ATOM 6620 C C . PRO A 1 852 ? 71.445 -13.784 1.045 1.00 91.50 852 PRO A C 1
ATOM 6622 O O . PRO A 1 852 ? 72.064 -14.814 1.316 1.00 91.50 852 PRO A O 1
ATOM 6625 N N . SER A 1 853 ? 70.246 -13.513 1.574 1.00 87.25 853 SER A N 1
ATOM 6626 C CA . SER A 1 853 ? 69.523 -14.445 2.444 1.00 87.25 853 SER A CA 1
ATOM 6627 C C . SER A 1 853 ? 69.057 -15.689 1.684 1.00 87.25 853 SER A C 1
ATOM 6629 O O . SER A 1 853 ? 69.097 -16.782 2.246 1.00 87.25 853 SER A O 1
ATOM 6631 N N . ASP A 1 854 ? 68.703 -15.549 0.407 1.00 88.12 854 ASP A N 1
ATOM 6632 C CA . ASP A 1 854 ? 68.298 -16.646 -0.480 1.00 88.12 854 ASP A CA 1
ATOM 6633 C C . ASP A 1 854 ? 69.498 -17.491 -0.898 1.00 88.12 854 ASP A C 1
ATOM 6635 O O . ASP A 1 854 ? 69.469 -18.719 -0.813 1.00 88.12 854 ASP A O 1
ATOM 6639 N N . ALA A 1 855 ? 70.622 -16.838 -1.210 1.00 89.75 855 ALA A N 1
ATOM 6640 C CA . ALA A 1 855 ? 71.898 -17.520 -1.430 1.00 89.75 855 ALA A CA 1
ATOM 6641 C C . ALA A 1 855 ? 72.321 -18.328 -0.191 1.00 89.75 855 ALA A C 1
ATOM 6643 O O . ALA A 1 855 ? 72.782 -19.467 -0.296 1.00 89.75 855 ALA A O 1
ATOM 6644 N N . LEU A 1 856 ? 72.117 -17.768 1.005 1.00 88.88 856 LEU A N 1
ATOM 6645 C CA . LEU A 1 856 ? 72.364 -18.468 2.261 1.00 88.88 856 LEU A CA 1
ATOM 6646 C C . LEU A 1 856 ? 71.391 -19.637 2.476 1.00 88.88 856 LEU A C 1
ATOM 6648 O O . LEU A 1 856 ? 71.801 -20.646 3.047 1.00 88.88 856 LEU A O 1
ATOM 6652 N N . ALA A 1 857 ? 70.134 -19.532 2.040 1.00 86.19 857 ALA A N 1
ATOM 6653 C CA . ALA A 1 857 ? 69.160 -20.620 2.124 1.00 86.19 857 ALA A CA 1
ATOM 6654 C C . ALA A 1 857 ? 69.571 -21.813 1.243 1.00 86.19 857 ALA A C 1
ATOM 6656 O O . ALA A 1 857 ? 69.640 -22.934 1.753 1.00 86.19 857 ALA A O 1
ATOM 6657 N N . ALA A 1 858 ? 69.967 -21.567 -0.013 1.00 86.75 858 ALA A N 1
ATOM 6658 C CA . ALA A 1 858 ? 70.529 -22.594 -0.900 1.00 86.75 858 ALA A CA 1
ATOM 6659 C C . ALA A 1 858 ? 71.778 -23.248 -0.285 1.00 86.75 858 ALA A C 1
ATOM 6661 O O . ALA A 1 858 ? 71.890 -24.472 -0.208 1.00 86.75 858 ALA A O 1
ATOM 6662 N N . PHE A 1 859 ? 72.695 -22.437 0.253 1.00 90.12 859 PHE A N 1
ATOM 6663 C CA . PHE A 1 859 ? 73.930 -22.942 0.855 1.00 90.12 859 PHE A CA 1
ATOM 6664 C C . PHE A 1 859 ? 73.685 -23.748 2.141 1.00 90.12 859 PHE A C 1
ATOM 6666 O O . PHE A 1 859 ? 74.348 -24.754 2.390 1.00 90.12 859 PHE A O 1
ATOM 6673 N N . LYS A 1 860 ? 72.710 -23.343 2.964 1.00 88.06 860 LYS A N 1
ATOM 6674 C CA . LYS A 1 860 ? 72.298 -24.101 4.156 1.00 88.06 860 LYS A CA 1
ATOM 6675 C C . LYS A 1 860 ? 71.658 -25.434 3.791 1.00 88.06 860 LYS A C 1
ATOM 6677 O O . LYS A 1 860 ? 71.925 -26.406 4.499 1.00 88.06 860 LYS A O 1
ATOM 6682 N N . CYS A 1 861 ? 70.858 -25.473 2.722 1.00 86.06 861 CYS A N 1
ATOM 6683 C CA . CYS A 1 861 ? 70.305 -26.711 2.176 1.00 86.06 861 CYS A CA 1
ATOM 6684 C C . CYS A 1 861 ? 71.432 -27.658 1.726 1.00 86.06 861 CYS A C 1
ATOM 6686 O O . CYS A 1 861 ? 71.470 -28.798 2.184 1.00 86.06 861 CYS A O 1
ATOM 6688 N N . TYR A 1 862 ? 72.424 -27.167 0.971 1.00 89.62 862 TYR A N 1
ATOM 6689 C CA . TYR A 1 862 ? 73.615 -27.952 0.605 1.00 89.62 862 TYR A CA 1
ATOM 6690 C C . TYR A 1 862 ? 74.359 -28.519 1.829 1.00 89.62 862 TYR A C 1
ATOM 6692 O O . TYR A 1 862 ? 74.746 -29.685 1.851 1.00 89.62 862 TYR A O 1
ATOM 6700 N N . LEU A 1 863 ? 74.531 -27.716 2.885 1.00 87.75 863 LEU A N 1
ATOM 6701 C CA . LEU A 1 863 ? 75.170 -28.155 4.133 1.00 87.75 863 LEU A CA 1
ATOM 6702 C C . LEU A 1 863 ? 74.288 -29.079 5.001 1.00 87.75 863 LEU A C 1
ATOM 6704 O O . LEU A 1 863 ? 74.720 -29.474 6.085 1.00 87.75 863 LEU A O 1
ATOM 6708 N N . GLY A 1 864 ? 73.052 -29.387 4.587 1.00 82.62 864 GLY A N 1
ATOM 6709 C CA . GLY A 1 864 ? 72.091 -30.186 5.360 1.00 82.62 864 GLY A CA 1
ATOM 6710 C C . GLY A 1 864 ? 71.607 -29.510 6.650 1.00 82.62 864 GLY A C 1
ATOM 6711 O O . GLY A 1 864 ? 71.140 -30.176 7.571 1.00 82.62 864 GLY A O 1
ATOM 6712 N N . SER A 1 865 ? 71.756 -28.187 6.744 1.00 78.56 865 SER A N 1
ATOM 6713 C CA . SER A 1 865 ? 71.526 -27.387 7.959 1.00 78.56 865 SER A CA 1
ATOM 6714 C C . SER A 1 865 ? 70.305 -26.459 7.871 1.00 78.56 865 SER A C 1
ATOM 6716 O O . SER A 1 865 ? 70.063 -25.666 8.783 1.00 78.56 865 SER A O 1
ATOM 6718 N N . GLY A 1 866 ? 69.525 -26.547 6.789 1.00 73.62 866 GLY A N 1
ATOM 6719 C CA . GLY A 1 866 ? 68.304 -25.770 6.558 1.00 73.62 866 GLY A CA 1
ATOM 6720 C C . GLY A 1 866 ? 67.296 -26.505 5.663 1.00 73.62 866 GLY A C 1
ATOM 6721 O O . GLY A 1 866 ? 67.642 -27.542 5.098 1.00 73.62 866 GLY A O 1
ATOM 6722 N N . PRO A 1 867 ? 66.051 -26.002 5.555 1.00 72.62 867 PRO A N 1
ATOM 6723 C CA . PRO A 1 867 ? 65.020 -26.610 4.720 1.00 72.62 867 PRO A CA 1
ATOM 6724 C C . PRO A 1 867 ? 65.419 -26.564 3.240 1.00 72.62 867 PRO A C 1
ATOM 6726 O O . PRO A 1 867 ? 65.894 -25.540 2.752 1.00 72.62 867 PRO A O 1
ATOM 6729 N N . CYS A 1 868 ? 65.205 -27.678 2.545 1.00 73.88 868 CYS A N 1
ATOM 6730 C CA . CYS A 1 868 ? 65.397 -27.810 1.106 1.00 73.88 868 CYS A CA 1
ATOM 6731 C C . CYS A 1 868 ? 64.035 -27.854 0.412 1.00 73.88 868 CYS A C 1
ATOM 6733 O O . CYS A 1 868 ? 63.105 -28.484 0.918 1.00 73.88 868 CYS A O 1
ATOM 6735 N N . SER A 1 869 ? 63.931 -27.205 -0.743 1.00 72.44 869 SER A N 1
ATOM 6736 C CA . SER A 1 869 ? 62.771 -27.286 -1.635 1.00 72.44 869 SER A CA 1
ATOM 6737 C C . SER A 1 869 ? 63.223 -27.696 -3.033 1.00 72.44 869 SER A C 1
ATOM 6739 O O . SER A 1 869 ? 64.409 -27.585 -3.341 1.00 72.44 869 SER A O 1
ATOM 6741 N N . ASP A 1 870 ? 62.282 -28.075 -3.897 1.00 67.06 870 ASP A N 1
ATOM 6742 C CA . ASP A 1 870 ? 62.562 -28.351 -5.314 1.00 67.06 870 ASP A CA 1
ATOM 6743 C C . ASP A 1 870 ? 63.193 -27.142 -6.030 1.00 67.06 870 ASP A C 1
ATOM 6745 O O . ASP A 1 870 ? 63.899 -27.307 -7.016 1.00 67.06 870 ASP A O 1
ATOM 6749 N N . CYS A 1 871 ? 63.011 -25.927 -5.495 1.00 73.12 871 CYS A N 1
ATOM 6750 C CA . CYS A 1 871 ? 63.640 -24.713 -6.005 1.00 73.12 871 CYS A CA 1
ATOM 6751 C C . CYS A 1 871 ? 65.030 -24.414 -5.445 1.00 73.12 871 CYS A C 1
ATOM 6753 O O . CYS A 1 871 ? 65.608 -23.404 -5.824 1.00 73.12 871 CYS A O 1
ATOM 6755 N N . SER A 1 872 ? 65.575 -25.238 -4.547 1.00 80.19 872 SER A N 1
ATOM 6756 C CA . SER A 1 872 ? 66.911 -25.021 -3.977 1.00 80.19 872 SER A CA 1
ATOM 6757 C C . SER A 1 872 ? 68.050 -25.347 -4.955 1.00 80.19 872 SER A C 1
ATOM 6759 O O . SER A 1 872 ? 69.141 -24.810 -4.777 1.00 80.19 872 SER A O 1
ATOM 6761 N N . ASP A 1 873 ? 67.796 -26.181 -5.969 1.00 82.00 873 ASP A N 1
ATOM 6762 C CA . ASP A 1 873 ? 68.661 -26.396 -7.140 1.00 82.00 873 ASP A CA 1
ATOM 6763 C C . ASP A 1 873 ? 68.260 -25.363 -8.205 1.00 82.00 873 ASP A C 1
ATOM 6765 O O . ASP A 1 873 ? 67.382 -25.582 -9.042 1.00 82.00 873 ASP A O 1
ATOM 6769 N N . VAL A 1 874 ? 68.809 -24.157 -8.069 1.00 78.50 874 VAL A N 1
ATOM 6770 C CA . VAL A 1 874 ? 68.378 -22.990 -8.845 1.00 78.50 874 VAL A CA 1
ATOM 6771 C C . VAL A 1 874 ? 69.028 -22.974 -10.224 1.00 78.50 874 VAL A C 1
ATOM 6773 O O . VAL A 1 874 ? 68.455 -22.420 -11.161 1.00 78.50 874 VAL A O 1
ATOM 6776 N N . ASN A 1 875 ? 70.210 -23.583 -10.357 1.00 78.62 875 ASN A N 1
ATOM 6777 C CA . ASN A 1 875 ? 70.887 -23.742 -11.643 1.00 78.62 875 ASN A CA 1
ATOM 6778 C C . ASN A 1 875 ? 70.406 -24.979 -12.429 1.00 78.62 875 ASN A C 1
ATOM 6780 O O . ASN A 1 875 ? 70.748 -25.107 -13.607 1.00 78.62 875 ASN A O 1
ATOM 6784 N N . ARG A 1 876 ? 69.574 -25.826 -11.803 1.00 72.81 876 ARG A N 1
ATOM 6785 C CA . ARG A 1 876 ? 68.906 -27.002 -12.379 1.00 72.81 876 ARG A CA 1
ATOM 6786 C C . ARG A 1 876 ? 69.887 -28.044 -12.908 1.00 72.81 876 ARG A C 1
ATOM 6788 O O . ARG A 1 876 ? 69.607 -28.706 -13.911 1.00 72.81 876 ARG A O 1
ATOM 6795 N N . ASP A 1 877 ? 71.043 -28.178 -12.262 1.00 77.75 877 ASP A N 1
ATOM 6796 C CA . ASP A 1 877 ? 72.066 -29.152 -12.653 1.00 77.75 877 ASP A CA 1
ATOM 6797 C C . ASP A 1 877 ? 71.845 -30.553 -12.051 1.00 77.75 877 ASP A C 1
ATOM 6799 O O . ASP A 1 877 ? 72.563 -31.502 -12.389 1.00 77.75 877 ASP A O 1
ATOM 6803 N N . GLY A 1 878 ? 70.791 -30.713 -11.244 1.00 73.19 878 GLY A N 1
ATOM 6804 C CA . GLY A 1 878 ? 70.382 -31.972 -10.634 1.00 73.19 878 GLY A CA 1
ATOM 6805 C C . GLY A 1 878 ? 70.874 -32.144 -9.197 1.00 73.19 878 GLY A C 1
ATOM 6806 O O . GLY A 1 878 ? 70.701 -33.232 -8.636 1.00 73.19 878 GLY A O 1
ATOM 6807 N N . GLY A 1 879 ? 71.474 -31.118 -8.581 1.00 79.69 879 GLY A N 1
ATOM 6808 C CA . GLY A 1 879 ? 71.826 -31.132 -7.166 1.00 79.69 879 GLY A CA 1
ATOM 6809 C C . GLY A 1 879 ? 71.968 -29.743 -6.548 1.00 79.69 879 GLY A C 1
ATOM 6810 O O . GLY A 1 879 ? 72.495 -28.826 -7.151 1.00 79.69 879 GLY A O 1
ATOM 6811 N N . VAL A 1 880 ? 71.587 -29.604 -5.274 1.00 85.69 880 VAL A N 1
ATOM 6812 C CA . VAL A 1 880 ? 71.816 -28.353 -4.531 1.00 85.69 880 VAL A CA 1
ATOM 6813 C C . VAL A 1 880 ? 73.280 -28.269 -4.114 1.00 85.69 880 VAL A C 1
ATOM 6815 O O . VAL A 1 880 ? 73.714 -29.007 -3.229 1.00 85.69 880 VAL A O 1
ATOM 6818 N N . THR A 1 881 ? 74.047 -27.365 -4.714 1.00 89.94 881 THR A N 1
ATOM 6819 C CA . THR A 1 881 ? 75.482 -27.163 -4.479 1.00 89.94 881 THR A CA 1
ATOM 6820 C C . THR A 1 881 ? 75.803 -25.698 -4.135 1.00 89.94 881 THR A C 1
ATOM 6822 O O . THR A 1 881 ? 74.949 -24.811 -4.198 1.00 89.94 881 THR A O 1
ATOM 6825 N N . PRO A 1 882 ? 77.059 -25.357 -3.781 1.00 91.38 882 PRO A N 1
ATOM 6826 C CA . PRO A 1 882 ? 77.459 -23.956 -3.642 1.00 91.38 882 PRO A CA 1
ATOM 6827 C C . PRO A 1 882 ? 77.309 -23.124 -4.926 1.00 91.38 882 PRO A C 1
ATOM 6829 O O . PRO A 1 882 ? 77.352 -21.894 -4.848 1.00 91.38 882 PRO A O 1
ATOM 6832 N N . LEU A 1 883 ? 77.157 -23.759 -6.096 1.00 88.94 883 LEU A N 1
ATOM 6833 C CA . LEU A 1 883 ? 76.942 -23.063 -7.365 1.00 88.94 883 LEU A CA 1
ATOM 6834 C C . LEU A 1 883 ? 75.544 -22.439 -7.445 1.00 88.94 883 LEU A C 1
ATOM 6836 O O . LEU A 1 883 ? 75.422 -21.346 -7.996 1.00 88.94 883 LEU A O 1
ATOM 6840 N N . ASP A 1 884 ? 74.541 -23.045 -6.812 1.00 89.62 884 ASP A N 1
ATOM 6841 C CA . ASP A 1 884 ? 73.184 -22.501 -6.682 1.00 89.62 884 ASP A CA 1
ATOM 6842 C C . ASP A 1 884 ? 73.173 -21.222 -5.855 1.00 89.62 884 ASP A C 1
ATOM 6844 O O . ASP A 1 884 ? 72.696 -20.172 -6.289 1.00 89.62 884 ASP A O 1
ATOM 6848 N N . ALA A 1 885 ? 73.821 -21.272 -4.689 1.00 90.50 885 ALA A N 1
ATOM 6849 C CA . ALA A 1 885 ? 74.008 -20.104 -3.838 1.00 90.50 885 ALA A CA 1
ATOM 6850 C C . ALA A 1 885 ? 74.779 -18.990 -4.566 1.00 90.50 885 ALA A C 1
ATOM 6852 O O . ALA A 1 885 ? 74.417 -17.814 -4.481 1.00 90.50 885 ALA A O 1
ATOM 6853 N N . LEU A 1 886 ? 75.827 -19.349 -5.317 1.00 91.06 886 LEU A N 1
ATOM 6854 C CA . LEU A 1 886 ? 76.598 -18.397 -6.115 1.00 91.06 886 LEU A CA 1
ATOM 6855 C C . LEU A 1 886 ? 75.761 -17.793 -7.249 1.00 91.06 886 LEU A C 1
ATOM 6857 O O . LEU A 1 886 ? 75.918 -16.609 -7.547 1.00 91.06 886 LEU A O 1
ATOM 6861 N N . CYS A 1 887 ? 74.881 -18.575 -7.871 1.00 90.19 887 CYS A N 1
ATOM 6862 C CA . CYS A 1 887 ? 74.007 -18.105 -8.935 1.00 90.19 887 CYS A CA 1
ATOM 6863 C C . CYS A 1 887 ? 73.033 -17.027 -8.430 1.00 90.19 887 CYS A C 1
ATOM 6865 O O . CYS A 1 887 ? 72.966 -15.935 -9.010 1.00 90.19 887 CYS A O 1
ATOM 6867 N N . ILE A 1 888 ? 72.380 -17.275 -7.290 1.00 90.12 888 ILE A N 1
ATOM 6868 C CA . ILE A 1 888 ? 71.519 -16.297 -6.608 1.00 90.12 888 ILE A CA 1
ATOM 6869 C C . ILE A 1 888 ? 72.320 -15.039 -6.235 1.00 90.12 888 ILE A C 1
ATOM 6871 O O . ILE A 1 888 ? 71.898 -13.908 -6.487 1.00 90.12 888 ILE A O 1
ATOM 6875 N N . PHE A 1 889 ? 73.526 -15.215 -5.689 1.00 90.62 889 PHE A N 1
ATOM 6876 C CA . PHE A 1 889 ? 74.357 -14.096 -5.243 1.00 90.62 889 PHE A CA 1
ATOM 6877 C C . PHE A 1 889 ? 74.861 -13.223 -6.404 1.00 90.62 889 PHE A C 1
ATOM 6879 O O . PHE A 1 889 ? 74.895 -11.998 -6.287 1.00 90.62 889 PHE A O 1
ATOM 6886 N N . LYS A 1 890 ? 75.205 -13.824 -7.552 1.00 90.25 890 LYS A N 1
ATOM 6887 C CA . LYS A 1 890 ? 75.560 -13.085 -8.777 1.00 90.25 890 LYS A CA 1
ATOM 6888 C C . LYS A 1 890 ? 74.392 -12.250 -9.296 1.00 90.25 890 LYS A C 1
ATOM 6890 O O . LYS A 1 890 ? 74.608 -11.083 -9.621 1.00 90.25 890 LYS A O 1
ATOM 6895 N N . LYS A 1 891 ? 73.174 -12.811 -9.291 1.00 89.12 891 LYS A N 1
ATOM 6896 C CA . LYS A 1 891 ? 71.945 -12.099 -9.681 1.00 89.12 891 LYS A CA 1
ATOM 6897 C C . LYS A 1 891 ? 71.728 -10.867 -8.799 1.00 89.12 891 LYS A C 1
ATOM 6899 O O . LYS A 1 891 ? 71.518 -9.775 -9.319 1.00 89.12 891 LYS A O 1
ATOM 6904 N N . TYR A 1 892 ? 71.874 -11.017 -7.480 1.00 89.88 892 TYR A N 1
ATOM 6905 C CA . TYR A 1 892 ? 71.781 -9.900 -6.532 1.00 89.88 892 TYR A CA 1
ATOM 6906 C C . TYR A 1 892 ? 72.829 -8.803 -6.791 1.00 89.88 892 TYR A C 1
ATOM 6908 O O . TYR A 1 892 ? 72.528 -7.615 -6.696 1.00 89.88 892 TYR A O 1
ATOM 6916 N N . LEU A 1 893 ? 74.057 -9.181 -7.160 1.00 88.62 893 LEU A N 1
ATOM 6917 C CA . LEU A 1 893 ? 75.132 -8.236 -7.489 1.00 88.62 893 LEU A CA 1
ATOM 6918 C C . LEU A 1 893 ? 75.007 -7.603 -8.890 1.00 88.62 893 LEU A C 1
ATOM 6920 O O . LEU A 1 893 ? 75.890 -6.837 -9.280 1.00 88.62 893 LEU A O 1
ATOM 6924 N N . GLY A 1 894 ? 73.953 -7.918 -9.653 1.00 84.44 894 GLY A N 1
ATOM 6925 C CA . GLY A 1 894 ? 73.767 -7.437 -11.026 1.00 84.44 894 GLY A CA 1
ATOM 6926 C C . GLY A 1 894 ? 74.794 -7.999 -12.014 1.00 84.44 894 GLY A C 1
ATOM 6927 O O . GLY A 1 894 ? 75.099 -7.363 -13.022 1.00 84.44 894 GLY A O 1
ATOM 6928 N N . GLN A 1 895 ? 75.375 -9.157 -11.703 1.00 88.81 895 GLN A N 1
ATOM 6929 C CA . GLN A 1 895 ? 76.286 -9.886 -12.582 1.00 88.81 895 GLN A CA 1
ATOM 6930 C C . GLN A 1 895 ? 75.527 -10.979 -13.333 1.00 88.81 895 GLN A C 1
ATOM 6932 O O . GLN A 1 895 ? 74.523 -11.483 -12.836 1.00 88.81 895 GLN A O 1
ATOM 6937 N N . SER A 1 896 ? 76.062 -11.392 -14.486 1.00 87.44 896 SER A N 1
ATOM 6938 C CA . SER A 1 896 ? 75.502 -12.502 -15.263 1.00 87.44 896 SER A CA 1
ATOM 6939 C C . SER A 1 896 ? 75.366 -13.764 -14.401 1.00 87.44 896 SER A C 1
ATOM 6941 O O . SER A 1 896 ? 76.329 -14.210 -13.759 1.00 87.44 896 SER A O 1
ATOM 6943 N N . SER A 1 897 ? 74.148 -14.292 -14.363 1.00 86.12 897 SER A N 1
ATOM 6944 C CA . SER A 1 897 ? 73.669 -15.340 -13.471 1.00 86.12 897 SER A CA 1
ATOM 6945 C C . SER A 1 897 ? 72.936 -16.430 -14.258 1.00 8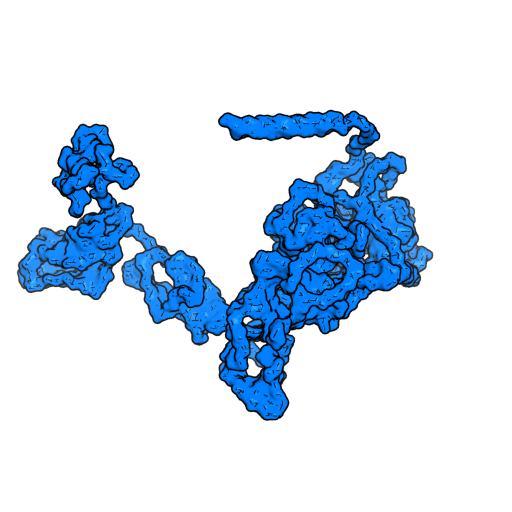6.12 897 SER A C 1
ATOM 6947 O O . SER A 1 897 ? 72.385 -16.174 -15.319 1.00 86.12 897 SER A O 1
ATOM 6949 N N . CYS A 1 898 ? 72.882 -17.647 -13.709 1.00 79.69 898 CYS A N 1
ATOM 6950 C CA . CYS A 1 898 ? 72.061 -18.734 -14.257 1.00 79.69 898 CYS A CA 1
ATOM 6951 C C . CYS A 1 898 ? 70.544 -18.457 -14.165 1.00 79.69 898 CYS A C 1
ATOM 6953 O O . CYS A 1 898 ? 69.759 -19.181 -14.755 1.00 79.69 898 CYS A O 1
ATOM 6955 N N . LEU A 1 899 ? 70.141 -17.408 -13.436 1.00 78.75 899 LEU A N 1
ATOM 6956 C CA . LEU A 1 899 ? 68.769 -16.894 -13.340 1.00 78.75 899 LEU A CA 1
ATOM 6957 C C . LEU A 1 899 ? 68.444 -15.816 -14.395 1.00 78.75 899 LEU A C 1
ATOM 6959 O O . LEU A 1 899 ? 67.436 -15.114 -14.266 1.00 78.75 899 LEU A O 1
ATOM 6963 N N . ASP A 1 900 ? 69.348 -15.557 -15.342 1.00 74.06 900 ASP A N 1
ATOM 6964 C CA . ASP A 1 900 ? 69.139 -14.576 -16.417 1.00 74.06 900 ASP A CA 1
ATOM 6965 C C . ASP A 1 900 ? 68.566 -15.191 -17.705 1.00 74.06 900 ASP A C 1
ATOM 6967 O O . ASP A 1 900 ? 68.085 -14.423 -18.538 1.00 74.06 900 ASP A O 1
ATOM 6971 N N . ASP A 1 901 ? 68.587 -16.524 -17.838 1.00 54.81 901 ASP A N 1
ATOM 6972 C CA . ASP A 1 901 ? 68.141 -17.274 -19.024 1.00 54.81 901 ASP A CA 1
ATOM 6973 C C . ASP A 1 901 ? 66.821 -18.030 -18.798 1.00 54.81 901 ASP A C 1
ATOM 6975 O O . ASP A 1 901 ? 66.663 -18.667 -17.726 1.00 54.81 901 ASP A O 1
#

Foldseek 3Di:
DVVVVVVVVVVVVVVVVVVVVVVPPDDDDDDDPDDFDPPQCVVLVAFFAALLQVFDPDDDPVLVVVVVVVLVVFDDLVPFDLKFFLCVLFDAFAAPHNQQQQLLSQLVRQQQSVCCVPVVDRAAWASLVLLLLLQLQWFDQPLLAQAGGFASLRNNAGDRPPTDHSQLVCQLAVWFTAGCVQQPAAEDPDPDPLRYPVSLVVLLVVLVVDDPPDDSRDGPPDNPDHNSSRQSSSFPCSRHNLVRQLRRQKGFNDKRWWHLQQQLPVSNVSRCLSRVKKKFWKFWQQQKAQDDPGRDDPDDRPDDDPVRAGEIDGDDDDDPDRTGMGIWIFRMDRNVQQWTKTAGRSRPPRRIYIYHSVRSNVTTNIIMIRDGMGDSPDHRQLQSLLAGWKFKDWLNFTWIDHFSHAFQQDQDPVRDRRHRTAFPFKHFGGWIQGPVRFIWTKIWTQPDRRNFKIKIATAPVDGDDRHDRSPDRHDRHHKIWIKGAFDAGSPALRGSQKIKGWTDDPNDIIIMIIGDPPRPDDDDHDRDDDDLCLQQAKEWEQENVNAIFIKGWHDWAADDDAAWIWTWIAGPNDTDWIWIAGPSRSQDIGTDDQWGWPDWGGHSQHTYTHTYGDDPDPDDGYPAQAWWDWDWDDDPDQKIKIDTHGPDPQKWKFKDFAQDETDPPGDTDDDIDIGNAWTWMKMWIDHRNDDIHDIDIDTDHGPDDDDFDDDWQWEWAEEEDAAFDKDWIFTWGDAPQQWAFKWKKKKFWALQFKDFDDKDAKPQQPPFPDWDWAAPDRRMIIIITGHPVTDRDTITGMITIIGTHDDDAFDKIKIDIPDIDDSRPPTTYTIYIYTYHDQLLQQCVPPPDLDLVSLVQLVCVVVVNHDDDPSSPVLPPPDRDNLSSVQSVCVVVVHDHSSPD

Secondary structure (DSSP, 8-state):
-HHHHHHHHHHHHHHHHHHHHHTTS-S--------SSHHHHHHTTPPPEETTTTPPPPPPHHHHHHHHHHHHHSPPGGG--SEEE-GGGPPPP-B-GGG--HHHHHHHHHHHHHHHHHH-----B-HHHHHHHHHHHSBP--TT-SSSB--SSS---S--TTSPPHHHHHHHHT--B-BGGGSPPPBTT--STT-BHHHHHHHHHHTT---TT--TTS-S--TT--HHHHHHHHT-TTTS-HHHHHT--B-EEEEEEE-HHHHT-HHHHHHHHHTT--EEEEEEGGG-B-SSSSTT-SPPPS-B-TTS-BB-B-PPS------EEEEEEEEEEETTTTEEEEE-SBTTSSSEEEEEHHHHHHHEEEEEEEEEE--TTS---TGGGTSEEEEEEETTEEEEEEE--SS--B--TTS---BPPPTT--EEEEEEEETT--EEEEEEEE-SSSS-EEEEEE-TTS---SPPPTTSPPPP-SEEEEEEEPP--TT-TTTTTEEEEEEEETTEEEEEEEE-TT-SS----------GGGGSSEEEEEETTS-EEEEEEEEEEE-SSSSEEEEEEEETTEEEEEEEEETTEEEEEEEESSEEEEEEEE-SS-EEEEEEE---S-PPS----PPPEEEEEEETTTEEEEEEE-SSTTPEEEEESBSPPP-TTSPB--SPEEE-S-EEEEEEEE-TTSPPPPPEEEEE-------PPP--SEEE--EEE-TT-EEEEEEEE--SS--EEEEEEEEE--TTTEEEEEEEE-TTTTT-SEEEEEEEETTEEEEEEEEEEEE-S-EEEEEEEEEE----TT-EEEEEEEEEEETTTT--EE-EEEEEPPP--S-SS-SSS--HHHHHHHHHHHTTSS---GGG-SS-SSS--HHHHHHHHHHHTTS--TT--

Sequence (901 aa):
MKRRLKNILMILLILTLYAVIAEASDTLPVTIKPVSVVPVMKQFKIPYVPVENLTIPSLTAQQSAALKNFKQTLPGIVALKSYCNLATYQTPVKNQLPRGSCASFAFLGAIEAYYKRHYNLELDLSEEYFIHIVHSTQPTCNPDLLHENISSWCGASCLTTPMIPGELYMALNGIAIPEEKYAPYFGYGSTYPDHSQADLDKIVSDSGLVCDSCPKSASMATPLLSQKAVDTYEYDPRYIPLEARKNARYGATKVQLLSVADTQDTAFLEQCLWGGHEVDIFLDLNRLDIGDGNFFSNGTPVSKHPDGNPIAVWPKDGVNEGHIGHAMLLIGYDRTRQLFLLKNSWGSYLPYFWVPYNYVKNCSMGGVIVLDVRDPNLGLSPEAMWIGKWNMDHDGWLGELVIRRTRSRAQSNTGDIYTETTLGTPARLGTYYSQDGTAHAVTGYISDSVGYKIKLFIDFDNPEGAPQAESTPVTLKGQEFDLEMFTSPSNSTTFGNYAAGTTVWRDYMFGALISRPSAPIRIKHIPGTFSLDDWKKSFMLFYSGGSTAYFRITDIASSESGVYYSVTDTYNGTVGHHCGIHKKQTNRLFFFGAFQPTLFYHTHETGIVSGLGVFGISLPSSIIVKKPTLTVLPYLNSMAIFSITCDTEGAVIHYTTDGSEPTENSPIYTKPLLLPRDTVIKTKTFIDDLPASETVTGTYNWAGVCEEGEIGELDIEGSKGIIGDKVKIPVKVQVAGKKIFSLGFEVVYDPSVLNYIGYERGNLTADFDMFEVNPVNPGRILTGGFSNKGTDANGYLAWLNFEVVGGRENECYPLLLKNVNDDLSGLYRTDGCFCFNKACNGDLNGDGAITPSDALAAFKCYLGSGPCSDCSDVNRDGGVTPLDALCIFKKYLGQSSCLDD

pLDDT: mean 76.52, std 17.16, range [25.34, 98.19]